Protein AF-0000000076072250 (afdb_homodimer)

Organism: Mytilus edulis (NCBI:txid6550)

Radius of gyration: 37.33 Å; Cα contacts (8 Å, |Δi|>4): 3286; chains: 2; bounding box: 117×91×104 Å

Foldseek 3Di:
DPPPVVPVVPPPPPPVVVLAKDKDKDFPPVFDDVFDFDDAPQFPDRHKTFDAAFDKGKAKWFDQFWWWKWFFKWKKFDAAAKWKKWKDKQPHTQAIDIDDHHHDPPPRRNDIDIDGTTHDIDTDGGTMMMMMMHTHHDPPRGMITTIIMMMISHNFDDPCRGNVVWGFFPPDFDQPFAFDPVDFKKKWFWDAADDLFLLFQRIKIFIFDQDFFKKKKWWFWAPDDDPDFDADPSLPLRCAAVLFVFKDAFDWQAQDWDWDATPNDRQKIWTWHQDPPQSWIKIKIKHAPSPYPQFKKKKKWFWDPFADKKKKWKWKDAPNDIDTWDIDIDHPVRRMDITTHHGPSPVRTMMMMMTIGDDSVPSHTIITRMIGIGGPPQPLVDKDWPDDDQFKTKIFGARPDDPPDDPVQKEKEAAPVVRDIDIRTFKMWMWGADPLDRDTETAWIAGQFQKIFGHAQDAPPDRYAYRFKIKRAAWWACVPPNDTGFGWHYWYAHDVQGKIWTATPLRWTWIWGWDHDNGIIMIMIRRTDHDDRSVRTGRMMMGHRDPGQQATSFQWKDASSPDIDGPPDDDRMDIHQKMKTHHSMQHSHSRGHIIMMMGRDDPVVVVVVD/DPPPVPPVVPDPPPPVVVLAKDKDKDFVPVFDDPFDFDDAPQFPDRHKTFDAAFDKGKAKWFFQFWWWKWFFKWKKFDAAAKWKKWKDKQPHTFAIDIDDHHHDPPVRRNPIDIDGTTHDIDTDGGTMMMMMMHTHHDPPRGMITTIIMMMISHNFDDPCRGNVVWGFFPPDFDQPFAFDPVDFKKKWFWDAAPDLFLLFQRIKIFIFDQDFFKKKKWWFWAPDDDPDFDADPSLPLNCEAPLFNFKDAFDWQAQDWDWDATPRHRQKIWTWHQDPPQSWIKIKIKHAPRPYPQFKKKKKWFWDPFADKKKKWKWKDAPNDIDTWDIDIDHPVRRMDIDIHHGPSPVRTMMMMMTIGDDSVPSHGIITRMITIGGPPQPLVDKDWPDDDQFKTKIFGARPDDPPDDPVQKEKEAAPVVRDIDIRTFKMWMWGADPLDRDTETAWIAGQFQKIFGHAQDAPPDRYAYRFKIKRAAFWACVPPNDTGFGWHYWYAHDVQGKIWTATPLRWTWIWGWDHDNGIIMIMIRRTDHDDRSVRTGRMMMGHRDPGQQATSFQWKDASSPDIDGPPDDDRMDIHQKMKTHHSMQHSHSRGHIIMMMGRDDPVVVVVVD

Secondary structure (DSSP, 8-state):
--GGGSGGGTS----------EEEEEEGGGT--SSPEE--TT-STT-EEEE-TT-EEEEEEEESSSEEEEEEEEEEE-SBS--EEEEEETTEEEEEEE---B--TTGGGG--EE---EEEEEEE-SEEEEEEEEEEE--SS-EEEEEEEEEES-TT--HHHHTTSS-B-TT------PPPSSSPPEEEE-EE---SSTTS--EEEEEE-TT---EEEEEE--SS-B-------TTSSSTTTSSEEEEEEEEEE-SS-EEEE-SS-TT-EEEEEE-TTT--EEEEEEEES----SSPEEEEEEEES--S-EEEEEEEEETTEEEEEEEEEE-SS--EEEEEE-TT---SEEEEEEEEE--TTTGGGEEEEEEEEEE-------EEEEEE-SSEEEEEEE----TTS--TT-EEEEETTTTEEEEEEEEEEEEEE-TTSSSEEEEEEEETTSEEEE-PPPPBT-S------EEEESS--TTSTT-----EEEEEEETTTTEEEEEETTS-EEEEEEEE-SSEEEEEEEEEE--S-TTTS-SEEEEE-EEETTEES--EEEETTTEEEESSSS-SEEEESEEEEE-SB--STTTTPPEEEEEE--HHHHHHH-/--GGGSGGGSS----------EEEEEEGGGT--SSPEE--TT-STT-EEEE-TT-EEEEEEEESSSEEEEEEEEEEE-SBS--EEEEEETTEEEEEEE---B--TTGGGG--EE---EEEEEEE-SEEEEEEEEEEE--SS-EEEEEEEEEES-TT--HHHHTTSS-B-TT---------SSSPPEEEE-EE---SSTTS--EEEEEE-TT---EEEEEE--SS-B-------TTSSSTTTSSEEEEEEEEEE-SS-EEEE-SS-TT-EEEEEE-TTT--EEEEEEEES----SSPEEEEEEEES--S-EEEEEEEEETTEEEEPPPEEE-SS--EEEEEE-TT---SEEEEEEEEE--TTTGGGEEEEEEEEEE-------EEEEEE-SSEEEEEEE----TTS--TT-EEEEETTTTEEEEEEEEEEEEEE-TTSSSEEEEEEEETTSEEEE-PPPPBT-S------EEEESS--TTSTT-----EEEEEEETTTTEEEEEETTS-EEEEEEEE-SSEEEEEEEEEE--S-TTTS-SEEEEE-EEETTEES--EEEETTTEEEESSSS-SEEEESEEEEE-SB--STTTTPPEEEEEE--HHHHHHH-

Structure (mmCIF, N/CA/C/O backbone):
data_AF-0000000076072250-model_v1
#
loop_
_entity.id
_entity.type
_entity.pdbx_description
1 polymer 'Uncharacterized protein'
#
loop_
_atom_site.group_PDB
_atom_site.id
_atom_site.type_symbol
_atom_site.label_atom_id
_atom_site.label_alt_id
_atom_site.label_comp_id
_atom_site.label_asym_id
_atom_site.label_entity_id
_atom_site.label_seq_id
_atom_site.pdbx_PDB_ins_code
_atom_site.Cartn_x
_atom_site.Cartn_y
_atom_site.Cartn_z
_atom_site.occupancy
_atom_site.B_iso_or_equiv
_atom_site.auth_seq_id
_atom_site.auth_comp_id
_atom_site.auth_asym_id
_atom_site.auth_atom_id
_atom_site.pdbx_PDB_model_num
ATOM 1 N N . MET A 1 1 ? 61.594 -27.906 27.047 1 24.45 1 MET A N 1
ATOM 2 C CA . MET A 1 1 ? 60.281 -27.609 27.594 1 24.45 1 MET A CA 1
ATOM 3 C C . MET A 1 1 ? 59.75 -26.25 27.109 1 24.45 1 MET A C 1
ATOM 5 O O . MET A 1 1 ? 58.656 -25.828 27.469 1 24.45 1 MET A O 1
ATOM 9 N N . TYR A 1 2 ? 60.562 -25.312 26.766 1 26.75 2 TYR A N 1
ATOM 10 C CA . TYR A 1 2 ? 60.625 -23.938 26.281 1 26.75 2 TYR A CA 1
ATOM 11 C C . TYR A 1 2 ? 59.812 -23.781 25 1 26.75 2 TYR A C 1
ATOM 13 O O . TYR A 1 2 ? 59.375 -22.672 24.656 1 26.75 2 TYR A O 1
ATOM 21 N N . ILE A 1 3 ? 59.875 -24.766 24.078 1 27.25 3 ILE A N 1
ATOM 22 C CA . ILE A 1 3 ? 59.562 -24.609 22.656 1 27.25 3 ILE A CA 1
ATOM 23 C C . ILE A 1 3 ? 58.062 -24.469 22.469 1 27.25 3 ILE A C 1
ATOM 25 O O . ILE A 1 3 ? 57.562 -24.188 21.375 1 27.25 3 ILE A O 1
ATOM 29 N N . THR A 1 4 ? 57.312 -25.047 23.406 1 26.02 4 THR A N 1
ATOM 30 C CA . THR A 1 4 ? 55.875 -25.266 23.25 1 26.02 4 THR A CA 1
ATOM 31 C C . THR A 1 4 ? 55.125 -23.953 23.203 1 26.02 4 THR A C 1
ATOM 33 O O . THR A 1 4 ? 53.906 -23.922 23 1 26.02 4 THR A O 1
ATOM 36 N N . ALA A 1 5 ? 55.594 -22.875 23.891 1 26.52 5 ALA A N 1
ATOM 37 C CA . ALA A 1 5 ? 54.906 -21.609 24.156 1 26.52 5 ALA A CA 1
ATOM 38 C C . ALA A 1 5 ? 54.625 -20.844 22.859 1 26.52 5 ALA A C 1
ATOM 40 O O . ALA A 1 5 ? 53.875 -19.875 22.844 1 26.52 5 ALA A O 1
ATOM 41 N N . VAL A 1 6 ? 55.5 -20.984 21.844 1 26.06 6 VAL A N 1
ATOM 42 C CA . VAL A 1 6 ? 55.5 -20.156 20.641 1 26.06 6 VAL A CA 1
ATOM 43 C C . VAL A 1 6 ? 54.25 -20.438 19.812 1 26.06 6 VAL A C 1
ATOM 45 O O . VAL A 1 6 ? 53.906 -19.656 18.922 1 26.06 6 VAL A O 1
ATOM 48 N N . ARG A 1 7 ? 53.719 -21.703 19.828 1 23.2 7 ARG A N 1
ATOM 49 C CA . ARG A 1 7 ? 52.719 -22.188 18.875 1 23.2 7 ARG A CA 1
ATOM 50 C C . ARG A 1 7 ? 51.406 -21.453 19.047 1 23.2 7 ARG A C 1
ATOM 52 O O . ARG A 1 7 ? 50.5 -21.594 18.219 1 23.2 7 ARG A O 1
ATOM 59 N N . ALA A 1 8 ? 51 -21.266 20.328 1 25.28 8 ALA A N 1
ATOM 60 C CA . ALA A 1 8 ? 49.656 -20.812 20.656 1 25.28 8 ALA A CA 1
ATOM 61 C C . ALA A 1 8 ? 49.375 -19.422 20.047 1 25.28 8 ALA A C 1
ATOM 63 O O . ALA A 1 8 ? 48.281 -18.906 20.141 1 25.28 8 ALA A O 1
ATOM 64 N N . LEU A 1 9 ? 50.375 -18.578 19.828 1 26.8 9 LEU A N 1
ATOM 65 C CA . LEU A 1 9 ? 50.344 -17.234 19.25 1 26.8 9 LEU A CA 1
ATOM 66 C C . LEU A 1 9 ? 49.719 -17.266 17.844 1 26.8 9 LEU A C 1
ATOM 68 O O . LEU A 1 9 ? 49.375 -16.203 17.297 1 26.8 9 LEU A O 1
ATOM 72 N N . VAL A 1 10 ? 49.969 -18.328 17.094 1 25.58 10 VAL A N 1
ATOM 73 C CA . VAL A 1 10 ? 49.594 -18.328 15.68 1 25.58 10 VAL A CA 1
ATOM 74 C C . VAL A 1 10 ? 48.094 -18.156 15.531 1 25.58 10 VAL A C 1
ATOM 76 O O . VAL A 1 10 ? 47.625 -17.438 14.656 1 25.58 10 VAL A O 1
ATOM 79 N N . PHE A 1 11 ? 47.25 -19.094 16.141 1 25.42 11 PHE A N 1
ATOM 80 C CA . PHE A 1 11 ? 45.938 -19.438 15.672 1 25.42 11 PHE A CA 1
ATOM 81 C C . PHE A 1 11 ? 44.938 -18.297 15.922 1 25.42 11 PHE A C 1
ATOM 83 O O . PHE A 1 11 ? 43.75 -18.453 15.711 1 25.42 11 PHE A O 1
ATOM 90 N N . LEU A 1 12 ? 45.156 -17.438 16.828 1 25.55 12 LEU A N 1
ATOM 91 C CA . LEU A 1 12 ? 44.312 -16.25 16.984 1 25.55 12 LEU A CA 1
ATOM 92 C C . LEU A 1 12 ? 44.281 -15.43 15.695 1 25.55 12 LEU A C 1
ATOM 94 O O . LEU A 1 12 ? 44.781 -14.305 15.664 1 25.55 12 LEU A O 1
ATOM 98 N N . GLN A 1 13 ? 44.906 -15.906 14.648 1 25.12 13 GLN A N 1
ATOM 99 C CA . GLN A 1 13 ? 44.719 -15.242 13.367 1 25.12 13 GLN A CA 1
ATOM 100 C C . GLN A 1 13 ? 43.219 -14.945 13.117 1 25.12 13 GLN A C 1
ATOM 102 O O . GLN A 1 13 ? 42.438 -15.859 12.906 1 25.12 13 GLN A O 1
ATOM 107 N N . HIS A 1 14 ? 42.625 -13.992 13.773 1 24.61 14 HIS A N 1
ATOM 108 C CA . HIS A 1 14 ? 41.375 -13.25 13.68 1 24.61 14 HIS A CA 1
ATOM 109 C C . HIS A 1 14 ? 40.938 -13.102 12.227 1 24.61 14 HIS A C 1
ATOM 111 O O . HIS A 1 14 ? 41.719 -12.633 11.383 1 24.61 14 HIS A O 1
ATOM 117 N N . SER A 1 15 ? 40.156 -14.023 11.664 1 26.81 15 SER A N 1
ATOM 118 C CA . SER A 1 15 ? 39.344 -13.938 10.453 1 26.81 15 SER A CA 1
ATOM 119 C C . SER A 1 15 ? 38.875 -12.508 10.203 1 26.81 15 SER A C 1
ATOM 121 O O . SER A 1 15 ? 37.938 -12.031 10.852 1 26.81 15 SER A O 1
ATOM 123 N N . LEU A 1 16 ? 39.656 -11.555 10.062 1 27.78 16 LEU A N 1
ATOM 124 C CA . LEU A 1 16 ? 39.469 -10.234 9.461 1 27.78 16 LEU A CA 1
ATOM 125 C C . LEU A 1 16 ? 38.5 -10.32 8.273 1 27.78 16 LEU A C 1
ATOM 127 O O . LEU A 1 16 ? 38.875 -10.781 7.195 1 27.78 16 LEU A O 1
ATOM 131 N N . LEU A 1 17 ? 37.375 -10.922 8.375 1 32.03 17 LEU A N 1
ATOM 132 C CA . LEU A 1 17 ? 36.281 -10.703 7.418 1 32.03 17 LEU A CA 1
ATOM 133 C C . LEU A 1 17 ? 36.469 -9.383 6.676 1 32.03 17 LEU A C 1
ATOM 135 O O . LEU A 1 17 ? 36.531 -8.32 7.297 1 32.03 17 LEU A O 1
ATOM 139 N N . LEU A 1 18 ? 37.344 -9.281 5.77 1 34.25 18 LEU A N 1
ATOM 140 C CA . LEU A 1 18 ? 37.406 -8.195 4.801 1 34.25 18 LEU A CA 1
ATOM 141 C C . LEU A 1 18 ? 36.031 -7.488 4.711 1 34.25 18 LEU A C 1
ATOM 143 O O . LEU A 1 18 ? 35.125 -7.984 4.055 1 34.25 18 LEU A O 1
ATOM 147 N N . TYR A 1 19 ? 35.438 -7.121 5.742 1 44.75 19 TYR A N 1
ATOM 148 C CA . TYR A 1 19 ? 34.281 -6.262 5.832 1 44.75 19 TYR A CA 1
ATOM 149 C C . TYR A 1 19 ? 34.312 -5.184 4.75 1 44.75 19 TYR A C 1
ATOM 151 O O . TYR A 1 19 ? 35.219 -4.375 4.699 1 44.75 19 TYR A O 1
ATOM 159 N N . GLY A 1 20 ? 33.969 -5.617 3.645 1 63.97 20 GLY A N 1
ATOM 160 C CA . GLY A 1 20 ? 33.812 -4.629 2.588 1 63.97 20 GLY A CA 1
ATOM 161 C C . GLY A 1 20 ? 33.281 -3.305 3.08 1 63.97 20 GLY A C 1
ATOM 162 O O . GLY A 1 20 ? 32.625 -3.244 4.133 1 63.97 20 GLY A O 1
ATOM 163 N N . LYS A 1 21 ? 34.031 -2.311 3.01 1 78.94 21 LYS A N 1
ATOM 164 C CA . LYS A 1 21 ? 33.656 -0.941 3.35 1 78.94 21 LYS A CA 1
ATOM 165 C C . LYS A 1 21 ? 32.969 -0.25 2.172 1 78.94 21 LYS A C 1
ATOM 167 O O . LYS A 1 21 ? 33.156 -0.637 1.018 1 78.94 21 LYS A O 1
ATOM 172 N N . SER A 1 22 ? 32.062 0.432 2.594 1 89.44 22 SER A N 1
ATOM 173 C CA . SER A 1 22 ? 31.406 1.294 1.607 1 89.44 22 SER A CA 1
ATOM 174 C C . SER A 1 22 ? 31.656 2.768 1.913 1 89.44 22 SER A C 1
ATOM 176 O O . SER A 1 22 ? 31.641 3.176 3.076 1 89.44 22 SER A O 1
ATOM 178 N N . LEU A 1 23 ? 32.062 3.533 0.885 1 93.12 23 LEU A N 1
ATOM 179 C CA . LEU A 1 23 ? 32.25 4.973 0.985 1 93.12 23 LEU A CA 1
ATOM 180 C C . LEU A 1 23 ? 31.141 5.734 0.27 1 93.12 23 LEU A C 1
ATOM 182 O O . LEU A 1 23 ? 30.75 5.371 -0.845 1 93.12 23 LEU A O 1
ATOM 186 N N . PHE A 1 24 ? 30.688 6.723 0.964 1 94.88 24 PHE A N 1
ATOM 187 C CA . PHE A 1 24 ? 29.609 7.516 0.382 1 94.88 24 PHE A CA 1
ATOM 188 C C . PHE A 1 24 ? 29.969 8.992 0.373 1 94.88 24 PHE A C 1
ATOM 190 O O . PHE A 1 24 ? 29.875 9.672 1.401 1 94.88 24 PHE A O 1
ATOM 197 N N . PRO A 1 25 ? 30.406 9.461 -0.775 1 93.94 25 PRO A N 1
ATOM 198 C CA . PRO A 1 25 ? 30.625 10.906 -0.9 1 93.94 25 PRO A CA 1
ATOM 199 C C . PRO A 1 25 ? 29.312 11.695 -0.938 1 93.94 25 PRO A C 1
ATOM 201 O O . PRO A 1 25 ? 28.375 11.32 -1.654 1 93.94 25 PRO A O 1
ATOM 204 N N . LEU A 1 26 ? 29.234 12.773 -0.127 1 94.19 26 LEU A N 1
ATOM 205 C CA . LEU A 1 26 ? 28.062 13.656 -0.063 1 94.19 26 LEU A CA 1
ATOM 206 C C . LEU A 1 26 ? 28.438 15.078 -0.467 1 94.19 26 LEU A C 1
ATOM 208 O O . LEU A 1 26 ? 29.156 15.766 0.26 1 94.19 26 LEU A O 1
ATOM 212 N N . GLU A 1 27 ? 27.969 15.492 -1.618 1 92.12 27 GLU A N 1
ATOM 213 C CA . GLU A 1 27 ? 28.188 16.875 -2.047 1 92.12 27 GLU A CA 1
ATOM 214 C C . GLU A 1 27 ? 27.375 17.844 -1.191 1 92.12 27 GLU A C 1
ATOM 216 O O . GLU A 1 27 ? 26.156 17.797 -1.168 1 92.12 27 GLU A O 1
ATOM 221 N N . VAL A 1 28 ? 27.984 18.75 -0.581 1 94.12 28 VAL A N 1
ATOM 222 C CA . VAL A 1 28 ? 27.375 19.609 0.425 1 94.12 28 VAL A CA 1
ATOM 223 C C . VAL A 1 28 ? 26.281 20.469 -0.224 1 94.12 28 VAL A C 1
ATOM 225 O O . VAL A 1 28 ? 25.219 20.688 0.369 1 94.12 28 VAL A O 1
ATOM 228 N N . GLU A 1 29 ? 26.5 20.891 -1.48 1 87.94 29 GLU A N 1
ATOM 229 C CA . GLU A 1 29 ? 25.562 21.781 -2.164 1 87.94 29 GLU A CA 1
ATOM 230 C C . GLU A 1 29 ? 24.219 21.109 -2.363 1 87.94 29 GLU A C 1
ATOM 232 O O . GLU A 1 29 ? 23.203 21.781 -2.58 1 87.94 29 GLU A O 1
ATOM 237 N N . ASN A 1 30 ? 24.203 19.781 -2.307 1 86.06 30 ASN A N 1
ATOM 238 C CA . ASN A 1 30 ? 22.953 19.047 -2.502 1 86.06 30 ASN A CA 1
ATOM 239 C C . ASN A 1 30 ? 22.062 19.109 -1.261 1 86.06 30 ASN A C 1
ATOM 241 O O . ASN A 1 30 ? 20.875 18.781 -1.323 1 86.06 30 ASN A O 1
ATOM 245 N N . TYR A 1 31 ? 22.656 19.562 -0.087 1 87.94 31 TYR A N 1
ATOM 246 C CA . TYR A 1 31 ? 21.922 19.438 1.172 1 87.94 31 TYR A CA 1
ATOM 247 C C . TYR A 1 31 ? 21.703 20.812 1.804 1 87.94 31 TYR A C 1
ATOM 249 O O . TYR A 1 31 ? 21.078 20.906 2.861 1 87.94 31 TYR A O 1
ATOM 257 N N . VAL A 1 32 ? 22.266 21.797 1.199 1 83.69 32 VAL A N 1
ATOM 258 C CA . VAL A 1 32 ? 22.125 23.172 1.701 1 83.69 32 VAL A CA 1
ATOM 259 C C . VAL A 1 32 ? 21.359 24.016 0.687 1 83.69 32 VAL A C 1
ATOM 261 O O . VAL A 1 32 ? 21.859 24.281 -0.409 1 83.69 32 VAL A O 1
ATOM 264 N N . MET A 1 33 ? 20.188 24.422 1.028 1 71 33 MET A N 1
ATOM 265 C CA . MET A 1 33 ? 19.328 25.078 0.045 1 71 33 MET A CA 1
ATOM 266 C C . MET A 1 33 ? 19.281 26.594 0.294 1 71 33 MET A C 1
ATOM 268 O O . MET A 1 33 ? 18.859 27.344 -0.577 1 71 33 MET A O 1
ATOM 272 N N . ASP A 1 34 ? 19.672 27.031 1.439 1 72.19 34 ASP A N 1
ATOM 273 C CA . ASP A 1 34 ? 19.484 28.422 1.794 1 72.19 34 ASP A CA 1
ATOM 274 C C . ASP A 1 34 ? 20.734 29.25 1.477 1 72.19 34 ASP A C 1
ATOM 276 O O . ASP A 1 34 ? 20.812 30.422 1.838 1 72.19 34 ASP A O 1
ATOM 280 N N . LYS A 1 35 ? 21.734 28.641 0.799 1 81.56 35 LYS A N 1
ATOM 281 C CA . LYS A 1 35 ? 22.969 29.328 0.45 1 81.56 35 LYS A CA 1
ATOM 282 C C . LYS A 1 35 ? 23.328 29.125 -1.021 1 81.56 35 LYS A C 1
ATOM 284 O O . LYS A 1 35 ? 22.891 28.141 -1.637 1 81.56 35 LYS A O 1
ATOM 289 N N . PHE A 1 36 ? 24.031 29.984 -1.497 1 80.06 36 PHE A N 1
ATOM 290 C CA . PHE A 1 36 ? 24.438 29.906 -2.896 1 80.06 36 PHE A CA 1
ATOM 291 C C . PHE A 1 36 ? 25.609 28.953 -3.064 1 80.06 36 PHE A C 1
ATOM 293 O O . PHE A 1 36 ? 26.516 28.938 -2.236 1 80.06 36 PHE A O 1
ATOM 300 N N . THR A 1 37 ? 25.516 28.234 -4.145 1 86.19 37 THR A N 1
ATOM 301 C CA . THR A 1 37 ? 26.625 27.375 -4.535 1 86.19 37 THR A CA 1
ATOM 302 C C . THR A 1 37 ? 27.703 28.188 -5.246 1 86.19 37 THR A C 1
ATOM 304 O O . THR A 1 37 ? 27.406 28.953 -6.168 1 86.19 37 THR A O 1
ATOM 307 N N . ILE A 1 38 ? 28.922 28.078 -4.781 1 89.06 38 ILE A N 1
ATOM 308 C CA . ILE A 1 38 ? 30.062 28.781 -5.379 1 89.06 38 ILE A CA 1
ATOM 309 C C . ILE A 1 38 ? 30.828 27.828 -6.301 1 89.06 38 ILE A C 1
ATOM 311 O O . ILE A 1 38 ? 31.297 26.781 -5.863 1 89.06 38 ILE A O 1
ATOM 315 N N . ASN A 1 39 ? 30.938 28.281 -7.508 1 85.88 39 ASN A N 1
ATOM 316 C CA . ASN A 1 39 ? 31.656 27.469 -8.469 1 85.88 39 ASN A CA 1
ATOM 317 C C . ASN A 1 39 ? 33.156 27.688 -8.375 1 85.88 39 ASN A C 1
ATOM 319 O O . ASN A 1 39 ? 33.625 28.812 -8.508 1 85.88 39 ASN A O 1
ATOM 323 N N . ARG A 1 40 ? 33.844 26.625 -7.988 1 88.31 40 ARG A N 1
ATOM 324 C CA . ARG A 1 40 ? 35.281 26.609 -7.957 1 88.31 40 ARG A CA 1
ATOM 325 C C . ARG A 1 40 ? 35.844 25.625 -8.984 1 88.31 40 ARG A C 1
ATOM 327 O O . ARG A 1 40 ? 35.25 24.562 -9.219 1 88.31 40 ARG A O 1
ATOM 334 N N . ASP A 1 41 ? 36.938 25.891 -9.594 1 85.69 41 ASP A N 1
ATOM 335 C CA . ASP A 1 41 ? 37.531 25.031 -10.625 1 85.69 41 ASP A CA 1
ATOM 336 C C . ASP A 1 41 ? 37.844 23.641 -10.078 1 85.69 41 ASP A C 1
ATOM 338 O O . ASP A 1 41 ? 37.656 22.641 -10.773 1 85.69 41 ASP A O 1
ATOM 342 N N . SER A 1 42 ? 38.219 23.547 -8.828 1 90.69 42 SER A N 1
ATOM 343 C CA . SER A 1 42 ? 38.656 22.281 -8.258 1 90.69 42 SER A CA 1
ATOM 344 C C . SER A 1 42 ? 37.594 21.656 -7.383 1 90.69 42 SER A C 1
ATOM 346 O O . SER A 1 42 ? 37.812 20.641 -6.723 1 90.69 42 SER A O 1
ATOM 348 N N . SER A 1 43 ? 36.469 22.25 -7.328 1 88.75 43 SER A N 1
ATOM 349 C CA . SER A 1 43 ? 35.406 21.688 -6.508 1 88.75 43 SER A CA 1
ATOM 350 C C . SER A 1 43 ? 34.812 20.453 -7.172 1 88.75 43 SER A C 1
ATOM 352 O O . SER A 1 43 ? 34.906 20.297 -8.391 1 88.75 43 SER A O 1
ATOM 354 N N . THR A 1 44 ? 34.375 19.531 -6.41 1 89.06 44 THR A N 1
ATOM 355 C CA . THR A 1 44 ? 33.625 18.406 -6.934 1 89.06 44 THR A CA 1
ATOM 356 C C . THR A 1 44 ? 32.156 18.734 -7.035 1 89.06 44 THR A C 1
ATOM 358 O O . THR A 1 44 ? 31.672 19.688 -6.398 1 89.06 44 THR A O 1
ATOM 361 N N . GLY A 1 45 ? 31.438 17.984 -7.938 1 85.44 45 GLY A N 1
ATOM 362 C CA . GLY A 1 45 ? 30.031 18.281 -8.133 1 85.44 45 GLY A CA 1
ATOM 363 C C . GLY A 1 45 ? 29.797 19.625 -8.805 1 85.44 45 GLY A C 1
ATOM 364 O O . GLY A 1 45 ? 30.469 19.969 -9.781 1 85.44 45 GLY A O 1
ATOM 365 N N . TYR A 1 46 ? 28.797 20.359 -8.188 1 77.06 46 TYR A N 1
ATOM 366 C CA . TYR A 1 46 ? 28.438 21.625 -8.812 1 77.06 46 TYR A CA 1
ATOM 367 C C . TYR A 1 46 ? 29.188 22.797 -8.164 1 77.06 46 TYR A C 1
ATOM 369 O O . TYR A 1 46 ? 29.203 23.906 -8.695 1 77.06 46 TYR A O 1
ATOM 377 N N . GLY A 1 47 ? 29.75 22.516 -6.977 1 87.19 47 GLY A N 1
ATOM 378 C CA . GLY A 1 47 ? 30.469 23.578 -6.297 1 87.19 47 GLY A CA 1
ATOM 379 C C . GLY A 1 47 ? 30.547 23.375 -4.793 1 87.19 47 GLY A C 1
ATOM 380 O O . GLY A 1 47 ? 30.344 22.266 -4.301 1 87.19 47 GLY A O 1
ATOM 381 N N . SER A 1 48 ? 30.984 24.5 -4.176 1 93 48 SER A N 1
ATOM 382 C CA . SER A 1 48 ? 31.125 24.5 -2.723 1 93 48 SER A CA 1
ATOM 383 C C . SER A 1 48 ? 30.203 25.516 -2.076 1 93 48 SER A C 1
ATOM 385 O O . SER A 1 48 ? 29.594 26.344 -2.768 1 93 48 SER A O 1
ATOM 387 N N . ILE A 1 49 ? 30.016 25.391 -0.756 1 94.56 49 ILE A N 1
ATOM 388 C CA . ILE A 1 49 ? 29.172 26.312 -0.002 1 94.56 49 ILE A CA 1
ATOM 389 C C . ILE A 1 49 ? 30.016 27.016 1.062 1 94.56 49 ILE A C 1
ATOM 391 O O . ILE A 1 49 ? 30.812 26.391 1.762 1 94.56 49 ILE A O 1
ATOM 395 N N . ASN A 1 50 ? 29.859 28.297 1.076 1 94.56 50 ASN A N 1
ATOM 396 C CA . ASN A 1 50 ? 30.547 29.094 2.086 1 94.56 50 ASN A CA 1
ATOM 397 C C . ASN A 1 50 ? 29.75 29.188 3.379 1 94.56 50 ASN A C 1
ATOM 399 O O . ASN A 1 50 ? 28.547 29.5 3.354 1 94.56 50 ASN A O 1
ATOM 403 N N . PHE A 1 51 ? 30.422 28.891 4.48 1 95.25 51 PHE A N 1
ATOM 404 C CA . PHE A 1 51 ? 29.766 28.938 5.777 1 95.25 51 PHE A CA 1
ATOM 405 C C . PHE A 1 51 ? 30.422 29.969 6.691 1 95.25 51 PHE A C 1
ATOM 407 O O . PHE A 1 51 ? 31.625 30.234 6.574 1 95.25 51 PHE A O 1
ATOM 414 N N . LYS A 1 52 ? 29.625 30.516 7.523 1 92.62 52 LYS A N 1
ATOM 415 C CA . LYS A 1 52 ? 30.062 31.5 8.508 1 92.62 52 LYS A CA 1
ATOM 416 C C . LYS A 1 52 ? 29.703 31.062 9.922 1 92.62 52 LYS A C 1
ATOM 418 O O . LYS A 1 52 ? 29 30.062 10.109 1 92.62 52 LYS A O 1
ATOM 423 N N . THR A 1 53 ? 30.266 31.844 10.828 1 94.44 53 THR A N 1
ATOM 424 C CA . THR A 1 53 ? 30 31.547 12.234 1 94.44 53 THR A CA 1
ATOM 425 C C . THR A 1 53 ? 28.5 31.484 12.508 1 94.44 53 THR A C 1
ATOM 427 O O . THR A 1 53 ? 27.75 32.375 12.109 1 94.44 53 THR A O 1
ATOM 430 N N . GLY A 1 54 ? 28.109 30.312 13.125 1 89.31 54 GLY A N 1
ATOM 431 C CA . GLY A 1 54 ? 26.719 30.172 13.5 1 89.31 54 GLY A CA 1
ATOM 432 C C . GLY A 1 54 ? 25.922 29.328 12.523 1 89.31 54 GLY A C 1
ATOM 433 O O . GLY A 1 54 ? 24.828 28.859 12.844 1 89.31 54 GLY A O 1
ATOM 434 N N . ASP A 1 55 ? 26.438 29.141 11.305 1 88.69 55 ASP A N 1
ATOM 435 C CA . ASP A 1 55 ? 25.766 28.297 10.328 1 88.69 55 ASP A CA 1
ATOM 436 C C . ASP A 1 55 ? 25.766 26.844 10.758 1 88.69 55 ASP A C 1
ATOM 438 O O . ASP A 1 55 ? 26.703 26.375 11.398 1 88.69 55 ASP A O 1
ATOM 442 N N . SER A 1 56 ? 24.656 26.156 10.484 1 88.81 56 SER A N 1
ATOM 443 C CA . SER A 1 56 ? 24.578 24.734 10.75 1 88.81 56 SER A CA 1
ATOM 444 C C . SER A 1 56 ? 23.609 24.047 9.789 1 88.81 56 SER A C 1
ATOM 446 O O . SER A 1 56 ? 22.719 24.688 9.242 1 88.81 56 SER A O 1
ATOM 448 N N . PHE A 1 57 ? 23.906 22.75 9.477 1 86.69 57 PHE A N 1
ATOM 449 C CA . PHE A 1 57 ? 23 21.938 8.68 1 86.69 57 PHE A CA 1
ATOM 450 C C . PHE A 1 57 ? 23.188 20.453 8.984 1 86.69 57 PHE A C 1
ATOM 452 O O . PHE A 1 57 ? 24.109 20.078 9.703 1 86.69 57 PHE A O 1
ATOM 459 N N . LYS A 1 58 ? 22.203 19.734 8.547 1 89.06 58 LYS A N 1
ATOM 460 C CA . LYS A 1 58 ? 22.203 18.281 8.766 1 89.06 58 LYS A CA 1
ATOM 461 C C . LYS A 1 58 ? 22.078 17.531 7.445 1 89.06 58 LYS A C 1
ATOM 463 O O . LYS A 1 58 ? 21.422 18 6.512 1 89.06 58 LYS A O 1
ATOM 468 N N . ILE A 1 59 ? 22.734 16.422 7.418 1 92.06 59 ILE A N 1
ATOM 469 C CA . ILE A 1 59 ? 22.578 15.469 6.32 1 92.06 59 ILE A CA 1
ATOM 470 C C . ILE A 1 59 ? 22.094 14.125 6.863 1 92.06 59 ILE A C 1
ATOM 472 O O . ILE A 1 59 ? 22.734 13.523 7.723 1 92.06 59 ILE A O 1
ATOM 476 N N . TYR A 1 60 ? 21 13.742 6.305 1 90.12 60 TYR A N 1
ATOM 477 C CA . TYR A 1 60 ? 20.438 12.469 6.758 1 90.12 60 TYR A CA 1
ATOM 478 C C . TYR A 1 60 ? 20.953 11.32 5.898 1 90.12 60 TYR A C 1
ATOM 480 O O . TYR A 1 60 ? 21.188 11.484 4.699 1 90.12 60 TYR A O 1
ATOM 488 N N . PHE A 1 61 ? 21.141 10.203 6.555 1 92.75 61 PHE A N 1
ATOM 489 C CA . PHE A 1 61 ? 21.484 8.961 5.871 1 92.75 61 PHE A CA 1
ATOM 490 C C . PHE A 1 61 ? 20.828 7.766 6.562 1 92.75 61 PHE A C 1
ATOM 492 O O . PHE A 1 61 ? 20.359 7.879 7.695 1 92.75 61 PHE A O 1
ATOM 499 N N . CYS A 1 62 ? 20.75 6.676 5.828 1 92.56 62 CYS A N 1
ATOM 500 C CA . CYS A 1 62 ? 20.078 5.496 6.363 1 92.56 62 CYS A CA 1
ATOM 501 C C . CYS A 1 62 ? 21 4.285 6.328 1 92.56 62 CYS A C 1
ATOM 503 O O . CYS A 1 62 ? 21.891 4.199 5.484 1 92.56 62 CYS A O 1
ATOM 505 N N . LEU A 1 63 ? 20.766 3.496 7.301 1 92.5 63 LEU A N 1
ATOM 506 C CA . LEU A 1 63 ? 21.5 2.238 7.383 1 92.5 63 LEU A CA 1
ATOM 507 C C . LEU A 1 63 ? 20.547 1.049 7.32 1 92.5 63 LEU A C 1
ATOM 509 O O . LEU A 1 63 ? 19.453 1.092 7.891 1 92.5 63 LEU A O 1
ATOM 513 N N . ARG A 1 64 ? 20.938 -0.029 6.676 1 89.44 64 ARG A N 1
ATOM 514 C CA . ARG A 1 64 ? 20.109 -1.214 6.523 1 89.44 64 ARG A CA 1
ATOM 515 C C . ARG A 1 64 ? 20.219 -2.129 7.738 1 89.44 64 ARG A C 1
ATOM 517 O O . ARG A 1 64 ? 19.297 -2.887 8.047 1 89.44 64 ARG A O 1
ATOM 524 N N . ALA A 1 65 ? 21.391 -2.154 8.312 1 88.31 65 ALA A N 1
ATOM 525 C CA . ALA A 1 65 ? 21.703 -2.984 9.477 1 88.31 65 ALA A CA 1
ATOM 526 C C . ALA A 1 65 ? 22.656 -2.258 10.43 1 88.31 65 ALA A C 1
ATOM 528 O O . ALA A 1 65 ? 23.203 -1.205 10.094 1 88.31 65 ALA A O 1
ATOM 529 N N . GLU A 1 66 ? 22.703 -2.836 11.602 1 90.88 66 GLU A N 1
ATOM 530 C CA . GLU A 1 66 ? 23.672 -2.285 12.539 1 90.88 66 GLU A CA 1
ATOM 531 C C . GLU A 1 66 ? 25.094 -2.361 11.984 1 90.88 66 GLU A C 1
ATOM 533 O O . GLU A 1 66 ? 25.5 -3.396 11.453 1 90.88 66 GLU A O 1
ATOM 538 N N . THR A 1 67 ? 25.781 -1.223 12.039 1 93.44 67 THR A N 1
ATOM 539 C CA . THR A 1 67 ? 27.141 -1.184 11.492 1 93.44 67 THR A CA 1
ATOM 540 C C . THR A 1 67 ? 27.938 -0.03 12.094 1 93.44 67 THR A C 1
ATOM 542 O O . THR A 1 67 ? 27.375 0.803 12.812 1 93.44 67 THR A O 1
ATOM 545 N N . SER A 1 68 ? 29.188 -0.09 11.781 1 95.69 68 SER A N 1
ATOM 546 C CA . SER A 1 68 ? 30.062 1.001 12.203 1 95.69 68 SER A CA 1
ATOM 547 C C . SER A 1 68 ? 30.172 2.068 11.117 1 95.69 68 SER A C 1
ATOM 549 O O . SER A 1 68 ? 30.328 1.751 9.938 1 95.69 68 SER A O 1
ATOM 551 N N . VAL A 1 69 ? 30.016 3.312 11.578 1 96.69 69 VAL A N 1
ATOM 552 C CA . VAL A 1 69 ? 30.047 4.441 10.656 1 96.69 69 VAL A CA 1
ATOM 553 C C . VAL A 1 69 ? 31.078 5.465 11.117 1 96.69 69 VAL A C 1
ATOM 555 O O . VAL A 1 69 ? 31.266 5.664 12.32 1 96.69 69 VAL A O 1
ATOM 558 N N . ASN A 1 70 ? 31.75 6.09 10.125 1 95.62 70 ASN A N 1
ATOM 559 C CA . ASN A 1 70 ? 32.75 7.125 10.414 1 95.62 70 ASN A CA 1
ATOM 560 C C . ASN A 1 70 ? 32.688 8.25 9.383 1 95.62 70 ASN A C 1
ATOM 562 O O . ASN A 1 70 ? 32.312 8.023 8.227 1 95.62 70 ASN A O 1
ATOM 566 N N . LEU A 1 71 ? 32.906 9.469 9.914 1 97.69 71 LEU A N 1
ATOM 567 C CA . LEU A 1 71 ? 33.219 10.547 8.984 1 97.69 71 LEU A CA 1
ATOM 568 C C . LEU A 1 71 ? 34.656 10.445 8.492 1 97.69 71 LEU A C 1
ATOM 570 O O . LEU A 1 71 ? 35.594 10.867 9.18 1 97.69 71 LEU A O 1
ATOM 574 N N . ASN A 1 72 ? 34.812 10 7.289 1 96.5 72 ASN A N 1
ATOM 575 C CA . ASN A 1 72 ? 36.125 9.594 6.762 1 96.5 72 ASN A CA 1
ATOM 576 C C . ASN A 1 72 ? 36.906 10.797 6.246 1 96.5 72 ASN A C 1
ATOM 578 O O . ASN A 1 72 ? 38.156 10.773 6.242 1 96.5 72 ASN A O 1
ATOM 582 N N . ASN A 1 73 ? 36.156 11.703 5.742 1 96.81 73 ASN A N 1
ATOM 583 C CA . ASN A 1 73 ? 36.844 12.836 5.133 1 96.81 73 ASN A CA 1
ATOM 584 C C . ASN A 1 73 ? 35.938 14.039 4.957 1 96.81 73 ASN A C 1
ATOM 586 O O . ASN A 1 73 ? 34.719 13.875 4.758 1 96.81 73 ASN A O 1
ATOM 590 N N . VAL A 1 74 ? 36.5 15.195 5.121 1 97.88 74 VAL A N 1
ATOM 591 C CA . VAL A 1 74 ? 35.844 16.453 4.766 1 97.88 74 VAL A CA 1
ATOM 592 C C . VAL A 1 74 ? 36.719 17.234 3.801 1 97.88 74 VAL A C 1
ATOM 594 O O . VAL A 1 74 ? 37.906 17.484 4.086 1 97.88 74 VAL A O 1
ATOM 597 N N . ARG A 1 75 ? 36.188 17.578 2.705 1 97.38 75 ARG A N 1
ATOM 598 C CA . ARG A 1 75 ? 36.875 18.422 1.729 1 97.38 75 ARG A CA 1
ATOM 599 C C . ARG A 1 75 ? 36.438 19.891 1.885 1 97.38 75 ARG A C 1
ATOM 601 O O . ARG A 1 75 ? 35.281 20.219 1.796 1 97.38 75 ARG A O 1
ATOM 608 N N . PHE A 1 76 ? 37.438 20.734 2.156 1 97.56 76 PHE A N 1
ATOM 609 C CA . PHE A 1 76 ? 37.125 22.125 2.475 1 97.56 76 PHE A CA 1
ATOM 610 C C . PHE A 1 76 ? 38.219 23.047 1.958 1 97.56 76 PHE A C 1
ATOM 612 O O . PHE A 1 76 ? 39.281 22.594 1.588 1 97.56 76 PHE A O 1
ATOM 619 N N . SER A 1 77 ? 37.875 24.344 1.834 1 95.56 77 SER A N 1
ATOM 620 C CA . SER A 1 77 ? 38.844 25.359 1.437 1 95.56 77 SER A CA 1
ATOM 621 C C . SER A 1 77 ? 38.719 26.609 2.281 1 95.56 77 SER A C 1
ATOM 623 O O . SER A 1 77 ? 37.656 26.859 2.869 1 95.56 77 SER A O 1
ATOM 625 N N . ASN A 1 78 ? 39.75 27.234 2.389 1 94.94 78 ASN A N 1
ATOM 626 C CA . ASN A 1 78 ? 39.844 28.469 3.158 1 94.94 78 ASN A CA 1
ATOM 627 C C . ASN A 1 78 ? 40.875 29.422 2.58 1 94.94 78 ASN A C 1
ATOM 629 O O . ASN A 1 78 ? 41.906 28.969 2.07 1 94.94 78 ASN A O 1
ATOM 633 N N . ASP A 1 79 ? 40.594 30.703 2.555 1 93.12 79 ASP A N 1
ATOM 634 C CA . ASP A 1 79 ? 41.562 31.75 2.223 1 93.12 79 ASP A CA 1
ATOM 635 C C . ASP A 1 79 ? 41.469 32.906 3.215 1 93.12 79 ASP A C 1
ATOM 637 O O . ASP A 1 79 ? 40.906 33.969 2.9 1 93.12 79 ASP A O 1
ATOM 641 N N . GLY A 1 80 ? 42.031 32.812 4.363 1 92.56 80 GLY A N 1
ATOM 642 C CA . GLY A 1 80 ? 41.969 33.781 5.449 1 92.56 80 GLY A CA 1
ATOM 643 C C . GLY A 1 80 ? 42.312 33.156 6.797 1 92.56 80 GLY A C 1
ATOM 644 O O . GLY A 1 80 ? 43.188 32.281 6.887 1 92.56 80 GLY A O 1
ATOM 645 N N . GLY A 1 81 ? 41.75 33.75 7.809 1 92.38 81 GLY A N 1
ATOM 646 C CA . GLY A 1 81 ? 42 33.25 9.148 1 92.38 81 GLY A CA 1
ATOM 647 C C . GLY A 1 81 ? 41.469 31.859 9.398 1 92.38 81 GLY A C 1
ATOM 648 O O . GLY A 1 81 ? 40.75 31.312 8.555 1 92.38 81 GLY A O 1
ATOM 649 N N . SER A 1 82 ? 41.875 31.281 10.492 1 94.62 82 SER A N 1
ATOM 650 C CA . SER A 1 82 ? 41.469 29.922 10.859 1 94.62 82 SER A CA 1
ATOM 651 C C . SER A 1 82 ? 40 29.875 11.227 1 94.62 82 SER A C 1
ATOM 653 O O . SER A 1 82 ? 39.469 30.781 11.859 1 94.62 82 SER A O 1
ATOM 655 N N . ASP A 1 83 ? 39.344 28.828 10.789 1 95.69 83 ASP A N 1
ATOM 656 C CA . ASP A 1 83 ? 37.938 28.547 11.07 1 95.69 83 ASP A CA 1
ATOM 657 C C . ASP A 1 83 ? 37.781 27.203 11.758 1 95.69 83 ASP A C 1
ATOM 659 O O . ASP A 1 83 ? 38.625 26.297 11.586 1 95.69 83 ASP A O 1
ATOM 663 N N . THR A 1 84 ? 36.75 27.094 12.562 1 97.38 84 THR A N 1
ATOM 664 C CA . THR A 1 84 ? 36.469 25.844 13.273 1 97.38 84 THR A CA 1
ATOM 665 C C . THR A 1 84 ? 35.094 25.328 12.961 1 97.38 84 THR A C 1
ATOM 667 O O . THR A 1 84 ? 34.094 26.078 13.086 1 97.38 84 THR A O 1
ATOM 670 N N . ILE A 1 85 ? 35.031 24.078 12.547 1 97.56 85 ILE A N 1
ATOM 671 C CA . ILE A 1 85 ? 33.75 23.391 12.234 1 97.56 85 ILE A CA 1
ATOM 672 C C . ILE A 1 85 ? 33.625 22.156 13.117 1 97.56 85 ILE A C 1
ATOM 674 O O . ILE A 1 85 ? 34.562 21.359 13.234 1 97.56 85 ILE A O 1
ATOM 678 N N . GLU A 1 86 ? 32.5 21.984 13.711 1 97.56 86 GLU A N 1
ATOM 679 C CA . GLU A 1 86 ? 32.219 20.828 14.547 1 97.56 86 GLU A CA 1
ATOM 680 C C . GLU A 1 86 ? 31.281 19.844 13.836 1 97.56 86 GLU A C 1
ATOM 682 O O . GLU A 1 86 ? 30.344 20.266 13.164 1 97.56 86 GLU A O 1
ATOM 687 N N . PHE A 1 87 ? 31.609 18.578 14 1 97.5 87 PHE A N 1
ATOM 688 C CA . PHE A 1 87 ? 30.812 17.531 13.383 1 97.5 87 PHE A CA 1
ATOM 689 C C . PHE A 1 87 ? 30.281 16.578 14.445 1 97.5 87 PHE A C 1
ATOM 691 O O . PHE A 1 87 ? 30.922 16.344 15.461 1 97.5 87 PHE A O 1
ATOM 698 N N . GLY A 1 88 ? 29.094 16.047 14.156 1 96.69 88 GLY A N 1
ATOM 699 C CA . GLY A 1 88 ? 28.484 15.047 15 1 96.69 88 GLY A CA 1
ATOM 700 C C . GLY A 1 88 ? 27.547 14.117 14.242 1 96.69 88 GLY A C 1
ATOM 701 O O . GLY A 1 88 ? 27.109 14.438 13.133 1 96.69 88 GLY A O 1
ATOM 702 N N . ILE A 1 89 ? 27.344 12.938 14.852 1 95.94 89 ILE A N 1
ATOM 703 C CA . ILE A 1 89 ? 26.344 12.008 14.336 1 95.94 89 ILE A CA 1
ATOM 704 C C . ILE A 1 89 ? 25.312 11.688 15.422 1 95.94 89 ILE A C 1
ATOM 706 O O . ILE A 1 89 ? 25.688 11.289 16.531 1 95.94 89 ILE A O 1
ATOM 710 N N . ASP A 1 90 ? 24.078 11.859 15.086 1 91.62 90 ASP A N 1
ATOM 711 C CA . ASP A 1 90 ? 22.969 11.578 15.984 1 91.62 90 ASP A CA 1
ATOM 712 C C . ASP A 1 90 ? 23.188 12.211 17.359 1 91.62 90 ASP A C 1
ATOM 714 O O . ASP A 1 90 ? 23 11.562 18.375 1 91.62 90 ASP A O 1
ATOM 718 N N . GLY A 1 91 ? 23.75 13.398 17.328 1 87.56 91 GLY A N 1
ATOM 719 C CA . GLY A 1 91 ? 23.953 14.148 18.562 1 87.56 91 GLY A CA 1
ATOM 720 C C . GLY A 1 91 ? 25.266 13.82 19.234 1 87.56 91 GLY A C 1
ATOM 721 O O . GLY A 1 91 ? 25.641 14.484 20.203 1 87.56 91 GLY A O 1
ATOM 722 N N . ILE A 1 92 ? 25.922 12.797 18.75 1 93.06 92 ILE A N 1
ATOM 723 C CA . ILE A 1 92 ? 27.219 12.445 19.312 1 93.06 92 ILE A CA 1
ATOM 724 C C . ILE A 1 92 ? 28.312 13.258 18.609 1 93.06 92 ILE A C 1
ATOM 726 O O . ILE A 1 92 ? 28.438 13.211 17.391 1 93.06 92 ILE A O 1
ATOM 730 N N . ARG A 1 93 ? 29.094 13.906 19.375 1 95.06 93 ARG A N 1
ATOM 731 C CA . ARG A 1 93 ? 30.156 14.75 18.859 1 95.06 93 ARG A CA 1
ATOM 732 C C . ARG A 1 93 ? 31.312 13.906 18.297 1 95.06 93 ARG A C 1
ATOM 734 O O . ARG A 1 93 ? 31.828 13.039 19 1 95.06 93 ARG A O 1
ATOM 741 N N . LEU A 1 94 ? 31.672 14.141 17.156 1 96 94 LEU A N 1
ATOM 742 C CA . LEU A 1 94 ? 32.781 13.438 16.547 1 96 94 LEU A CA 1
ATOM 743 C C . LEU A 1 94 ? 34.094 14.195 16.75 1 96 94 LEU A C 1
ATOM 745 O O . LEU A 1 94 ? 35.094 13.609 17.203 1 96 94 LEU A O 1
ATOM 749 N N . GLY A 1 95 ? 34.062 15.477 16.344 1 96 95 GLY A N 1
ATOM 750 C CA . GLY A 1 95 ? 35.25 16.281 16.469 1 96 95 GLY A CA 1
ATOM 751 C C . GLY A 1 95 ? 35.156 17.609 15.766 1 96 95 GLY A C 1
ATOM 752 O O . GLY A 1 95 ? 34.094 18 15.297 1 96 95 GLY A O 1
ATOM 753 N N . ILE A 1 96 ? 36.344 18.328 15.836 1 96.25 96 ILE A N 1
ATOM 754 C CA . ILE A 1 96 ? 36.406 19.672 15.273 1 96.25 96 ILE A CA 1
ATOM 755 C C . ILE A 1 96 ? 37.438 19.719 14.156 1 96.25 96 ILE A C 1
ATOM 757 O O . ILE A 1 96 ? 38.531 19.125 14.281 1 96.25 96 ILE A O 1
ATOM 761 N N . LEU A 1 97 ? 37.062 20.266 13.133 1 96.62 97 LEU A N 1
ATOM 762 C CA . LEU A 1 97 ? 38 20.578 12.047 1 96.62 97 LEU A CA 1
ATOM 763 C C . LEU A 1 97 ? 38.406 22.047 12.117 1 96.62 97 LEU A C 1
ATOM 765 O O . LEU A 1 97 ? 37.562 22.938 12.188 1 96.62 97 LEU A O 1
ATOM 769 N N . THR A 1 98 ? 39.75 22.297 12.109 1 96.38 98 THR A N 1
ATOM 770 C CA . THR A 1 98 ? 40.281 23.641 12.094 1 96.38 98 THR A CA 1
ATOM 771 C C . THR A 1 98 ? 41.031 23.906 10.773 1 96.38 98 THR A C 1
ATOM 773 O O . THR A 1 98 ? 41.938 23.172 10.406 1 96.38 98 THR A O 1
ATOM 776 N N . SER A 1 99 ? 40.594 24.875 10.109 1 94.81 99 SER A N 1
ATOM 777 C CA . SER A 1 99 ? 41.25 25.203 8.844 1 94.81 99 SER A CA 1
ATOM 778 C C . SER A 1 99 ? 42.562 25.922 9.078 1 94.81 99 SER A C 1
ATOM 780 O O . SER A 1 99 ? 42.75 26.547 10.125 1 94.81 99 SER A O 1
ATOM 782 N N . PRO A 1 100 ? 43.469 25.844 8.141 1 92.31 100 PRO A N 1
ATOM 783 C CA . PRO A 1 100 ? 44.719 26.578 8.258 1 92.31 100 PRO A CA 1
ATOM 784 C C . PRO A 1 100 ? 44.531 28.094 8.141 1 92.31 100 PRO A C 1
ATOM 786 O O . PRO A 1 100 ? 43.562 28.547 7.516 1 92.31 100 PRO A O 1
ATOM 789 N N . ASP A 1 101 ? 45.344 28.797 8.812 1 91.44 101 ASP A N 1
ATOM 790 C CA . ASP A 1 101 ? 45.375 30.25 8.75 1 91.44 101 ASP A CA 1
ATOM 791 C C . ASP A 1 101 ? 46.281 30.734 7.609 1 91.44 101 ASP A C 1
ATOM 793 O O . ASP A 1 101 ? 47.438 31.047 7.828 1 91.44 101 ASP A O 1
ATOM 797 N N . ASP A 1 102 ? 45.906 30.656 6.438 1 85.19 102 ASP A N 1
ATOM 798 C CA . ASP A 1 102 ? 46.688 31.031 5.266 1 85.19 102 ASP A CA 1
ATOM 799 C C . ASP A 1 102 ? 45.875 31.891 4.305 1 85.19 102 ASP A C 1
ATOM 801 O O . ASP A 1 102 ? 44.75 31.531 3.973 1 85.19 102 ASP A O 1
ATOM 805 N N . SER A 1 103 ? 46.344 33.094 3.982 1 88.5 103 SER A N 1
ATOM 806 C CA . SER A 1 103 ? 45.688 33.969 3.014 1 88.5 103 SER A CA 1
ATOM 807 C C . SER A 1 103 ? 46.531 34.062 1.733 1 88.5 103 SER A C 1
ATOM 809 O O . SER A 1 103 ? 47.719 34.281 1.784 1 88.5 103 SER A O 1
ATOM 811 N N . ASN A 1 104 ? 45.938 33.781 0.646 1 90.38 104 ASN A N 1
ATOM 812 C CA . ASN A 1 104 ? 46.625 33.844 -0.64 1 90.38 104 ASN A CA 1
ATOM 813 C C . ASN A 1 104 ? 45.875 34.688 -1.644 1 90.38 104 ASN A C 1
ATOM 815 O O . ASN A 1 104 ? 45.688 34.312 -2.801 1 90.38 104 ASN A O 1
ATOM 819 N N . TYR A 1 105 ? 45.281 35.781 -1.193 1 88.56 105 TYR A N 1
ATOM 820 C CA . TYR A 1 105 ? 44.625 36.812 -1.979 1 88.56 105 TYR A CA 1
ATOM 821 C C . TYR A 1 105 ? 43.562 36.188 -2.896 1 88.56 105 TYR A C 1
ATOM 823 O O . TYR A 1 105 ? 43.5 36.531 -4.086 1 88.56 105 TYR A O 1
ATOM 831 N N . GLY A 1 106 ? 42.812 35.25 -2.438 1 88.62 106 GLY A N 1
ATOM 832 C CA . GLY A 1 106 ? 41.688 34.688 -3.174 1 88.62 106 GLY A CA 1
ATOM 833 C C . GLY A 1 106 ? 42 33.375 -3.844 1 88.62 106 GLY A C 1
ATOM 834 O O . GLY A 1 106 ? 41.094 32.594 -4.184 1 88.62 106 GLY A O 1
ATOM 835 N N . LYS A 1 107 ? 43.25 33 -4.043 1 87.94 107 LYS A N 1
ATOM 836 C CA . LYS A 1 107 ? 43.625 31.75 -4.727 1 87.94 107 LYS A CA 1
ATOM 837 C C . LYS A 1 107 ? 43.406 30.531 -3.836 1 87.94 107 LYS A C 1
ATOM 839 O O . LYS A 1 107 ? 43.25 29.422 -4.332 1 87.94 107 LYS A O 1
ATOM 844 N N . GLY A 1 108 ? 43.406 30.75 -2.531 1 91.75 108 GLY A N 1
ATOM 845 C CA . GLY A 1 108 ? 43.219 29.672 -1.582 1 91.75 108 GLY A CA 1
ATOM 846 C C . GLY A 1 108 ? 41.875 29 -1.681 1 91.75 108 GLY A C 1
ATOM 847 O O . GLY A 1 108 ? 41.719 27.828 -1.324 1 91.75 108 GLY A O 1
ATOM 848 N N . TRP A 1 109 ? 40.938 29.719 -2.227 1 93.19 109 TRP A N 1
ATOM 849 C CA . TRP A 1 109 ? 39.562 29.203 -2.34 1 93.19 109 TRP A CA 1
ATOM 850 C C . TRP A 1 109 ? 39.5 28.047 -3.346 1 93.19 109 TRP A C 1
ATOM 852 O O . TRP A 1 109 ? 38.562 27.234 -3.305 1 93.19 109 TRP A O 1
ATOM 862 N N . ASN A 1 110 ? 40.469 27.969 -4.246 1 92.19 110 ASN A N 1
ATOM 863 C CA . ASN A 1 110 ? 40.469 26.922 -5.266 1 92.19 110 ASN A CA 1
ATOM 864 C C . ASN A 1 110 ? 41.344 25.734 -4.852 1 92.19 110 ASN A C 1
ATOM 866 O O . ASN A 1 110 ? 41.438 24.75 -5.582 1 92.19 110 ASN A O 1
ATOM 870 N N . ASN A 1 111 ? 41.969 25.828 -3.684 1 93.12 111 ASN A N 1
ATOM 871 C CA . ASN A 1 111 ? 42.75 24.719 -3.143 1 93.12 111 ASN A CA 1
ATOM 872 C C . ASN A 1 111 ? 42 23.969 -2.049 1 93.12 111 ASN A C 1
ATOM 874 O O . ASN A 1 111 ? 42.062 24.344 -0.876 1 93.12 111 ASN A O 1
ATOM 878 N N . PHE A 1 112 ? 41.438 22.875 -2.41 1 95.19 112 PHE A N 1
ATOM 879 C CA . PHE A 1 112 ? 40.625 22.125 -1.448 1 95.19 112 PHE A CA 1
ATOM 880 C C . PHE A 1 112 ? 41.5 21.156 -0.662 1 95.19 112 PHE A C 1
ATOM 882 O O . PHE A 1 112 ? 42.281 20.406 -1.247 1 95.19 112 PHE A O 1
ATOM 889 N N . LEU A 1 113 ? 41.375 21.188 0.611 1 95.69 113 LEU A N 1
ATOM 890 C CA . LEU A 1 113 ? 42.094 20.328 1.547 1 95.69 113 LEU A CA 1
ATOM 891 C C . LEU A 1 113 ? 41.219 19.172 1.998 1 95.69 113 LEU A C 1
ATOM 893 O O . LEU A 1 113 ? 40 19.203 1.849 1 95.69 113 LEU A O 1
ATOM 897 N N . GLN A 1 114 ? 41.938 18.188 2.48 1 96.12 114 GLN A N 1
ATOM 898 C CA . GLN A 1 114 ? 41.281 17 3.027 1 96.12 114 GLN A CA 1
ATOM 899 C C . GLN A 1 114 ? 41.531 16.875 4.523 1 96.12 114 GLN A C 1
ATOM 901 O O . GLN A 1 114 ? 42.688 17.016 4.973 1 96.12 114 GLN A O 1
ATOM 906 N N . SER A 1 115 ? 40.531 16.609 5.223 1 95.88 115 SER A N 1
ATOM 907 C CA . SER A 1 115 ? 40.688 16.547 6.672 1 95.88 115 SER A CA 1
ATOM 908 C C . SER A 1 115 ? 41.188 15.172 7.121 1 95.88 115 SER A C 1
ATOM 910 O O . SER A 1 115 ? 41.75 15.031 8.203 1 95.88 115 SER A O 1
ATOM 912 N N . GLY A 1 116 ? 40.938 14.117 6.348 1 94.75 116 GLY A N 1
ATOM 913 C CA . GLY A 1 116 ? 41.031 12.773 6.898 1 94.75 116 GLY A CA 1
ATOM 914 C C . GLY A 1 116 ? 39.875 12.453 7.844 1 94.75 116 GLY A C 1
ATOM 915 O O . GLY A 1 116 ? 38.938 13.227 7.973 1 94.75 116 GLY A O 1
ATOM 916 N N . PRO A 1 117 ? 40 11.305 8.539 1 96.19 117 PRO A N 1
ATOM 917 C CA . PRO A 1 117 ? 38.875 10.891 9.414 1 96.19 117 PRO A CA 1
ATOM 918 C C . PRO A 1 117 ? 38.719 11.805 10.625 1 96.19 117 PRO A C 1
ATOM 920 O O . PRO A 1 117 ? 39.719 12.266 11.203 1 96.19 117 PRO A O 1
ATOM 923 N N . ILE A 1 118 ? 37.531 12.117 10.883 1 96.69 118 ILE A N 1
ATOM 924 C CA . ILE A 1 118 ? 37.219 12.93 12.047 1 96.69 118 ILE A CA 1
ATOM 925 C C . ILE A 1 118 ? 36.469 12.086 13.07 1 96.69 118 ILE A C 1
ATOM 927 O O . ILE A 1 118 ? 35.344 11.656 12.805 1 96.69 118 ILE A O 1
ATOM 931 N N . GLY A 1 119 ? 37.125 11.867 14.227 1 93.88 119 GLY A N 1
ATOM 932 C CA . GLY A 1 119 ? 36.438 11.141 15.289 1 93.88 119 GLY A CA 1
ATOM 933 C C . GLY A 1 119 ? 36.5 9.633 15.109 1 93.88 119 GLY A C 1
ATOM 934 O O . GLY A 1 119 ? 37.125 9.141 14.172 1 93.88 119 GLY A O 1
ATOM 935 N N . PRO A 1 120 ? 35.844 8.906 16.016 1 93.75 120 PRO A N 1
ATOM 936 C CA . PRO A 1 120 ? 35.875 7.441 15.984 1 93.75 120 PRO A CA 1
ATOM 937 C C . PRO A 1 120 ? 34.75 6.852 15.125 1 93.75 120 PRO A C 1
ATOM 939 O O . PRO A 1 120 ? 33.875 7.582 14.648 1 93.75 120 PRO A O 1
ATOM 942 N N . TYR A 1 121 ? 34.969 5.59 14.914 1 94.69 121 TYR A N 1
ATOM 943 C CA . TYR A 1 121 ? 33.844 4.836 14.383 1 94.69 121 TYR A CA 1
ATOM 944 C C . TYR A 1 121 ? 32.719 4.727 15.414 1 94.69 121 TYR A C 1
ATOM 946 O O . TYR A 1 121 ? 32.969 4.484 16.594 1 94.69 121 TYR A O 1
ATOM 954 N N . LEU A 1 122 ? 31.562 4.992 14.945 1 96.62 122 LEU A N 1
ATOM 955 C CA . LEU A 1 122 ? 30.375 4.812 15.789 1 96.62 122 LEU A CA 1
ATOM 956 C C . LEU A 1 122 ? 29.562 3.605 15.344 1 96.62 122 LEU A C 1
ATOM 958 O O . LEU A 1 122 ? 29.344 3.414 14.141 1 96.62 122 LEU A O 1
ATOM 962 N N . ASN A 1 123 ? 29.203 2.801 16.297 1 95.69 123 ASN A N 1
ATOM 963 C CA . ASN A 1 123 ? 28.25 1.729 15.984 1 95.69 123 ASN A CA 1
ATOM 964 C C . ASN A 1 123 ? 26.812 2.23 16 1 95.69 123 ASN A C 1
ATOM 966 O O . ASN A 1 123 ? 26.297 2.645 17.047 1 95.69 123 ASN A O 1
ATOM 970 N N . LEU A 1 124 ? 26.219 2.25 14.844 1 95 124 LEU A N 1
ATOM 971 C CA . LEU A 1 124 ? 24.859 2.756 14.695 1 95 124 LEU A CA 1
ATOM 972 C C . LEU A 1 124 ? 23.906 1.63 14.336 1 95 124 LEU A C 1
ATOM 974 O O . LEU A 1 124 ? 24.266 0.706 13.609 1 95 124 LEU A O 1
ATOM 978 N N . SER A 1 125 ? 22.734 1.709 14.859 1 91.62 125 SER A N 1
ATOM 979 C CA . SER A 1 125 ? 21.703 0.745 14.531 1 91.62 125 SER A CA 1
ATOM 980 C C . SER A 1 125 ? 21.141 0.986 13.125 1 91.62 125 SER A C 1
ATOM 982 O O . SER A 1 125 ? 21.453 1.998 12.5 1 91.62 125 SER A O 1
ATOM 984 N N . SER A 1 126 ? 20.391 0.01 12.664 1 89.88 126 SER A N 1
ATOM 985 C CA . SER A 1 126 ? 19.672 0.226 11.414 1 89.88 126 SER A CA 1
ATOM 986 C C . SER A 1 126 ? 18.688 1.377 11.531 1 89.88 126 SER A C 1
ATOM 988 O O . SER A 1 126 ? 18.188 1.659 12.625 1 89.88 126 SER A O 1
ATOM 990 N N . GLY A 1 127 ? 18.484 2.033 10.383 1 88.5 127 GLY A N 1
ATOM 991 C CA . GLY A 1 127 ? 17.516 3.119 10.406 1 88.5 127 GLY A CA 1
ATOM 992 C C . GLY A 1 127 ? 18.078 4.434 9.906 1 88.5 127 GLY A C 1
ATOM 993 O O . GLY A 1 127 ? 19.094 4.453 9.203 1 88.5 127 GLY A O 1
ATOM 994 N N . ARG A 1 128 ? 17.359 5.477 10.203 1 88.81 128 ARG A N 1
ATOM 995 C CA . ARG A 1 128 ? 17.734 6.812 9.734 1 88.81 128 ARG A CA 1
ATOM 996 C C . ARG A 1 128 ? 18.625 7.523 10.75 1 88.81 128 ARG A C 1
ATOM 998 O O . ARG A 1 128 ? 18.344 7.496 11.945 1 88.81 128 ARG A O 1
ATOM 1005 N N . HIS A 1 129 ? 19.625 8.156 10.234 1 91.69 129 HIS A N 1
ATOM 1006 C CA . HIS A 1 129 ? 20.594 8.906 11.016 1 91.69 129 HIS A CA 1
ATOM 1007 C C . HIS A 1 129 ? 20.922 10.242 10.352 1 91.69 129 HIS A C 1
ATOM 1009 O O . HIS A 1 129 ? 20.469 10.516 9.234 1 91.69 129 HIS A O 1
ATOM 1015 N N . PHE A 1 130 ? 21.609 11.055 11.156 1 92.31 130 PHE A N 1
ATOM 1016 C CA . PHE A 1 130 ? 22 12.312 10.547 1 92.31 130 PHE A CA 1
ATOM 1017 C C . PHE A 1 130 ? 23.391 12.727 11.023 1 92.31 130 PHE A C 1
ATOM 1019 O O . PHE A 1 130 ? 23.781 12.43 12.156 1 92.31 130 PHE A O 1
ATOM 1026 N N . ILE A 1 131 ? 24.109 13.375 10.156 1 95.38 131 ILE A N 1
ATOM 1027 C CA . ILE A 1 131 ? 25.344 14.078 10.523 1 95.38 131 ILE A CA 1
ATOM 1028 C C . ILE A 1 131 ? 25.062 15.57 10.68 1 95.38 131 ILE A C 1
ATOM 1030 O O . ILE A 1 131 ? 24.391 16.172 9.836 1 95.38 131 ILE A O 1
ATOM 1034 N N . SER A 1 132 ? 25.5 16.062 11.773 1 94.38 132 SER A N 1
ATOM 1035 C CA . SER A 1 132 ? 25.328 17.484 12.039 1 94.38 132 SER A CA 1
ATOM 1036 C C . SER A 1 132 ? 26.641 18.25 11.812 1 94.38 132 SER A C 1
ATOM 1038 O O . SER A 1 132 ? 27.703 17.781 12.203 1 94.38 132 SER A O 1
ATOM 1040 N N . ILE A 1 133 ? 26.578 19.344 11.156 1 95 133 ILE A N 1
ATOM 1041 C CA . ILE A 1 133 ? 27.672 20.25 10.891 1 95 133 ILE A CA 1
ATOM 1042 C C . ILE A 1 133 ? 27.375 21.625 11.492 1 95 133 ILE A C 1
ATOM 1044 O O . ILE A 1 133 ? 26.344 22.234 11.195 1 95 133 ILE A O 1
ATOM 1048 N N . SER A 1 134 ? 28.219 22.031 12.359 1 95 134 SER A N 1
ATOM 1049 C CA . SER A 1 134 ? 28.062 23.344 12.992 1 95 134 SER A CA 1
ATOM 1050 C C . SER A 1 134 ? 29.344 24.156 12.891 1 95 134 SER A C 1
ATOM 1052 O O . SER A 1 134 ? 30.406 23.703 13.336 1 95 134 SER A O 1
ATOM 1054 N N . VAL A 1 135 ? 29.266 25.328 12.344 1 95.25 135 VAL A N 1
ATOM 1055 C CA . VAL A 1 135 ? 30.422 26.219 12.234 1 95.25 135 VAL A CA 1
ATOM 1056 C C . VAL A 1 135 ? 30.547 27.078 13.484 1 95.25 135 VAL A C 1
ATOM 1058 O O . VAL A 1 135 ? 29.719 27.969 13.703 1 95.25 135 VAL A O 1
ATOM 1061 N N . ASN A 1 136 ? 31.547 26.875 14.188 1 95 136 ASN A N 1
ATOM 1062 C CA . ASN A 1 136 ? 31.688 27.516 15.492 1 95 136 ASN A CA 1
ATOM 1063 C C . ASN A 1 136 ? 32.312 28.906 15.359 1 95 136 ASN A C 1
ATOM 1065 O O . ASN A 1 136 ? 31.844 29.844 16 1 95 136 ASN A O 1
ATOM 1069 N N . LYS A 1 137 ? 33.375 28.953 14.562 1 95.38 137 LYS A N 1
ATOM 1070 C CA . LYS A 1 137 ? 34.062 30.234 14.414 1 95.38 137 LYS A CA 1
ATOM 1071 C C . LYS A 1 137 ? 34.719 30.344 13.039 1 95.38 137 LYS A C 1
ATOM 1073 O O . LYS A 1 137 ? 35.344 29.391 12.555 1 95.38 137 LYS A O 1
ATOM 1078 N N . THR A 1 138 ? 34.438 31.469 12.492 1 94.5 138 THR A N 1
ATOM 1079 C CA . THR A 1 138 ? 35.125 31.75 11.227 1 94.5 138 THR A CA 1
ATOM 1080 C C . THR A 1 138 ? 35.688 33.156 11.219 1 94.5 138 THR A C 1
ATOM 1082 O O . THR A 1 138 ? 35.312 34 12.047 1 94.5 138 THR A O 1
ATOM 1085 N N . ASP A 1 139 ? 36.594 33.438 10.367 1 92.44 139 ASP A N 1
ATOM 1086 C CA . ASP A 1 139 ? 37 34.812 10.07 1 92.44 139 ASP A CA 1
ATOM 1087 C C . ASP A 1 139 ? 35.938 35.531 9.203 1 92.44 139 ASP A C 1
ATOM 1089 O O . ASP A 1 139 ? 34.844 35.031 9.047 1 92.44 139 ASP A O 1
ATOM 1093 N N . PHE A 1 140 ? 36.281 36.656 8.734 1 91.25 140 PHE A N 1
ATOM 1094 C CA . PHE A 1 140 ? 35.344 37.5 8 1 91.25 140 PHE A CA 1
ATOM 1095 C C . PHE A 1 140 ? 34.906 36.812 6.711 1 91.25 140 PHE A C 1
ATOM 1097 O O . PHE A 1 140 ? 33.75 36.969 6.285 1 91.25 140 PHE A O 1
ATOM 1104 N N . TYR A 1 141 ? 35.781 35.969 6.051 1 91.94 141 TYR A N 1
ATOM 1105 C CA . TYR A 1 141 ? 35.531 35.438 4.723 1 91.94 141 TYR A CA 1
ATOM 1106 C C . TYR A 1 141 ? 34.844 34.094 4.812 1 91.94 141 TYR A C 1
ATOM 1108 O O . TYR A 1 141 ? 34.281 33.594 3.828 1 91.94 141 TYR A O 1
ATOM 1116 N N . GLY A 1 142 ? 34.875 33.406 5.973 1 94.88 142 GLY A N 1
ATOM 1117 C CA . GLY A 1 142 ? 34.219 32.125 6.16 1 94.88 142 GLY A CA 1
ATOM 1118 C C . GLY A 1 142 ? 35.062 30.953 5.715 1 94.88 142 GLY A C 1
ATOM 1119 O O . GLY A 1 142 ? 36.281 31.047 5.66 1 94.88 142 GLY A O 1
ATOM 1120 N N . VAL A 1 143 ? 34.438 29.844 5.586 1 96.12 143 VAL A N 1
ATOM 1121 C CA . VAL A 1 143 ? 35.031 28.594 5.141 1 96.12 143 VAL A CA 1
ATOM 1122 C C . VAL A 1 143 ? 34.125 27.906 4.133 1 96.12 143 VAL A C 1
ATOM 1124 O O . VAL A 1 143 ? 32.906 27.984 4.246 1 96.12 143 VAL A O 1
ATOM 1127 N N . GLU A 1 144 ? 34.688 27.297 3.115 1 96 144 GLU A N 1
ATOM 1128 C CA . GLU A 1 144 ? 33.875 26.609 2.121 1 96 144 GLU A CA 1
ATOM 1129 C C . GLU A 1 144 ? 34 25.094 2.291 1 96 144 GLU A C 1
ATOM 1131 O O . GLU A 1 144 ? 35.094 24.547 2.42 1 96 144 GLU A O 1
ATOM 1136 N N . LEU A 1 145 ? 32.875 24.469 2.406 1 97.12 145 LEU A N 1
ATOM 1137 C CA . LEU A 1 145 ? 32.781 23 2.4 1 97.12 145 LEU A CA 1
ATOM 1138 C C . LEU A 1 145 ? 32.344 22.484 1.036 1 97.12 145 LEU A C 1
ATOM 1140 O O . LEU A 1 145 ? 31.406 23.031 0.439 1 97.12 145 LEU A O 1
ATOM 1144 N N . ASP A 1 146 ? 33 21.422 0.544 1 96.19 146 ASP A N 1
ATOM 1145 C CA . ASP A 1 146 ? 32.719 20.859 -0.774 1 96.19 146 ASP A CA 1
ATOM 1146 C C . ASP A 1 146 ? 32.031 19.5 -0.657 1 96.19 146 ASP A C 1
ATOM 1148 O O . ASP A 1 146 ? 30.969 19.297 -1.224 1 96.19 146 ASP A O 1
ATOM 1152 N N . GLN A 1 147 ? 32.594 18.641 0.144 1 96.38 147 GLN A N 1
ATOM 1153 C CA . GLN A 1 147 ? 32.125 17.266 0.2 1 96.38 147 GLN A CA 1
ATOM 1154 C C . GLN A 1 147 ? 32.438 16.641 1.556 1 96.38 147 GLN A C 1
ATOM 1156 O O . GLN A 1 147 ? 33.469 16.906 2.15 1 96.38 147 GLN A O 1
ATOM 1161 N N . LEU A 1 148 ? 31.531 15.828 1.964 1 97.44 148 LEU A N 1
ATOM 1162 C CA . LEU A 1 148 ? 31.75 14.93 3.092 1 97.44 148 LEU A CA 1
ATOM 1163 C C . LEU A 1 148 ? 31.766 13.477 2.633 1 97.44 148 LEU A C 1
ATOM 1165 O O . LEU A 1 148 ? 31.016 13.102 1.726 1 97.44 148 LEU A O 1
ATOM 1169 N N . GLU A 1 149 ? 32.562 12.719 3.248 1 96.19 149 GLU A N 1
ATOM 1170 C CA . GLU A 1 149 ? 32.594 11.289 2.938 1 96.19 149 GLU A CA 1
ATOM 1171 C C . GLU A 1 149 ? 32.312 10.445 4.18 1 96.19 149 GLU A C 1
ATOM 1173 O O . GLU A 1 149 ? 33.062 10.516 5.164 1 96.19 149 GLU A O 1
ATOM 1178 N N . ILE A 1 150 ? 31.297 9.703 4.105 1 97.06 150 ILE A N 1
ATOM 1179 C CA . ILE A 1 150 ? 30.938 8.797 5.191 1 97.06 150 ILE A CA 1
ATOM 1180 C C . ILE A 1 150 ? 31.359 7.375 4.84 1 97.06 150 ILE A C 1
ATOM 1182 O O . ILE A 1 150 ? 31.156 6.922 3.713 1 97.06 150 ILE A O 1
ATOM 1186 N N . LYS A 1 151 ? 31.984 6.762 5.805 1 95.19 151 LYS A N 1
ATOM 1187 C CA . LYS A 1 151 ? 32.438 5.379 5.645 1 95.19 151 LYS A CA 1
ATOM 1188 C C . LYS A 1 151 ? 31.625 4.438 6.535 1 95.19 151 LYS A C 1
ATOM 1190 O O . LYS A 1 151 ? 31.391 4.734 7.707 1 95.19 151 LYS A O 1
ATOM 1195 N N . THR A 1 152 ? 31.125 3.363 5.926 1 94.75 152 THR A N 1
ATOM 1196 C CA . THR A 1 152 ? 30.453 2.316 6.695 1 94.75 152 THR A CA 1
ATOM 1197 C C . THR A 1 152 ? 31.172 0.982 6.527 1 94.75 152 THR A C 1
ATOM 1199 O O . THR A 1 152 ? 31.797 0.734 5.492 1 94.75 152 THR A O 1
ATOM 1202 N N . LEU A 1 153 ? 31.094 0.121 7.484 1 92.81 153 LEU A N 1
ATOM 1203 C CA . LEU A 1 153 ? 31.719 -1.194 7.395 1 92.81 153 LEU A CA 1
ATOM 1204 C C . LEU A 1 153 ? 30.719 -2.234 6.883 1 92.81 153 LEU A C 1
ATOM 1206 O O . LEU A 1 153 ? 30.984 -3.438 6.965 1 92.81 153 LEU A O 1
ATOM 1210 N N . ASP A 1 154 ? 29.625 -1.789 6.434 1 89.25 154 ASP A N 1
ATOM 1211 C CA . ASP A 1 154 ? 28.656 -2.643 5.734 1 89.25 154 ASP A CA 1
ATOM 1212 C C . ASP A 1 154 ? 28.922 -2.641 4.23 1 89.25 154 ASP A C 1
ATOM 1214 O O . ASP A 1 154 ? 28.625 -1.661 3.545 1 89.25 154 ASP A O 1
ATOM 1218 N N . SER A 1 155 ? 29.375 -3.693 3.723 1 83.5 155 SER A N 1
ATOM 1219 C CA . SER A 1 155 ? 29.766 -3.773 2.318 1 83.5 155 SER A CA 1
ATOM 1220 C C . SER A 1 155 ? 28.547 -4 1.422 1 83.5 155 SER A C 1
ATOM 1222 O O . SER A 1 155 ? 28.656 -3.947 0.195 1 83.5 155 SER A O 1
ATOM 1224 N N . HIS A 1 156 ? 27.422 -4.152 2.008 1 79.62 156 HIS A N 1
ATOM 1225 C CA . HIS A 1 156 ? 26.266 -4.543 1.201 1 79.62 156 HIS A CA 1
ATOM 1226 C C . HIS A 1 156 ? 25.25 -3.41 1.111 1 79.62 156 HIS A C 1
ATOM 1228 O O . HIS A 1 156 ? 24.203 -3.555 0.462 1 79.62 156 HIS A O 1
ATOM 1234 N N . ILE A 1 157 ? 25.516 -2.346 1.712 1 89.62 157 ILE A N 1
ATOM 1235 C CA . ILE A 1 157 ? 24.578 -1.232 1.668 1 89.62 157 ILE A CA 1
ATOM 1236 C C . ILE A 1 157 ? 24.672 -0.533 0.314 1 89.62 157 ILE A C 1
ATOM 1238 O O . ILE A 1 157 ? 25.766 -0.265 -0.182 1 89.62 157 ILE A O 1
ATOM 1242 N N . SER A 1 158 ? 23.516 -0.321 -0.281 1 86.06 158 SER A N 1
ATOM 1243 C CA . SER A 1 158 ? 23.469 0.375 -1.562 1 86.06 158 SER A CA 1
ATOM 1244 C C . SER A 1 158 ? 23.375 1.885 -1.368 1 86.06 158 SER A C 1
ATOM 1246 O O . SER A 1 158 ? 23.047 2.359 -0.28 1 86.06 158 SER A O 1
ATOM 1248 N N . ASP A 1 159 ? 23.672 2.58 -2.451 1 87.5 159 ASP A N 1
ATOM 1249 C CA . ASP A 1 159 ? 23.578 4.035 -2.434 1 87.5 159 ASP A CA 1
ATOM 1250 C C . ASP A 1 159 ? 22.156 4.488 -2.168 1 87.5 159 ASP A C 1
ATOM 1252 O O . ASP A 1 159 ? 21.922 5.449 -1.429 1 87.5 159 ASP A O 1
ATOM 1256 N N . GLU A 1 160 ? 21.234 3.762 -2.672 1 86.62 160 GLU A N 1
ATOM 1257 C CA . GLU A 1 160 ? 19.844 4.129 -2.529 1 86.62 160 GLU A CA 1
ATOM 1258 C C . GLU A 1 160 ? 19.375 3.998 -1.081 1 86.62 160 GLU A C 1
ATOM 1260 O O . GLU A 1 160 ? 18.625 4.84 -0.584 1 86.62 160 GLU A O 1
ATOM 1265 N N . ILE A 1 161 ? 19.859 2.994 -0.444 1 91.5 161 ILE A N 1
ATOM 1266 C CA . ILE A 1 161 ? 19.5 2.801 0.957 1 91.5 161 ILE A CA 1
ATOM 1267 C C . ILE A 1 161 ? 20.203 3.848 1.818 1 91.5 161 ILE A C 1
ATOM 1269 O O . ILE A 1 161 ? 19.578 4.453 2.697 1 91.5 161 ILE A O 1
ATOM 1273 N N . PHE A 1 162 ? 21.484 4.117 1.478 1 93.38 162 PHE A N 1
ATOM 1274 C CA . PHE A 1 162 ? 22.234 5.078 2.27 1 93.38 162 PHE A CA 1
ATOM 1275 C C . PHE A 1 162 ? 21.625 6.469 2.176 1 93.38 162 PHE A C 1
ATOM 1277 O O . PHE A 1 162 ? 21.547 7.188 3.174 1 93.38 162 PHE A O 1
ATOM 1284 N N . LYS A 1 163 ? 21.141 6.797 1.032 1 89.19 163 LYS A N 1
ATOM 1285 C CA . LYS A 1 163 ? 20.547 8.117 0.813 1 89.19 163 LYS A CA 1
ATOM 1286 C C . LYS A 1 163 ? 19.078 8.125 1.202 1 89.19 163 LYS A C 1
ATOM 1288 O O . LYS A 1 163 ? 18.359 9.102 0.942 1 89.19 163 LYS A O 1
ATOM 1293 N N . CYS A 1 164 ? 18.531 7.074 1.716 1 89.31 164 CYS A N 1
ATOM 1294 C CA . CYS A 1 164 ? 17.219 6.934 2.309 1 89.31 164 CYS A CA 1
ATOM 1295 C C . CYS A 1 164 ? 16.125 6.938 1.234 1 89.31 164 CYS A C 1
ATOM 1297 O O . CYS A 1 164 ? 14.969 7.238 1.518 1 89.31 164 CYS A O 1
ATOM 1299 N N . SER A 1 165 ? 16.547 6.719 -0.009 1 84.94 165 SER A N 1
ATOM 1300 C CA . SER A 1 165 ? 15.531 6.578 -1.056 1 84.94 165 SER A CA 1
ATOM 1301 C C . SER A 1 165 ? 14.805 5.242 -0.95 1 84.94 165 SER A C 1
ATOM 1303 O O . SER A 1 165 ? 13.672 5.109 -1.418 1 84.94 165 SER A O 1
ATOM 1305 N N . LEU A 1 166 ? 15.477 4.273 -0.44 1 89.38 166 LEU A N 1
ATOM 1306 C CA . LEU A 1 166 ? 14.914 3.006 0.008 1 89.38 166 LEU A CA 1
ATOM 1307 C C . LEU A 1 166 ? 15.156 2.797 1.499 1 89.38 166 LEU A C 1
ATOM 1309 O O . LEU A 1 166 ? 16.078 3.381 2.066 1 89.38 166 LEU A O 1
ATOM 1313 N N . PHE A 1 167 ? 14.336 2.043 2.078 1 88.62 167 PHE A N 1
ATOM 1314 C CA . PHE A 1 167 ? 14.523 1.873 3.514 1 88.62 167 PHE A CA 1
ATOM 1315 C C . PHE A 1 167 ? 14.367 0.41 3.91 1 88.62 167 PHE A C 1
ATOM 1317 O O . PHE A 1 167 ? 13.703 -0.362 3.213 1 88.62 167 PHE A O 1
ATOM 1324 N N . CYS A 1 168 ? 15.008 0.13 4.957 1 91.88 168 CYS A N 1
ATOM 1325 C CA . CYS A 1 168 ? 14.852 -1.164 5.617 1 91.88 168 CYS A CA 1
ATOM 1326 C C . CYS A 1 168 ? 14.195 -1.008 6.98 1 91.88 168 CYS A C 1
ATOM 1328 O O . CYS A 1 168 ? 14.484 -0.054 7.707 1 91.88 168 CYS A O 1
ATOM 1330 N N . ASP A 1 169 ? 13.336 -1.871 7.242 1 89.62 169 ASP A N 1
ATOM 1331 C CA . ASP A 1 169 ? 12.625 -1.856 8.516 1 89.62 169 ASP A CA 1
ATOM 1332 C C . ASP A 1 169 ? 12.805 -3.176 9.266 1 89.62 169 ASP A C 1
ATOM 1334 O O . ASP A 1 169 ? 12.18 -4.18 8.922 1 89.62 169 ASP A O 1
ATOM 1338 N N . LYS A 1 170 ? 13.484 -3.088 10.305 1 86.62 170 LYS A N 1
ATOM 1339 C CA . LYS A 1 170 ? 13.789 -4.285 11.086 1 86.62 170 LYS A CA 1
ATOM 1340 C C . LYS A 1 170 ? 12.547 -4.809 11.797 1 86.62 170 LYS A C 1
ATOM 1342 O O . LYS A 1 170 ? 12.523 -5.949 12.266 1 86.62 170 LYS A O 1
ATOM 1347 N N . ASP A 1 171 ? 11.57 -4.012 11.875 1 84.44 171 ASP A N 1
ATOM 1348 C CA . ASP A 1 171 ? 10.367 -4.402 12.609 1 84.44 171 ASP A CA 1
ATOM 1349 C C . ASP A 1 171 ? 9.445 -5.258 11.734 1 84.44 171 ASP A C 1
ATOM 1351 O O . ASP A 1 171 ? 8.469 -5.82 12.227 1 84.44 171 ASP A O 1
ATOM 1355 N N . ILE A 1 172 ? 9.766 -5.332 10.523 1 89.38 172 ILE A N 1
ATOM 1356 C CA . ILE A 1 172 ? 9.016 -6.242 9.664 1 89.38 172 ILE A CA 1
ATOM 1357 C C . ILE A 1 172 ? 9.398 -7.688 9.984 1 89.38 172 ILE A C 1
ATOM 1359 O O . ILE A 1 172 ? 10.5 -8.133 9.641 1 89.38 172 ILE A O 1
ATOM 1363 N N . THR A 1 173 ? 8.469 -8.297 10.672 1 86.88 173 THR A N 1
ATOM 1364 C CA . THR A 1 173 ? 8.68 -9.688 11.055 1 86.88 173 THR A CA 1
ATOM 1365 C C . THR A 1 173 ? 7.395 -10.5 10.891 1 86.88 173 THR A C 1
ATOM 1367 O O . THR A 1 173 ? 6.309 -9.922 10.773 1 86.88 173 THR A O 1
ATOM 1370 N N . TYR A 1 174 ? 7.535 -11.781 10.711 1 85.81 174 TYR A N 1
ATOM 1371 C CA . TYR A 1 174 ? 6.406 -12.703 10.672 1 85.81 174 TYR A CA 1
ATOM 1372 C C . TYR A 1 174 ? 6.418 -13.633 11.883 1 85.81 174 TYR A C 1
ATOM 1374 O O . TYR A 1 174 ? 7.441 -14.242 12.195 1 85.81 174 TYR A O 1
ATOM 1382 N N . SER A 1 175 ? 5.309 -13.562 12.805 1 72.06 175 SER A N 1
ATOM 1383 C CA . SER A 1 175 ? 5.266 -14.359 14.023 1 72.06 175 SER A CA 1
ATOM 1384 C C . SER A 1 175 ? 4.727 -15.758 13.75 1 72.06 175 SER A C 1
ATOM 1386 O O . SER A 1 175 ? 4.816 -16.641 14.602 1 72.06 175 SER A O 1
ATOM 1388 N N . ASN A 1 176 ? 4.102 -16.156 12.82 1 60.19 176 ASN A N 1
ATOM 1389 C CA . ASN A 1 176 ? 3.18 -17.281 12.711 1 60.19 176 ASN A CA 1
ATOM 1390 C C . ASN A 1 176 ? 3.906 -18.562 12.352 1 60.19 176 ASN A C 1
ATOM 1392 O O . ASN A 1 176 ? 3.273 -19.594 12.117 1 60.19 176 ASN A O 1
ATOM 1396 N N . GLY A 1 177 ? 5.207 -18.719 12.797 1 61.47 177 GLY A N 1
ATOM 1397 C CA . GLY A 1 177 ? 5.672 -20.078 12.531 1 61.47 177 GLY A CA 1
ATOM 1398 C C . GLY A 1 177 ? 6.434 -20.688 13.688 1 61.47 177 GLY A C 1
ATOM 1399 O O . GLY A 1 177 ? 7.664 -20.672 13.703 1 61.47 177 GLY A O 1
ATOM 1400 N N . ARG A 1 178 ? 5.512 -21.062 14.844 1 64.94 178 ARG A N 1
ATOM 1401 C CA . ARG A 1 178 ? 6.242 -21.547 16.016 1 64.94 178 ARG A CA 1
ATOM 1402 C C . ARG A 1 178 ? 6.785 -22.953 15.766 1 64.94 178 ARG A C 1
ATOM 1404 O O . ARG A 1 178 ? 6.215 -23.719 14.984 1 64.94 178 ARG A O 1
ATOM 1411 N N . ALA A 1 179 ? 7.918 -23.078 16.391 1 76.62 179 ALA A N 1
ATOM 1412 C CA . ALA A 1 179 ? 8.523 -24.422 16.344 1 76.62 179 ALA A CA 1
ATOM 1413 C C . ALA A 1 179 ? 7.555 -25.469 16.875 1 76.62 179 ALA A C 1
ATOM 1415 O O . ALA A 1 179 ? 6.848 -25.25 17.859 1 76.62 179 ALA A O 1
ATOM 1416 N N . ARG A 1 180 ? 7.484 -26.453 16.094 1 83.12 180 ARG A N 1
ATOM 1417 C CA . ARG A 1 180 ? 6.605 -27.562 16.469 1 83.12 180 ARG A CA 1
ATOM 1418 C C . ARG A 1 180 ? 7.41 -28.75 17 1 83.12 180 ARG A C 1
ATOM 1420 O O . ARG A 1 180 ? 8.359 -29.203 16.344 1 83.12 180 ARG A O 1
ATOM 1427 N N . ASP A 1 181 ? 7.07 -29.234 18.156 1 80.81 181 ASP A N 1
ATOM 1428 C CA . ASP A 1 181 ? 7.77 -30.344 18.781 1 80.81 181 ASP A CA 1
ATOM 1429 C C . ASP A 1 181 ? 7.195 -31.688 18.328 1 80.81 181 ASP A C 1
ATOM 1431 O O . ASP A 1 181 ? 7.82 -32.719 18.5 1 80.81 181 ASP A O 1
ATOM 1435 N N . ASP A 1 182 ? 6.039 -31.641 17.75 1 83.75 182 ASP A N 1
ATOM 1436 C CA . ASP A 1 182 ? 5.348 -32.875 17.406 1 83.75 182 ASP A CA 1
ATOM 1437 C C . ASP A 1 182 ? 5.789 -33.406 16.047 1 83.75 182 ASP A C 1
ATOM 1439 O O . ASP A 1 182 ? 5.348 -34.469 15.602 1 83.75 182 ASP A O 1
ATOM 1443 N N . MET A 1 183 ? 6.664 -32.656 15.445 1 87.88 183 MET A N 1
ATOM 1444 C CA . MET A 1 183 ? 7.137 -33.094 14.133 1 87.88 183 MET A CA 1
ATOM 1445 C C . MET A 1 183 ? 8.617 -32.781 13.961 1 87.88 183 MET A C 1
ATOM 1447 O O . MET A 1 183 ? 9.164 -31.906 14.633 1 87.88 183 MET A O 1
ATOM 1451 N N . SER A 1 184 ? 9.25 -33.562 13.086 1 89.69 184 SER A N 1
ATOM 1452 C CA . SER A 1 184 ? 10.664 -33.344 12.812 1 89.69 184 SER A CA 1
ATOM 1453 C C . SER A 1 184 ? 10.891 -32.094 11.969 1 89.69 184 SER A C 1
ATOM 1455 O O . SER A 1 184 ? 10.039 -31.734 11.156 1 89.69 184 SER A O 1
ATOM 1457 N N . SER A 1 185 ? 12.031 -31.547 12.148 1 92.38 185 SER A N 1
ATOM 1458 C CA . SER A 1 185 ? 12.367 -30.312 11.445 1 92.38 185 SER A CA 1
ATOM 1459 C C . SER A 1 185 ? 12.891 -30.609 10.039 1 92.38 185 SER A C 1
ATOM 1461 O O . SER A 1 185 ? 13.547 -31.625 9.82 1 92.38 185 SER A O 1
ATOM 1463 N N . ALA A 1 186 ? 12.531 -29.703 9.148 1 95.56 186 ALA A N 1
ATOM 1464 C CA . ALA A 1 186 ? 13.172 -29.672 7.832 1 95.56 186 ALA A CA 1
ATOM 1465 C C . ALA A 1 186 ? 14.484 -28.922 7.875 1 95.56 186 ALA A C 1
ATOM 1467 O O . ALA A 1 186 ? 14.773 -28.203 8.844 1 95.56 186 ALA A O 1
ATOM 1468 N N . VAL A 1 187 ? 15.281 -29.219 6.867 1 96.69 187 VAL A N 1
ATOM 1469 C CA . VAL A 1 187 ? 16.562 -28.516 6.746 1 96.69 187 VAL A CA 1
ATOM 1470 C C . VAL A 1 187 ? 16.562 -27.641 5.504 1 96.69 187 VAL A C 1
ATOM 1472 O O . VAL A 1 187 ? 16.297 -28.109 4.398 1 96.69 187 VAL A O 1
ATOM 1475 N N . LEU A 1 188 ? 16.75 -26.375 5.715 1 96.69 188 LEU A N 1
ATOM 1476 C CA . LEU A 1 188 ? 16.906 -25.391 4.641 1 96.69 188 LEU A CA 1
ATOM 1477 C C . LEU A 1 188 ? 18.375 -25.125 4.355 1 96.69 188 LEU A C 1
ATOM 1479 O O . LEU A 1 188 ? 19.141 -24.828 5.273 1 96.69 188 LEU A O 1
ATOM 1483 N N . THR A 1 189 ? 18.766 -25.234 3.135 1 95.81 189 THR A N 1
ATOM 1484 C CA . THR A 1 189 ? 20.125 -24.906 2.711 1 95.81 189 THR A CA 1
ATOM 1485 C C . THR A 1 189 ? 20.094 -23.844 1.621 1 95.81 189 THR A C 1
ATOM 1487 O O . THR A 1 189 ? 19.031 -23.422 1.175 1 95.81 189 THR A O 1
ATOM 1490 N N . ARG A 1 190 ? 21.266 -23.359 1.347 1 92.94 190 ARG A N 1
ATOM 1491 C CA . ARG A 1 190 ? 21.359 -22.281 0.372 1 92.94 190 ARG A CA 1
ATOM 1492 C C . ARG A 1 190 ? 22.438 -22.578 -0.668 1 92.94 190 ARG A C 1
ATOM 1494 O O . ARG A 1 190 ? 23.5 -23.094 -0.334 1 92.94 190 ARG A O 1
ATOM 1501 N N . LYS A 1 191 ? 22.062 -22.344 -1.86 1 88.25 191 LYS A N 1
ATOM 1502 C CA . LYS A 1 191 ? 23 -22.406 -2.977 1 88.25 191 LYS A CA 1
ATOM 1503 C C . LYS A 1 191 ? 22.938 -21.141 -3.82 1 88.25 191 LYS A C 1
ATOM 1505 O O . LYS A 1 191 ? 21.844 -20.734 -4.254 1 88.25 191 LYS A O 1
ATOM 1510 N N . THR A 1 192 ? 24.031 -20.5 -3.898 1 81.19 192 THR A N 1
ATOM 1511 C CA . THR A 1 192 ? 24.078 -19.281 -4.695 1 81.19 192 THR A CA 1
ATOM 1512 C C . THR A 1 192 ? 24.609 -19.578 -6.098 1 81.19 192 THR A C 1
ATOM 1514 O O . THR A 1 192 ? 25.531 -20.391 -6.262 1 81.19 192 THR A O 1
ATOM 1517 N N . SER A 1 193 ? 23.828 -19.172 -6.965 1 67.56 193 SER A N 1
ATOM 1518 C CA . SER A 1 193 ? 24.312 -19.344 -8.336 1 67.56 193 SER A CA 1
ATOM 1519 C C . SER A 1 193 ? 24.656 -18 -8.969 1 67.56 193 SER A C 1
ATOM 1521 O O . SER A 1 193 ? 24.125 -16.953 -8.562 1 67.56 193 SER A O 1
ATOM 1523 N N . GLN A 1 194 ? 25.75 -17.844 -9.547 1 54.28 194 GLN A N 1
ATOM 1524 C CA . GLN A 1 194 ? 26.047 -16.625 -10.297 1 54.28 194 GLN A CA 1
ATOM 1525 C C . GLN A 1 194 ? 25.047 -16.406 -11.414 1 54.28 194 GLN A C 1
ATOM 1527 O O . GLN A 1 194 ? 24.875 -17.266 -12.289 1 54.28 194 GLN A O 1
ATOM 1532 N N . PRO A 1 195 ? 24.125 -15.484 -11.117 1 51.12 195 PRO A N 1
ATOM 1533 C CA . PRO A 1 195 ? 23.062 -15.359 -12.125 1 51.12 195 PRO A CA 1
ATOM 1534 C C . PRO A 1 195 ? 23.609 -15.078 -13.523 1 51.12 195 PRO A C 1
ATOM 1536 O O . PRO A 1 195 ? 24.531 -14.281 -13.68 1 51.12 195 PRO A O 1
ATOM 1539 N N . VAL A 1 196 ? 23.391 -15.875 -14.5 1 46.03 196 VAL A N 1
ATOM 1540 C CA . VAL A 1 196 ? 23.703 -15.531 -15.883 1 46.03 196 VAL A CA 1
ATOM 1541 C C . VAL A 1 196 ? 23.031 -14.227 -16.266 1 46.03 196 VAL A C 1
ATOM 1543 O O . VAL A 1 196 ? 23.609 -13.406 -16.984 1 46.03 196 VAL A O 1
ATOM 1546 N N . CYS A 1 197 ? 21.766 -13.93 -15.867 1 46.78 197 CYS A N 1
ATOM 1547 C CA . CYS A 1 197 ? 20.984 -12.711 -16.047 1 46.78 197 CYS A CA 1
ATOM 1548 C C . CYS A 1 197 ? 20.469 -12.188 -14.719 1 46.78 197 CYS A C 1
ATOM 1550 O O . CYS A 1 197 ? 20.016 -12.969 -13.875 1 46.78 197 CYS A O 1
ATOM 1552 N N . PRO A 1 198 ? 20.844 -10.984 -14.406 1 44.97 198 PRO A N 1
ATOM 1553 C CA . PRO A 1 198 ? 20.375 -10.422 -13.133 1 44.97 198 PRO A CA 1
ATOM 1554 C C . PRO A 1 198 ? 18.938 -10.789 -12.812 1 44.97 198 PRO A C 1
ATOM 1556 O O . PRO A 1 198 ? 18.531 -10.789 -11.641 1 44.97 198 PRO A O 1
ATOM 1559 N N . SER A 1 199 ? 18.172 -11.062 -13.891 1 51.31 199 SER A N 1
ATOM 1560 C CA . SER A 1 199 ? 16.75 -11.336 -13.648 1 51.31 199 SER A CA 1
ATOM 1561 C C . SER A 1 199 ? 16.547 -12.781 -13.203 1 51.31 199 SER A C 1
ATOM 1563 O O . SER A 1 199 ? 15.461 -13.141 -12.727 1 51.31 199 SER A O 1
ATOM 1565 N N . ASN A 1 200 ? 17.609 -13.594 -13.344 1 60.72 200 ASN A N 1
ATOM 1566 C CA . ASN A 1 200 ? 17.453 -15 -12.992 1 60.72 200 ASN A CA 1
ATOM 1567 C C . ASN A 1 200 ? 17.609 -15.227 -11.484 1 60.72 200 ASN A C 1
ATOM 1569 O O . ASN A 1 200 ? 18.328 -14.484 -10.82 1 60.72 200 ASN A O 1
ATOM 1573 N N . ASN A 1 201 ? 16.766 -16.109 -11.148 1 75.56 201 ASN A N 1
ATOM 1574 C CA . ASN A 1 201 ? 16.922 -16.531 -9.758 1 75.56 201 ASN A CA 1
ATOM 1575 C C . ASN A 1 201 ? 18.375 -16.938 -9.469 1 75.56 201 ASN A C 1
ATOM 1577 O O . ASN A 1 201 ? 18.953 -17.75 -10.18 1 75.56 201 ASN A O 1
ATOM 1581 N N . ASN A 1 202 ? 19.047 -16.219 -8.656 1 81.69 202 ASN A N 1
ATOM 1582 C CA . ASN A 1 202 ? 20.438 -16.5 -8.336 1 81.69 202 ASN A CA 1
ATOM 1583 C C . ASN A 1 202 ? 20.578 -17.188 -6.977 1 81.69 202 ASN A C 1
ATOM 1585 O O . ASN A 1 202 ? 21.688 -17.453 -6.523 1 81.69 202 ASN A O 1
ATOM 1589 N N . LEU A 1 203 ? 19.484 -17.406 -6.422 1 90.75 203 LEU A N 1
ATOM 1590 C CA . LEU A 1 203 ? 19.5 -18.047 -5.105 1 90.75 203 LEU A CA 1
ATOM 1591 C C . LEU A 1 203 ? 18.547 -19.234 -5.07 1 90.75 203 LEU A C 1
ATOM 1593 O O . LEU A 1 203 ? 17.359 -19.078 -5.344 1 90.75 203 LEU A O 1
ATOM 1597 N N . LEU A 1 204 ? 19.125 -20.422 -4.836 1 92.56 204 LEU A N 1
ATOM 1598 C CA . LEU A 1 204 ? 18.344 -21.641 -4.633 1 92.56 204 LEU A CA 1
ATOM 1599 C C . LEU A 1 204 ? 18.328 -22.031 -3.16 1 92.56 204 LEU A C 1
ATOM 1601 O O . LEU A 1 204 ? 19.375 -22.078 -2.512 1 92.56 204 LEU A O 1
ATOM 1605 N N . LEU A 1 205 ? 17.125 -22.297 -2.672 1 96.25 205 LEU A N 1
ATOM 1606 C CA . LEU A 1 205 ? 16.953 -22.672 -1.273 1 96.25 205 LEU A CA 1
ATOM 1607 C C . LEU A 1 205 ? 16.266 -24.031 -1.156 1 96.25 205 LEU A C 1
ATOM 1609 O O . LEU A 1 205 ? 15.07 -24.094 -0.854 1 96.25 205 LEU A O 1
ATOM 1613 N N . PRO A 1 206 ? 17.078 -25.094 -1.314 1 96.62 206 PRO A N 1
ATOM 1614 C CA . PRO A 1 206 ? 16.484 -26.422 -1.189 1 96.62 206 PRO A CA 1
ATOM 1615 C C . PRO A 1 206 ? 16.062 -26.75 0.24 1 96.62 206 PRO A C 1
ATOM 1617 O O . PRO A 1 206 ? 16.75 -26.375 1.194 1 96.62 206 PRO A O 1
ATOM 1620 N N . ILE A 1 207 ? 14.961 -27.438 0.378 1 97.81 207 ILE A N 1
ATOM 1621 C CA . ILE A 1 207 ? 14.43 -27.844 1.674 1 97.81 207 ILE A CA 1
ATOM 1622 C C . ILE A 1 207 ? 14.305 -29.375 1.731 1 97.81 207 ILE A C 1
ATOM 1624 O O . ILE A 1 207 ? 13.602 -29.969 0.917 1 97.81 207 ILE A O 1
ATOM 1628 N N . TYR A 1 208 ? 14.961 -29.953 2.715 1 97.06 208 TYR A N 1
ATOM 1629 C CA . TYR A 1 208 ? 15.008 -31.406 2.877 1 97.06 208 TYR A CA 1
ATOM 1630 C C . TYR A 1 208 ? 14.203 -31.844 4.09 1 97.06 208 TYR A C 1
ATOM 1632 O O . TYR A 1 208 ? 14.117 -31.125 5.086 1 97.06 208 TYR A O 1
ATOM 1640 N N . HIS A 1 209 ? 13.617 -32.906 3.982 1 96.31 209 HIS A N 1
ATOM 1641 C CA . HIS A 1 209 ? 12.922 -33.531 5.094 1 96.31 209 HIS A CA 1
ATOM 1642 C C . HIS A 1 209 ? 12.859 -35.062 4.902 1 96.31 209 HIS A C 1
ATOM 1644 O O . HIS A 1 209 ? 12.586 -35.531 3.801 1 96.31 209 HIS A O 1
ATOM 1650 N N . GLU A 1 210 ? 13.078 -35.781 5.898 1 92.12 210 GLU A N 1
ATOM 1651 C CA . GLU A 1 210 ? 13.18 -37.219 5.812 1 92.12 210 GLU A CA 1
ATOM 1652 C C . GLU A 1 210 ? 11.852 -37.844 5.402 1 92.12 210 GLU A C 1
ATOM 1654 O O . GLU A 1 210 ? 11.82 -38.812 4.629 1 92.12 210 GLU A O 1
ATOM 1659 N N . ASN A 1 211 ? 10.758 -37.375 5.953 1 90.31 211 ASN A N 1
ATOM 1660 C CA . ASN A 1 211 ? 9.461 -38 5.691 1 90.31 211 ASN A CA 1
ATOM 1661 C C . ASN A 1 211 ? 8.352 -36.938 5.609 1 90.31 211 ASN A C 1
ATOM 1663 O O . ASN A 1 211 ? 7.355 -37.031 6.328 1 90.31 211 ASN A O 1
ATOM 1667 N N . VAL A 1 212 ? 8.469 -36.094 4.625 1 94.12 212 VAL A N 1
ATOM 1668 C CA . VAL A 1 212 ? 7.445 -35.062 4.488 1 94.12 212 VAL A CA 1
ATOM 1669 C C . VAL A 1 212 ? 6.203 -35.688 3.832 1 94.12 212 VAL A C 1
ATOM 1671 O O . VAL A 1 212 ? 6.293 -36.312 2.779 1 94.12 212 VAL A O 1
ATOM 1674 N N . LYS A 1 213 ? 5.027 -35.469 4.441 1 93.94 213 LYS A N 1
ATOM 1675 C CA . LYS A 1 213 ? 3.773 -35.969 3.887 1 93.94 213 LYS A CA 1
ATOM 1676 C C . LYS A 1 213 ? 2.881 -34.812 3.424 1 93.94 213 LYS A C 1
ATOM 1678 O O . LYS A 1 213 ? 2.035 -35 2.545 1 93.94 213 LYS A O 1
ATOM 1683 N N . MET A 1 214 ? 3.039 -33.75 4.16 1 95.38 214 MET A N 1
ATOM 1684 C CA . MET A 1 214 ? 2.238 -32.562 3.826 1 95.38 214 MET A CA 1
ATOM 1685 C C . MET A 1 214 ? 3 -31.281 4.133 1 95.38 214 MET A C 1
ATOM 1687 O O . MET A 1 214 ? 3.742 -31.219 5.113 1 95.38 214 MET A O 1
ATOM 1691 N N . PHE A 1 215 ? 2.791 -30.312 3.336 1 96.06 215 PHE A N 1
ATOM 1692 C CA . PHE A 1 215 ? 3.275 -28.984 3.672 1 96.06 215 PHE A CA 1
ATOM 1693 C C . PHE A 1 215 ? 2.385 -27.906 3.055 1 96.06 215 PHE A C 1
ATOM 1695 O O . PHE A 1 215 ? 1.565 -28.203 2.182 1 96.06 215 PHE A O 1
ATOM 1702 N N . LEU A 1 216 ? 2.463 -26.75 3.629 1 96 216 LEU A N 1
ATOM 1703 C CA . LEU A 1 216 ? 1.646 -25.594 3.25 1 96 216 LEU A CA 1
ATOM 1704 C C . LEU A 1 216 ? 2.521 -24.438 2.779 1 96 216 LEU A C 1
ATOM 1706 O O . LEU A 1 216 ? 3.521 -24.109 3.42 1 96 216 LEU A O 1
ATOM 1710 N N . VAL A 1 217 ? 2.203 -23.938 1.607 1 97.06 217 VAL A N 1
ATOM 1711 C CA . VAL A 1 217 ? 2.818 -22.719 1.13 1 97.06 217 VAL A CA 1
ATOM 1712 C C . VAL A 1 217 ? 1.796 -21.578 1.166 1 97.06 217 VAL A C 1
ATOM 1714 O O . VAL A 1 217 ? 0.727 -21.672 0.559 1 97.06 217 VAL A O 1
ATOM 1717 N N . THR A 1 218 ? 2.09 -20.578 1.923 1 95.56 218 THR A N 1
ATOM 1718 C CA . THR A 1 218 ? 1.261 -19.375 1.988 1 95.56 218 THR A CA 1
ATOM 1719 C C . THR A 1 218 ? 1.99 -18.188 1.382 1 95.56 218 THR A C 1
ATOM 1721 O O . THR A 1 218 ? 3.117 -17.875 1.775 1 95.56 218 THR A O 1
ATOM 1724 N N . VAL A 1 219 ? 1.366 -17.609 0.422 1 97.19 219 VAL A N 1
ATOM 1725 C CA . VAL A 1 219 ? 1.948 -16.422 -0.191 1 97.19 219 VAL A CA 1
ATOM 1726 C C . VAL A 1 219 ? 1.131 -15.188 0.193 1 97.19 219 VAL A C 1
ATOM 1728 O O . VAL A 1 219 ? -0.101 -15.211 0.125 1 97.19 219 VAL A O 1
ATOM 1731 N N . MET A 1 220 ? 1.843 -14.141 0.623 1 95.25 220 MET A N 1
ATOM 1732 C CA . MET A 1 220 ? 1.215 -12.93 1.144 1 95.25 220 MET A CA 1
ATOM 1733 C C . MET A 1 220 ? 1.812 -11.688 0.497 1 95.25 220 MET A C 1
ATOM 1735 O O . MET A 1 220 ? 2.93 -11.727 -0.023 1 95.25 220 MET A O 1
ATOM 1739 N N . HIS A 1 221 ? 1.061 -10.625 0.576 1 94.56 221 HIS A N 1
ATOM 1740 C CA . HIS A 1 221 ? 1.637 -9.352 0.15 1 94.56 221 HIS A CA 1
ATOM 1741 C C . HIS A 1 221 ? 2.801 -8.945 1.048 1 94.56 221 HIS A C 1
ATOM 1743 O O . HIS A 1 221 ? 2.816 -9.273 2.236 1 94.56 221 HIS A O 1
ATOM 1749 N N . PRO A 1 222 ? 3.762 -8.227 0.419 1 95.06 222 PRO A N 1
ATOM 1750 C CA . PRO A 1 222 ? 4.84 -7.75 1.291 1 95.06 222 PRO A CA 1
ATOM 1751 C C . PRO A 1 222 ? 4.34 -6.828 2.398 1 95.06 222 PRO A C 1
ATOM 1753 O O . PRO A 1 222 ? 3.365 -6.094 2.203 1 95.06 222 PRO A O 1
ATOM 1756 N N . LYS A 1 223 ? 5.055 -6.777 3.479 1 92.25 223 LYS A N 1
ATOM 1757 C CA . LYS A 1 223 ? 4.598 -6.023 4.641 1 92.25 223 LYS A CA 1
ATOM 1758 C C . LYS A 1 223 ? 5.004 -4.559 4.543 1 92.25 223 LYS A C 1
ATOM 1760 O O . LYS A 1 223 ? 4.41 -3.697 5.195 1 92.25 223 LYS A O 1
ATOM 1765 N N . TYR A 1 224 ? 6.109 -4.332 3.809 1 90.75 224 TYR A N 1
ATOM 1766 C CA . TYR A 1 224 ? 6.469 -2.924 3.703 1 90.75 224 TYR A CA 1
ATOM 1767 C C . TYR A 1 224 ? 5.434 -2.154 2.893 1 90.75 224 TYR A C 1
ATOM 1769 O O . TYR A 1 224 ? 4.68 -2.746 2.117 1 90.75 224 TYR A O 1
ATOM 1777 N N . ARG A 1 225 ? 5.426 -0.899 3.061 1 89 225 ARG A N 1
ATOM 1778 C CA . ARG A 1 225 ? 4.445 -0.067 2.369 1 89 225 ARG A CA 1
ATOM 1779 C C . ARG A 1 225 ? 5.098 0.723 1.24 1 89 225 ARG A C 1
ATOM 1781 O O . ARG A 1 225 ? 5.945 1.587 1.487 1 89 225 ARG A O 1
ATOM 1788 N N . SER A 1 226 ? 4.789 0.408 0.044 1 91.5 226 SER A N 1
ATOM 1789 C CA . SER A 1 226 ? 5.176 1.123 -1.169 1 91.5 226 SER A CA 1
ATOM 1790 C C . SER A 1 226 ? 4.051 1.103 -2.203 1 91.5 226 SER A C 1
ATOM 1792 O O . SER A 1 226 ? 3.357 0.096 -2.352 1 91.5 226 SER A O 1
ATOM 1794 N N . PHE A 1 227 ? 3.898 2.188 -2.895 1 89.19 227 PHE A N 1
ATOM 1795 C CA . PHE A 1 227 ? 2.855 2.279 -3.91 1 89.19 227 PHE A CA 1
ATOM 1796 C C . PHE A 1 227 ? 3.438 2.078 -5.305 1 89.19 227 PHE A C 1
ATOM 1798 O O . PHE A 1 227 ? 2.717 2.16 -6.301 1 89.19 227 PHE A O 1
ATOM 1805 N N . GLU A 1 228 ? 4.738 1.81 -5.32 1 86.38 228 GLU A N 1
ATOM 1806 C CA . GLU A 1 228 ? 5.355 1.424 -6.586 1 86.38 228 GLU A CA 1
ATOM 1807 C C . GLU A 1 228 ? 5.102 -0.048 -6.898 1 86.38 228 GLU A C 1
ATOM 1809 O O . GLU A 1 228 ? 4.992 -0.872 -5.988 1 86.38 228 GLU A O 1
ATOM 1814 N N . ASN A 1 229 ? 4.887 -0.342 -8.18 1 88.06 229 ASN A N 1
ATOM 1815 C CA . ASN A 1 229 ? 4.711 -1.712 -8.648 1 88.06 229 ASN A CA 1
ATOM 1816 C C . ASN A 1 229 ? 5.617 -2.018 -9.836 1 88.06 229 ASN A C 1
ATOM 1818 O O . ASN A 1 229 ? 5.133 -2.309 -10.93 1 88.06 229 ASN A O 1
ATOM 1822 N N . ASN A 1 230 ? 6.875 -2.004 -9.461 1 83.44 230 ASN A N 1
ATOM 1823 C CA . ASN A 1 230 ? 7.867 -2.238 -10.508 1 83.44 230 ASN A CA 1
ATOM 1824 C C . ASN A 1 230 ? 7.934 -3.713 -10.898 1 83.44 230 ASN A C 1
ATOM 1826 O O . ASN A 1 230 ? 7.875 -4.59 -10.031 1 83.44 230 ASN A O 1
ATOM 1830 N N . PHE A 1 231 ? 7.852 -3.871 -12.18 1 78.5 231 PHE A N 1
ATOM 1831 C CA . PHE A 1 231 ? 8.062 -5.203 -12.734 1 78.5 231 PHE A CA 1
ATOM 1832 C C . PHE A 1 231 ? 9.453 -5.328 -13.336 1 78.5 231 PHE A C 1
ATOM 1834 O O . PHE A 1 231 ? 9.852 -4.508 -14.172 1 78.5 231 PHE A O 1
ATOM 1841 N N . HIS A 1 232 ? 10.188 -5.926 -12.516 1 62.88 232 HIS A N 1
ATOM 1842 C CA . HIS A 1 232 ? 11.469 -6.16 -13.18 1 62.88 232 HIS A CA 1
ATOM 1843 C C . HIS A 1 232 ? 11.297 -7.09 -14.383 1 62.88 232 HIS A C 1
ATOM 1845 O O . HIS A 1 232 ? 10.57 -8.086 -14.305 1 62.88 232 HIS A O 1
ATOM 1851 N N . ASP A 1 233 ? 11.516 -6.359 -15.359 1 45.25 233 ASP A N 1
ATOM 1852 C CA . ASP A 1 233 ? 11.422 -7.16 -16.578 1 45.25 233 ASP A CA 1
ATOM 1853 C C . ASP A 1 233 ? 12.133 -8.5 -16.406 1 45.25 233 ASP A C 1
ATOM 1855 O O . ASP A 1 233 ? 13.352 -8.547 -16.25 1 45.25 233 ASP A O 1
ATOM 1859 N N . GLU A 1 234 ? 11.453 -9.367 -15.594 1 44.69 234 GLU A N 1
ATOM 1860 C CA . GLU A 1 234 ? 12.047 -10.703 -15.5 1 44.69 234 GLU A CA 1
ATOM 1861 C C . GLU A 1 234 ? 12.93 -11 -16.703 1 44.69 234 GLU A C 1
ATOM 1863 O O . GLU A 1 234 ? 13.906 -11.75 -16.594 1 44.69 234 GLU A O 1
ATOM 1868 N N . HIS A 1 235 ? 12.375 -10.453 -17.812 1 36.91 235 HIS A N 1
ATOM 1869 C CA . HIS A 1 235 ? 13.008 -10.672 -19.109 1 36.91 235 HIS A CA 1
ATOM 1870 C C . HIS A 1 235 ? 13.914 -9.508 -19.484 1 36.91 235 HIS A C 1
ATOM 1872 O O . HIS A 1 235 ? 14.516 -9.508 -20.562 1 36.91 235 HIS A O 1
ATOM 1878 N N . GLY A 1 236 ? 13.953 -8.367 -18.781 1 34.25 236 GLY A N 1
ATOM 1879 C CA . GLY A 1 236 ? 14.727 -7.223 -19.219 1 34.25 236 GLY A CA 1
ATOM 1880 C C . GLY A 1 236 ? 16.172 -7.57 -19.547 1 34.25 236 GLY A C 1
ATOM 1881 O O . GLY A 1 236 ? 16.438 -8.32 -20.484 1 34.25 236 GLY A O 1
ATOM 1882 N N . LEU A 1 237 ? 17.156 -6.746 -18.656 1 34.44 237 LEU A N 1
ATOM 1883 C CA . LEU A 1 237 ? 18.562 -6.707 -19.031 1 34.44 237 LEU A CA 1
ATOM 1884 C C . LEU A 1 237 ? 19.188 -8.102 -18.969 1 34.44 237 LEU A C 1
ATOM 1886 O O . LEU A 1 237 ? 20.391 -8.25 -19.125 1 34.44 237 LEU A O 1
ATOM 1890 N N . CYS A 1 238 ? 18.766 -8.766 -17.984 1 36 238 CYS A N 1
ATOM 1891 C CA . CYS A 1 238 ? 19.531 -10 -18.125 1 36 238 CYS A CA 1
ATOM 1892 C C . CYS A 1 238 ? 19.484 -10.5 -19.562 1 36 238 CYS A C 1
ATOM 1894 O O . CYS A 1 238 ? 18.562 -10.172 -20.312 1 36 238 CYS A O 1
ATOM 1896 N N . GLU A 1 239 ? 20.5 -11.109 -20.016 1 35.66 239 GLU A N 1
ATOM 1897 C CA . GLU A 1 239 ? 20.719 -11.391 -21.438 1 35.66 239 GLU A CA 1
ATOM 1898 C C . GLU A 1 239 ? 19.469 -11.945 -22.094 1 35.66 239 GLU A C 1
ATOM 1900 O O . GLU A 1 239 ? 19.359 -11.969 -23.328 1 35.66 239 GLU A O 1
ATOM 1905 N N . ARG A 1 240 ? 18.578 -12.438 -21.25 1 35.53 240 ARG A N 1
ATOM 1906 C CA . ARG A 1 240 ? 17.578 -13.234 -21.938 1 35.53 240 ARG A CA 1
ATOM 1907 C C . ARG A 1 240 ? 16.531 -12.336 -22.609 1 35.53 240 ARG A C 1
ATOM 1909 O O . ARG A 1 240 ? 16.062 -12.625 -23.703 1 35.53 240 ARG A O 1
ATOM 1916 N N . ASN A 1 241 ? 15.828 -11.422 -21.75 1 37.16 241 ASN A N 1
ATOM 1917 C CA . ASN A 1 241 ? 14.703 -10.773 -22.422 1 37.16 241 ASN A CA 1
ATOM 1918 C C . ASN A 1 241 ? 15.172 -9.609 -23.281 1 37.16 241 ASN A C 1
ATOM 1920 O O . ASN A 1 241 ? 14.383 -8.711 -23.594 1 37.16 241 ASN A O 1
ATOM 1924 N N . ASN A 1 242 ? 16.266 -9.281 -23.188 1 39.81 242 ASN A N 1
ATOM 1925 C CA . ASN A 1 242 ? 16.516 -8.516 -24.406 1 39.81 242 ASN A CA 1
ATOM 1926 C C . ASN A 1 242 ? 15.969 -9.234 -25.641 1 39.81 242 ASN A C 1
ATOM 1928 O O . ASN A 1 242 ? 16.422 -10.328 -25.984 1 39.81 242 ASN A O 1
ATOM 1932 N N . LYS A 1 243 ? 14.633 -9.039 -25.578 1 50.09 243 LYS A N 1
ATOM 1933 C CA . LYS A 1 243 ? 14.141 -9.672 -26.797 1 50.09 243 LYS A CA 1
ATOM 1934 C C . LYS A 1 243 ? 15.258 -9.859 -27.812 1 50.09 243 LYS A C 1
ATOM 1936 O O . LYS A 1 243 ? 15.297 -10.867 -28.516 1 50.09 243 LYS A O 1
ATOM 1941 N N . THR A 1 244 ? 16.031 -8.992 -27.469 1 56.69 244 THR A N 1
ATOM 1942 C CA . THR A 1 244 ? 17.172 -9 -28.391 1 56.69 244 THR A CA 1
ATOM 1943 C C . THR A 1 244 ? 18.422 -9.477 -27.672 1 56.69 244 THR A C 1
ATOM 1945 O O . THR A 1 244 ? 18.859 -8.883 -26.688 1 56.69 244 THR A O 1
ATOM 1948 N N . LEU A 1 245 ? 18.703 -10.734 -27.609 1 61.44 245 LEU A N 1
ATOM 1949 C CA . LEU A 1 245 ? 19.938 -11.328 -27.109 1 61.44 245 LEU A CA 1
ATOM 1950 C C . LEU A 1 245 ? 21.141 -10.469 -27.484 1 61.44 245 LEU A C 1
ATOM 1952 O O . LEU A 1 245 ? 21.984 -10.18 -26.641 1 61.44 245 LEU A O 1
ATOM 1956 N N . TRP A 1 246 ? 21.188 -10.141 -28.641 1 68.25 246 TRP A N 1
ATOM 1957 C CA . TRP A 1 246 ? 22.141 -9.18 -29.156 1 68.25 246 TRP A CA 1
ATOM 1958 C C . TRP A 1 246 ? 21.547 -8.391 -30.328 1 68.25 246 TRP A C 1
ATOM 1960 O O . TRP A 1 246 ? 20.609 -8.859 -30.984 1 68.25 246 TRP A O 1
ATOM 1970 N N . GLU A 1 247 ? 22.016 -7.203 -30.344 1 72.25 247 GLU A N 1
ATOM 1971 C CA . GLU A 1 247 ? 21.594 -6.371 -31.469 1 72.25 247 GLU A CA 1
ATOM 1972 C C . GLU A 1 247 ? 22.766 -5.555 -32 1 72.25 247 GLU A C 1
ATOM 1974 O O . GLU A 1 247 ? 23.594 -5.059 -31.25 1 72.25 247 GLU A O 1
ATOM 1979 N N . PHE A 1 248 ? 22.922 -5.57 -33.281 1 78.94 248 PHE A N 1
ATOM 1980 C CA . PHE A 1 248 ? 23.734 -4.625 -34.031 1 78.94 248 PHE A CA 1
ATOM 1981 C C . PHE A 1 248 ? 22.859 -3.658 -34.812 1 78.94 248 PHE A C 1
ATOM 1983 O O . PHE A 1 248 ? 21.953 -4.082 -35.531 1 78.94 248 PHE A O 1
ATOM 1990 N N . SER A 1 249 ? 23.141 -2.381 -34.469 1 77.5 249 SER A N 1
ATOM 1991 C CA . SER A 1 249 ? 22.328 -1.392 -35.156 1 77.5 249 SER A CA 1
ATOM 1992 C C . SER A 1 249 ? 23.172 -0.486 -36.031 1 77.5 249 SER A C 1
ATOM 1994 O O . SER A 1 249 ? 24.312 -0.173 -35.688 1 77.5 249 SER A O 1
ATOM 1996 N N . LYS A 1 250 ? 22.578 -0.134 -37.219 1 79.5 250 LYS A N 1
ATOM 1997 C CA . LYS A 1 250 ? 23.125 0.828 -38.156 1 79.5 250 LYS A CA 1
ATOM 1998 C C . LYS A 1 250 ? 24.516 0.422 -38.625 1 79.5 250 LYS A C 1
ATOM 2000 O O . LYS A 1 250 ? 25.438 1.236 -38.625 1 79.5 250 LYS A O 1
ATOM 2005 N N . VAL A 1 251 ? 24.547 -0.803 -39 1 81.44 251 VAL A N 1
ATOM 2006 C CA . VAL A 1 251 ? 25.812 -1.311 -39.5 1 81.44 251 VAL A CA 1
ATOM 2007 C C . VAL A 1 251 ? 25.875 -1.169 -41.031 1 81.44 251 VAL A C 1
ATOM 2009 O O . VAL A 1 251 ? 25 -1.664 -41.719 1 81.44 251 VAL A O 1
ATOM 2012 N N . GLN A 1 252 ? 26.844 -0.433 -41.438 1 78.19 252 GLN A N 1
ATOM 2013 C CA . GLN A 1 252 ? 27.094 -0.358 -42.875 1 78.19 252 GLN A CA 1
ATOM 2014 C C . GLN A 1 252 ? 27.953 -1.523 -43.344 1 78.19 252 GLN A C 1
ATOM 2016 O O . GLN A 1 252 ? 29.094 -1.686 -42.875 1 78.19 252 GLN A O 1
ATOM 2021 N N . LEU A 1 253 ? 27.281 -2.398 -44.094 1 76.38 253 LEU A N 1
ATOM 2022 C CA . LEU A 1 253 ? 28.062 -3.52 -44.625 1 76.38 253 LEU A CA 1
ATOM 2023 C C . LEU A 1 253 ? 28.969 -3.066 -45.75 1 76.38 253 LEU A C 1
ATOM 2025 O O . LEU A 1 253 ? 28.516 -2.518 -46.75 1 76.38 253 LEU A O 1
ATOM 2029 N N . GLU A 1 254 ? 30.281 -2.998 -45.375 1 67.06 254 GLU A N 1
ATOM 2030 C CA . GLU A 1 254 ? 31.266 -2.576 -46.375 1 67.06 254 GLU A CA 1
ATOM 2031 C C . GLU A 1 254 ? 32.125 -3.752 -46.844 1 67.06 254 GLU A C 1
ATOM 2033 O O . GLU A 1 254 ? 32.094 -4.824 -46.219 1 67.06 254 GLU A O 1
ATOM 2038 N N . SER A 1 255 ? 32.688 -3.547 -47.906 1 61.81 255 SER A N 1
ATOM 2039 C CA . SER A 1 255 ? 33.531 -4.57 -48.5 1 61.81 255 SER A CA 1
ATOM 2040 C C . SER A 1 255 ? 34.75 -4.879 -47.656 1 61.81 255 SER A C 1
ATOM 2042 O O . SER A 1 255 ? 35.344 -5.949 -47.781 1 61.81 255 SER A O 1
ATOM 2044 N N . HIS A 1 256 ? 35.094 -3.963 -46.719 1 60.09 256 HIS A N 1
ATOM 2045 C CA . HIS A 1 256 ? 36.25 -4.234 -45.875 1 60.09 256 HIS A CA 1
ATOM 2046 C C . HIS A 1 256 ? 35.844 -4.918 -44.594 1 60.09 256 HIS A C 1
ATOM 2048 O O . HIS A 1 256 ? 34.719 -4.719 -44.094 1 60.09 256 HIS A O 1
ATOM 2054 N N . TYR A 1 257 ? 36.75 -5.863 -44.156 1 60 257 TYR A N 1
ATOM 2055 C CA . TYR A 1 257 ? 36.562 -6.594 -42.906 1 60 257 TYR A CA 1
ATOM 2056 C C . TYR A 1 257 ? 36.531 -5.641 -41.719 1 60 257 TYR A C 1
ATOM 2058 O O . TYR A 1 257 ? 37.406 -4.789 -41.562 1 60 257 TYR A O 1
ATOM 2066 N N . ASP A 1 258 ? 35.312 -5.566 -41.062 1 68.38 258 ASP A N 1
ATOM 2067 C CA . ASP A 1 258 ? 35.219 -4.824 -39.781 1 68.38 258 ASP A CA 1
ATOM 2068 C C . ASP A 1 258 ? 34.5 -5.641 -38.719 1 68.38 258 ASP A C 1
ATOM 2070 O O . ASP A 1 258 ? 33.688 -6.52 -39.031 1 68.38 258 ASP A O 1
ATOM 2074 N N . THR A 1 259 ? 35 -5.543 -37.5 1 69.81 259 THR A N 1
ATOM 2075 C CA . THR A 1 259 ? 34.375 -6.168 -36.344 1 69.81 259 THR A CA 1
ATOM 2076 C C . THR A 1 259 ? 33.656 -5.125 -35.469 1 69.81 259 THR A C 1
ATOM 2078 O O . THR A 1 259 ? 34.281 -4.117 -35.094 1 69.81 259 THR A O 1
ATOM 2081 N N . VAL A 1 260 ? 32.406 -5.355 -35.438 1 73.62 260 VAL A N 1
ATOM 2082 C CA . VAL A 1 260 ? 31.594 -4.477 -34.594 1 73.62 260 VAL A CA 1
ATOM 2083 C C . VAL A 1 260 ? 31.188 -5.215 -33.312 1 73.62 260 VAL A C 1
ATOM 2085 O O . VAL A 1 260 ? 30.906 -6.414 -33.344 1 73.62 260 VAL A O 1
ATOM 2088 N N . HIS A 1 261 ? 31.172 -4.527 -32.219 1 69.81 261 HIS A N 1
ATOM 2089 C CA . HIS A 1 261 ? 30.734 -5.094 -30.953 1 69.81 261 HIS A CA 1
ATOM 2090 C C . HIS A 1 261 ? 29.297 -4.703 -30.641 1 69.81 261 HIS A C 1
ATOM 2092 O O . HIS A 1 261 ? 28.844 -3.623 -31.016 1 69.81 261 HIS A O 1
ATOM 2098 N N . SER A 1 262 ? 28.594 -5.68 -30.094 1 61.34 262 SER A N 1
ATOM 2099 C CA . SER A 1 262 ? 27.234 -5.406 -29.656 1 61.34 262 SER A CA 1
ATOM 2100 C C . SER A 1 262 ? 27.203 -4.336 -28.578 1 61.34 262 SER A C 1
ATOM 2102 O O . SER A 1 262 ? 28.078 -4.305 -27.703 1 61.34 262 SER A O 1
ATOM 2104 N N . GLU A 1 263 ? 26.25 -3.488 -28.703 1 59.44 263 GLU A N 1
ATOM 2105 C CA . GLU A 1 263 ? 26.062 -2.453 -27.688 1 59.44 263 GLU A CA 1
ATOM 2106 C C . GLU A 1 263 ? 25.609 -3.057 -26.359 1 59.44 263 GLU A C 1
ATOM 2108 O O . GLU A 1 263 ? 25.969 -2.553 -25.297 1 59.44 263 GLU A O 1
ATOM 2113 N N . LEU A 1 264 ? 24.953 -4.141 -26.516 1 57.31 264 LEU A N 1
ATOM 2114 C CA . LEU A 1 264 ? 24.328 -4.715 -25.328 1 57.31 264 LEU A CA 1
ATOM 2115 C C . LEU A 1 264 ? 25.234 -5.766 -24.703 1 57.31 264 LEU A C 1
ATOM 2117 O O . LEU A 1 264 ? 25.25 -5.93 -23.469 1 57.31 264 LEU A O 1
ATOM 2121 N N . TYR A 1 265 ? 25.984 -6.504 -25.562 1 55 265 TYR A N 1
ATOM 2122 C CA . TYR A 1 265 ? 26.844 -7.586 -25.078 1 55 265 TYR A CA 1
ATOM 2123 C C . TYR A 1 265 ? 28.219 -7.535 -25.75 1 55 265 TYR A C 1
ATOM 2125 O O . TYR A 1 265 ? 28.375 -8.008 -26.875 1 55 265 TYR A O 1
ATOM 2133 N N . PRO A 1 266 ? 29.078 -7.051 -25.062 1 56.62 266 PRO A N 1
ATOM 2134 C CA . PRO A 1 266 ? 30.375 -6.895 -25.703 1 56.62 266 PRO A CA 1
ATOM 2135 C C . PRO A 1 266 ? 30.984 -8.227 -26.125 1 56.62 266 PRO A C 1
ATOM 2137 O O . PRO A 1 266 ? 31.859 -8.266 -27.016 1 56.62 266 PRO A O 1
ATOM 2140 N N . SER A 1 267 ? 30.484 -9.32 -25.531 1 64.88 267 SER A N 1
ATOM 2141 C CA . SER A 1 267 ? 31.031 -10.617 -25.906 1 64.88 267 SER A CA 1
ATOM 2142 C C . SER A 1 267 ? 30.469 -11.078 -27.25 1 64.88 267 SER A C 1
ATOM 2144 O O . SER A 1 267 ? 30.922 -12.086 -27.797 1 64.88 267 SER A O 1
ATOM 2146 N N . VAL A 1 268 ? 29.641 -10.352 -27.75 1 70.06 268 VAL A N 1
ATOM 2147 C CA . VAL A 1 268 ? 29.078 -10.672 -29.062 1 70.06 268 VAL A CA 1
ATOM 2148 C C . VAL A 1 268 ? 29.688 -9.75 -30.125 1 70.06 268 VAL A C 1
ATOM 2150 O O . VAL A 1 268 ? 29.641 -8.523 -29.969 1 70.06 268 VAL A O 1
ATOM 2153 N N . THR A 1 269 ? 30.328 -10.383 -31.031 1 80.06 269 THR A N 1
ATOM 2154 C CA . THR A 1 269 ? 30.969 -9.625 -32.125 1 80.06 269 THR A CA 1
ATOM 2155 C C . THR A 1 269 ? 30.344 -9.984 -33.469 1 80.06 269 THR A C 1
ATOM 2157 O O . THR A 1 269 ? 29.922 -11.125 -33.656 1 80.06 269 THR A O 1
ATOM 2160 N N . MET A 1 270 ? 30.266 -9.008 -34.312 1 81.69 270 MET A N 1
ATOM 2161 C CA . MET A 1 270 ? 29.875 -9.234 -35.688 1 81.69 270 MET A CA 1
ATOM 2162 C C . MET A 1 270 ? 31 -8.859 -36.656 1 81.69 270 MET A C 1
ATOM 2164 O O . MET A 1 270 ? 31.516 -7.738 -36.625 1 81.69 270 MET A O 1
ATOM 2168 N N . GLU A 1 271 ? 31.406 -9.859 -37.438 1 82.38 271 GLU A N 1
ATOM 2169 C CA . GLU A 1 271 ? 32.312 -9.641 -38.562 1 82.38 271 GLU A CA 1
ATOM 2170 C C . GLU A 1 271 ? 31.547 -9.547 -39.875 1 82.38 271 GLU A C 1
ATOM 2172 O O . GLU A 1 271 ? 30.625 -10.328 -40.125 1 82.38 271 GLU A O 1
ATOM 2177 N N . HIS A 1 272 ? 31.797 -8.469 -40.531 1 81.5 272 HIS A N 1
ATOM 2178 C CA . HIS A 1 272 ? 31.156 -8.391 -41.844 1 81.5 272 HIS A CA 1
ATOM 2179 C C . HIS A 1 272 ? 32.156 -8.039 -42.938 1 81.5 272 HIS A C 1
ATOM 2181 O O . HIS A 1 272 ? 33.188 -7.414 -42.656 1 81.5 272 HIS A O 1
ATOM 2187 N N . GLY A 1 273 ? 32 -8.586 -44.031 1 78.44 273 GLY A N 1
ATOM 2188 C CA . GLY A 1 273 ? 32.875 -8.352 -45.188 1 78.44 273 GLY A CA 1
ATOM 2189 C C . GLY A 1 273 ? 32.375 -9.008 -46.469 1 78.44 273 GLY A C 1
ATOM 2190 O O . GLY A 1 273 ? 31.25 -9.469 -46.531 1 78.44 273 GLY A O 1
ATOM 2191 N N . ARG A 1 274 ? 33.188 -8.898 -47.438 1 75.5 274 ARG A N 1
ATOM 2192 C CA . ARG A 1 274 ? 32.938 -9.539 -48.719 1 75.5 274 ARG A CA 1
ATOM 2193 C C . ARG A 1 274 ? 33.719 -10.844 -48.875 1 75.5 274 ARG A C 1
ATOM 2195 O O . ARG A 1 274 ? 34.906 -10.898 -48.562 1 75.5 274 ARG A O 1
ATOM 2202 N N . SER A 1 275 ? 32.875 -11.961 -48.969 1 67.75 275 SER A N 1
ATOM 2203 C CA . SER A 1 275 ? 33.531 -13.25 -49.188 1 67.75 275 SER A CA 1
ATOM 2204 C C . SER A 1 275 ? 34.281 -13.273 -50.5 1 67.75 275 SER A C 1
ATOM 2206 O O . SER A 1 275 ? 33.75 -12.859 -51.531 1 67.75 275 SER A O 1
ATOM 2208 N N . ASN A 1 276 ? 35.438 -13.633 -50.531 1 60.59 276 ASN A N 1
ATOM 2209 C CA . ASN A 1 276 ? 36.281 -13.734 -51.719 1 60.59 276 ASN A CA 1
ATOM 2210 C C . ASN A 1 276 ? 35.781 -14.836 -52.656 1 60.59 276 ASN A C 1
ATOM 2212 O O . ASN A 1 276 ? 35.969 -14.766 -53.875 1 60.59 276 ASN A O 1
ATOM 2216 N N . THR A 1 277 ? 35.125 -15.852 -52.031 1 56.19 277 THR A N 1
ATOM 2217 C CA . THR A 1 277 ? 34.719 -17.031 -52.781 1 56.19 277 THR A CA 1
ATOM 2218 C C . THR A 1 277 ? 33.344 -16.844 -53.438 1 56.19 277 THR A C 1
ATOM 2220 O O . THR A 1 277 ? 33.156 -17.156 -54.594 1 56.19 277 THR A O 1
ATOM 2223 N N . SER A 1 278 ? 32.344 -16.297 -52.688 1 58.47 278 SER A N 1
ATOM 2224 C CA . SER A 1 278 ? 30.984 -16.266 -53.156 1 58.47 278 SER A CA 1
ATOM 2225 C C . SER A 1 278 ? 30.578 -14.875 -53.625 1 58.47 278 SER A C 1
ATOM 2227 O O . SER A 1 278 ? 29.5 -14.695 -54.188 1 58.47 278 SER A O 1
ATOM 2229 N N . LYS A 1 279 ? 31.609 -13.953 -53.688 1 63.5 279 LYS A N 1
ATOM 2230 C CA . LYS A 1 279 ? 31.344 -12.562 -54.062 1 63.5 279 LYS A CA 1
ATOM 2231 C C . LYS A 1 279 ? 30.094 -12.039 -53.375 1 63.5 279 LYS A C 1
ATOM 2233 O O . LYS A 1 279 ? 29.422 -11.148 -53.875 1 63.5 279 LYS A O 1
ATOM 2238 N N . SER A 1 280 ? 29.766 -12.562 -52.281 1 74.31 280 SER A N 1
ATOM 2239 C CA . SER A 1 280 ? 28.625 -12.141 -51.469 1 74.31 280 SER A CA 1
ATOM 2240 C C . SER A 1 280 ? 29.078 -11.406 -50.219 1 74.31 280 SER A C 1
ATOM 2242 O O . SER A 1 280 ? 30.234 -11.57 -49.781 1 74.31 280 SER A O 1
ATOM 2244 N N . LEU A 1 281 ? 28.281 -10.508 -49.75 1 80.31 281 LEU A N 1
ATOM 2245 C CA . LEU A 1 281 ? 28.516 -9.922 -48.438 1 80.31 281 LEU A CA 1
ATOM 2246 C C . LEU A 1 281 ? 28.156 -10.906 -47.344 1 80.31 281 LEU A C 1
ATOM 2248 O O . LEU A 1 281 ? 27.219 -11.703 -47.5 1 80.31 281 LEU A O 1
ATOM 2252 N N . TYR A 1 282 ? 28.969 -10.953 -46.406 1 82.25 282 TYR A N 1
ATOM 2253 C CA . TYR A 1 282 ? 28.594 -11.812 -45.281 1 82.25 282 TYR A CA 1
ATOM 2254 C C . TYR A 1 282 ? 28.656 -11.039 -43.969 1 82.25 282 TYR A C 1
ATOM 2256 O O . TYR A 1 282 ? 29.359 -10.023 -43.875 1 82.25 282 TYR A O 1
ATOM 2264 N N . MET A 1 283 ? 27.875 -11.484 -43.031 1 83.69 283 MET A N 1
ATOM 2265 C CA . MET A 1 283 ? 27.891 -11.148 -41.625 1 83.69 283 MET A CA 1
ATOM 2266 C C . MET A 1 283 ? 28.078 -12.398 -40.75 1 83.69 283 MET A C 1
ATOM 2268 O O . MET A 1 283 ? 27.297 -13.344 -40.875 1 83.69 283 MET A O 1
ATOM 2272 N N . LYS A 1 284 ? 29.141 -12.352 -40 1 81.69 284 LYS A N 1
ATOM 2273 C CA . LYS A 1 284 ? 29.422 -13.43 -39.031 1 81.69 284 LYS A CA 1
ATOM 2274 C C . LYS A 1 284 ? 29.328 -12.93 -37.594 1 81.69 284 LYS A C 1
ATOM 2276 O O . LYS A 1 284 ? 30.109 -12.07 -37.188 1 81.69 284 LYS A O 1
ATOM 2281 N N . ILE A 1 285 ? 28.359 -13.484 -37 1 81 285 ILE A N 1
ATOM 2282 C CA . ILE A 1 285 ? 28.172 -13.102 -35.594 1 81 285 ILE A CA 1
ATOM 2283 C C . ILE A 1 285 ? 28.656 -14.227 -34.688 1 81 285 ILE A C 1
ATOM 2285 O O . ILE A 1 285 ? 28.25 -15.375 -34.844 1 81 285 ILE A O 1
ATOM 2289 N N . ASN A 1 286 ? 29.578 -13.797 -33.906 1 75.5 286 ASN A N 1
ATOM 2290 C CA . ASN A 1 286 ? 30.109 -14.719 -32.906 1 75.5 286 ASN A CA 1
ATOM 2291 C C . ASN A 1 286 ? 29.688 -14.328 -31.5 1 75.5 286 ASN A C 1
ATOM 2293 O O . ASN A 1 286 ? 29.75 -13.148 -31.125 1 75.5 286 ASN A O 1
ATOM 2297 N N . PHE A 1 287 ? 29.109 -15.266 -30.938 1 67.25 287 PHE A N 1
ATOM 2298 C CA . PHE A 1 287 ? 28.781 -14.992 -29.547 1 67.25 287 PHE A CA 1
ATOM 2299 C C . PHE A 1 287 ? 29.016 -16.219 -28.688 1 67.25 287 PHE A C 1
ATOM 2301 O O . PHE A 1 287 ? 28.938 -17.344 -29.156 1 67.25 287 PHE A O 1
ATOM 2308 N N . LYS A 1 288 ? 29.578 -15.859 -27.469 1 60.41 288 LYS A N 1
ATOM 2309 C CA . LYS A 1 288 ? 29.875 -16.891 -26.484 1 60.41 288 LYS A CA 1
ATOM 2310 C C . LYS A 1 288 ? 29.047 -16.703 -25.219 1 60.41 288 LYS A C 1
ATOM 2312 O O . LYS A 1 288 ? 28.75 -15.57 -24.828 1 60.41 288 LYS A O 1
ATOM 2317 N N . ASN A 1 289 ? 28.625 -17.859 -24.594 1 49 289 ASN A N 1
ATOM 2318 C CA . ASN A 1 289 ? 28.016 -17.953 -23.266 1 49 289 ASN A CA 1
ATOM 2319 C C . ASN A 1 289 ? 26.703 -17.172 -23.203 1 49 289 ASN A C 1
ATOM 2321 O O . ASN A 1 289 ? 26.5 -16.391 -22.266 1 49 289 ASN A O 1
ATOM 2325 N N . LEU A 1 290 ? 26.109 -17.047 -24.344 1 50.28 290 LEU A N 1
ATOM 2326 C CA . LEU A 1 290 ? 24.766 -16.469 -24.281 1 50.28 290 LEU A CA 1
ATOM 2327 C C . LEU A 1 290 ? 23.781 -17.469 -23.672 1 50.28 290 LEU A C 1
ATOM 2329 O O . LEU A 1 290 ? 23.625 -18.578 -24.172 1 50.28 290 LEU A O 1
ATOM 2333 N N . HIS A 1 291 ? 23.438 -17.281 -22.484 1 43.91 291 HIS A N 1
ATOM 2334 C CA . HIS A 1 291 ? 22.422 -18.141 -21.891 1 43.91 291 HIS A CA 1
ATOM 2335 C C . HIS A 1 291 ? 21.078 -17.938 -22.562 1 43.91 291 HIS A C 1
ATOM 2337 O O . HIS A 1 291 ? 20.516 -16.844 -22.531 1 43.91 291 HIS A O 1
ATOM 2343 N N . VAL A 1 292 ? 20.812 -18.578 -23.625 1 45.78 292 VAL A N 1
ATOM 2344 C CA . VAL A 1 292 ? 19.484 -18.609 -24.25 1 45.78 292 VAL A CA 1
ATOM 2345 C C . VAL A 1 292 ? 18.578 -19.562 -23.484 1 45.78 292 VAL A C 1
ATOM 2347 O O . VAL A 1 292 ? 18.953 -20.703 -23.203 1 45.78 292 VAL A O 1
ATOM 2350 N N . ASP A 1 293 ? 17.578 -19.031 -22.891 1 44.12 293 ASP A N 1
ATOM 2351 C CA . ASP A 1 293 ? 16.562 -19.906 -22.312 1 44.12 293 ASP A CA 1
ATOM 2352 C C . ASP A 1 293 ? 15.992 -20.844 -23.375 1 44.12 293 ASP A C 1
ATOM 2354 O O . ASP A 1 293 ? 16.219 -20.656 -24.562 1 44.12 293 ASP A O 1
ATOM 2358 N N . ASP A 1 294 ? 15.406 -21.938 -22.875 1 44 294 ASP A N 1
ATOM 2359 C CA . ASP A 1 294 ? 14.82 -23.016 -23.672 1 44 294 ASP A CA 1
ATOM 2360 C C . ASP A 1 294 ? 13.703 -22.484 -24.562 1 44 294 ASP A C 1
ATOM 2362 O O . ASP A 1 294 ? 12.688 -23.156 -24.781 1 44 294 ASP A O 1
ATOM 2366 N N . THR A 1 295 ? 13.75 -21.203 -25.031 1 47.94 295 THR A N 1
ATOM 2367 C CA . THR A 1 295 ? 12.758 -20.719 -25.984 1 47.94 295 THR A CA 1
ATOM 2368 C C . THR A 1 295 ? 13.398 -20.484 -27.344 1 47.94 295 THR A C 1
ATOM 2370 O O . THR A 1 295 ? 14.625 -20.375 -27.453 1 47.94 295 THR A O 1
ATOM 2373 N N . ASP A 1 296 ? 12.617 -20.562 -28.281 1 53.91 296 ASP A N 1
ATOM 2374 C CA . ASP A 1 296 ? 13.047 -20.203 -29.641 1 53.91 296 ASP A CA 1
ATOM 2375 C C . ASP A 1 296 ? 13.578 -18.766 -29.688 1 53.91 296 ASP A C 1
ATOM 2377 O O . ASP A 1 296 ? 13.156 -17.922 -28.891 1 53.91 296 ASP A O 1
ATOM 2381 N N . THR A 1 297 ? 14.664 -18.688 -30.312 1 64.06 297 THR A N 1
ATOM 2382 C CA . THR A 1 297 ? 15.234 -17.359 -30.531 1 64.06 297 THR A CA 1
ATOM 2383 C C . THR A 1 297 ? 14.906 -16.844 -31.922 1 64.06 297 THR A C 1
ATOM 2385 O O . THR A 1 297 ? 14.789 -17.641 -32.875 1 64.06 297 THR A O 1
ATOM 2388 N N . ARG A 1 298 ? 14.508 -15.617 -31.969 1 70.12 298 ARG A N 1
ATOM 2389 C CA . ARG A 1 298 ? 14.234 -14.945 -33.219 1 70.12 298 ARG A CA 1
ATOM 2390 C C . ARG A 1 298 ? 15.43 -14.102 -33.688 1 70.12 298 ARG A C 1
ATOM 2392 O O . ARG A 1 298 ? 15.93 -13.281 -32.906 1 70.12 298 ARG A O 1
ATOM 2399 N N . LEU A 1 299 ? 15.867 -14.492 -34.75 1 78.44 299 LEU A N 1
ATOM 2400 C CA . LEU A 1 299 ? 16.812 -13.617 -35.406 1 78.44 299 LEU A CA 1
ATOM 2401 C C . LEU A 1 299 ? 16.094 -12.625 -36.312 1 78.44 299 LEU A C 1
ATOM 2403 O O . LEU A 1 299 ? 15.453 -13.023 -37.281 1 78.44 299 LEU A O 1
ATOM 2407 N N . VAL A 1 300 ? 16.188 -11.445 -35.875 1 79.88 300 VAL A N 1
ATOM 2408 C CA . VAL A 1 300 ? 15.5 -10.398 -36.625 1 79.88 300 VAL A CA 1
ATOM 2409 C C . VAL A 1 300 ? 16.516 -9.562 -37.406 1 79.88 300 VAL A C 1
ATOM 2411 O O . VAL A 1 300 ? 17.469 -9.031 -36.812 1 79.88 300 VAL A O 1
ATOM 2414 N N . LEU A 1 301 ? 16.266 -9.477 -38.688 1 85.94 301 LEU A N 1
ATOM 2415 C CA . LEU A 1 301 ? 17.125 -8.68 -39.562 1 85.94 301 LEU A CA 1
ATOM 2416 C C . LEU A 1 301 ? 16.297 -7.648 -40.312 1 85.94 301 LEU A C 1
ATOM 2418 O O . LEU A 1 301 ? 15.289 -7.984 -40.938 1 85.94 301 LEU A O 1
ATOM 2422 N N . GLN A 1 302 ? 16.719 -6.395 -40.125 1 85.81 302 GLN A N 1
ATOM 2423 C CA . GLN A 1 302 ? 16.094 -5.32 -40.906 1 85.81 302 GLN A CA 1
ATOM 2424 C C . GLN A 1 302 ? 17.156 -4.5 -41.625 1 85.81 302 GLN A C 1
ATOM 2426 O O . GLN A 1 302 ? 18.172 -4.137 -41.062 1 85.81 302 GLN A O 1
ATOM 2431 N N . PHE A 1 303 ? 16.875 -4.18 -42.906 1 84.5 303 PHE A N 1
ATOM 2432 C CA . PHE A 1 303 ? 17.75 -3.346 -43.719 1 84.5 303 PHE A CA 1
ATOM 2433 C C . PHE A 1 303 ? 17.141 -1.964 -43.938 1 84.5 303 PHE A C 1
ATOM 2435 O O . PHE A 1 303 ? 15.922 -1.814 -43.938 1 84.5 303 PHE A O 1
ATOM 2442 N N . LEU A 1 304 ? 18.078 -1.04 -44 1 81.31 304 LEU A N 1
ATOM 2443 C CA . LEU A 1 304 ? 17.672 0.321 -44.375 1 81.31 304 LEU A CA 1
ATOM 2444 C C . LEU A 1 304 ? 17.828 0.562 -45.875 1 81.31 304 LEU A C 1
ATOM 2446 O O . LEU A 1 304 ? 18.797 0.112 -46.469 1 81.31 304 LEU A O 1
ATOM 2450 N N . HIS A 1 305 ? 16.891 1.281 -46.531 1 75.69 305 HIS A N 1
ATOM 2451 C CA . HIS A 1 305 ? 16.969 1.803 -47.875 1 75.69 305 HIS A CA 1
ATOM 2452 C C . HIS A 1 305 ? 17.188 0.682 -48.875 1 75.69 305 HIS A C 1
ATOM 2454 O O . HIS A 1 305 ? 18.125 0.746 -49.688 1 75.69 305 HIS A O 1
ATOM 2460 N N . VAL A 1 306 ? 16.359 -0.378 -48.75 1 73.69 306 VAL A N 1
ATOM 2461 C CA . VAL A 1 306 ? 16.438 -1.5 -49.688 1 73.69 306 VAL A CA 1
ATOM 2462 C C . VAL A 1 306 ? 15.812 -1.107 -51.031 1 73.69 306 VAL A C 1
ATOM 2464 O O . VAL A 1 306 ? 14.625 -0.793 -51.094 1 73.69 306 VAL A O 1
ATOM 2467 N N . VAL A 1 307 ? 16.609 -0.983 -52.031 1 72.06 307 VAL A N 1
ATOM 2468 C CA . VAL A 1 307 ? 16.141 -0.585 -53.344 1 72.06 307 VAL A CA 1
ATOM 2469 C C . VAL A 1 307 ? 15.969 -1.82 -54.25 1 72.06 307 VAL A C 1
ATOM 2471 O O . VAL A 1 307 ? 14.953 -1.968 -54.906 1 72.06 307 VAL A O 1
ATOM 2474 N N . ASP A 1 308 ? 16.953 -2.773 -54.219 1 73.12 308 ASP A N 1
ATOM 2475 C CA . ASP A 1 308 ? 16.891 -3.975 -55.062 1 73.12 308 ASP A CA 1
ATOM 2476 C C . ASP A 1 308 ? 16.672 -5.223 -54.219 1 73.12 308 ASP A C 1
ATOM 2478 O O . ASP A 1 308 ? 16.984 -5.23 -53 1 73.12 308 ASP A O 1
ATOM 2482 N N . ILE A 1 309 ? 16.203 -6.199 -54.875 1 77.56 309 ILE A N 1
ATOM 2483 C CA . ILE A 1 309 ? 15.922 -7.453 -54.188 1 77.56 309 ILE A CA 1
ATOM 2484 C C . ILE A 1 309 ? 17.219 -8.219 -53.969 1 77.56 309 ILE A C 1
ATOM 2486 O O . ILE A 1 309 ? 18.062 -8.305 -54.844 1 77.56 309 ILE A O 1
ATOM 2490 N N . PHE A 1 310 ? 17.453 -8.609 -52.781 1 81.44 310 PHE A N 1
ATOM 2491 C CA . PHE A 1 310 ? 18.578 -9.5 -52.531 1 81.44 310 PHE A CA 1
ATOM 2492 C C . PHE A 1 310 ? 18.172 -10.617 -51.562 1 81.44 310 PHE A C 1
ATOM 2494 O O . PHE A 1 310 ? 17.156 -10.516 -50.875 1 81.44 310 PHE A O 1
ATOM 2501 N N . LEU A 1 311 ? 18.969 -11.703 -51.656 1 83.75 311 LEU A N 1
ATOM 2502 C CA . LEU A 1 311 ? 18.75 -12.914 -50.875 1 83.75 311 LEU A CA 1
ATOM 2503 C C . LEU A 1 311 ? 19.719 -12.977 -49.688 1 83.75 311 LEU A C 1
ATOM 2505 O O . LEU A 1 311 ? 20.906 -12.688 -49.844 1 83.75 311 LEU A O 1
ATOM 2509 N N . VAL A 1 312 ? 19.156 -13.289 -48.562 1 86.31 312 VAL A N 1
ATOM 2510 C CA . VAL A 1 312 ? 19.984 -13.539 -47.375 1 86.31 312 VAL A CA 1
ATOM 2511 C C . VAL A 1 312 ? 19.828 -15 -46.938 1 86.31 312 VAL A C 1
ATOM 2513 O O . VAL A 1 312 ? 18.719 -15.484 -46.75 1 86.31 312 VAL A O 1
ATOM 2516 N N . THR A 1 313 ? 20.969 -15.602 -46.938 1 84.25 313 THR A N 1
ATOM 2517 C CA . THR A 1 313 ? 21.016 -16.938 -46.344 1 84.25 313 THR A CA 1
ATOM 2518 C C . THR A 1 313 ? 21.547 -16.875 -44.906 1 84.25 313 THR A C 1
ATOM 2520 O O . THR A 1 313 ? 22.406 -16.031 -44.594 1 84.25 313 THR A O 1
ATOM 2523 N N . CYS A 1 314 ? 20.922 -17.672 -44.094 1 83 314 CYS A N 1
ATOM 2524 C CA . CYS A 1 314 ? 21.328 -17.703 -42.688 1 83 314 CYS A CA 1
ATOM 2525 C C . CYS A 1 314 ? 21.641 -19.125 -42.25 1 83 314 CYS A C 1
ATOM 2527 O O . CYS A 1 314 ? 20.828 -20.031 -42.438 1 83 314 CYS A O 1
ATOM 2529 N N . THR A 1 315 ? 22.891 -19.234 -41.781 1 81.56 315 THR A N 1
ATOM 2530 C CA . THR A 1 315 ? 23.328 -20.5 -41.188 1 81.56 315 THR A CA 1
ATOM 2531 C C . THR A 1 315 ? 23.828 -20.297 -39.781 1 81.56 315 THR A C 1
ATOM 2533 O O . THR A 1 315 ? 24.406 -19.266 -39.438 1 81.56 315 THR A O 1
ATOM 2536 N N . TYR A 1 316 ? 23.422 -21.297 -38.969 1 76.5 316 TYR A N 1
ATOM 2537 C CA . TYR A 1 316 ? 24 -21.266 -37.625 1 76.5 316 TYR A CA 1
ATOM 2538 C C . TYR A 1 316 ? 24.562 -22.641 -37.25 1 76.5 316 TYR A C 1
ATOM 2540 O O . TYR A 1 316 ? 24.141 -23.656 -37.812 1 76.5 316 TYR A O 1
ATOM 2548 N N . LYS A 1 317 ? 25.625 -22.609 -36.469 1 68.75 317 LYS A N 1
ATOM 2549 C CA . LYS A 1 317 ? 26.297 -23.828 -36.031 1 68.75 317 LYS A CA 1
ATOM 2550 C C . LYS A 1 317 ? 25.641 -24.375 -34.75 1 68.75 317 LYS A C 1
ATOM 2552 O O . LYS A 1 317 ? 25.484 -23.656 -33.781 1 68.75 317 LYS A O 1
ATOM 2557 N N . ASP A 1 318 ? 25.047 -25.641 -34.75 1 60.12 318 ASP A N 1
ATOM 2558 C CA . ASP A 1 318 ? 24.5 -26.375 -33.625 1 60.12 318 ASP A CA 1
ATOM 2559 C C . ASP A 1 318 ? 25.234 -27.703 -33.406 1 60.12 318 ASP A C 1
ATOM 2561 O O . ASP A 1 318 ? 25.219 -28.562 -34.312 1 60.12 318 ASP A O 1
ATOM 2565 N N . GLU A 1 319 ? 25.812 -27.984 -32.219 1 59.06 319 GLU A N 1
ATOM 2566 C CA . GLU A 1 319 ? 26.562 -29.188 -31.859 1 59.06 319 GLU A CA 1
ATOM 2567 C C . GLU A 1 319 ? 27.469 -29.625 -33 1 59.06 319 GLU A C 1
ATOM 2569 O O . GLU A 1 319 ? 27.516 -30.812 -33.375 1 59.06 319 GLU A O 1
ATOM 2574 N N . GLY A 1 320 ? 28.281 -28.688 -33.719 1 62.41 320 GLY A N 1
ATOM 2575 C CA . GLY A 1 320 ? 29.266 -29.016 -34.75 1 62.41 320 GLY A CA 1
ATOM 2576 C C . GLY A 1 320 ? 28.688 -29.047 -36.156 1 62.41 320 GLY A C 1
ATOM 2577 O O . GLY A 1 320 ? 29.422 -29.078 -37.125 1 62.41 320 GLY A O 1
ATOM 2578 N N . SER A 1 321 ? 27.344 -29.141 -36.25 1 68.31 321 SER A N 1
ATOM 2579 C CA . SER A 1 321 ? 26.734 -29.172 -37.562 1 68.31 321 SER A CA 1
ATOM 2580 C C . SER A 1 321 ? 26.219 -27.797 -37.969 1 68.31 321 SER A C 1
ATOM 2582 O O . SER A 1 321 ? 25.766 -27.031 -37.125 1 68.31 321 SER A O 1
ATOM 2584 N N . LEU A 1 322 ? 26.375 -27.5 -39.188 1 72.06 322 LEU A N 1
ATOM 2585 C CA . LEU A 1 322 ? 25.875 -26.266 -39.781 1 72.06 322 LEU A CA 1
ATOM 2586 C C . LEU A 1 322 ? 24.422 -26.422 -40.219 1 72.06 322 LEU A C 1
ATOM 2588 O O . LEU A 1 322 ? 24.109 -27.297 -41.031 1 72.06 322 LEU A O 1
ATOM 2592 N N . ILE A 1 323 ? 23.516 -25.688 -39.594 1 75.81 323 ILE A N 1
ATOM 2593 C CA . ILE A 1 323 ? 22.094 -25.703 -39.938 1 75.81 323 ILE A CA 1
ATOM 2594 C C . ILE A 1 323 ? 21.75 -24.453 -40.719 1 75.81 323 ILE A C 1
ATOM 2596 O O . ILE A 1 323 ? 22.047 -23.328 -40.312 1 75.81 323 ILE A O 1
ATOM 2600 N N . THR A 1 324 ? 21.172 -24.672 -41.844 1 78.81 324 THR A N 1
ATOM 2601 C CA . THR A 1 324 ? 20.75 -23.594 -42.719 1 78.81 324 THR A CA 1
ATOM 2602 C C . THR A 1 324 ? 19.266 -23.266 -42.531 1 78.81 324 THR A C 1
ATOM 2604 O O . THR A 1 324 ? 18.422 -24.172 -42.594 1 78.81 324 THR A O 1
ATOM 2607 N N . LEU A 1 325 ? 19.047 -22.016 -42.312 1 76.94 325 LEU A N 1
ATOM 2608 C CA . LEU A 1 325 ? 17.672 -21.547 -42.188 1 76.94 325 LEU A CA 1
ATOM 2609 C C . LEU A 1 325 ? 17.078 -21.156 -43.531 1 76.94 325 LEU A C 1
ATOM 2611 O O . LEU A 1 325 ? 17.812 -21.031 -44.5 1 76.94 325 LEU A O 1
ATOM 2615 N N . LYS A 1 326 ? 15.68 -21 -43.5 1 77.12 326 LYS A N 1
ATOM 2616 C CA . LYS A 1 326 ? 15.016 -20.641 -44.75 1 77.12 326 LYS A CA 1
ATOM 2617 C C . LYS A 1 326 ? 15.57 -19.328 -45.281 1 77.12 326 LYS A C 1
ATOM 2619 O O . LYS A 1 326 ? 15.734 -18.359 -44.531 1 77.12 326 LYS A O 1
ATOM 2624 N N . ASN A 1 327 ? 15.836 -19.391 -46.5 1 79.5 327 ASN A N 1
ATOM 2625 C CA . ASN A 1 327 ? 16.312 -18.172 -47.156 1 79.5 327 ASN A CA 1
ATOM 2626 C C . ASN A 1 327 ? 15.273 -17.062 -47.125 1 79.5 327 ASN A C 1
ATOM 2628 O O . ASN A 1 327 ? 14.07 -17.328 -47.156 1 79.5 327 ASN A O 1
ATOM 2632 N N . ALA A 1 328 ? 15.773 -15.828 -46.969 1 82.75 328 ALA A N 1
ATOM 2633 C CA . ALA A 1 328 ? 14.891 -14.656 -46.906 1 82.75 328 ALA A CA 1
ATOM 2634 C C . ALA A 1 328 ? 15.227 -13.68 -48.031 1 82.75 328 ALA A C 1
ATOM 2636 O O . ALA A 1 328 ? 16.391 -13.359 -48.281 1 82.75 328 ALA A O 1
ATOM 2637 N N . TYR A 1 329 ? 14.133 -13.234 -48.75 1 80.81 329 TYR A N 1
ATOM 2638 C CA . TYR A 1 329 ? 14.289 -12.203 -49.75 1 80.81 329 TYR A CA 1
ATOM 2639 C C . TYR A 1 329 ? 13.938 -10.828 -49.188 1 80.81 329 TYR A C 1
ATOM 2641 O O . TYR A 1 329 ? 12.969 -10.688 -48.438 1 80.81 329 TYR A O 1
ATOM 2649 N N . PHE A 1 330 ? 14.727 -9.945 -49.375 1 82.06 330 PHE A N 1
ATOM 2650 C CA . PHE A 1 330 ? 14.492 -8.562 -48.969 1 82.06 330 PHE A CA 1
ATOM 2651 C C . PHE A 1 330 ? 14.281 -7.664 -50.188 1 82.06 330 PHE A C 1
ATOM 2653 O O . PHE A 1 330 ? 14.938 -7.84 -51.219 1 82.06 330 PHE A O 1
ATOM 2660 N N . SER A 1 331 ? 13.266 -6.75 -50.062 1 78.25 331 SER A N 1
ATOM 2661 C CA . SER A 1 331 ? 12.922 -5.766 -51.094 1 78.25 331 SER A CA 1
ATOM 2662 C C . SER A 1 331 ? 12.484 -4.445 -50.469 1 78.25 331 SER A C 1
ATOM 2664 O O . SER A 1 331 ? 12.43 -4.324 -49.25 1 78.25 331 SER A O 1
ATOM 2666 N N . SER A 1 332 ? 12.203 -3.496 -51.281 1 76.38 332 SER A N 1
ATOM 2667 C CA . SER A 1 332 ? 11.75 -2.195 -50.812 1 76.38 332 SER A CA 1
ATOM 2668 C C . SER A 1 332 ? 10.469 -2.324 -50 1 76.38 332 SER A C 1
ATOM 2670 O O . SER A 1 332 ? 10.172 -1.473 -49.156 1 76.38 332 SER A O 1
ATOM 2672 N N . ILE A 1 333 ? 9.719 -3.439 -50.125 1 71.56 333 ILE A N 1
ATOM 2673 C CA . ILE A 1 333 ? 8.453 -3.639 -49.438 1 71.56 333 ILE A CA 1
ATOM 2674 C C . ILE A 1 333 ? 8.664 -4.527 -48.219 1 71.56 333 ILE A C 1
ATOM 2676 O O . ILE A 1 333 ? 7.922 -4.441 -47.25 1 71.56 333 ILE A O 1
ATOM 2680 N N . LYS A 1 334 ? 9.664 -5.371 -48.281 1 78.56 334 LYS A N 1
ATOM 2681 C CA . LYS A 1 334 ? 9.977 -6.262 -47.188 1 78.56 334 LYS A CA 1
ATOM 2682 C C . LYS A 1 334 ? 11.414 -6.059 -46.719 1 78.56 334 LYS A C 1
ATOM 2684 O O . LYS A 1 334 ? 12.336 -6.719 -47.188 1 78.56 334 LYS A O 1
ATOM 2689 N N . THR A 1 335 ? 11.523 -5.258 -45.75 1 81.06 335 THR A N 1
ATOM 2690 C CA . THR A 1 335 ? 12.867 -4.895 -45.312 1 81.06 335 THR A CA 1
ATOM 2691 C C . THR A 1 335 ? 13.219 -5.613 -44.031 1 81.06 335 THR A C 1
ATOM 2693 O O . THR A 1 335 ? 14.336 -5.465 -43.5 1 81.06 335 THR A O 1
ATOM 2696 N N . LYS A 1 336 ? 12.336 -6.332 -43.594 1 82.5 336 LYS A N 1
ATOM 2697 C CA . LYS A 1 336 ? 12.531 -7.035 -42.344 1 82.5 336 LYS A CA 1
ATOM 2698 C C . LYS A 1 336 ? 12.195 -8.516 -42.469 1 82.5 336 LYS A C 1
ATOM 2700 O O . LYS A 1 336 ? 11.266 -8.883 -43.188 1 82.5 336 LYS A O 1
ATOM 2705 N N . HIS A 1 337 ? 13.07 -9.312 -41.844 1 82.62 337 HIS A N 1
ATOM 2706 C CA . HIS A 1 337 ? 12.805 -10.742 -41.75 1 82.62 337 HIS A CA 1
ATOM 2707 C C . HIS A 1 337 ? 13.164 -11.281 -40.344 1 82.62 337 HIS A C 1
ATOM 2709 O O . HIS A 1 337 ? 14.109 -10.805 -39.719 1 82.62 337 HIS A O 1
ATOM 2715 N N . VAL A 1 338 ? 12.391 -12.281 -40.062 1 78.38 338 VAL A N 1
ATOM 2716 C CA . VAL A 1 338 ? 12.617 -12.945 -38.781 1 78.38 338 VAL A CA 1
ATOM 2717 C C . VAL A 1 338 ? 12.82 -14.445 -39 1 78.38 338 VAL A C 1
ATOM 2719 O O . VAL A 1 338 ? 12 -15.102 -39.625 1 78.38 338 VAL A O 1
ATOM 2722 N N . TRP A 1 339 ? 14 -14.891 -38.562 1 77.62 339 TRP A N 1
ATOM 2723 C CA . TRP A 1 339 ? 14.227 -16.328 -38.5 1 77.62 339 TRP A CA 1
ATOM 2724 C C . TRP A 1 339 ? 13.977 -16.844 -37.094 1 77.62 339 TRP A C 1
ATOM 2726 O O . TRP A 1 339 ? 14.344 -16.188 -36.094 1 77.62 339 TRP A O 1
ATOM 2736 N N . LEU A 1 340 ? 13.312 -17.984 -37.125 1 65.94 340 LEU A N 1
ATOM 2737 C CA . LEU A 1 340 ? 13.188 -18.688 -35.844 1 65.94 340 LEU A CA 1
ATOM 2738 C C . LEU A 1 340 ? 14.312 -19.703 -35.688 1 65.94 340 LEU A C 1
ATOM 2740 O O . LEU A 1 340 ? 14.547 -20.531 -36.562 1 65.94 340 LEU A O 1
ATOM 2744 N N . ILE A 1 341 ? 14.992 -19.516 -34.688 1 64.94 341 ILE A N 1
ATOM 2745 C CA . ILE A 1 341 ? 16.016 -20.484 -34.344 1 64.94 341 ILE A CA 1
ATOM 2746 C C . ILE A 1 341 ? 15.5 -21.359 -33.188 1 64.94 341 ILE A C 1
ATOM 2748 O O . ILE A 1 341 ? 15.227 -20.875 -32.094 1 64.94 341 ILE A O 1
ATOM 2752 N N . PRO A 1 342 ? 15.141 -22.625 -33.5 1 55.44 342 PRO A N 1
ATOM 2753 C CA . PRO A 1 342 ? 14.523 -23.516 -32.5 1 55.44 342 PRO A CA 1
ATOM 2754 C C . PRO A 1 342 ? 15.297 -23.562 -31.203 1 55.44 342 PRO A C 1
ATOM 2756 O O . PRO A 1 342 ? 16.516 -23.391 -31.188 1 55.44 342 PRO A O 1
ATOM 2759 N N . LYS A 1 343 ? 14.523 -24.062 -30.172 1 52.25 343 LYS A N 1
ATOM 2760 C CA . LYS A 1 343 ? 14.977 -24.297 -28.797 1 52.25 343 LYS A CA 1
ATOM 2761 C C . LYS A 1 343 ? 16.047 -25.375 -28.75 1 52.25 343 LYS A C 1
ATOM 2763 O O . LYS A 1 343 ? 16.094 -26.25 -29.609 1 52.25 343 LYS A O 1
ATOM 2768 N N . ASN A 1 344 ? 16.906 -25.312 -27.656 1 44.81 344 ASN A N 1
ATOM 2769 C CA . ASN A 1 344 ? 18 -26.219 -27.344 1 44.81 344 ASN A CA 1
ATOM 2770 C C . ASN A 1 344 ? 19.125 -26.125 -28.375 1 44.81 344 ASN A C 1
ATOM 2772 O O . ASN A 1 344 ? 20.031 -26.938 -28.391 1 44.81 344 ASN A O 1
ATOM 2776 N N . SER A 1 345 ? 18.938 -25.578 -29.359 1 41.69 345 SER A N 1
ATOM 2777 C CA . SER A 1 345 ? 20.172 -25.359 -30.109 1 41.69 345 SER A CA 1
ATOM 2778 C C . SER A 1 345 ? 21.156 -24.516 -29.297 1 41.69 345 SER A C 1
ATOM 2780 O O . SER A 1 345 ? 20.812 -23.406 -28.859 1 41.69 345 SER A O 1
ATOM 2782 N N . LEU A 1 346 ? 21.719 -25.188 -28.266 1 40.44 346 LEU A N 1
ATOM 2783 C CA . LEU A 1 346 ? 22.688 -24.875 -27.219 1 40.44 346 LEU A CA 1
ATOM 2784 C C . LEU A 1 346 ? 23.656 -23.797 -27.703 1 40.44 346 LEU A C 1
ATOM 2786 O O . LEU A 1 346 ? 24.516 -24.047 -28.547 1 40.44 346 LEU A O 1
ATOM 2790 N N . LEU A 1 347 ? 23.406 -22.688 -27.625 1 40.91 347 LEU A N 1
ATOM 2791 C CA . LEU A 1 347 ? 24.344 -21.672 -28.109 1 40.91 347 LEU A CA 1
ATOM 2792 C C . LEU A 1 347 ? 25.516 -21.516 -27.156 1 40.91 347 LEU A C 1
ATOM 2794 O O . LEU A 1 347 ? 25.562 -20.578 -26.359 1 40.91 347 LEU A O 1
ATOM 2798 N N . LYS A 1 348 ? 25.984 -22.5 -26.594 1 40.44 348 LYS A N 1
ATOM 2799 C CA . LYS A 1 348 ? 27.219 -22.25 -25.859 1 40.44 348 LYS A CA 1
ATOM 2800 C C . LYS A 1 348 ? 28.094 -21.234 -26.594 1 40.44 348 LYS A C 1
ATOM 2802 O O . LYS A 1 348 ? 28.5 -20.234 -26.016 1 40.44 348 LYS A O 1
ATOM 2807 N N . GLU A 1 349 ? 28.953 -21.859 -27.609 1 46.31 349 GLU A N 1
ATOM 2808 C CA . GLU A 1 349 ? 29.797 -21.125 -28.547 1 46.31 349 GLU A CA 1
ATOM 2809 C C . GLU A 1 349 ? 29.156 -21.031 -29.922 1 46.31 349 GLU A C 1
ATOM 2811 O O . GLU A 1 349 ? 28.969 -22.047 -30.609 1 46.31 349 GLU A O 1
ATOM 2816 N N . ARG A 1 350 ? 28.344 -19.875 -30.328 1 60.09 350 ARG A N 1
ATOM 2817 C CA . ARG A 1 350 ? 27.641 -19.984 -31.594 1 60.09 350 ARG A CA 1
ATOM 2818 C C . ARG A 1 350 ? 28.078 -18.891 -32.562 1 60.09 350 ARG A C 1
ATOM 2820 O O . ARG A 1 350 ? 28.547 -17.844 -32.156 1 60.09 350 ARG A O 1
ATOM 2827 N N . GLU A 1 351 ? 28.141 -19.469 -33.75 1 73.69 351 GLU A N 1
ATOM 2828 C CA . GLU A 1 351 ? 28.375 -18.656 -34.969 1 73.69 351 GLU A CA 1
ATOM 2829 C C . GLU A 1 351 ? 27.141 -18.625 -35.844 1 73.69 351 GLU A C 1
ATOM 2831 O O . GLU A 1 351 ? 26.516 -19.656 -36.125 1 73.69 351 GLU A O 1
ATOM 2836 N N . ILE A 1 352 ? 26.625 -17.422 -36.062 1 79.94 352 ILE A N 1
ATOM 2837 C CA . ILE A 1 352 ? 25.609 -17.203 -37.094 1 79.94 352 ILE A CA 1
ATOM 2838 C C . ILE A 1 352 ? 26.234 -16.547 -38.312 1 79.94 352 ILE A C 1
ATOM 2840 O O . ILE A 1 352 ? 26.906 -15.516 -38.188 1 79.94 352 ILE A O 1
ATOM 2844 N N . LEU A 1 353 ? 26.141 -17.266 -39.375 1 83.5 353 LEU A N 1
ATOM 2845 C CA . LEU A 1 353 ? 26.688 -16.766 -40.625 1 83.5 353 LEU A CA 1
ATOM 2846 C C . LEU A 1 353 ? 25.578 -16.406 -41.594 1 83.5 353 LEU A C 1
ATOM 2848 O O . LEU A 1 353 ? 24.719 -17.25 -41.906 1 83.5 353 LEU A O 1
ATOM 2852 N N . LEU A 1 354 ? 25.547 -15.148 -41.938 1 86.19 354 LEU A N 1
ATOM 2853 C CA . LEU A 1 354 ? 24.609 -14.68 -42.938 1 86.19 354 LEU A CA 1
ATOM 2854 C C . LEU A 1 354 ? 25.344 -14.297 -44.219 1 86.19 354 LEU A C 1
ATOM 2856 O O . LEU A 1 354 ? 26.391 -13.641 -44.188 1 86.19 354 LEU A O 1
ATOM 2860 N N . HIS A 1 355 ? 24.781 -14.766 -45.344 1 83 355 HIS A N 1
ATOM 2861 C CA . HIS A 1 355 ? 25.297 -14.359 -46.656 1 83 355 HIS A CA 1
ATOM 2862 C C . HIS A 1 355 ? 24.25 -13.555 -47.406 1 83 355 HIS A C 1
ATOM 2864 O O . HIS A 1 355 ? 23.078 -13.914 -47.438 1 83 355 HIS A O 1
ATOM 2870 N N . ILE A 1 356 ? 24.703 -12.484 -47.875 1 83.31 356 ILE A N 1
ATOM 2871 C CA . ILE A 1 356 ? 23.844 -11.641 -48.688 1 83.31 356 ILE A CA 1
ATOM 2872 C C . ILE A 1 356 ? 24.25 -11.758 -50.156 1 83.31 356 ILE A C 1
ATOM 2874 O O . ILE A 1 356 ? 25.375 -11.398 -50.531 1 83.31 356 ILE A O 1
ATOM 2878 N N . LEU A 1 357 ? 23.281 -12.312 -50.844 1 79.62 357 LEU A N 1
ATOM 2879 C CA . LEU A 1 357 ? 23.5 -12.453 -52.281 1 79.62 357 LEU A CA 1
ATOM 2880 C C . LEU A 1 357 ? 22.703 -11.406 -53.062 1 79.62 357 LEU A C 1
ATOM 2882 O O . LEU A 1 357 ? 21.469 -11.445 -53.094 1 79.62 357 LEU A O 1
ATOM 2886 N N . ALA A 1 358 ? 23.391 -10.422 -53.469 1 74.5 358 ALA A N 1
ATOM 2887 C CA . ALA A 1 358 ? 22.797 -9.344 -54.25 1 74.5 358 ALA A CA 1
ATOM 2888 C C . ALA A 1 358 ? 23.562 -9.133 -55.562 1 74.5 358 ALA A C 1
ATOM 2890 O O . ALA A 1 358 ? 24.656 -9.656 -55.719 1 74.5 358 ALA A O 1
ATOM 2891 N N . ASP A 1 359 ? 22.844 -8.414 -56.469 1 68.88 359 ASP A N 1
ATOM 2892 C CA . ASP A 1 359 ? 23.547 -7.973 -57.656 1 68.88 359 ASP A CA 1
ATOM 2893 C C . ASP A 1 359 ? 24.797 -7.168 -57.312 1 68.88 359 ASP A C 1
ATOM 2895 O O . ASP A 1 359 ? 24.75 -6.273 -56.469 1 68.88 359 ASP A O 1
ATOM 2899 N N . PRO A 1 360 ? 25.953 -7.641 -57.688 1 63.19 360 PRO A N 1
ATOM 2900 C CA . PRO A 1 360 ? 27.219 -6.996 -57.344 1 63.19 360 PRO A CA 1
ATOM 2901 C C . PRO A 1 360 ? 27.172 -5.48 -57.531 1 63.19 360 PRO A C 1
ATOM 2903 O O . PRO A 1 360 ? 27.875 -4.754 -56.812 1 63.19 360 PRO A O 1
ATOM 2906 N N . ALA A 1 361 ? 26.438 -4.902 -58.469 1 61.25 361 ALA A N 1
ATOM 2907 C CA . ALA A 1 361 ? 26.344 -3.463 -58.688 1 61.25 361 ALA A CA 1
ATOM 2908 C C . ALA A 1 361 ? 25.625 -2.777 -57.531 1 61.25 361 ALA A C 1
ATOM 2910 O O . ALA A 1 361 ? 25.812 -1.584 -57.281 1 61.25 361 ALA A O 1
ATOM 2911 N N . GLN A 1 362 ? 24.953 -3.465 -56.688 1 58.16 362 GLN A N 1
ATOM 2912 C CA . GLN A 1 362 ? 24.109 -2.898 -55.625 1 58.16 362 GLN A CA 1
ATOM 2913 C C . GLN A 1 362 ? 24.703 -3.141 -54.25 1 58.16 362 GLN A C 1
ATOM 2915 O O . GLN A 1 362 ? 24.219 -2.584 -53.25 1 58.16 362 GLN A O 1
ATOM 2920 N N . MET A 1 363 ? 25.641 -3.99 -54.125 1 58.88 363 MET A N 1
ATOM 2921 C CA . MET A 1 363 ? 26.172 -4.41 -52.812 1 58.88 363 MET A CA 1
ATOM 2922 C C . MET A 1 363 ? 26.891 -3.26 -52.125 1 58.88 363 MET A C 1
ATOM 2924 O O . MET A 1 363 ? 27.328 -3.395 -50.969 1 58.88 363 MET A O 1
ATOM 2928 N N . ARG A 1 364 ? 27.016 -2.084 -52.719 1 59.5 364 ARG A N 1
ATOM 2929 C CA . ARG A 1 364 ? 27.844 -1.028 -52.125 1 59.5 364 ARG A CA 1
ATOM 2930 C C . ARG A 1 364 ? 27.094 -0.306 -51 1 59.5 364 ARG A C 1
ATOM 2932 O O . ARG A 1 364 ? 27.703 0.393 -50.188 1 59.5 364 ARG A O 1
ATOM 2939 N N . SER A 1 365 ? 25.953 -0.486 -50.906 1 63.09 365 SER A N 1
ATOM 2940 C CA . SER A 1 365 ? 25.297 0.373 -49.938 1 63.09 365 SER A CA 1
ATOM 2941 C C . SER A 1 365 ? 24.219 -0.388 -49.156 1 63.09 365 SER A C 1
ATOM 2943 O O . SER A 1 365 ? 23.062 0.023 -49.156 1 63.09 365 SER A O 1
ATOM 2945 N N . ILE A 1 366 ? 24.547 -1.49 -48.656 1 74 366 ILE A N 1
ATOM 2946 C CA . ILE A 1 366 ? 23.516 -2.109 -47.844 1 74 366 ILE A CA 1
ATOM 2947 C C . ILE A 1 366 ? 23.75 -1.78 -46.375 1 74 366 ILE A C 1
ATOM 2949 O O . ILE A 1 366 ? 24.844 -2 -45.844 1 74 366 ILE A O 1
ATOM 2953 N N . THR A 1 367 ? 22.781 -1.135 -45.906 1 81.75 367 THR A N 1
ATOM 2954 C CA . THR A 1 367 ? 22.844 -0.772 -44.469 1 81.75 367 THR A CA 1
ATOM 2955 C C . THR A 1 367 ? 21.859 -1.62 -43.656 1 81.75 367 THR A C 1
ATOM 2957 O O . THR A 1 367 ? 20.672 -1.672 -43.969 1 81.75 367 THR A O 1
ATOM 2960 N N . VAL A 1 368 ? 22.484 -2.295 -42.719 1 82.19 368 VAL A N 1
ATOM 2961 C CA . VAL A 1 368 ? 21.672 -3.002 -41.75 1 82.19 368 VAL A CA 1
ATOM 2962 C C . VAL A 1 368 ? 21.156 -2.016 -40.688 1 82.19 368 VAL A C 1
ATOM 2964 O O . VAL A 1 368 ? 21.953 -1.365 -40 1 82.19 368 VAL A O 1
ATOM 2967 N N . ASP A 1 369 ? 19.891 -1.903 -40.781 1 83.88 369 ASP A N 1
ATOM 2968 C CA . ASP A 1 369 ? 19.312 -1.105 -39.688 1 83.88 369 ASP A CA 1
ATOM 2969 C C . ASP A 1 369 ? 19.562 -1.755 -38.344 1 83.88 369 ASP A C 1
ATOM 2971 O O . ASP A 1 369 ? 20.094 -1.115 -37.406 1 83.88 369 ASP A O 1
ATOM 2975 N N . PHE A 1 370 ? 19.125 -3.016 -38.375 1 82.75 370 PHE A N 1
ATOM 2976 C CA . PHE A 1 370 ? 19.516 -3.781 -37.219 1 82.75 370 PHE A CA 1
ATOM 2977 C C . PHE A 1 370 ? 19.453 -5.277 -37.5 1 82.75 370 PHE A C 1
ATOM 2979 O O . PHE A 1 370 ? 18.688 -5.719 -38.344 1 82.75 370 PHE A O 1
ATOM 2986 N N . ILE A 1 371 ? 20.359 -5.992 -36.844 1 81.25 371 ILE A N 1
ATOM 2987 C CA . ILE A 1 371 ? 20.266 -7.434 -36.656 1 81.25 371 ILE A CA 1
ATOM 2988 C C . ILE A 1 371 ? 20.312 -7.75 -35.156 1 81.25 371 ILE A C 1
ATOM 2990 O O . ILE A 1 371 ? 21.172 -7.238 -34.438 1 81.25 371 ILE A O 1
ATOM 2994 N N . LYS A 1 372 ? 19.312 -8.477 -34.906 1 77 372 LYS A N 1
ATOM 2995 C CA . LYS A 1 372 ? 19.281 -8.797 -33.5 1 77 372 LYS A CA 1
ATOM 2996 C C . LYS A 1 372 ? 18.75 -10.211 -33.25 1 77 372 LYS A C 1
ATOM 2998 O O . LYS A 1 372 ? 17.984 -10.742 -34.062 1 77 372 LYS A O 1
ATOM 3003 N N . LEU A 1 373 ? 19.266 -10.789 -32.375 1 69.25 373 LEU A N 1
ATOM 3004 C CA . LEU A 1 373 ? 18.734 -12.039 -31.844 1 69.25 373 LEU A CA 1
ATOM 3005 C C . LEU A 1 373 ? 17.891 -11.789 -30.609 1 69.25 373 LEU A C 1
ATOM 3007 O O . LEU A 1 373 ? 18.344 -11.141 -29.656 1 69.25 373 LEU A O 1
ATOM 3011 N N . GLU A 1 374 ? 16.781 -12.047 -30.859 1 64 374 GLU A N 1
ATOM 3012 C CA . GLU A 1 374 ? 15.852 -11.82 -29.75 1 64 374 GLU A CA 1
ATOM 3013 C C . GLU A 1 374 ? 15.25 -13.133 -29.266 1 64 374 GLU A C 1
ATOM 3015 O O . GLU A 1 374 ? 15.164 -14.102 -30.016 1 64 374 GLU A O 1
ATOM 3020 N N . HIS A 1 375 ? 15.016 -13.203 -28.141 1 55.09 375 HIS A N 1
ATOM 3021 C CA . HIS A 1 375 ? 14.242 -14.336 -27.641 1 55.09 375 HIS A CA 1
ATOM 3022 C C . HIS A 1 375 ? 12.844 -14.359 -28.25 1 55.09 375 HIS A C 1
ATOM 3024 O O . HIS A 1 375 ? 12.25 -13.305 -28.5 1 55.09 375 HIS A O 1
ATOM 3030 N N . HIS A 1 376 ? 12.539 -15.414 -28.891 1 46.62 376 HIS A N 1
ATOM 3031 C CA . HIS A 1 376 ? 11.133 -15.539 -29.25 1 46.62 376 HIS A CA 1
ATOM 3032 C C . HIS A 1 376 ? 10.242 -15.57 -28.016 1 46.62 376 HIS A C 1
ATOM 3034 O O . HIS A 1 376 ? 10.422 -16.422 -27.141 1 46.62 376 HIS A O 1
ATOM 3040 N N . ALA A 1 377 ? 9.953 -14.461 -27.531 1 42.16 377 ALA A N 1
ATOM 3041 C CA . ALA A 1 377 ? 8.938 -14.633 -26.5 1 42.16 377 ALA A CA 1
ATOM 3042 C C . ALA A 1 377 ? 8 -15.789 -26.844 1 42.16 377 ALA A C 1
ATOM 3044 O O . ALA A 1 377 ? 7.473 -15.867 -27.953 1 42.16 377 ALA A O 1
ATOM 3045 N N . SER A 1 378 ? 8.273 -16.891 -26.547 1 39.22 378 SER A N 1
ATOM 3046 C CA . SER A 1 378 ? 7.191 -17.875 -26.594 1 39.22 378 SER A CA 1
ATOM 3047 C C . SER A 1 378 ? 5.863 -17.25 -26.188 1 39.22 378 SER A C 1
ATOM 3049 O O . SER A 1 378 ? 5.629 -17 -25 1 39.22 378 SER A O 1
ATOM 3051 N N . GLN A 1 379 ? 5.559 -16.125 -26.516 1 37 379 GLN A N 1
ATOM 3052 C CA . GLN A 1 379 ? 4.156 -15.93 -26.172 1 37 379 GLN A CA 1
ATOM 3053 C C . GLN A 1 379 ? 3.369 -17.234 -26.312 1 37 379 GLN A C 1
ATOM 3055 O O . GLN A 1 379 ? 3.379 -17.844 -27.391 1 37 379 GLN A O 1
ATOM 3060 N N . SER A 1 380 ? 3.438 -18.125 -25.453 1 41.53 380 SER A N 1
ATOM 3061 C CA . SER A 1 380 ? 2.363 -19.125 -25.438 1 41.53 380 SER A CA 1
ATOM 3062 C C . SER A 1 380 ? 1.111 -18.594 -26.125 1 41.53 380 SER A C 1
ATOM 3064 O O . SER A 1 380 ? 0.408 -17.734 -25.578 1 41.53 380 SER A O 1
ATOM 3066 N N . ILE A 1 381 ? 1.248 -18.328 -27.312 1 50.22 381 ILE A N 1
ATOM 3067 C CA . ILE A 1 381 ? 0.225 -17.625 -28.094 1 50.22 381 ILE A CA 1
ATOM 3068 C C . ILE A 1 381 ? -1.075 -18.438 -28.062 1 50.22 381 ILE A C 1
ATOM 3070 O O . ILE A 1 381 ? -2.166 -17.859 -28.031 1 50.22 381 ILE A O 1
ATOM 3074 N N . ASN A 1 382 ? -0.797 -19.891 -27.844 1 61.94 382 ASN A N 1
ATOM 3075 C CA . ASN A 1 382 ? -2.09 -20.562 -27.953 1 61.94 382 ASN A CA 1
ATOM 3076 C C . ASN A 1 382 ? -2.553 -21.109 -26.609 1 61.94 382 ASN A C 1
ATOM 3078 O O . ASN A 1 382 ? -1.793 -21.781 -25.922 1 61.94 382 ASN A O 1
ATOM 3082 N N . SER A 1 383 ? -3.289 -20.547 -25.938 1 78.62 383 SER A N 1
ATOM 3083 C CA . SER A 1 383 ? -3.904 -21.047 -24.719 1 78.62 383 SER A CA 1
ATOM 3084 C C . SER A 1 383 ? -5.316 -21.562 -24.984 1 78.62 383 SER A C 1
ATOM 3086 O O . SER A 1 383 ? -5.949 -21.172 -25.969 1 78.62 383 SER A O 1
ATOM 3088 N N . GLU A 1 384 ? -5.5 -22.656 -24.328 1 86.56 384 GLU A N 1
ATOM 3089 C CA . GLU A 1 384 ? -6.867 -23.172 -24.328 1 86.56 384 GLU A CA 1
ATOM 3090 C C . GLU A 1 384 ? -7.477 -23.078 -22.922 1 86.56 384 GLU A C 1
ATOM 3092 O O . GLU A 1 384 ? -6.77 -23.219 -21.922 1 86.56 384 GLU A O 1
ATOM 3097 N N . ASN A 1 385 ? -8.703 -22.891 -22.984 1 88.88 385 ASN A N 1
ATOM 3098 C CA . ASN A 1 385 ? -9.43 -22.812 -21.719 1 88.88 385 ASN A CA 1
ATOM 3099 C C . ASN A 1 385 ? -9.781 -24.203 -21.188 1 88.88 385 ASN A C 1
ATOM 3101 O O . ASN A 1 385 ? -10.438 -24.984 -21.859 1 88.88 385 ASN A O 1
ATOM 3105 N N . LEU A 1 386 ? -9.312 -24.453 -20.062 1 93 386 LEU A N 1
ATOM 3106 C CA . LEU A 1 386 ? -9.664 -25.703 -19.406 1 93 386 LEU A CA 1
ATOM 3107 C C . LEU A 1 386 ? -10.953 -25.562 -18.609 1 93 386 LEU A C 1
ATOM 3109 O O . LEU A 1 386 ? -11.773 -26.484 -18.562 1 93 386 LEU A O 1
ATOM 3113 N N . PHE A 1 387 ? -11.039 -24.484 -17.969 1 90.12 387 PHE A N 1
ATOM 3114 C CA . PHE A 1 387 ? -12.188 -24.188 -17.109 1 90.12 387 PHE A CA 1
ATOM 3115 C C . PHE A 1 387 ? -12.398 -22.688 -16.969 1 90.12 387 PHE A C 1
ATOM 3117 O O . PHE A 1 387 ? -11.43 -21.922 -16.906 1 90.12 387 PHE A O 1
ATOM 3124 N N . SER A 1 388 ? -13.656 -22.281 -17.016 1 83.25 388 SER A N 1
ATOM 3125 C CA . SER A 1 388 ? -13.984 -20.875 -16.781 1 83.25 388 SER A CA 1
ATOM 3126 C C . SER A 1 388 ? -15.258 -20.734 -15.953 1 83.25 388 SER A C 1
ATOM 3128 O O . SER A 1 388 ? -16.281 -21.359 -16.25 1 83.25 388 SER A O 1
ATOM 3130 N N . SER A 1 389 ? -15.094 -20.109 -14.922 1 82.94 389 SER A N 1
ATOM 3131 C CA . SER A 1 389 ? -16.219 -19.672 -14.102 1 82.94 389 SER A CA 1
ATOM 3132 C C . SER A 1 389 ? -16.125 -18.188 -13.797 1 82.94 389 SER A C 1
ATOM 3134 O O . SER A 1 389 ? -15.211 -17.5 -14.266 1 82.94 389 SER A O 1
ATOM 3136 N N . TYR A 1 390 ? -17.094 -17.719 -13.148 1 79.75 390 TYR A N 1
ATOM 3137 C CA . TYR A 1 390 ? -17.094 -16.297 -12.805 1 79.75 390 TYR A CA 1
ATOM 3138 C C . TYR A 1 390 ? -15.859 -15.945 -11.977 1 79.75 390 TYR A C 1
ATOM 3140 O O . TYR A 1 390 ? -15.227 -14.906 -12.195 1 79.75 390 TYR A O 1
ATOM 3148 N N . ASP A 1 391 ? -15.484 -16.766 -11.102 1 83.75 391 ASP A N 1
ATOM 3149 C CA . ASP A 1 391 ? -14.445 -16.438 -10.133 1 83.75 391 ASP A CA 1
ATOM 3150 C C . ASP A 1 391 ? -13.078 -16.953 -10.586 1 83.75 391 ASP A C 1
ATOM 3152 O O . ASP A 1 391 ? -12.047 -16.391 -10.234 1 83.75 391 ASP A O 1
ATOM 3156 N N . THR A 1 392 ? -13.156 -18.062 -11.336 1 89.75 392 THR A N 1
ATOM 3157 C CA . THR A 1 392 ? -11.906 -18.766 -11.594 1 89.75 392 THR A CA 1
ATOM 3158 C C . THR A 1 392 ? -11.773 -19.125 -13.078 1 89.75 392 THR A C 1
ATOM 3160 O O . THR A 1 392 ? -12.758 -19.516 -13.711 1 89.75 392 THR A O 1
ATOM 3163 N N . LYS A 1 393 ? -10.609 -18.891 -13.594 1 90.19 393 LYS A N 1
ATOM 3164 C CA . LYS A 1 393 ? -10.25 -19.312 -14.945 1 90.19 393 LYS A CA 1
ATOM 3165 C C . LYS A 1 393 ? -8.969 -20.141 -14.945 1 90.19 393 LYS A C 1
ATOM 3167 O O . LYS A 1 393 ? -7.992 -19.781 -14.297 1 90.19 393 LYS A O 1
ATOM 3172 N N . ILE A 1 394 ? -9.039 -21.297 -15.57 1 95.25 394 ILE A N 1
ATOM 3173 C CA . ILE A 1 394 ? -7.863 -22.141 -15.719 1 95.25 394 ILE A CA 1
ATOM 3174 C C . ILE A 1 394 ? -7.523 -22.297 -17.203 1 95.25 394 ILE A C 1
ATOM 3176 O O . ILE A 1 394 ? -8.359 -22.734 -18 1 95.25 394 ILE A O 1
ATOM 3180 N N . GLU A 1 395 ? -6.332 -21.984 -17.531 1 92.81 395 GLU A N 1
ATOM 3181 C CA . GLU A 1 395 ? -5.863 -22.062 -18.906 1 92.81 395 GLU A CA 1
ATOM 3182 C C . GLU A 1 395 ? -4.629 -22.969 -19.016 1 92.81 395 GLU A C 1
ATOM 3184 O O . GLU A 1 395 ? -3.838 -23.047 -18.078 1 92.81 395 GLU A O 1
ATOM 3189 N N . VAL A 1 396 ? -4.57 -23.625 -20.047 1 93.12 396 VAL A N 1
ATOM 3190 C CA . VAL A 1 396 ? -3.395 -24.438 -20.359 1 93.12 396 VAL A CA 1
ATOM 3191 C C . VAL A 1 396 ? -2.637 -23.828 -21.531 1 93.12 396 VAL A C 1
ATOM 3193 O O . VAL A 1 396 ? -3.246 -23.328 -22.484 1 93.12 396 VAL A O 1
ATOM 3196 N N . PHE A 1 397 ? -1.391 -23.859 -21.359 1 85 397 PHE A N 1
ATOM 3197 C CA . PHE A 1 397 ? -0.521 -23.297 -22.391 1 85 397 PHE A CA 1
ATOM 3198 C C . PHE A 1 397 ? 0.353 -24.375 -23.016 1 85 397 PHE A C 1
ATOM 3200 O O . PHE A 1 397 ? 0.739 -25.344 -22.344 1 85 397 PHE A O 1
ATOM 3207 N N . TYR A 1 398 ? 0.518 -24.188 -24.312 1 78.75 398 TYR A N 1
ATOM 3208 C CA . TYR A 1 398 ? 1.308 -25.156 -25.062 1 78.75 398 TYR A CA 1
ATOM 3209 C C . TYR A 1 398 ? 2.635 -24.562 -25.5 1 78.75 398 TYR A C 1
ATOM 3211 O O . TYR A 1 398 ? 2.738 -23.344 -25.703 1 78.75 398 TYR A O 1
ATOM 3219 N N . ASP A 1 399 ? 3.549 -25.312 -25.406 1 60.59 399 ASP A N 1
ATOM 3220 C CA . ASP A 1 399 ? 4.801 -24.844 -26 1 60.59 399 ASP A CA 1
ATOM 3221 C C . ASP A 1 399 ? 4.668 -24.688 -27.516 1 60.59 399 ASP A C 1
ATOM 3223 O O . ASP A 1 399 ? 3.92 -25.438 -28.156 1 60.59 399 ASP A O 1
ATOM 3227 N N . GLN A 1 400 ? 4.719 -23.688 -28.219 1 48.62 400 GLN A N 1
ATOM 3228 C CA . GLN A 1 400 ? 4.637 -23.531 -29.672 1 48.62 400 GLN A CA 1
ATOM 3229 C C . GLN A 1 400 ? 5.441 -24.609 -30.391 1 48.62 400 GLN A C 1
ATOM 3231 O O . GLN A 1 400 ? 5.754 -24.453 -31.578 1 48.62 400 GLN A O 1
ATOM 3236 N N . PHE A 1 401 ? 6 -25.516 -29.766 1 43.22 401 PHE A N 1
ATOM 3237 C CA . PHE A 1 401 ? 6.812 -26.312 -30.688 1 43.22 401 PHE A CA 1
ATOM 3238 C C . PHE A 1 401 ? 5.93 -27.141 -31.609 1 43.22 401 PHE A C 1
ATOM 3240 O O . PHE A 1 401 ? 4.797 -27.484 -31.266 1 43.22 401 PHE A O 1
ATOM 3247 N N . ASN A 1 402 ? 6.32 -27.203 -32.844 1 38.16 402 ASN A N 1
ATOM 3248 C CA . ASN A 1 402 ? 5.75 -28 -33.938 1 38.16 402 ASN A CA 1
ATOM 3249 C C . ASN A 1 402 ? 5.352 -29.391 -33.469 1 38.16 402 ASN A C 1
ATOM 3251 O O . ASN A 1 402 ? 6.066 -30.016 -32.688 1 38.16 402 ASN A O 1
ATOM 3255 N N . LYS A 1 403 ? 4.152 -29.891 -33.656 1 41.56 403 LYS A N 1
ATOM 3256 C CA . LYS A 1 403 ? 3.508 -31.203 -33.531 1 41.56 403 LYS A CA 1
ATOM 3257 C C . LYS A 1 403 ? 4.527 -32.312 -33.656 1 41.56 403 LYS A C 1
ATOM 3259 O O . LYS A 1 403 ? 4.348 -33.406 -33.062 1 41.56 403 LYS A O 1
ATOM 3264 N N . GLU A 1 404 ? 5.367 -32.188 -34.562 1 39.03 404 GLU A N 1
ATOM 3265 C CA . GLU A 1 404 ? 6.18 -33.344 -34.969 1 39.03 404 GLU A CA 1
ATOM 3266 C C . GLU A 1 404 ? 7.281 -33.625 -33.938 1 39.03 404 GLU A C 1
ATOM 3268 O O . GLU A 1 404 ? 7.949 -34.656 -34 1 39.03 404 GLU A O 1
ATOM 3273 N N . HIS A 1 405 ? 7.812 -32.656 -33.281 1 37.88 405 HIS A N 1
ATOM 3274 C CA . HIS A 1 405 ? 8.945 -33.031 -32.438 1 37.88 405 HIS A CA 1
ATOM 3275 C C . HIS A 1 405 ? 8.484 -33.375 -31.016 1 37.88 405 HIS A C 1
ATOM 3277 O O . HIS A 1 405 ? 7.715 -32.625 -30.406 1 37.88 405 HIS A O 1
ATOM 3283 N N . SER A 1 406 ? 8.484 -34.562 -30.594 1 42.38 406 SER A N 1
ATOM 3284 C CA . SER A 1 406 ? 8.242 -35.25 -29.344 1 42.38 406 SER A CA 1
ATOM 3285 C C . SER A 1 406 ? 8.797 -34.438 -28.156 1 42.38 406 SER A C 1
ATOM 3287 O O . SER A 1 406 ? 10 -34.219 -28.062 1 42.38 406 SER A O 1
ATOM 3289 N N . VAL A 1 407 ? 8.18 -33.469 -27.672 1 50.5 407 VAL A N 1
ATOM 3290 C CA . VAL A 1 407 ? 8.602 -32.781 -26.453 1 50.5 407 VAL A CA 1
ATOM 3291 C C . VAL A 1 407 ? 8.969 -33.781 -25.375 1 50.5 407 VAL A C 1
ATOM 3293 O O . VAL A 1 407 ? 8.125 -34.594 -24.953 1 50.5 407 VAL A O 1
ATOM 3296 N N . GLN A 1 408 ? 10.242 -34.125 -25.156 1 52.5 408 GLN A N 1
ATOM 3297 C CA . GLN A 1 408 ? 10.719 -35.125 -24.203 1 52.5 408 GLN A CA 1
ATOM 3298 C C . GLN A 1 408 ? 9.961 -35.031 -22.891 1 52.5 408 GLN A C 1
ATOM 3300 O O . GLN A 1 408 ? 9.664 -36.062 -22.266 1 52.5 408 GLN A O 1
ATOM 3305 N N . ASP A 1 409 ? 9.602 -33.844 -22.453 1 65.19 409 ASP A N 1
ATOM 3306 C CA . ASP A 1 409 ? 8.984 -33.781 -21.141 1 65.19 409 ASP A CA 1
ATOM 3307 C C . ASP A 1 409 ? 7.566 -33.219 -21.219 1 65.19 409 ASP A C 1
ATOM 3309 O O . ASP A 1 409 ? 7.238 -32.25 -20.547 1 65.19 409 ASP A O 1
ATOM 3313 N N . ALA A 1 410 ? 6.852 -34.031 -22.031 1 75.88 410 ALA A N 1
ATOM 3314 C CA . ALA A 1 410 ? 5.473 -33.594 -22.25 1 75.88 410 ALA A CA 1
ATOM 3315 C C . ALA A 1 410 ? 4.621 -33.844 -21 1 75.88 410 ALA A C 1
ATOM 3317 O O . ALA A 1 410 ? 4.797 -34.844 -20.312 1 75.88 410 ALA A O 1
ATOM 3318 N N . MET A 1 411 ? 3.771 -32.875 -20.656 1 91.5 411 MET A N 1
ATOM 3319 C CA . MET A 1 411 ? 2.814 -32.969 -19.547 1 91.5 411 MET A CA 1
ATOM 3320 C C . MET A 1 411 ? 1.384 -33.031 -20.078 1 91.5 411 MET A C 1
ATOM 3322 O O . MET A 1 411 ? 1.031 -32.281 -21 1 91.5 411 MET A O 1
ATOM 3326 N N . SER A 1 412 ? 0.683 -34.031 -19.609 1 94.69 412 SER A N 1
ATOM 3327 C CA . SER A 1 412 ? -0.741 -34.094 -19.922 1 94.69 412 SER A CA 1
ATOM 3328 C C . SER A 1 412 ? -1.583 -33.562 -18.766 1 94.69 412 SER A C 1
ATOM 3330 O O . SER A 1 412 ? -1.264 -33.812 -17.609 1 94.69 412 SER A O 1
ATOM 3332 N N . VAL A 1 413 ? -2.635 -32.844 -19.172 1 97.12 413 VAL A N 1
ATOM 3333 C CA . VAL A 1 413 ? -3.535 -32.281 -18.172 1 97.12 413 VAL A CA 1
ATOM 3334 C C . VAL A 1 413 ? -4.969 -32.719 -18.453 1 97.12 413 VAL A C 1
ATOM 3336 O O . VAL A 1 413 ? -5.43 -32.656 -19.594 1 97.12 413 VAL A O 1
ATOM 3339 N N . ARG A 1 414 ? -5.648 -33.188 -17.438 1 97.38 414 ARG A N 1
ATOM 3340 C CA . ARG A 1 414 ? -7.016 -33.688 -17.594 1 97.38 414 ARG A CA 1
ATOM 3341 C C . ARG A 1 414 ? -7.977 -32.906 -16.703 1 97.38 414 ARG A C 1
ATOM 3343 O O . ARG A 1 414 ? -7.711 -32.688 -15.523 1 97.38 414 ARG A O 1
ATOM 3350 N N . ASN A 1 415 ? -9.023 -32.438 -17.266 1 95.19 415 ASN A N 1
ATOM 3351 C CA . ASN A 1 415 ? -10.18 -31.984 -16.5 1 95.19 415 ASN A CA 1
ATOM 3352 C C . ASN A 1 415 ? -11.039 -33.156 -16.047 1 95.19 415 ASN A C 1
ATOM 3354 O O . ASN A 1 415 ? -11.703 -33.812 -16.859 1 95.19 415 ASN A O 1
ATOM 3358 N N . VAL A 1 416 ? -11.062 -33.375 -14.82 1 93.12 416 VAL A N 1
ATOM 3359 C CA . VAL A 1 416 ? -11.695 -34.562 -14.281 1 93.12 416 VAL A CA 1
ATOM 3360 C C . VAL A 1 416 ? -13.203 -34.5 -14.484 1 93.12 416 VAL A C 1
ATOM 3362 O O . VAL A 1 416 ? -13.844 -35.5 -14.789 1 93.12 416 VAL A O 1
ATOM 3365 N N . ASP A 1 417 ? -13.805 -33.375 -14.359 1 84.62 417 ASP A N 1
ATOM 3366 C CA . ASP A 1 417 ? -15.25 -33.219 -14.445 1 84.62 417 ASP A CA 1
ATOM 3367 C C . ASP A 1 417 ? -15.75 -33.5 -15.867 1 84.62 417 ASP A C 1
ATOM 3369 O O . ASP A 1 417 ? -16.781 -34.125 -16.047 1 84.62 417 ASP A O 1
ATOM 3373 N N . MET A 1 418 ? -15.023 -33.031 -16.859 1 85.5 418 MET A N 1
ATOM 3374 C CA . MET A 1 418 ? -15.461 -33.156 -18.25 1 85.5 418 MET A CA 1
ATOM 3375 C C . MET A 1 418 ? -14.75 -34.312 -18.953 1 85.5 418 MET A C 1
ATOM 3377 O O . MET A 1 418 ? -15.078 -34.656 -20.094 1 85.5 418 MET A O 1
ATOM 3381 N N . ASP A 1 419 ? -13.805 -34.844 -18.328 1 90.5 419 ASP A N 1
ATOM 3382 C CA . ASP A 1 419 ? -12.977 -35.906 -18.859 1 90.5 419 ASP A CA 1
ATOM 3383 C C . ASP A 1 419 ? -12.305 -35.5 -20.156 1 90.5 419 ASP A C 1
ATOM 3385 O O . ASP A 1 419 ? -12.234 -36.281 -21.109 1 90.5 419 ASP A O 1
ATOM 3389 N N . THR A 1 420 ? -11.953 -34.281 -20.234 1 92.88 420 THR A N 1
ATOM 3390 C CA . THR A 1 420 ? -11.195 -33.75 -21.375 1 92.88 420 THR A CA 1
ATOM 3391 C C . THR A 1 420 ? -9.695 -33.781 -21.078 1 92.88 420 THR A C 1
ATOM 3393 O O . THR A 1 420 ? -9.266 -33.344 -20 1 92.88 420 THR A O 1
ATOM 3396 N N . ILE A 1 421 ? -8.914 -34.25 -22.031 1 94.44 421 ILE A N 1
ATOM 3397 C CA . ILE A 1 421 ? -7.473 -34.375 -21.844 1 94.44 421 ILE A CA 1
ATOM 3398 C C . ILE A 1 421 ? -6.75 -33.406 -22.797 1 94.44 421 ILE A C 1
ATOM 3400 O O . ILE A 1 421 ? -7.078 -33.344 -23.984 1 94.44 421 ILE A O 1
ATOM 3404 N N . PHE A 1 422 ? -5.832 -32.656 -22.25 1 92.31 422 PHE A N 1
ATOM 3405 C CA . PHE A 1 422 ? -4.938 -31.781 -22.984 1 92.31 422 PHE A CA 1
ATOM 3406 C C . PHE A 1 422 ? -3.52 -32.344 -23 1 92.31 422 PHE A C 1
ATOM 3408 O O . PHE A 1 422 ? -2.908 -32.531 -21.953 1 92.31 422 PHE A O 1
ATOM 3415 N N . ASN A 1 423 ? -3.014 -32.531 -24.172 1 87.69 423 ASN A N 1
ATOM 3416 C CA . ASN A 1 423 ? -1.676 -33.125 -24.281 1 87.69 423 ASN A CA 1
ATOM 3417 C C . ASN A 1 423 ? -0.639 -32.062 -24.625 1 87.69 423 ASN A C 1
ATOM 3419 O O . ASN A 1 423 ? -0.984 -30.984 -25.125 1 87.69 423 ASN A O 1
ATOM 3423 N N . HIS A 1 424 ? 0.662 -32.281 -24.203 1 84.38 424 HIS A N 1
ATOM 3424 C CA . HIS A 1 424 ? 1.822 -31.453 -24.5 1 84.38 424 HIS A CA 1
ATOM 3425 C C . HIS A 1 424 ? 1.683 -30.062 -23.891 1 84.38 424 HIS A C 1
ATOM 3427 O O . HIS A 1 424 ? 1.959 -29.062 -24.547 1 84.38 424 HIS A O 1
ATOM 3433 N N . VAL A 1 425 ? 1.112 -30.125 -22.688 1 88.75 425 VAL A N 1
ATOM 3434 C CA . VAL A 1 425 ? 0.936 -28.875 -21.969 1 88.75 425 VAL A CA 1
ATOM 3435 C C . VAL A 1 425 ? 2.266 -28.438 -21.359 1 88.75 425 VAL A C 1
ATOM 3437 O O . VAL A 1 425 ? 3 -29.266 -20.812 1 88.75 425 VAL A O 1
ATOM 3440 N N . SER A 1 426 ? 2.559 -27.156 -21.5 1 84.5 426 SER A N 1
ATOM 3441 C CA . SER A 1 426 ? 3.793 -26.641 -20.922 1 84.5 426 SER A CA 1
ATOM 3442 C C . SER A 1 426 ? 3.527 -25.953 -19.578 1 84.5 426 SER A C 1
ATOM 3444 O O . SER A 1 426 ? 4.387 -25.969 -18.703 1 84.5 426 SER A O 1
ATOM 3446 N N . GLU A 1 427 ? 2.361 -25.375 -19.516 1 90.5 427 GLU A N 1
ATOM 3447 C CA . GLU A 1 427 ? 2.072 -24.562 -18.328 1 90.5 427 GLU A CA 1
ATOM 3448 C C . GLU A 1 427 ? 0.569 -24.484 -18.078 1 90.5 427 GLU A C 1
ATOM 3450 O O . GLU A 1 427 ? -0.228 -24.516 -19.016 1 90.5 427 GLU A O 1
ATOM 3455 N N . ILE A 1 428 ? 0.285 -24.469 -16.828 1 95.12 428 ILE A N 1
ATOM 3456 C CA . ILE A 1 428 ? -1.078 -24.203 -16.375 1 95.12 428 ILE A CA 1
ATOM 3457 C C . ILE A 1 428 ? -1.132 -22.859 -15.656 1 95.12 428 ILE A C 1
ATOM 3459 O O . ILE A 1 428 ? -0.253 -22.547 -14.852 1 95.12 428 ILE A O 1
ATOM 3463 N N . VAL A 1 429 ? -2.152 -22.062 -16 1 94.25 429 VAL A N 1
ATOM 3464 C CA . VAL A 1 429 ? -2.354 -20.797 -15.305 1 94.25 429 VAL A CA 1
ATOM 3465 C C . VAL A 1 429 ? -3.744 -20.766 -14.68 1 94.25 429 VAL A C 1
ATOM 3467 O O . VAL A 1 429 ? -4.746 -20.984 -15.359 1 94.25 429 VAL A O 1
ATOM 3470 N N . ILE A 1 430 ? -3.748 -20.594 -13.391 1 96.5 430 ILE A N 1
ATOM 3471 C CA . ILE A 1 430 ? -4.996 -20.391 -12.664 1 96.5 430 ILE A CA 1
ATOM 3472 C C . ILE A 1 430 ? -5.16 -18.906 -12.32 1 96.5 430 ILE A C 1
ATOM 3474 O O . ILE A 1 430 ? -4.277 -18.297 -11.711 1 96.5 430 ILE A O 1
ATOM 3478 N N . SER A 1 431 ? -6.277 -18.375 -12.695 1 92.88 431 SER A N 1
ATOM 3479 C CA . SER A 1 431 ? -6.543 -16.969 -12.453 1 92.88 431 SER A CA 1
ATOM 3480 C C . SER A 1 431 ? -7.805 -16.781 -11.625 1 92.88 431 SER A C 1
ATOM 3482 O O . SER A 1 431 ? -8.711 -17.609 -11.656 1 92.88 431 SER A O 1
ATOM 3484 N N . HIS A 1 432 ? -7.758 -15.758 -10.898 1 92 432 HIS A N 1
ATOM 3485 C CA . HIS A 1 432 ? -8.914 -15.359 -10.109 1 92 432 HIS A CA 1
ATOM 3486 C C . HIS A 1 432 ? -9.43 -13.992 -10.539 1 92 432 HIS A C 1
ATOM 3488 O O . HIS A 1 432 ? -8.641 -13.086 -10.844 1 92 432 HIS A O 1
ATOM 3494 N N . ARG A 1 433 ? -10.695 -13.914 -10.531 1 87.06 433 ARG A N 1
ATOM 3495 C CA . ARG A 1 433 ? -11.305 -12.625 -10.852 1 87.06 433 ARG A CA 1
ATOM 3496 C C . ARG A 1 433 ? -11.117 -11.641 -9.703 1 87.06 433 ARG A C 1
ATOM 3498 O O . ARG A 1 433 ? -11.32 -11.984 -8.539 1 87.06 433 ARG A O 1
ATOM 3505 N N . LEU A 1 434 ? -10.734 -10.469 -10.031 1 85.12 434 LEU A N 1
ATOM 3506 C CA . LEU A 1 434 ? -10.594 -9.43 -9.023 1 85.12 434 LEU A CA 1
ATOM 3507 C C . LEU A 1 434 ? -11.945 -8.789 -8.703 1 85.12 434 LEU A C 1
ATOM 3509 O O . LEU A 1 434 ? -12.602 -8.258 -9.594 1 85.12 434 LEU A O 1
ATOM 3513 N N . PRO A 1 435 ? -12.258 -8.828 -7.488 1 79.62 435 PRO A N 1
ATOM 3514 C CA . PRO A 1 435 ? -13.57 -8.273 -7.152 1 79.62 435 PRO A CA 1
ATOM 3515 C C . PRO A 1 435 ? -13.664 -6.77 -7.43 1 79.62 435 PRO A C 1
ATOM 3517 O O . PRO A 1 435 ? -14.758 -6.254 -7.688 1 79.62 435 PRO A O 1
ATOM 3520 N N . TRP A 1 436 ? -12.539 -6.156 -7.367 1 79.5 436 TRP A N 1
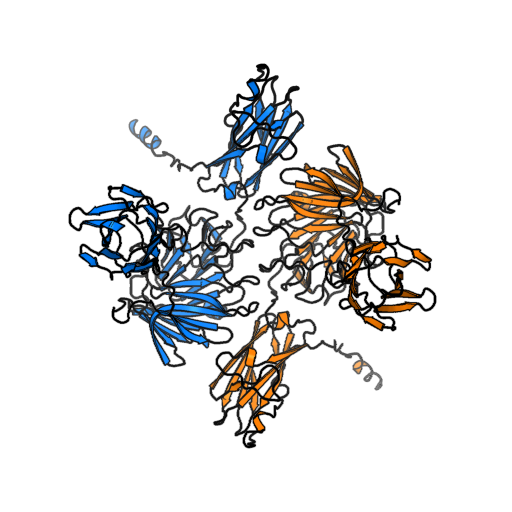ATOM 3521 C CA . TRP A 1 436 ? -12.562 -4.703 -7.496 1 79.5 436 TRP A CA 1
ATOM 3522 C C . TRP A 1 436 ? -12.242 -4.277 -8.922 1 79.5 436 TRP A C 1
ATOM 3524 O O . TRP A 1 436 ? -12.297 -3.09 -9.25 1 79.5 436 TRP A O 1
ATOM 3534 N N . ALA A 1 437 ? -11.852 -5.34 -9.617 1 74.5 437 ALA A N 1
ATOM 3535 C CA . ALA A 1 437 ? -11.594 -5.117 -11.031 1 74.5 437 ALA A CA 1
ATOM 3536 C C . ALA A 1 437 ? -12.203 -6.227 -11.883 1 74.5 437 ALA A C 1
ATOM 3538 O O . ALA A 1 437 ? -12.375 -7.352 -11.414 1 74.5 437 ALA A O 1
ATOM 3539 N N . ASP A 1 438 ? -13.023 -5.957 -12.883 1 72.19 438 ASP A N 1
ATOM 3540 C CA . ASP A 1 438 ? -13.656 -6.918 -13.773 1 72.19 438 ASP A CA 1
ATOM 3541 C C . ASP A 1 438 ? -12.633 -7.562 -14.703 1 72.19 438 ASP A C 1
ATOM 3543 O O . ASP A 1 438 ? -12.82 -7.578 -15.922 1 72.19 438 ASP A O 1
ATOM 3547 N N . VAL A 1 439 ? -11.5 -8.07 -14.008 1 79.31 439 VAL A N 1
ATOM 3548 C CA . VAL A 1 439 ? -10.438 -8.719 -14.766 1 79.31 439 VAL A CA 1
ATOM 3549 C C . VAL A 1 439 ? -9.945 -9.953 -14.016 1 79.31 439 VAL A C 1
ATOM 3551 O O . VAL A 1 439 ? -10.055 -10.023 -12.789 1 79.31 439 VAL A O 1
ATOM 3554 N N . TYR A 1 440 ? -9.523 -10.938 -14.766 1 86.5 440 TYR A N 1
ATOM 3555 C CA . TYR A 1 440 ? -8.883 -12.102 -14.172 1 86.5 440 TYR A CA 1
ATOM 3556 C C . TYR A 1 440 ? -7.387 -11.883 -13.992 1 86.5 440 TYR A C 1
ATOM 3558 O O . TYR A 1 440 ? -6.711 -11.398 -14.906 1 86.5 440 TYR A O 1
ATOM 3566 N N . SER A 1 441 ? -6.945 -12.117 -12.844 1 88.31 441 SER A N 1
ATOM 3567 C CA . SER A 1 441 ? -5.523 -12.023 -12.523 1 88.31 441 SER A CA 1
ATOM 3568 C C . SER A 1 441 ? -4.949 -13.383 -12.133 1 88.31 441 SER A C 1
ATOM 3570 O O . SER A 1 441 ? -5.555 -14.117 -11.352 1 88.31 441 SER A O 1
ATOM 3572 N N . PRO A 1 442 ? -3.791 -13.68 -12.672 1 92.12 442 PRO A N 1
ATOM 3573 C CA . PRO A 1 442 ? -3.184 -14.969 -12.336 1 92.12 442 PRO A CA 1
ATOM 3574 C C . PRO A 1 442 ? -2.818 -15.086 -10.859 1 92.12 442 PRO A C 1
ATOM 3576 O O . PRO A 1 442 ? -2.34 -14.117 -10.266 1 92.12 442 PRO A O 1
ATOM 3579 N N . ILE A 1 443 ? -3.072 -16.312 -10.289 1 96.06 443 ILE A N 1
ATOM 3580 C CA . ILE A 1 443 ? -2.672 -16.547 -8.898 1 96.06 443 ILE A CA 1
ATOM 3581 C C . ILE A 1 443 ? -1.701 -17.734 -8.836 1 96.06 443 ILE A C 1
ATOM 3583 O O . ILE A 1 443 ? -0.956 -17.875 -7.867 1 96.06 443 ILE A O 1
ATOM 3587 N N . VAL A 1 444 ? -1.768 -18.562 -9.852 1 97.25 444 VAL A N 1
ATOM 3588 C CA . VAL A 1 444 ? -0.849 -19.703 -9.898 1 97.25 444 VAL A CA 1
ATOM 3589 C C . VAL A 1 444 ? -0.373 -19.922 -11.328 1 97.25 444 VAL A C 1
ATOM 3591 O O . VAL A 1 444 ? -1.174 -19.891 -12.266 1 97.25 444 VAL A O 1
ATOM 3594 N N . LYS A 1 445 ? 0.833 -20.078 -11.469 1 94.38 445 LYS A N 1
ATOM 3595 C CA . LYS A 1 445 ? 1.461 -20.578 -12.68 1 94.38 445 LYS A CA 1
ATOM 3596 C C . LYS A 1 445 ? 2.291 -21.828 -12.391 1 94.38 445 LYS A C 1
ATOM 3598 O O . LYS A 1 445 ? 3.172 -21.797 -11.531 1 94.38 445 LYS A O 1
ATOM 3603 N N . LEU A 1 446 ? 1.892 -22.844 -13.047 1 96 446 LEU A N 1
ATOM 3604 C CA . LEU A 1 446 ? 2.578 -24.125 -12.836 1 96 446 LEU A CA 1
ATOM 3605 C C . LEU A 1 446 ? 3.174 -24.641 -14.141 1 96 446 LEU A C 1
ATOM 3607 O O . LEU A 1 446 ? 2.445 -24.891 -15.102 1 96 446 LEU A O 1
ATOM 3611 N N . SER A 1 447 ? 4.441 -24.875 -14.094 1 90.69 447 SER A N 1
ATOM 3612 C CA . SER A 1 447 ? 5.141 -25.344 -15.281 1 90.69 447 SER A CA 1
ATOM 3613 C C . SER A 1 447 ? 5.301 -26.859 -15.258 1 90.69 447 SER A C 1
ATOM 3615 O O . SER A 1 447 ? 5.23 -27.484 -14.203 1 90.69 447 SER A O 1
ATOM 3617 N N . ARG A 1 448 ? 5.594 -27.453 -16.391 1 90.94 448 ARG A N 1
ATOM 3618 C CA . ARG A 1 448 ? 5.809 -28.891 -16.531 1 90.94 448 ARG A CA 1
ATOM 3619 C C . ARG A 1 448 ? 7.051 -29.328 -15.766 1 90.94 448 ARG A C 1
ATOM 3621 O O . ARG A 1 448 ? 7.23 -30.516 -15.5 1 90.94 448 ARG A O 1
ATOM 3628 N N . THR A 1 449 ? 7.836 -28.344 -15.414 1 88.25 449 THR A N 1
ATOM 3629 C CA . THR A 1 449 ? 9.078 -28.656 -14.711 1 88.25 449 THR A CA 1
ATOM 3630 C C . THR A 1 449 ? 8.844 -28.75 -13.203 1 88.25 449 THR A C 1
ATOM 3632 O O . THR A 1 449 ? 9.766 -29.047 -12.445 1 88.25 449 THR A O 1
ATOM 3635 N N . GLY A 1 450 ? 7.723 -28.453 -12.812 1 93.81 450 GLY A N 1
ATOM 3636 C CA . GLY A 1 450 ? 7.414 -28.469 -11.391 1 93.81 450 GLY A CA 1
ATOM 3637 C C . GLY A 1 450 ? 7.559 -27.094 -10.742 1 93.81 450 GLY A C 1
ATOM 3638 O O . GLY A 1 450 ? 7.277 -26.938 -9.555 1 93.81 450 GLY A O 1
ATOM 3639 N N . GLU A 1 451 ? 8.016 -26.125 -11.5 1 93.25 451 GLU A N 1
ATOM 3640 C CA . GLU A 1 451 ? 8.102 -24.766 -10.984 1 93.25 451 GLU A CA 1
ATOM 3641 C C . GLU A 1 451 ? 6.715 -24.141 -10.844 1 93.25 451 GLU A C 1
ATOM 3643 O O . GLU A 1 451 ? 5.902 -24.203 -11.766 1 93.25 451 GLU A O 1
ATOM 3648 N N . MET A 1 452 ? 6.531 -23.625 -9.711 1 96.75 452 MET A N 1
ATOM 3649 C CA . MET A 1 452 ? 5.234 -23.031 -9.414 1 96.75 452 MET A CA 1
ATOM 3650 C C . MET A 1 452 ? 5.402 -21.609 -8.883 1 96.75 452 MET A C 1
ATOM 3652 O O . MET A 1 452 ? 6.184 -21.391 -7.957 1 96.75 452 MET A O 1
ATOM 3656 N N . ASN A 1 453 ? 4.727 -20.703 -9.531 1 95.69 453 ASN A N 1
ATOM 3657 C CA . ASN A 1 453 ? 4.566 -19.344 -9.016 1 95.69 453 ASN A CA 1
ATOM 3658 C C . ASN A 1 453 ? 3.189 -19.141 -8.391 1 95.69 453 ASN A C 1
ATOM 3660 O O . ASN A 1 453 ? 2.176 -19.531 -8.984 1 95.69 453 ASN A O 1
ATOM 3664 N N . ILE A 1 454 ? 3.193 -18.656 -7.23 1 97.56 454 ILE A N 1
ATOM 3665 C CA . ILE A 1 454 ? 1.935 -18.406 -6.539 1 97.56 454 ILE A CA 1
ATOM 3666 C C . ILE A 1 454 ? 1.848 -16.922 -6.164 1 97.56 454 ILE A C 1
ATOM 3668 O O . ILE A 1 454 ? 2.828 -16.328 -5.703 1 97.56 454 ILE A O 1
ATOM 3672 N N . LEU A 1 455 ? 0.736 -16.328 -6.402 1 96.56 455 LEU A N 1
ATOM 3673 C CA . LEU A 1 455 ? 0.482 -14.93 -6.055 1 96.56 455 LEU A CA 1
ATOM 3674 C C . LEU A 1 455 ? -0.771 -14.805 -5.191 1 96.56 455 LEU A C 1
ATOM 3676 O O . LEU A 1 455 ? -1.726 -15.57 -5.363 1 96.56 455 LEU A O 1
ATOM 3680 N N . PRO A 1 456 ? -0.719 -13.953 -4.234 1 95.5 456 PRO A N 1
ATOM 3681 C CA . PRO A 1 456 ? -2.025 -13.5 -3.75 1 95.5 456 PRO A CA 1
ATOM 3682 C C . PRO A 1 456 ? -2.809 -12.719 -4.805 1 95.5 456 PRO A C 1
ATOM 3684 O O . PRO A 1 456 ? -2.248 -12.328 -5.832 1 95.5 456 PRO A O 1
ATOM 3687 N N . ILE A 1 457 ? -4.066 -12.594 -4.535 1 92.25 457 ILE A N 1
ATOM 3688 C CA . ILE A 1 457 ? -4.84 -11.758 -5.453 1 92.25 457 ILE A CA 1
ATOM 3689 C C . ILE A 1 457 ? -4.285 -10.336 -5.445 1 92.25 457 ILE A C 1
ATOM 3691 O O . ILE A 1 457 ? -3.906 -9.812 -4.395 1 92.25 457 ILE A O 1
ATOM 3695 N N . ALA A 1 458 ? -4.254 -9.75 -6.648 1 90.81 458 ALA A N 1
ATOM 3696 C CA . ALA A 1 458 ? -3.771 -8.367 -6.719 1 90.81 458 ALA A CA 1
ATOM 3697 C C . ALA A 1 458 ? -4.57 -7.457 -5.793 1 90.81 458 ALA A C 1
ATOM 3699 O O . ALA A 1 458 ? -5.801 -7.543 -5.738 1 90.81 458 ALA A O 1
ATOM 3700 N N . PRO A 1 459 ? -3.852 -6.703 -5.02 1 90.88 459 PRO A N 1
ATOM 3701 C CA . PRO A 1 459 ? -4.582 -5.844 -4.086 1 90.88 459 PRO A CA 1
ATOM 3702 C C . PRO A 1 459 ? -5.406 -4.77 -4.793 1 90.88 459 PRO A C 1
ATOM 3704 O O . PRO A 1 459 ? -5.199 -4.508 -5.98 1 90.88 459 PRO A O 1
ATOM 3707 N N . HIS A 1 460 ? -6.32 -4.227 -4.023 1 89.75 460 HIS A N 1
ATOM 3708 C CA . HIS A 1 460 ? -7.191 -3.17 -4.527 1 89.75 460 HIS A CA 1
ATOM 3709 C C . HIS A 1 460 ? -6.379 -2.037 -5.148 1 89.75 460 HIS A C 1
ATOM 3711 O O . HIS A 1 460 ? -5.398 -1.574 -4.562 1 89.75 460 HIS A O 1
ATOM 3717 N N . GLY A 1 461 ? -6.719 -1.663 -6.336 1 83.06 461 GLY A N 1
ATOM 3718 C CA . GLY A 1 461 ? -6.004 -0.608 -7.031 1 83.06 461 GLY A CA 1
ATOM 3719 C C . GLY A 1 461 ? -5.012 -1.135 -8.055 1 83.06 461 GLY A C 1
ATOM 3720 O O . GLY A 1 461 ? -4.512 -0.378 -8.891 1 83.06 461 GLY A O 1
ATOM 3721 N N . LEU A 1 462 ? -4.668 -2.398 -7.957 1 85.44 462 LEU A N 1
ATOM 3722 C CA . LEU A 1 462 ? -3.787 -3.041 -8.922 1 85.44 462 LEU A CA 1
ATOM 3723 C C . LEU A 1 462 ? -4.5 -4.188 -9.633 1 85.44 462 LEU A C 1
ATOM 3725 O O . LEU A 1 462 ? -5.438 -4.777 -9.086 1 85.44 462 LEU A O 1
ATOM 3729 N N . THR A 1 463 ? -4.055 -4.457 -10.875 1 84.12 463 THR A N 1
ATOM 3730 C CA . THR A 1 463 ? -4.641 -5.57 -11.617 1 84.12 463 THR A CA 1
ATOM 3731 C C . THR A 1 463 ? -3.643 -6.719 -11.742 1 84.12 463 THR A C 1
ATOM 3733 O O . THR A 1 463 ? -4.02 -7.844 -12.078 1 84.12 463 THR A O 1
ATOM 3736 N N . GLU A 1 464 ? -2.387 -6.391 -11.516 1 85.62 464 GLU A N 1
ATOM 3737 C CA . GLU A 1 464 ? -1.334 -7.402 -11.594 1 85.62 464 GLU A CA 1
ATOM 3738 C C . GLU A 1 464 ? -0.17 -7.055 -10.672 1 85.62 464 GLU A C 1
ATOM 3740 O O . GLU A 1 464 ? 0.059 -5.883 -10.359 1 85.62 464 GLU A O 1
ATOM 3745 N N . ILE A 1 465 ? 0.459 -8.055 -10.164 1 90.56 465 ILE A N 1
ATOM 3746 C CA . ILE A 1 465 ? 1.691 -7.918 -9.391 1 90.56 465 ILE A CA 1
ATOM 3747 C C . ILE A 1 465 ? 2.725 -8.922 -9.891 1 90.56 465 ILE A C 1
ATOM 3749 O O . ILE A 1 465 ? 2.373 -9.922 -10.516 1 90.56 465 ILE A O 1
ATOM 3753 N N . PRO A 1 466 ? 3.984 -8.648 -9.695 1 89.44 466 PRO A N 1
ATOM 3754 C CA . PRO A 1 466 ? 5.016 -9.562 -10.195 1 89.44 466 PRO A CA 1
ATOM 3755 C C . PRO A 1 466 ? 5.055 -10.875 -9.422 1 89.44 466 PRO A C 1
ATOM 3757 O O . PRO A 1 466 ? 4.758 -10.906 -8.227 1 89.44 466 PRO A O 1
ATOM 3760 N N . PHE A 1 467 ? 5.406 -11.969 -10 1 89.06 467 PHE A N 1
ATOM 3761 C CA . PHE A 1 467 ? 5.488 -13.281 -9.367 1 89.06 467 PHE A CA 1
ATOM 3762 C C . PHE A 1 467 ? 6.66 -13.336 -8.391 1 89.06 467 PHE A C 1
ATOM 3764 O O . PHE A 1 467 ? 6.512 -13.82 -7.266 1 89.06 467 PHE A O 1
ATOM 3771 N N . GLY A 1 468 ? 7.863 -12.812 -8.867 1 90.25 468 GLY A N 1
ATOM 3772 C CA . GLY A 1 468 ? 9.023 -12.836 -7.992 1 90.25 468 GLY A CA 1
ATOM 3773 C C . GLY A 1 468 ? 9.516 -14.234 -7.699 1 90.25 468 GLY A C 1
ATOM 3774 O O . GLY A 1 468 ? 9.789 -15.016 -8.617 1 90.25 468 GLY A O 1
ATOM 3775 N N . THR A 1 469 ? 9.414 -14.734 -6.383 1 93.94 469 THR A N 1
ATOM 3776 C CA . THR A 1 469 ? 9.914 -16.016 -5.891 1 93.94 469 THR A CA 1
ATOM 3777 C C . THR A 1 469 ? 9.023 -17.156 -6.355 1 93.94 469 THR A C 1
ATOM 3779 O O . THR A 1 469 ? 7.797 -17.062 -6.328 1 93.94 469 THR A O 1
ATOM 3782 N N . SER A 1 470 ? 9.688 -18.234 -6.855 1 93.62 470 SER A N 1
ATOM 3783 C CA . SER A 1 470 ? 8.977 -19.453 -7.254 1 93.62 470 SER A CA 1
ATOM 3784 C C . SER A 1 470 ? 9.414 -20.641 -6.41 1 93.62 470 SER A C 1
ATOM 3786 O O . SER A 1 470 ? 10.367 -20.547 -5.645 1 93.62 470 SER A O 1
ATOM 3788 N N . ILE A 1 471 ? 8.641 -21.719 -6.508 1 96.75 471 ILE A N 1
ATOM 3789 C CA . ILE A 1 471 ? 8.945 -22.953 -5.793 1 96.75 471 ILE A CA 1
ATOM 3790 C C . ILE A 1 471 ? 8.93 -24.125 -6.766 1 96.75 471 ILE A C 1
ATOM 3792 O O . ILE A 1 471 ? 8.039 -24.219 -7.617 1 96.75 471 ILE A O 1
ATOM 3796 N N . VAL A 1 472 ? 9.922 -24.891 -6.738 1 95.5 472 VAL A N 1
ATOM 3797 C CA . VAL A 1 472 ? 9.883 -26.188 -7.406 1 95.5 472 VAL A CA 1
ATOM 3798 C C . VAL A 1 472 ? 9.484 -27.281 -6.41 1 95.5 472 VAL A C 1
ATOM 3800 O O . VAL A 1 472 ? 10.219 -27.562 -5.461 1 95.5 472 VAL A O 1
ATOM 3803 N N . PHE A 1 473 ? 8.32 -27.781 -6.594 1 96.88 473 PHE A N 1
ATOM 3804 C CA . PHE A 1 473 ? 7.887 -28.859 -5.711 1 96.88 473 PHE A CA 1
ATOM 3805 C C . PHE A 1 473 ? 8.094 -30.203 -6.375 1 96.88 473 PHE A C 1
ATOM 3807 O O . PHE A 1 473 ? 8.156 -30.312 -7.602 1 96.88 473 PHE A O 1
ATOM 3814 N N . GLY A 1 474 ? 8.141 -31.25 -5.602 1 96.38 474 GLY A N 1
ATOM 3815 C CA . GLY A 1 474 ? 8.602 -32.531 -6.062 1 96.38 474 GLY A CA 1
ATOM 3816 C C . GLY A 1 474 ? 10.102 -32.719 -5.914 1 96.38 474 GLY A C 1
ATOM 3817 O O . GLY A 1 474 ? 10.852 -31.75 -5.852 1 96.38 474 GLY A O 1
ATOM 3818 N N . GLN A 1 475 ? 10.445 -33.969 -5.773 1 95.44 475 GLN A N 1
ATOM 3819 C CA . GLN A 1 475 ? 11.875 -34.188 -5.559 1 95.44 475 GLN A CA 1
ATOM 3820 C C . GLN A 1 475 ? 12.688 -33.719 -6.75 1 95.44 475 GLN A C 1
ATOM 3822 O O . GLN A 1 475 ? 12.383 -34.031 -7.898 1 95.44 475 GLN A O 1
ATOM 3827 N N . ASN A 1 476 ? 13.703 -32.844 -6.516 1 92.75 476 ASN A N 1
ATOM 3828 C CA . ASN A 1 476 ? 14.523 -32.219 -7.547 1 92.75 476 ASN A CA 1
ATOM 3829 C C . ASN A 1 476 ? 16 -32.219 -7.16 1 92.75 476 ASN A C 1
ATOM 3831 O O . ASN A 1 476 ? 16.344 -32.562 -6.031 1 92.75 476 ASN A O 1
ATOM 3835 N N . ASP A 1 477 ? 16.781 -31.984 -8.117 1 89.62 477 ASP A N 1
ATOM 3836 C CA . ASP A 1 477 ? 18.219 -31.953 -7.891 1 89.62 477 ASP A CA 1
ATOM 3837 C C . ASP A 1 477 ? 18.781 -30.547 -8.086 1 89.62 477 ASP A C 1
ATOM 3839 O O . ASP A 1 477 ? 18.984 -30.094 -9.219 1 89.62 477 ASP A O 1
ATOM 3843 N N . PRO A 1 478 ? 19 -29.859 -6.961 1 85.12 478 PRO A N 1
ATOM 3844 C CA . PRO A 1 478 ? 19.5 -28.484 -7.086 1 85.12 478 PRO A CA 1
ATOM 3845 C C . PRO A 1 478 ? 20.922 -28.422 -7.633 1 85.12 478 PRO A C 1
ATOM 3847 O O . PRO A 1 478 ? 21.406 -27.344 -8.008 1 85.12 478 PRO A O 1
ATOM 3850 N N . SER A 1 479 ? 21.656 -29.453 -7.578 1 76.81 479 SER A N 1
ATOM 3851 C CA . SER A 1 479 ? 23.047 -29.469 -8.039 1 76.81 479 SER A CA 1
ATOM 3852 C C . SER A 1 479 ? 23.125 -29.469 -9.562 1 76.81 479 SER A C 1
ATOM 3854 O O . SER A 1 479 ? 24.141 -29.078 -10.141 1 76.81 479 SER A O 1
ATOM 3856 N N . LYS A 1 480 ? 22.078 -29.891 -10.148 1 67.19 480 LYS A N 1
ATOM 3857 C CA . LYS A 1 480 ? 22.094 -30.016 -11.602 1 67.19 480 LYS A CA 1
ATOM 3858 C C . LYS A 1 480 ? 21.781 -28.672 -12.266 1 67.19 480 LYS A C 1
ATOM 3860 O O . LYS A 1 480 ? 20.656 -28.172 -12.164 1 67.19 480 LYS A O 1
ATOM 3865 N N . ASN A 1 481 ? 22.594 -28.062 -13.047 1 57.97 481 ASN A N 1
ATOM 3866 C CA . ASN A 1 481 ? 22.547 -26.922 -13.945 1 57.97 481 ASN A CA 1
ATOM 3867 C C . ASN A 1 481 ? 21.922 -25.703 -13.273 1 57.97 481 ASN A C 1
ATOM 3869 O O . ASN A 1 481 ? 21.484 -24.766 -13.945 1 57.97 481 ASN A O 1
ATOM 3873 N N . ASN A 1 482 ? 21.812 -25.703 -11.93 1 62.91 482 ASN A N 1
ATOM 3874 C CA . ASN A 1 482 ? 21.234 -24.625 -11.148 1 62.91 482 ASN A CA 1
ATOM 3875 C C . ASN A 1 482 ? 19.781 -24.344 -11.562 1 62.91 482 ASN A C 1
ATOM 3877 O O . ASN A 1 482 ? 19.344 -23.188 -11.523 1 62.91 482 ASN A O 1
ATOM 3881 N N . LEU A 1 483 ? 19.25 -25.312 -12.234 1 74.88 483 LEU A N 1
ATOM 3882 C CA . LEU A 1 483 ? 17.828 -25.25 -12.57 1 74.88 483 LEU A CA 1
ATOM 3883 C C . LEU A 1 483 ? 17.094 -26.469 -12.055 1 74.88 483 LEU A C 1
ATOM 3885 O O . LEU A 1 483 ? 16.719 -27.344 -12.836 1 74.88 483 LEU A O 1
ATOM 3889 N N . PRO A 1 484 ? 16.906 -26.453 -10.805 1 86.94 484 PRO A N 1
ATOM 3890 C CA . PRO A 1 484 ? 16.172 -27.594 -10.266 1 86.94 484 PRO A CA 1
ATOM 3891 C C . PRO A 1 484 ? 14.805 -27.781 -10.922 1 86.94 484 PRO A C 1
ATOM 3893 O O . PRO A 1 484 ? 14.141 -26.812 -11.273 1 86.94 484 PRO A O 1
ATOM 3896 N N . SER A 1 485 ? 14.539 -29.094 -11.234 1 88.56 485 SER A N 1
ATOM 3897 C CA . SER A 1 485 ? 13.258 -29.406 -11.852 1 88.56 485 SER A CA 1
ATOM 3898 C C . SER A 1 485 ? 12.711 -30.734 -11.352 1 88.56 485 SER A C 1
ATOM 3900 O O . SER A 1 485 ? 13.477 -31.609 -10.945 1 88.56 485 SER A O 1
ATOM 3902 N N . ALA A 1 486 ? 11.469 -30.812 -11.281 1 94.19 486 ALA A N 1
ATOM 3903 C CA . ALA A 1 486 ? 10.695 -32.031 -11.047 1 94.19 486 ALA A CA 1
ATOM 3904 C C . ALA A 1 486 ? 9.641 -32.219 -12.141 1 94.19 486 ALA A C 1
ATOM 3906 O O . ALA A 1 486 ? 8.469 -31.891 -11.945 1 94.19 486 ALA A O 1
ATOM 3907 N N . PRO A 1 487 ? 10.125 -32.844 -13.211 1 92.75 487 PRO A N 1
ATOM 3908 C CA . PRO A 1 487 ? 9.234 -32.906 -14.367 1 92.75 487 PRO A CA 1
ATOM 3909 C C . PRO A 1 487 ? 7.926 -33.656 -14.055 1 92.75 487 PRO A C 1
ATOM 3911 O O . PRO A 1 487 ? 7.938 -34.688 -13.406 1 92.75 487 PRO A O 1
ATOM 3914 N N . ILE A 1 488 ? 6.855 -33.125 -14.555 1 96.25 488 ILE A N 1
ATOM 3915 C CA . ILE A 1 488 ? 5.516 -33.656 -14.312 1 96.25 488 ILE A CA 1
ATOM 3916 C C . ILE A 1 488 ? 5.031 -34.438 -15.539 1 96.25 488 ILE A C 1
ATOM 3918 O O . ILE A 1 488 ? 5.156 -33.969 -16.672 1 96.25 488 ILE A O 1
ATOM 3922 N N . SER A 1 489 ? 4.48 -35.594 -15.297 1 96.12 489 SER A N 1
ATOM 3923 C CA . SER A 1 489 ? 3.932 -36.438 -16.375 1 96.12 489 SER A CA 1
ATOM 3924 C C . SER A 1 489 ? 2.465 -36.094 -16.625 1 96.12 489 SER A C 1
ATOM 3926 O O . SER A 1 489 ? 2.047 -35.938 -17.766 1 96.12 489 SER A O 1
ATOM 3928 N N . ARG A 1 490 ? 1.794 -35.969 -15.531 1 96.88 490 ARG A N 1
ATOM 3929 C CA . ARG A 1 490 ? 0.353 -35.781 -15.664 1 96.88 490 ARG A CA 1
ATOM 3930 C C . ARG A 1 490 ? -0.213 -35 -14.477 1 96.88 490 ARG A C 1
ATOM 3932 O O . ARG A 1 490 ? 0.242 -35.156 -13.344 1 96.88 490 ARG A O 1
ATOM 3939 N N . ILE A 1 491 ? -1.283 -34.188 -14.836 1 98.19 491 ILE A N 1
ATOM 3940 C CA . ILE A 1 491 ? -2.051 -33.5 -13.797 1 98.19 491 ILE A CA 1
ATOM 3941 C C . ILE A 1 491 ? -3.543 -33.719 -14.023 1 98.19 491 ILE A C 1
ATOM 3943 O O . ILE A 1 491 ? -4.059 -33.438 -15.109 1 98.19 491 ILE A O 1
ATOM 3947 N N . ASP A 1 492 ? -4.219 -34.25 -13.047 1 97.75 492 ASP A N 1
ATOM 3948 C CA . ASP A 1 492 ? -5.676 -34.281 -13.031 1 97.75 492 ASP A CA 1
ATOM 3949 C C . ASP A 1 492 ? -6.242 -33.156 -12.172 1 97.75 492 ASP A C 1
ATOM 3951 O O . ASP A 1 492 ? -5.895 -33.031 -11 1 97.75 492 ASP A O 1
ATOM 3955 N N . ILE A 1 493 ? -7.117 -32.344 -12.781 1 97.31 493 ILE A N 1
ATOM 3956 C CA . ILE A 1 493 ? -7.602 -31.172 -12.086 1 97.31 493 ILE A CA 1
ATOM 3957 C C . ILE A 1 493 ? -9.109 -31.281 -11.844 1 97.31 493 ILE A C 1
ATOM 3959 O O . ILE A 1 493 ? -9.859 -31.625 -12.766 1 97.31 493 ILE A O 1
ATOM 3963 N N . THR A 1 494 ? -9.508 -31.078 -10.633 1 94.06 494 THR A N 1
ATOM 3964 C CA . THR A 1 494 ? -10.891 -30.781 -10.297 1 94.06 494 THR A CA 1
ATOM 3965 C C . THR A 1 494 ? -11.094 -29.281 -10.156 1 94.06 494 THR A C 1
ATOM 3967 O O . THR A 1 494 ? -10.836 -28.703 -9.094 1 94.06 494 THR A O 1
ATOM 3970 N N . PRO A 1 495 ? -11.617 -28.672 -11.188 1 88.94 495 PRO A N 1
ATOM 3971 C CA . PRO A 1 495 ? -11.539 -27.203 -11.273 1 88.94 495 PRO A CA 1
ATOM 3972 C C . PRO A 1 495 ? -12.336 -26.5 -10.18 1 88.94 495 PRO A C 1
ATOM 3974 O O . PRO A 1 495 ? -11.875 -25.5 -9.617 1 88.94 495 PRO A O 1
ATOM 3977 N N . ALA A 1 496 ? -13.555 -26.984 -9.836 1 77.5 496 ALA A N 1
ATOM 3978 C CA . ALA A 1 496 ? -14.414 -26.297 -8.867 1 77.5 496 ALA A CA 1
ATOM 3979 C C . ALA A 1 496 ? -13.75 -26.25 -7.496 1 77.5 496 ALA A C 1
ATOM 3981 O O . ALA A 1 496 ? -13.852 -25.25 -6.785 1 77.5 496 ALA A O 1
ATOM 3982 N N . ALA A 1 497 ? -13.039 -27.297 -7.23 1 82.94 497 ALA A N 1
ATOM 3983 C CA . ALA A 1 497 ? -12.367 -27.375 -5.934 1 82.94 497 ALA A CA 1
ATOM 3984 C C . ALA A 1 497 ? -10.93 -26.875 -6.031 1 82.94 497 ALA A C 1
ATOM 3986 O O . ALA A 1 497 ? -10.25 -26.719 -5.012 1 82.94 497 ALA A O 1
ATOM 3987 N N . LEU A 1 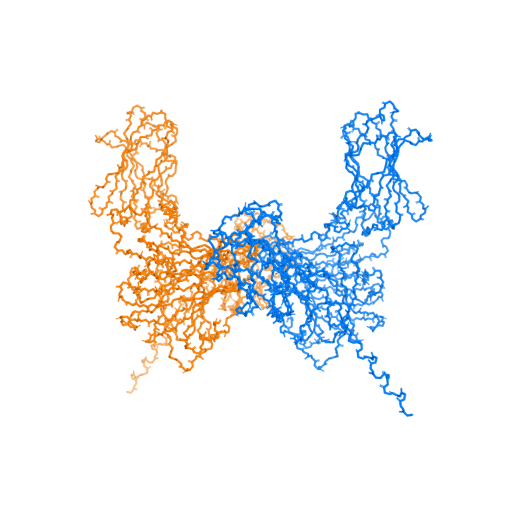498 ? -10.43 -26.688 -7.117 1 92.06 498 LEU A N 1
ATOM 3988 C CA . LEU A 1 498 ? -9.055 -26.297 -7.398 1 92.06 498 LEU A CA 1
ATOM 3989 C C . LEU A 1 498 ? -8.078 -27.297 -6.781 1 92.06 498 LEU A C 1
ATOM 3991 O O . LEU A 1 498 ? -7.16 -26.906 -6.055 1 92.06 498 LEU A O 1
ATOM 3995 N N . GLN A 1 499 ? -8.367 -28.469 -7.062 1 94.88 499 GLN A N 1
ATOM 3996 C CA . GLN A 1 499 ? -7.512 -29.578 -6.633 1 94.88 499 GLN A CA 1
ATOM 3997 C C . GLN A 1 499 ? -6.75 -30.172 -7.812 1 94.88 499 GLN A C 1
ATOM 3999 O O . GLN A 1 499 ? -7.34 -30.469 -8.852 1 94.88 499 GLN A O 1
ATOM 4004 N N . LEU A 1 500 ? -5.465 -30.312 -7.605 1 97.88 500 LEU A N 1
ATOM 4005 C CA . LEU A 1 500 ? -4.59 -30.875 -8.633 1 97.88 500 LEU A CA 1
ATOM 4006 C C . LEU A 1 500 ? -3.934 -32.156 -8.148 1 97.88 500 LEU A C 1
ATOM 4008 O O . LEU A 1 500 ? -3.293 -32.188 -7.098 1 97.88 500 LEU A O 1
ATOM 4012 N N . PHE A 1 501 ? -4.137 -33.188 -8.859 1 97.94 501 PHE A N 1
ATOM 4013 C CA . PHE A 1 501 ? -3.451 -34.469 -8.633 1 97.94 501 PHE A CA 1
ATOM 4014 C C . PHE A 1 501 ? -2.264 -34.625 -9.578 1 97.94 501 PHE A C 1
ATOM 4016 O O . PHE A 1 501 ? -2.443 -34.875 -10.766 1 97.94 501 PHE A O 1
ATOM 4023 N N . VAL A 1 502 ? -1.074 -34.562 -9.016 1 98.38 502 VAL A N 1
ATOM 4024 C CA . VAL A 1 502 ? 0.128 -34.438 -9.836 1 98.38 502 VAL A CA 1
ATOM 4025 C C . VAL A 1 502 ? 0.906 -35.75 -9.789 1 98.38 502 VAL A C 1
ATOM 4027 O O . VAL A 1 502 ? 1.133 -36.312 -8.719 1 98.38 502 VAL A O 1
ATOM 4030 N N . THR A 1 503 ? 1.264 -36.219 -10.914 1 97.81 503 THR A N 1
ATOM 4031 C CA . THR A 1 503 ? 2.174 -37.375 -11.062 1 97.81 503 THR A CA 1
ATOM 4032 C C . THR A 1 503 ? 3.455 -36.938 -11.773 1 97.81 503 THR A C 1
ATOM 4034 O O . THR A 1 503 ? 3.406 -36.406 -12.883 1 97.81 503 THR A O 1
ATOM 4037 N N . PHE A 1 504 ? 4.492 -37.219 -11.109 1 96.56 504 PHE A N 1
ATOM 4038 C CA . PHE A 1 504 ? 5.781 -36.844 -11.664 1 96.56 504 PHE A CA 1
ATOM 4039 C C . PHE A 1 504 ? 6.324 -37.938 -12.578 1 96.56 504 PHE A C 1
ATOM 4041 O O . PHE A 1 504 ? 5.844 -39.062 -12.547 1 96.56 504 PHE A O 1
ATOM 4048 N N . LYS A 1 505 ? 7.363 -37.625 -13.352 1 93.88 505 LYS A N 1
ATOM 4049 C CA . LYS A 1 505 ? 7.973 -38.594 -14.258 1 93.88 505 LYS A CA 1
ATOM 4050 C C . LYS A 1 505 ? 8.719 -39.656 -13.492 1 93.88 505 LYS A C 1
ATOM 4052 O O . LYS A 1 505 ? 8.898 -40.781 -13.984 1 93.88 505 LYS A O 1
ATOM 4057 N N . ASP A 1 506 ? 9.172 -39.344 -12.312 1 92.56 506 ASP A N 1
ATOM 4058 C CA . ASP A 1 506 ? 9.852 -40.344 -11.484 1 92.56 506 ASP A CA 1
ATOM 4059 C C . ASP A 1 506 ? 8.844 -41.188 -10.734 1 92.56 506 ASP A C 1
ATOM 4061 O O . ASP A 1 506 ? 9.219 -41.969 -9.859 1 92.56 506 ASP A O 1
ATOM 4065 N N . HIS A 1 507 ? 7.562 -41 -10.945 1 94.25 507 HIS A N 1
ATOM 4066 C CA . HIS A 1 507 ? 6.438 -41.781 -10.438 1 94.25 507 HIS A CA 1
ATOM 4067 C C . HIS A 1 507 ? 6.043 -41.344 -9.039 1 94.25 507 HIS A C 1
ATOM 4069 O O . HIS A 1 507 ? 5.137 -41.906 -8.43 1 94.25 507 HIS A O 1
ATOM 4075 N N . GLY A 1 508 ? 6.715 -40.312 -8.555 1 96.25 508 GLY A N 1
ATOM 4076 C CA . GLY A 1 508 ? 6.191 -39.688 -7.363 1 96.25 508 GLY A CA 1
ATOM 4077 C C . GLY A 1 508 ? 4.855 -39 -7.594 1 96.25 508 GLY A C 1
ATOM 4078 O O . GLY A 1 508 ? 4.469 -38.75 -8.734 1 96.25 508 GLY A O 1
ATOM 4079 N N . THR A 1 509 ? 4.137 -38.781 -6.434 1 97.44 509 THR A N 1
ATOM 4080 C CA . THR A 1 509 ? 2.83 -38.156 -6.566 1 97.44 509 THR A CA 1
ATOM 4081 C C . THR A 1 509 ? 2.617 -37.094 -5.465 1 97.44 509 THR A C 1
ATOM 4083 O O . THR A 1 509 ? 3.266 -37.156 -4.418 1 97.44 509 THR A O 1
ATOM 4086 N N . THR A 1 510 ? 1.772 -36.125 -5.77 1 97.69 510 THR A N 1
ATOM 4087 C CA . THR A 1 510 ? 1.35 -35.125 -4.785 1 97.69 510 THR A CA 1
ATOM 4088 C C . THR A 1 510 ? -0.016 -34.562 -5.152 1 97.69 510 THR A C 1
ATOM 4090 O O . THR A 1 510 ? -0.348 -34.438 -6.332 1 97.69 510 THR A O 1
ATOM 4093 N N . ASN A 1 511 ? -0.796 -34.312 -4.129 1 97.12 511 ASN A N 1
ATOM 4094 C CA . ASN A 1 511 ? -2.059 -33.594 -4.285 1 97.12 511 ASN A CA 1
ATOM 4095 C C . ASN A 1 511 ? -1.945 -32.156 -3.811 1 97.12 511 ASN A C 1
ATOM 4097 O O . ASN A 1 511 ? -1.447 -31.891 -2.715 1 97.12 511 ASN A O 1
ATOM 4101 N N . ILE A 1 512 ? -2.422 -31.25 -4.652 1 97.81 512 ILE A N 1
ATOM 4102 C CA . ILE A 1 512 ? -2.33 -29.828 -4.309 1 97.81 512 ILE A CA 1
ATOM 4103 C C . ILE A 1 512 ? -3.732 -29.234 -4.195 1 97.81 512 ILE A C 1
ATOM 4105 O O . ILE A 1 512 ? -4.566 -29.422 -5.09 1 97.81 512 ILE A O 1
ATOM 4109 N N . LEU A 1 513 ? -4.004 -28.609 -3.141 1 95.69 513 LEU A N 1
ATOM 4110 C CA . LEU A 1 513 ? -5.219 -27.828 -2.961 1 95.69 513 LEU A CA 1
ATOM 4111 C C . LEU A 1 513 ? -4.902 -26.328 -2.912 1 95.69 513 LEU A C 1
ATOM 4113 O O . LEU A 1 513 ? -4.062 -25.906 -2.123 1 95.69 513 LEU A O 1
ATOM 4117 N N . ILE A 1 514 ? -5.566 -25.578 -3.783 1 95.06 514 ILE A N 1
ATOM 4118 C CA . ILE A 1 514 ? -5.32 -24.141 -3.846 1 95.06 514 ILE A CA 1
ATOM 4119 C C . ILE A 1 514 ? -6.508 -23.391 -3.252 1 95.06 514 ILE A C 1
ATOM 4121 O O . ILE A 1 514 ? -7.66 -23.656 -3.607 1 95.06 514 ILE A O 1
ATOM 4125 N N . LYS A 1 515 ? -6.184 -22.469 -2.326 1 89.69 515 LYS A N 1
ATOM 4126 C CA . LYS A 1 515 ? -7.176 -21.578 -1.735 1 89.69 515 LYS A CA 1
ATOM 4127 C C . LYS A 1 515 ? -6.695 -20.125 -1.764 1 89.69 515 LYS A C 1
ATOM 4129 O O . LYS A 1 515 ? -5.613 -19.828 -1.261 1 89.69 515 LYS A O 1
ATOM 4134 N N . SER A 1 516 ? -7.5 -19.297 -2.357 1 89.19 516 SER A N 1
ATOM 4135 C CA . SER A 1 516 ? -7.098 -17.906 -2.455 1 89.19 516 SER A CA 1
ATOM 4136 C C . SER A 1 516 ? -8.094 -16.984 -1.755 1 89.19 516 SER A C 1
ATOM 4138 O O . SER A 1 516 ? -9.312 -17.172 -1.883 1 89.19 516 SER A O 1
ATOM 4140 N N . THR A 1 517 ? -7.578 -16.094 -0.945 1 80.31 517 THR A N 1
ATOM 4141 C CA . THR A 1 517 ? -8.359 -15.023 -0.335 1 80.31 517 THR A CA 1
ATOM 4142 C C . THR A 1 517 ? -7.809 -13.656 -0.739 1 80.31 517 THR A C 1
ATOM 4144 O O . THR A 1 517 ? -6.875 -13.57 -1.54 1 80.31 517 THR A O 1
ATOM 4147 N N . TRP A 1 518 ? -8.43 -12.633 -0.212 1 77.25 518 TRP A N 1
ATOM 4148 C CA . TRP A 1 518 ? -7.953 -11.289 -0.534 1 77.25 518 TRP A CA 1
ATOM 4149 C C . TRP A 1 518 ? -6.637 -11 0.178 1 77.25 518 TRP A C 1
ATOM 4151 O O . TRP A 1 518 ? -5.922 -10.062 -0.189 1 77.25 518 TRP A O 1
ATOM 4161 N N . LYS A 1 519 ? -6.336 -11.805 1.134 1 81.31 519 LYS A N 1
ATOM 4162 C CA . LYS A 1 519 ? -5.141 -11.547 1.932 1 81.31 519 LYS A CA 1
ATOM 4163 C C . LYS A 1 519 ? -3.971 -12.406 1.459 1 81.31 519 LYS A C 1
ATOM 4165 O O . LYS A 1 519 ? -2.82 -11.961 1.471 1 81.31 519 LYS A O 1
ATOM 4170 N N . ASP A 1 520 ? -4.328 -13.609 1.128 1 91.69 520 ASP A N 1
ATOM 4171 C CA . ASP A 1 520 ? -3.262 -14.547 0.803 1 91.69 520 ASP A CA 1
ATOM 4172 C C . ASP A 1 520 ? -3.77 -15.664 -0.105 1 91.69 520 ASP A C 1
ATOM 4174 O O . ASP A 1 520 ? -4.969 -15.75 -0.385 1 91.69 520 ASP A O 1
ATOM 4178 N N . THR A 1 521 ? -2.883 -16.359 -0.716 1 95.44 521 THR A N 1
ATOM 4179 C CA . THR A 1 521 ? -3.141 -17.609 -1.423 1 95.44 521 THR A CA 1
ATOM 4180 C C . THR A 1 521 ? -2.375 -18.766 -0.779 1 95.44 521 THR A C 1
ATOM 4182 O O . THR A 1 521 ? -1.187 -18.641 -0.479 1 95.44 521 THR A O 1
ATOM 4185 N N . LYS A 1 522 ? -3.107 -19.844 -0.59 1 95.5 522 LYS A N 1
ATOM 4186 C CA . LYS A 1 522 ? -2.527 -21.031 0.03 1 95.5 522 LYS A CA 1
ATOM 4187 C C . LYS A 1 522 ? -2.508 -22.203 -0.945 1 95.5 522 LYS A C 1
ATOM 4189 O O . LYS A 1 522 ? -3.477 -22.422 -1.674 1 95.5 522 LYS A O 1
ATOM 4194 N N . ALA A 1 523 ? -1.411 -22.812 -1.018 1 97.31 523 ALA A N 1
ATOM 4195 C CA . ALA A 1 523 ? -1.264 -24.109 -1.692 1 97.31 523 ALA A CA 1
ATOM 4196 C C . ALA A 1 523 ? -0.919 -25.203 -0.698 1 97.31 523 ALA A C 1
ATOM 4198 O O . ALA A 1 523 ? 0.155 -25.188 -0.092 1 97.31 523 ALA A O 1
ATOM 4199 N N . ILE A 1 524 ? -1.806 -26.109 -0.573 1 96.5 524 ILE A N 1
ATOM 4200 C CA . ILE A 1 524 ? -1.617 -27.234 0.35 1 96.5 524 ILE A CA 1
ATOM 4201 C C . ILE A 1 524 ? -1.182 -28.469 -0.424 1 96.5 524 ILE A C 1
ATOM 4203 O O . ILE A 1 524 ? -1.909 -28.953 -1.295 1 96.5 524 ILE A O 1
ATOM 4207 N N . PHE A 1 525 ? -0.048 -28.938 -0.108 1 97.44 525 PHE A N 1
ATOM 4208 C CA . PHE A 1 525 ? 0.482 -30.156 -0.695 1 97.44 525 PHE A CA 1
ATOM 4209 C C . PHE A 1 525 ? 0.262 -31.344 0.237 1 97.44 525 PHE A C 1
ATOM 4211 O O . PHE A 1 525 ? 0.717 -31.328 1.383 1 97.44 525 PHE A O 1
ATOM 4218 N N . LYS A 1 526 ? -0.427 -32.281 -0.299 1 95.88 526 LYS A N 1
ATOM 4219 C CA . LYS A 1 526 ? -0.764 -33.438 0.548 1 95.88 526 LYS A CA 1
ATOM 4220 C C . LYS A 1 526 ? -0.496 -34.75 -0.172 1 95.88 526 LYS A C 1
ATOM 4222 O O . LYS A 1 526 ? -0.286 -34.781 -1.387 1 95.88 526 LYS A O 1
ATOM 4227 N N . ASP A 1 527 ? -0.426 -35.875 0.635 1 95.25 527 ASP A N 1
ATOM 4228 C CA . ASP A 1 527 ? -0.249 -37.25 0.14 1 95.25 527 ASP A CA 1
ATOM 4229 C C . ASP A 1 527 ? 1.006 -37.344 -0.723 1 95.25 527 ASP A C 1
ATOM 4231 O O . ASP A 1 527 ? 0.956 -37.875 -1.837 1 95.25 527 ASP A O 1
ATOM 4235 N N . ILE A 1 528 ? 2.027 -36.812 -0.222 1 97.06 528 ILE A N 1
ATOM 4236 C CA . ILE A 1 528 ? 3.283 -36.781 -0.965 1 97.06 528 ILE A CA 1
ATOM 4237 C C . ILE A 1 528 ? 3.926 -38.156 -0.949 1 97.06 528 ILE A C 1
ATOM 4239 O O . ILE A 1 528 ? 4.098 -38.781 0.114 1 97.06 528 ILE A O 1
ATOM 4243 N N . VAL A 1 529 ? 4.223 -38.656 -2.066 1 96.19 529 VAL A N 1
ATOM 4244 C CA . VAL A 1 529 ? 4.965 -39.906 -2.225 1 96.19 529 VAL A CA 1
ATOM 4245 C C . VAL A 1 529 ? 6.281 -39.625 -2.947 1 96.19 529 VAL A C 1
ATOM 4247 O O . VAL A 1 529 ? 6.289 -39.281 -4.133 1 96.19 529 VAL A O 1
ATOM 4250 N N . ASN A 1 530 ? 7.344 -39.812 -2.203 1 93.88 530 ASN A N 1
ATOM 4251 C CA . ASN A 1 530 ? 8.672 -39.625 -2.775 1 93.88 530 ASN A CA 1
ATOM 4252 C C . ASN A 1 530 ? 9.281 -40.969 -3.178 1 93.88 530 ASN A C 1
ATOM 4254 O O . ASN A 1 530 ? 9.133 -41.969 -2.465 1 93.88 530 ASN A O 1
ATOM 4258 N N . THR A 1 531 ? 9.953 -40.969 -4.305 1 94.25 531 THR A N 1
ATOM 4259 C CA . THR A 1 531 ? 10.523 -42.219 -4.797 1 94.25 531 THR A CA 1
ATOM 4260 C C . THR A 1 531 ? 12.039 -42.219 -4.633 1 94.25 531 THR A C 1
ATOM 4262 O O . THR A 1 531 ? 12.672 -43.281 -4.707 1 94.25 531 THR A O 1
ATOM 4265 N N . ARG A 1 532 ? 12.586 -41.094 -4.445 1 93.81 532 ARG A N 1
ATOM 4266 C CA . ARG A 1 532 ? 14.031 -41 -4.293 1 93.81 532 ARG A CA 1
ATOM 4267 C C . ARG A 1 532 ? 14.406 -40.688 -2.844 1 93.81 532 ARG A C 1
ATOM 4269 O O . ARG A 1 532 ? 13.531 -40.438 -2.01 1 93.81 532 ARG A O 1
ATOM 4276 N N . ASN A 1 533 ? 15.703 -40.719 -2.637 1 93.62 533 ASN A N 1
ATOM 4277 C CA . ASN A 1 533 ? 16.203 -40.438 -1.292 1 93.62 533 ASN A CA 1
ATOM 4278 C C . ASN A 1 533 ? 15.906 -39 -0.867 1 93.62 533 ASN A C 1
ATOM 4280 O O . ASN A 1 533 ? 16.453 -38.062 -1.438 1 93.62 533 ASN A O 1
ATOM 4284 N N . PRO A 1 534 ? 15.148 -38.844 0.188 1 93.62 534 PRO A N 1
ATOM 4285 C CA . PRO A 1 534 ? 14.727 -37.5 0.579 1 93.62 534 PRO A CA 1
ATOM 4286 C C . PRO A 1 534 ? 15.867 -36.656 1.175 1 93.62 534 PRO A C 1
ATOM 4288 O O . PRO A 1 534 ? 15.75 -35.438 1.298 1 93.62 534 PRO A O 1
ATOM 4291 N N . LEU A 1 535 ? 16.875 -37.281 1.611 1 91.19 535 LEU A N 1
ATOM 4292 C CA . LEU A 1 535 ? 18 -36.531 2.201 1 91.19 535 LEU A CA 1
ATOM 4293 C C . LEU A 1 535 ? 18.953 -36.031 1.123 1 91.19 535 LEU A C 1
ATOM 4295 O O . LEU A 1 535 ? 19.797 -35.188 1.384 1 91.19 535 LEU A O 1
ATOM 4299 N N . LYS A 1 536 ? 18.797 -36.562 -0.05 1 92.19 536 LYS A N 1
ATOM 4300 C CA . LYS A 1 536 ? 19.625 -36.156 -1.168 1 92.19 536 LYS A CA 1
ATOM 4301 C C . LYS A 1 536 ? 18.859 -35.219 -2.111 1 92.19 536 LYS A C 1
ATOM 4303 O O . LYS A 1 536 ? 19.438 -34.312 -2.711 1 92.19 536 LYS A O 1
ATOM 4308 N N . TYR A 1 537 ? 17.641 -35.594 -2.254 1 95.25 537 TYR A N 1
ATOM 4309 C CA . TYR A 1 537 ? 16.781 -34.844 -3.152 1 95.25 537 TYR A CA 1
ATOM 4310 C C . TYR A 1 537 ? 15.711 -34.062 -2.371 1 95.25 537 TYR A C 1
ATOM 4312 O O . TYR A 1 537 ? 14.781 -34.688 -1.832 1 95.25 537 TYR A O 1
ATOM 4320 N N . PRO A 1 538 ? 15.836 -32.781 -2.307 1 96.88 538 PRO A N 1
ATOM 4321 C CA . PRO A 1 538 ? 14.852 -32 -1.554 1 96.88 538 PRO A CA 1
ATOM 4322 C C . PRO A 1 538 ? 13.43 -32.156 -2.105 1 96.88 538 PRO A C 1
ATOM 4324 O O . PRO A 1 538 ? 13.258 -32.375 -3.307 1 96.88 538 PRO A O 1
ATOM 4327 N N . PHE A 1 539 ? 12.445 -32 -1.227 1 97.25 539 PHE A N 1
ATOM 4328 C CA . PHE A 1 539 ? 11.062 -32.125 -1.664 1 97.25 539 PHE A CA 1
ATOM 4329 C C . PHE A 1 539 ? 10.586 -30.812 -2.273 1 97.25 539 PHE A C 1
ATOM 4331 O O . PHE A 1 539 ? 9.547 -30.766 -2.939 1 97.25 539 PHE A O 1
ATOM 4338 N N . ALA A 1 540 ? 11.273 -29.734 -1.965 1 97.38 540 ALA A N 1
ATOM 4339 C CA . ALA A 1 540 ? 10.977 -28.406 -2.516 1 97.38 540 ALA A CA 1
ATOM 4340 C C . ALA A 1 540 ? 12.234 -27.547 -2.582 1 97.38 540 ALA A C 1
ATOM 4342 O O . ALA A 1 540 ? 13.133 -27.672 -1.74 1 97.38 540 ALA A O 1
ATOM 4343 N N . THR A 1 541 ? 12.289 -26.719 -3.561 1 96.12 541 THR A N 1
ATOM 4344 C CA . THR A 1 541 ? 13.359 -25.734 -3.686 1 96.12 541 THR A CA 1
ATOM 4345 C C . THR A 1 541 ? 12.789 -24.359 -4.02 1 96.12 541 THR A C 1
ATOM 4347 O O . THR A 1 541 ? 12.102 -24.188 -5.031 1 96.12 541 THR A O 1
ATOM 4350 N N . ILE A 1 542 ? 13.055 -23.469 -3.131 1 96.5 542 ILE A N 1
ATOM 4351 C CA . ILE A 1 542 ? 12.68 -22.078 -3.4 1 96.5 542 ILE A CA 1
ATOM 4352 C C . ILE A 1 542 ? 13.688 -21.438 -4.348 1 96.5 542 ILE A C 1
ATOM 4354 O O . ILE A 1 542 ? 14.898 -21.578 -4.156 1 96.5 542 ILE A O 1
ATOM 4358 N N . MET A 1 543 ? 13.203 -20.844 -5.375 1 92.69 543 MET A N 1
ATOM 4359 C CA . MET A 1 543 ? 14.039 -20.109 -6.32 1 92.69 543 MET A CA 1
ATOM 4360 C C . MET A 1 543 ? 13.75 -18.609 -6.246 1 92.69 543 MET A C 1
ATOM 4362 O O . MET A 1 543 ? 12.609 -18.188 -6.449 1 92.69 543 MET A O 1
ATOM 4366 N N . THR A 1 544 ? 14.75 -17.859 -5.953 1 92.75 544 THR A N 1
ATOM 4367 C CA . THR A 1 544 ? 14.531 -16.438 -5.75 1 92.75 544 THR A CA 1
ATOM 4368 C C . THR A 1 544 ? 15.75 -15.633 -6.199 1 92.75 544 THR A C 1
ATOM 4370 O O . THR A 1 544 ? 16.75 -16.203 -6.641 1 92.75 544 THR A O 1
ATOM 4373 N N . THR A 1 545 ? 15.602 -14.305 -6.195 1 88.25 545 THR A N 1
ATOM 4374 C CA . THR A 1 545 ? 16.672 -13.398 -6.605 1 88.25 545 THR A CA 1
ATOM 4375 C C . THR A 1 545 ? 17.078 -12.484 -5.453 1 88.25 545 THR A C 1
ATOM 4377 O O . THR A 1 545 ? 16.219 -11.914 -4.777 1 88.25 545 THR A O 1
ATOM 4380 N N . TRP A 1 546 ? 18.375 -12.453 -5.223 1 90.06 546 TRP A N 1
ATOM 4381 C CA . TRP A 1 546 ? 18.953 -11.461 -4.324 1 90.06 546 TRP A CA 1
ATOM 4382 C C . TRP A 1 546 ? 20.219 -10.852 -4.922 1 90.06 546 TRP A C 1
ATOM 4384 O O . TRP A 1 546 ? 21.266 -11.5 -4.961 1 90.06 546 TRP A O 1
ATOM 4394 N N . ASN A 1 547 ? 20.141 -9.664 -5.375 1 81.06 547 ASN A N 1
ATOM 4395 C CA . ASN A 1 547 ? 21.312 -8.93 -5.809 1 81.06 547 ASN A CA 1
ATOM 4396 C C . ASN A 1 547 ? 21.953 -8.156 -4.656 1 81.06 547 ASN A C 1
ATOM 4398 O O . ASN A 1 547 ? 23.141 -8.336 -4.355 1 81.06 547 ASN A O 1
ATOM 4402 N N . TYR A 1 548 ? 21.266 -7.367 -4.004 1 83.38 548 TYR A N 1
ATOM 4403 C CA . TYR A 1 548 ? 21.562 -6.664 -2.764 1 83.38 548 TYR A CA 1
ATOM 4404 C C . TYR A 1 548 ? 20.281 -6.223 -2.062 1 83.38 548 TYR A C 1
ATOM 4406 O O . TYR A 1 548 ? 19.203 -6.312 -2.633 1 83.38 548 TYR A O 1
ATOM 4414 N N . ASP A 1 549 ? 20.453 -5.836 -0.881 1 89 549 ASP A N 1
ATOM 4415 C CA . ASP A 1 549 ? 19.281 -5.316 -0.185 1 89 549 ASP A CA 1
ATOM 4416 C C . ASP A 1 549 ? 18.719 -4.086 -0.893 1 89 549 ASP A C 1
ATOM 4418 O O . ASP A 1 549 ? 19.453 -3.133 -1.162 1 89 549 ASP A O 1
ATOM 4422 N N . GLY A 1 550 ? 17.469 -4.156 -1.272 1 88.88 550 GLY A N 1
ATOM 4423 C CA . GLY A 1 550 ? 16.844 -3.098 -2.047 1 88.88 550 GLY A CA 1
ATOM 4424 C C . GLY A 1 550 ? 16.641 -3.465 -3.506 1 88.88 550 GLY A C 1
ATOM 4425 O O . GLY A 1 550 ? 16.031 -2.709 -4.262 1 88.88 550 GLY A O 1
ATOM 4426 N N . ASN A 1 551 ? 17.219 -4.547 -3.9 1 87.56 551 ASN A N 1
ATOM 4427 C CA . ASN A 1 551 ? 17.078 -5.102 -5.242 1 87.56 551 ASN A CA 1
ATOM 4428 C C . ASN A 1 551 ? 17.016 -6.625 -5.215 1 87.56 551 ASN A C 1
ATOM 4430 O O . ASN A 1 551 ? 17.906 -7.301 -5.73 1 87.56 551 ASN A O 1
ATOM 4434 N N . SER A 1 552 ? 15.883 -7.094 -4.676 1 91.31 552 SER A N 1
ATOM 4435 C CA . SER A 1 552 ? 15.727 -8.531 -4.465 1 91.31 552 SER A CA 1
ATOM 4436 C C . SER A 1 552 ? 14.258 -8.914 -4.348 1 91.31 552 SER A C 1
ATOM 4438 O O . SER A 1 552 ? 13.414 -8.07 -4.031 1 91.31 552 SER A O 1
ATOM 4440 N N . ASP A 1 553 ? 13.969 -10.188 -4.578 1 94.69 553 ASP A N 1
ATOM 4441 C CA . ASP A 1 553 ? 12.648 -10.742 -4.289 1 94.69 553 ASP A CA 1
ATOM 4442 C C . ASP A 1 553 ? 12.531 -11.156 -2.822 1 94.69 553 ASP A C 1
ATOM 4444 O O . ASP A 1 553 ? 11.438 -11.172 -2.26 1 94.69 553 ASP A O 1
ATOM 4448 N N . VAL A 1 554 ? 13.688 -11.547 -2.277 1 96.12 554 VAL A N 1
ATOM 4449 C CA . VAL A 1 554 ? 13.781 -11.922 -0.87 1 96.12 554 VAL A CA 1
ATOM 4450 C C . VAL A 1 554 ? 15.109 -11.445 -0.293 1 96.12 554 VAL A C 1
ATOM 4452 O O . VAL A 1 554 ? 16.156 -11.562 -0.942 1 96.12 554 VAL A O 1
ATOM 4455 N N . ASP A 1 555 ? 15.047 -10.875 0.923 1 94.81 555 ASP A N 1
ATOM 4456 C CA . ASP A 1 555 ? 16.328 -10.477 1.517 1 94.81 555 ASP A CA 1
ATOM 4457 C C . ASP A 1 555 ? 16.484 -11.07 2.916 1 94.81 555 ASP A C 1
ATOM 4459 O O . ASP A 1 555 ? 17.578 -11.078 3.469 1 94.81 555 ASP A O 1
ATOM 4463 N N . HIS A 1 556 ? 15.391 -11.625 3.457 1 95.25 556 HIS A N 1
ATOM 4464 C CA . HIS A 1 556 ? 15.469 -12.234 4.777 1 95.25 556 HIS A CA 1
ATOM 4465 C C . HIS A 1 556 ? 14.672 -13.539 4.828 1 95.25 556 HIS A C 1
ATOM 4467 O O . HIS A 1 556 ? 13.781 -13.758 4 1 95.25 556 HIS A O 1
ATOM 4473 N N . VAL A 1 557 ? 15 -14.375 5.836 1 95.81 557 VAL A N 1
ATOM 4474 C CA . VAL A 1 557 ? 14.281 -15.617 6.117 1 95.81 557 VAL A CA 1
ATOM 4475 C C . VAL A 1 557 ? 14.133 -15.797 7.625 1 95.81 557 VAL A C 1
ATOM 4477 O O . VAL A 1 557 ? 15.047 -15.477 8.391 1 95.81 557 VAL A O 1
ATOM 4480 N N . SER A 1 558 ? 12.945 -16.172 7.992 1 94.19 558 SER A N 1
ATOM 4481 C CA . SER A 1 558 ? 12.695 -16.531 9.383 1 94.19 558 SER A CA 1
ATOM 4482 C C . SER A 1 558 ? 12.406 -18.016 9.531 1 94.19 558 SER A C 1
ATOM 4484 O O . SER A 1 558 ? 11.664 -18.594 8.727 1 94.19 558 SER A O 1
ATOM 4486 N N . SER A 1 559 ? 13.086 -18.594 10.508 1 91.88 559 SER A N 1
ATOM 4487 C CA . SER A 1 559 ? 12.82 -19.984 10.852 1 91.88 559 SER A CA 1
ATOM 4488 C C . SER A 1 559 ? 12.023 -20.094 12.141 1 91.88 559 SER A C 1
ATOM 4490 O O . SER A 1 559 ? 12.453 -19.594 13.188 1 91.88 559 SER A O 1
ATOM 4492 N N . ASN A 1 560 ? 10.914 -20.703 12.102 1 89.31 560 ASN A N 1
ATOM 4493 C CA . ASN A 1 560 ? 10.031 -20.922 13.242 1 89.31 560 ASN A CA 1
ATOM 4494 C C . ASN A 1 560 ? 9.617 -19.609 13.891 1 89.31 560 ASN A C 1
ATOM 4496 O O . ASN A 1 560 ? 9.492 -19.531 15.109 1 89.31 560 ASN A O 1
ATOM 4500 N N . GLY A 1 561 ? 9.539 -18.516 13.172 1 79.06 561 GLY A N 1
ATOM 4501 C CA . GLY A 1 561 ? 9.047 -17.234 13.656 1 79.06 561 GLY A CA 1
ATOM 4502 C C . GLY A 1 561 ? 9.984 -16.578 14.656 1 79.06 561 GLY A C 1
ATOM 4503 O O . GLY A 1 561 ? 9.703 -15.477 15.148 1 79.06 561 GLY A O 1
ATOM 4504 N N . ASP A 1 562 ? 11.023 -17.094 15.07 1 71.88 562 ASP A N 1
ATOM 4505 C CA . ASP A 1 562 ? 11.812 -16.641 16.203 1 71.88 562 ASP A CA 1
ATOM 4506 C C . ASP A 1 562 ? 13.055 -15.875 15.727 1 71.88 562 ASP A C 1
ATOM 4508 O O . ASP A 1 562 ? 13.391 -14.828 16.297 1 71.88 562 ASP A O 1
ATOM 4512 N N . THR A 1 563 ? 13.648 -16.375 14.805 1 81.69 563 THR A N 1
ATOM 4513 C CA . THR A 1 563 ? 14.938 -15.812 14.43 1 81.69 563 THR A CA 1
ATOM 4514 C C . THR A 1 563 ? 14.938 -15.359 12.977 1 81.69 563 THR A C 1
ATOM 4516 O O . THR A 1 563 ? 14.586 -16.125 12.078 1 81.69 563 THR A O 1
ATOM 4519 N N . VAL A 1 564 ? 15.219 -14.117 12.773 1 90.19 564 VAL A N 1
ATOM 4520 C CA . VAL A 1 564 ? 15.305 -13.562 11.43 1 90.19 564 VAL A CA 1
ATOM 4521 C C . VAL A 1 564 ? 16.766 -13.547 10.977 1 90.19 564 VAL A C 1
ATOM 4523 O O . VAL A 1 564 ? 17.641 -13.102 11.719 1 90.19 564 VAL A O 1
ATOM 4526 N N . HIS A 1 565 ? 17.016 -14.117 9.812 1 91.81 565 HIS A N 1
ATOM 4527 C CA . HIS A 1 565 ? 18.344 -14.141 9.203 1 91.81 565 HIS A CA 1
ATOM 4528 C C . HIS A 1 565 ? 18.344 -13.406 7.867 1 91.81 565 HIS A C 1
ATOM 4530 O O . HIS A 1 565 ? 17.344 -13.406 7.152 1 91.81 565 HIS A O 1
ATOM 4536 N N . HIS A 1 566 ? 19.469 -12.773 7.621 1 91.5 566 HIS A N 1
ATOM 4537 C CA . HIS A 1 566 ? 19.641 -12.328 6.242 1 91.5 566 HIS A CA 1
ATOM 4538 C C . HIS A 1 566 ? 19.703 -13.523 5.289 1 91.5 566 HIS A C 1
ATOM 4540 O O . HIS A 1 566 ? 20.25 -14.578 5.641 1 91.5 566 HIS A O 1
ATOM 4546 N N . ILE A 1 567 ? 19.266 -13.359 4.133 1 94 567 ILE A N 1
ATOM 4547 C CA . ILE A 1 567 ? 19.016 -14.5 3.256 1 94 567 ILE A CA 1
ATOM 4548 C C . ILE A 1 567 ? 20.359 -15.094 2.807 1 94 567 ILE A C 1
ATOM 4550 O O . ILE A 1 567 ? 20.453 -16.297 2.568 1 94 567 ILE A O 1
ATOM 4554 N N . VAL A 1 568 ? 21.406 -14.266 2.68 1 89.19 568 VAL A N 1
ATOM 4555 C CA . VAL A 1 568 ? 22.641 -14.797 2.129 1 89.19 568 VAL A CA 1
ATOM 4556 C C . VAL A 1 568 ? 23.734 -14.758 3.191 1 89.19 568 VAL A C 1
ATOM 4558 O O . VAL A 1 568 ? 24.859 -15.227 2.959 1 89.19 568 VAL A O 1
ATOM 4561 N N . LYS A 1 569 ? 23.484 -14.266 4.363 1 83.12 569 LYS A N 1
ATOM 4562 C CA . LYS A 1 569 ? 24.547 -14.086 5.352 1 83.12 569 LYS A CA 1
ATOM 4563 C C . LYS A 1 569 ? 24.219 -14.812 6.652 1 83.12 569 LYS A C 1
ATOM 4565 O O . LYS A 1 569 ? 23.062 -14.828 7.078 1 83.12 569 LYS A O 1
ATOM 4570 N N . GLY A 1 570 ? 25.281 -15.375 7.211 1 83.62 570 GLY A N 1
ATOM 4571 C CA . GLY A 1 570 ? 25.219 -15.711 8.625 1 83.62 570 GLY A CA 1
ATOM 4572 C C . GLY A 1 570 ? 24.688 -17.109 8.875 1 83.62 570 GLY A C 1
ATOM 4573 O O . GLY A 1 570 ? 24.406 -17.469 10.023 1 83.62 570 GLY A O 1
ATOM 4574 N N . TRP A 1 571 ? 24.453 -17.922 7.816 1 90.19 571 TRP A N 1
ATOM 4575 C CA . TRP A 1 571 ? 23.969 -19.266 8.055 1 90.19 571 TRP A CA 1
ATOM 4576 C C . TRP A 1 571 ? 24.25 -20.172 6.852 1 90.19 571 TRP A C 1
ATOM 4578 O O . TRP A 1 571 ? 24.359 -19.688 5.723 1 90.19 571 TRP A O 1
ATOM 4588 N N . ASP A 1 572 ? 24.422 -21.438 7.066 1 90.81 572 ASP A N 1
ATOM 4589 C CA . ASP A 1 572 ? 24.562 -22.453 6.027 1 90.81 572 ASP A CA 1
ATOM 4590 C C . ASP A 1 572 ? 23.328 -23.359 5.961 1 90.81 572 ASP A C 1
ATOM 4592 O O . ASP A 1 572 ? 22.812 -23.625 4.879 1 90.81 572 ASP A O 1
ATOM 4596 N N . LYS A 1 573 ? 22.969 -23.688 7.18 1 94.62 573 LYS A N 1
ATOM 4597 C CA . LYS A 1 573 ? 21.766 -24.516 7.32 1 94.62 573 LYS A CA 1
ATOM 4598 C C . LYS A 1 573 ? 20.828 -23.953 8.375 1 94.62 573 LYS A C 1
ATOM 4600 O O . LYS A 1 573 ? 21.281 -23.453 9.414 1 94.62 573 LYS A O 1
ATOM 4605 N N . LEU A 1 574 ? 19.625 -23.984 8.047 1 94.31 574 LEU A N 1
ATOM 4606 C CA . LEU A 1 574 ? 18.594 -23.641 9.023 1 94.31 574 LEU A CA 1
ATOM 4607 C C . LEU A 1 574 ? 17.641 -24.797 9.242 1 94.31 574 LEU A C 1
ATOM 4609 O O . LEU A 1 574 ? 17.297 -25.516 8.297 1 94.31 574 LEU A O 1
ATOM 4613 N N . TYR A 1 575 ? 17.297 -24.953 10.477 1 93 575 TYR A N 1
ATOM 4614 C CA . TYR A 1 575 ? 16.359 -26.016 10.836 1 93 575 TYR A CA 1
ATOM 4615 C C . TYR A 1 575 ? 15.031 -25.438 11.312 1 93 575 TYR A C 1
ATOM 4617 O O . TYR A 1 575 ? 15 -24.422 12 1 93 575 TYR A O 1
ATOM 4625 N N . GLY A 1 576 ? 13.953 -26.078 10.875 1 92.56 576 GLY A N 1
ATOM 4626 C CA . GLY A 1 576 ? 12.656 -25.625 11.344 1 92.56 576 GLY A CA 1
ATOM 4627 C C . GLY A 1 576 ? 11.492 -26.344 10.688 1 92.56 576 GLY A C 1
ATOM 4628 O O . GLY A 1 576 ? 11.695 -27.172 9.797 1 92.56 576 GLY A O 1
ATOM 4629 N N . THR A 1 577 ? 10.281 -26.062 11.164 1 93.31 577 THR A N 1
ATOM 4630 C CA . THR A 1 577 ? 9.062 -26.594 10.57 1 93.31 577 THR A CA 1
ATOM 4631 C C . THR A 1 577 ? 8.352 -25.516 9.75 1 93.31 577 THR A C 1
ATOM 4633 O O . THR A 1 577 ? 7.367 -25.797 9.062 1 93.31 577 THR A O 1
ATOM 4636 N N . SER A 1 578 ? 8.852 -24.359 9.914 1 93.75 578 SER A N 1
ATOM 4637 C CA . SER A 1 578 ? 8.305 -23.219 9.172 1 93.75 578 SER A CA 1
ATOM 4638 C C . SER A 1 578 ? 9.398 -22.266 8.742 1 93.75 578 SER A C 1
ATOM 4640 O O . SER A 1 578 ? 10.297 -21.938 9.531 1 93.75 578 SER A O 1
ATOM 4642 N N . PHE A 1 579 ? 9.398 -21.906 7.469 1 95.56 579 PHE A N 1
ATOM 4643 C CA . PHE A 1 579 ? 10.305 -20.906 6.918 1 95.56 579 PHE A CA 1
ATOM 4644 C C . PHE A 1 579 ? 9.531 -19.797 6.215 1 95.56 579 PHE A C 1
ATOM 4646 O O . PHE A 1 579 ? 8.688 -20.078 5.355 1 95.56 579 PHE A O 1
ATOM 4653 N N . THR A 1 580 ? 9.758 -18.594 6.621 1 96.38 580 THR A N 1
ATOM 4654 C CA . THR A 1 580 ? 9.141 -17.453 5.941 1 96.38 580 THR A CA 1
ATOM 4655 C C . THR A 1 580 ? 10.195 -16.625 5.211 1 96.38 580 THR A C 1
ATOM 4657 O O . THR A 1 580 ? 11.156 -16.156 5.82 1 96.38 580 THR A O 1
ATOM 4660 N N . PHE A 1 581 ? 10.047 -16.562 3.926 1 96.88 581 PHE A N 1
ATOM 4661 C CA . PHE A 1 581 ? 10.914 -15.758 3.062 1 96.88 581 PHE A CA 1
ATOM 4662 C C . PHE A 1 581 ? 10.281 -14.406 2.76 1 96.88 581 PHE A C 1
ATOM 4664 O O . PHE A 1 581 ? 9.18 -14.344 2.205 1 96.88 581 PHE A O 1
ATOM 4671 N N . PHE A 1 582 ? 10.938 -13.344 3.145 1 96.62 582 PHE A N 1
ATOM 4672 C CA . PHE A 1 582 ? 10.312 -12.031 3.045 1 96.62 582 PHE A CA 1
ATOM 4673 C C . PHE A 1 582 ? 11.359 -10.938 2.887 1 96.62 582 PHE A C 1
ATOM 4675 O O . PHE A 1 582 ? 12.555 -11.227 2.777 1 96.62 582 PHE A O 1
ATOM 4682 N N . ARG A 1 583 ? 10.906 -9.734 2.744 1 96.06 583 ARG A N 1
ATOM 4683 C CA . ARG A 1 583 ? 11.789 -8.578 2.607 1 96.06 583 ARG A CA 1
ATOM 4684 C C . ARG A 1 583 ? 11.633 -7.625 3.785 1 96.06 583 ARG A C 1
ATOM 4686 O O . ARG A 1 583 ? 10.516 -7.223 4.117 1 96.06 583 ARG A O 1
ATOM 4693 N N . GLN A 1 584 ? 12.758 -7.293 4.352 1 94.25 584 GLN A N 1
ATOM 4694 C CA . GLN A 1 584 ? 12.789 -6.219 5.336 1 94.25 584 GLN A CA 1
ATOM 4695 C C . GLN A 1 584 ? 13.125 -4.883 4.68 1 94.25 584 GLN A C 1
ATOM 4697 O O . GLN A 1 584 ? 12.898 -3.822 5.27 1 94.25 584 GLN A O 1
ATOM 4702 N N . CYS A 1 585 ? 13.781 -5 3.547 1 93.81 585 CYS A N 1
ATOM 4703 C CA . CYS A 1 585 ? 14.148 -3.791 2.818 1 93.81 585 CYS A CA 1
ATOM 4704 C C . CYS A 1 585 ? 13.25 -3.592 1.602 1 93.81 585 CYS A C 1
ATOM 4706 O O . CYS A 1 585 ? 13.016 -4.531 0.837 1 93.81 585 CYS A O 1
ATOM 4708 N N . LEU A 1 586 ? 12.742 -2.436 1.483 1 93.5 586 LEU A N 1
ATOM 4709 C CA . LEU A 1 586 ? 12.016 -2.102 0.267 1 93.5 586 LEU A CA 1
ATOM 4710 C C . LEU A 1 586 ? 12.859 -2.369 -0.971 1 93.5 586 LEU A C 1
ATOM 4712 O O . LEU A 1 586 ? 14.039 -2.002 -1.012 1 93.5 586 LEU A O 1
ATOM 4716 N N . SER A 1 587 ? 12.242 -3.043 -1.974 1 92.38 587 SER A N 1
ATOM 4717 C CA . SER A 1 587 ? 13 -3.432 -3.158 1 92.38 587 SER A CA 1
ATOM 4718 C C . SER A 1 587 ? 12.445 -2.77 -4.414 1 92.38 587 SER A C 1
ATOM 4720 O O . SER A 1 587 ? 11.234 -2.758 -4.629 1 92.38 587 SER A O 1
ATOM 4722 N N . ARG A 1 588 ? 13.352 -2.312 -5.227 1 84.56 588 ARG A N 1
ATOM 4723 C CA . ARG A 1 588 ? 12.945 -1.803 -6.535 1 84.56 588 ARG A CA 1
ATOM 4724 C C . ARG A 1 588 ? 12.695 -2.945 -7.512 1 84.56 588 ARG A C 1
ATOM 4726 O O . ARG A 1 588 ? 12.016 -2.76 -8.531 1 84.56 588 ARG A O 1
ATOM 4733 N N . TYR A 1 589 ? 13.266 -4.078 -7.184 1 87.75 589 TYR A N 1
ATOM 4734 C CA . TYR A 1 589 ? 13.094 -5.281 -7.988 1 87.75 589 TYR A CA 1
ATOM 4735 C C . TYR A 1 589 ? 11.766 -5.969 -7.668 1 87.75 589 TYR A C 1
ATOM 4737 O O . TYR A 1 589 ? 11.578 -6.473 -6.562 1 87.75 589 TYR A O 1
ATOM 4745 N N . ASN A 1 590 ? 10.875 -6.016 -8.695 1 91.5 590 ASN A N 1
ATOM 4746 C CA . ASN A 1 590 ? 9.578 -6.641 -8.445 1 91.5 590 ASN A CA 1
ATOM 4747 C C . ASN A 1 590 ? 8.984 -6.191 -7.109 1 91.5 590 ASN A C 1
ATOM 4749 O O . ASN A 1 590 ? 8.711 -7.02 -6.238 1 91.5 590 ASN A O 1
ATOM 4753 N N . THR A 1 591 ? 8.734 -4.926 -7.02 1 92.19 591 THR A N 1
ATOM 4754 C CA . THR A 1 591 ? 8.469 -4.223 -5.77 1 92.19 591 THR A CA 1
ATOM 4755 C C . THR A 1 591 ? 7.359 -4.91 -4.98 1 92.19 591 THR A C 1
ATOM 4757 O O . THR A 1 591 ? 7.441 -5.035 -3.758 1 92.19 591 THR A O 1
ATOM 4760 N N . GLN A 1 592 ? 6.332 -5.445 -5.707 1 94.31 592 GLN A N 1
ATOM 4761 C CA . GLN A 1 592 ? 5.164 -5.957 -4.996 1 94.31 592 GLN A CA 1
ATOM 4762 C C . GLN A 1 592 ? 5.141 -7.48 -5.012 1 94.31 592 GLN A C 1
ATOM 4764 O O . GLN A 1 592 ? 4.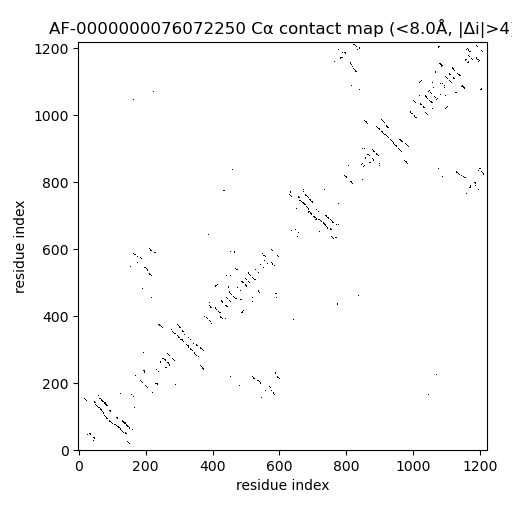113 -8.094 -4.699 1 94.31 592 GLN A O 1
ATOM 4769 N N . SER A 1 593 ? 6.289 -8.086 -5.43 1 94.69 593 SER A N 1
ATOM 4770 C CA . SER A 1 593 ? 6.293 -9.547 -5.375 1 94.69 593 SER A CA 1
ATOM 4771 C C . SER A 1 593 ? 6.047 -10.055 -3.957 1 94.69 593 SER A C 1
ATOM 4773 O O . SER A 1 593 ? 6.449 -9.406 -2.986 1 94.69 593 SER A O 1
ATOM 4775 N N . PRO A 1 594 ? 5.457 -11.18 -3.834 1 96.38 594 PRO A N 1
ATOM 4776 C CA . PRO A 1 594 ? 4.941 -11.594 -2.527 1 96.38 594 PRO A CA 1
ATOM 4777 C C . PRO A 1 594 ? 6.023 -12.195 -1.63 1 96.38 594 PRO A C 1
ATOM 4779 O O . PRO A 1 594 ? 7.094 -12.57 -2.113 1 96.38 594 PRO A O 1
ATOM 4782 N N . ASP A 1 595 ? 5.707 -12.148 -0.366 1 96.56 595 ASP A N 1
ATOM 4783 C CA . ASP A 1 595 ? 6.414 -12.961 0.62 1 96.56 595 ASP A CA 1
ATOM 4784 C C . ASP A 1 595 ? 5.863 -14.391 0.652 1 96.56 595 ASP A C 1
ATOM 4786 O O . ASP A 1 595 ? 4.715 -14.625 0.269 1 96.56 595 ASP A O 1
ATOM 4790 N N . LEU A 1 596 ? 6.699 -15.305 1.027 1 97.19 596 LEU A N 1
ATOM 4791 C CA . LEU A 1 596 ? 6.324 -16.719 0.946 1 97.19 596 LEU A CA 1
ATOM 4792 C C . LEU A 1 596 ? 6.645 -17.438 2.248 1 97.19 596 LEU A C 1
ATOM 4794 O O . LEU A 1 596 ? 7.746 -17.297 2.787 1 97.19 596 LEU A O 1
ATOM 4798 N N . ARG A 1 597 ? 5.688 -18.234 2.752 1 96.12 597 ARG A N 1
ATOM 4799 C CA . ARG A 1 597 ? 5.891 -19.078 3.922 1 96.12 597 ARG A CA 1
ATOM 4800 C C . ARG A 1 597 ? 5.684 -20.547 3.576 1 96.12 597 ARG A C 1
ATOM 4802 O O . ARG A 1 597 ? 4.66 -20.922 2.994 1 96.12 597 ARG A O 1
ATOM 4809 N N . LEU A 1 598 ? 6.625 -21.312 3.898 1 96.56 598 LEU A N 1
ATOM 4810 C CA . LEU A 1 598 ? 6.5 -22.766 3.791 1 96.56 598 LEU A CA 1
ATOM 4811 C C . LEU A 1 598 ? 6.43 -23.406 5.172 1 96.56 598 LEU A C 1
ATOM 4813 O O . LEU A 1 598 ? 7.328 -23.219 5.996 1 96.56 598 LEU A O 1
ATOM 4817 N N . GLN A 1 599 ? 5.387 -24.203 5.422 1 94.5 599 GLN A N 1
ATOM 4818 C CA . GLN A 1 599 ? 5.18 -24.859 6.707 1 94.5 599 GLN A CA 1
ATOM 4819 C C . GLN A 1 599 ? 4.957 -26.359 6.531 1 94.5 599 GLN A C 1
ATOM 4821 O O . GLN A 1 599 ? 4.129 -26.766 5.715 1 94.5 599 GLN A O 1
ATOM 4826 N N . ILE A 1 600 ? 5.707 -27.094 7.301 1 94.12 600 ILE A N 1
ATOM 4827 C CA . ILE A 1 600 ? 5.371 -28.516 7.41 1 94.12 600 ILE A CA 1
ATOM 4828 C C . ILE A 1 600 ? 4.121 -28.688 8.273 1 94.12 600 ILE A C 1
ATOM 4830 O O . ILE A 1 600 ? 4.023 -28.109 9.359 1 94.12 600 ILE A O 1
ATOM 4834 N N . ILE A 1 601 ? 3.141 -29.391 7.762 1 92.88 601 ILE A N 1
ATOM 4835 C CA . ILE A 1 601 ? 1.888 -29.516 8.5 1 92.88 601 ILE A CA 1
ATOM 4836 C C . ILE A 1 601 ? 1.508 -30.984 8.633 1 92.88 601 ILE A C 1
ATOM 4838 O O . ILE A 1 601 ? 2.092 -31.844 7.973 1 92.88 601 ILE A O 1
ATOM 4842 N N . ASN A 1 602 ? 0.593 -31.188 9.578 1 89.31 602 ASN A N 1
ATOM 4843 C CA . ASN A 1 602 ? 0.027 -32.531 9.75 1 89.31 602 ASN A CA 1
ATOM 4844 C C . ASN A 1 602 ? -1.487 -32.5 9.562 1 89.31 602 ASN A C 1
ATOM 4846 O O . ASN A 1 602 ? -2.061 -31.516 9.125 1 89.31 602 ASN A O 1
ATOM 4850 N N . GLU A 1 603 ? -2.102 -33.625 9.773 1 86.56 603 GLU A N 1
ATOM 4851 C CA . GLU A 1 603 ? -3.527 -33.781 9.516 1 86.56 603 GLU A CA 1
ATOM 4852 C C . GLU A 1 603 ? -4.363 -32.875 10.406 1 86.56 603 GLU A C 1
ATOM 4854 O O . GLU A 1 603 ? -5.402 -32.375 9.977 1 86.56 603 GLU A O 1
ATOM 4859 N N . LYS A 1 604 ? -3.934 -32.594 11.547 1 82.19 604 LYS A N 1
ATOM 4860 C CA . LYS A 1 604 ? -4.656 -31.719 12.469 1 82.19 604 LYS A CA 1
ATOM 4861 C C . LYS A 1 604 ? -4.684 -30.281 11.953 1 82.19 604 LYS A C 1
ATOM 4863 O O . LYS A 1 604 ? -5.699 -29.594 12.07 1 82.19 604 LYS A O 1
ATOM 4868 N N . ASP A 1 605 ? -3.537 -29.922 11.352 1 83.56 605 ASP A N 1
ATOM 4869 C CA . ASP A 1 605 ? -3.422 -28.562 10.812 1 83.56 605 ASP A CA 1
ATOM 4870 C C . ASP A 1 605 ? -4.336 -28.375 9.602 1 83.56 605 ASP A C 1
ATOM 4872 O O . ASP A 1 605 ? -4.891 -27.297 9.406 1 83.56 605 ASP A O 1
ATOM 4876 N N . LEU A 1 606 ? -4.496 -29.391 8.93 1 82.44 606 LEU A N 1
ATOM 4877 C CA . LEU A 1 606 ? -5.281 -29.344 7.699 1 82.44 606 LEU A CA 1
ATOM 4878 C C . LEU A 1 606 ? -6.715 -28.906 7.988 1 82.44 606 LEU A C 1
ATOM 4880 O O . LEU A 1 606 ? -7.301 -28.125 7.234 1 82.44 606 LEU A O 1
ATOM 4884 N N . TYR A 1 607 ? -7.25 -29.328 9.031 1 71.19 607 TYR A N 1
ATOM 4885 C CA . TYR A 1 607 ? -8.625 -29 9.398 1 71.19 607 TYR A CA 1
ATOM 4886 C C . TYR A 1 607 ? -8.766 -27.516 9.711 1 71.19 607 TYR A C 1
ATOM 4888 O O . TYR A 1 607 ? -9.828 -26.922 9.492 1 71.19 607 TYR A O 1
ATOM 4896 N N . LEU A 1 608 ? -7.672 -26.906 10.078 1 67.5 608 LEU A N 1
ATOM 4897 C CA . LEU A 1 608 ? -7.715 -25.5 10.438 1 67.5 608 LEU A CA 1
ATOM 4898 C C . LEU A 1 608 ? -7.672 -24.609 9.195 1 67.5 608 LEU A C 1
ATOM 4900 O O . LEU A 1 608 ? -8.211 -23.516 9.195 1 67.5 608 LEU A O 1
ATOM 4904 N N . PHE A 1 609 ? -7.09 -25.172 8.25 1 64.5 609 PHE A N 1
ATOM 4905 C CA . PHE A 1 609 ? -6.863 -24.312 7.09 1 64.5 609 PHE A CA 1
ATOM 4906 C C . PHE A 1 609 ? -7.977 -24.484 6.062 1 64.5 609 PHE A C 1
ATOM 4908 O O . PHE A 1 609 ? -8.109 -23.688 5.141 1 64.5 609 PHE A O 1
ATOM 4915 N N . ILE A 1 610 ? -8.773 -25.578 6.16 1 60.41 610 ILE A N 1
ATOM 4916 C CA . ILE A 1 610 ? -9.859 -25.828 5.215 1 60.41 610 ILE A CA 1
ATOM 4917 C C . ILE A 1 610 ? -11.18 -25.328 5.805 1 60.41 610 ILE A C 1
ATOM 4919 O O . ILE A 1 610 ? -11.531 -25.672 6.934 1 60.41 610 ILE A O 1
ATOM 4923 N N . MET B 1 1 ? -56.906 -8.125 45.062 1 24.22 1 MET B N 1
ATOM 4924 C CA . MET B 1 1 ? -55.625 -8.812 44.906 1 24.22 1 MET B CA 1
ATOM 4925 C C . MET B 1 1 ? -55.344 -9.078 43.406 1 24.22 1 MET B C 1
ATOM 4927 O O . MET B 1 1 ? -54.25 -9.578 43.062 1 24.22 1 MET B O 1
ATOM 4931 N N . TYR B 1 2 ? -56.281 -9.32 42.594 1 26.05 2 TYR B N 1
ATOM 4932 C CA . TYR B 1 2 ? -56.531 -9.711 41.188 1 26.05 2 TYR B CA 1
ATOM 4933 C C . TYR B 1 2 ? -55.906 -8.727 40.219 1 26.05 2 TYR B C 1
ATOM 4935 O O . TYR B 1 2 ? -55.719 -9.039 39.062 1 26.05 2 TYR B O 1
ATOM 4943 N N . ILE B 1 3 ? -55.844 -7.402 40.531 1 25.89 3 ILE B N 1
ATOM 4944 C CA . ILE B 1 3 ? -55.688 -6.258 39.656 1 25.89 3 ILE B CA 1
ATOM 4945 C C . ILE B 1 3 ? -54.25 -6.184 39.156 1 25.89 3 ILE B C 1
ATOM 4947 O O . ILE B 1 3 ? -53.938 -5.418 38.219 1 25.89 3 ILE B O 1
ATOM 4951 N N . THR B 1 4 ? -53.312 -6.652 40 1 24.88 4 THR B N 1
ATOM 4952 C CA . THR B 1 4 ? -51.906 -6.348 39.906 1 24.88 4 THR B CA 1
ATOM 4953 C C . THR B 1 4 ? -51.312 -6.996 38.656 1 24.88 4 THR B C 1
ATOM 4955 O O . THR B 1 4 ? -50.094 -6.867 38.406 1 24.88 4 THR B O 1
ATOM 4958 N N . ALA B 1 5 ? -51.906 -8.102 38.094 1 26.73 5 ALA B N 1
ATOM 4959 C CA . ALA B 1 5 ? -51.375 -8.984 37.031 1 26.73 5 ALA B CA 1
ATOM 4960 C C . ALA B 1 5 ? -51.188 -8.242 35.719 1 26.73 5 ALA B C 1
ATOM 4962 O O . ALA B 1 5 ? -50.562 -8.75 34.812 1 26.73 5 ALA B O 1
ATOM 4963 N N . VAL B 1 6 ? -52.031 -7.23 35.406 1 24.92 6 VAL B N 1
ATOM 4964 C CA . VAL B 1 6 ? -52.188 -6.613 34.094 1 24.92 6 VAL B CA 1
ATOM 4965 C C . VAL B 1 6 ? -50.938 -5.812 33.75 1 24.92 6 VAL B C 1
ATOM 4967 O O . VAL B 1 6 ? -50.688 -5.512 32.594 1 24.92 6 VAL B O 1
ATOM 4970 N N . ARG B 1 7 ? -50.219 -5.184 34.719 1 23.77 7 ARG B N 1
ATOM 4971 C CA . ARG B 1 7 ? -49.25 -4.133 34.469 1 23.77 7 ARG B CA 1
ATOM 4972 C C . ARG B 1 7 ? -48.031 -4.676 33.719 1 23.77 7 ARG B C 1
ATOM 4974 O O . ARG B 1 7 ? -47.25 -3.906 33.188 1 23.77 7 ARG B O 1
ATOM 4981 N N . ALA B 1 8 ? -47.562 -5.875 34.188 1 25.86 8 ALA B N 1
ATOM 4982 C CA . ALA B 1 8 ? -46.25 -6.398 33.812 1 25.86 8 ALA B CA 1
ATOM 4983 C C . ALA B 1 8 ? -46.156 -6.652 32.312 1 25.86 8 ALA B C 1
ATOM 4985 O O . ALA B 1 8 ? -45.125 -7.07 31.812 1 25.86 8 ALA B O 1
ATOM 4986 N N . LEU B 1 9 ? -47.188 -6.879 31.594 1 26.92 9 LEU B N 1
ATOM 4987 C CA . LEU B 1 9 ? -47.344 -7.148 30.172 1 26.92 9 LEU B CA 1
ATOM 4988 C C . LEU B 1 9 ? -46.812 -5.98 29.328 1 26.92 9 LEU B C 1
ATOM 4990 O O . LEU B 1 9 ? -46.844 -6.035 28.109 1 26.92 9 LEU B O 1
ATOM 4994 N N . VAL B 1 10 ? -46.812 -4.746 29.891 1 24.36 10 VAL B N 1
ATOM 4995 C CA . VAL B 1 10 ? -46.562 -3.549 29.094 1 24.36 10 VAL B CA 1
ATOM 4996 C C . VAL B 1 10 ? -45.188 -3.652 28.438 1 24.36 10 VAL B C 1
ATOM 4998 O O . VAL B 1 10 ? -45.031 -3.369 27.25 1 24.36 10 VAL B O 1
ATOM 5001 N N . PHE B 1 11 ? -44 -3.416 29.266 1 24.67 11 PHE B N 1
ATOM 5002 C CA . PHE B 1 11 ? -42.812 -2.703 28.891 1 24.67 11 PHE B CA 1
ATOM 5003 C C . PHE B 1 11 ? -41.938 -3.562 27.969 1 24.67 11 PHE B C 1
ATOM 5005 O O . PHE B 1 11 ? -40.75 -3.281 27.781 1 24.67 11 PHE B O 1
ATOM 5012 N N . LEU B 1 12 ? -42.156 -4.758 27.75 1 24.73 12 LEU B N 1
ATOM 5013 C CA . LEU B 1 12 ? -41.469 -5.555 26.734 1 24.73 12 LEU B CA 1
ATOM 5014 C C . LEU B 1 12 ? -41.594 -4.906 25.359 1 24.73 12 LEU B C 1
ATOM 5016 O O . LEU B 1 12 ? -42.25 -5.457 24.469 1 24.73 12 LEU B O 1
ATOM 5020 N N . GLN B 1 13 ? -42.156 -3.727 25.266 1 25.19 13 GLN B N 1
ATOM 5021 C CA . GLN B 1 13 ? -42.062 -2.99 24.016 1 25.19 13 GLN B CA 1
ATOM 5022 C C . GLN B 1 13 ? -40.656 -3.023 23.438 1 25.19 13 GLN B C 1
ATOM 5024 O O . GLN B 1 13 ? -39.75 -2.361 23.969 1 25.19 13 GLN B O 1
ATOM 5029 N N . HIS B 1 14 ? -40.125 -4.117 23.078 1 25.08 14 HIS B N 1
ATOM 5030 C CA . HIS B 1 14 ? -38.969 -4.496 22.266 1 25.08 14 HIS B CA 1
ATOM 5031 C C . HIS B 1 14 ? -38.688 -3.477 21.172 1 25.08 14 HIS B C 1
ATOM 5033 O O . HIS B 1 14 ? -39.594 -3.178 20.375 1 25.08 14 HIS B O 1
ATOM 5039 N N . SER B 1 15 ? -37.906 -2.42 21.406 1 26.94 15 SER B N 1
ATOM 5040 C CA . SER B 1 15 ? -37.281 -1.475 20.469 1 26.94 15 SER B CA 1
ATOM 5041 C C . SER B 1 15 ? -37.031 -2.123 19.109 1 26.94 15 SER B C 1
ATOM 5043 O O . SER B 1 15 ? -36.125 -2.953 18.984 1 26.94 15 SER B O 1
ATOM 5045 N N . LEU B 1 16 ? -37.938 -2.561 18.391 1 27.53 16 LEU B N 1
ATOM 5046 C CA . LEU B 1 16 ? -37.938 -2.836 16.953 1 27.53 16 LEU B CA 1
ATOM 5047 C C . LEU B 1 16 ? -37.062 -1.844 16.219 1 27.53 16 LEU B C 1
ATOM 5049 O O . LEU B 1 16 ? -37.438 -0.699 15.984 1 27.53 16 LEU B O 1
ATOM 5053 N N . LEU B 1 17 ? -35.875 -1.554 16.641 1 31.55 17 LEU B N 1
ATOM 5054 C CA . LEU B 1 17 ? -34.875 -0.924 15.773 1 31.55 17 LEU B CA 1
ATOM 5055 C C . LEU B 1 17 ? -35.219 -1.169 14.305 1 31.55 17 LEU B C 1
ATOM 5057 O O . LEU B 1 17 ? -35.281 -2.318 13.867 1 31.55 17 LEU B O 1
ATOM 5061 N N . LEU B 1 18 ? -36.156 -0.552 13.773 1 33.88 18 LEU B N 1
ATOM 5062 C CA . LEU B 1 18 ? -36.344 -0.477 12.328 1 33.88 18 LEU B CA 1
ATOM 5063 C C . LEU B 1 18 ? -35.062 -0.799 11.594 1 33.88 18 LEU B C 1
ATOM 5065 O O . LEU B 1 18 ? -34.125 0.033 11.539 1 33.88 18 LEU B O 1
ATOM 5069 N N . TYR B 1 19 ? -34.406 -1.844 11.852 1 44.56 19 TYR B N 1
ATOM 5070 C CA . TYR B 1 19 ? -33.281 -2.42 11.133 1 44.56 19 TYR B CA 1
ATOM 5071 C C . TYR B 1 19 ? -33.406 -2.188 9.633 1 44.56 19 TYR B C 1
ATOM 5073 O O . TYR B 1 19 ? -34.375 -2.637 9.008 1 44.56 19 TYR B O 1
ATOM 5081 N N . GLY B 1 20 ? -33.125 -1.049 9.297 1 63.69 20 GLY B N 1
ATOM 5082 C CA . GLY B 1 20 ? -33.062 -0.809 7.859 1 63.69 20 GLY B CA 1
ATOM 5083 C C . GLY B 1 20 ? -32.531 -1.996 7.078 1 63.69 20 GLY B C 1
ATOM 5084 O O . GLY B 1 20 ? -31.828 -2.846 7.629 1 63.69 20 GLY B O 1
ATOM 5085 N N . LYS B 1 21 ? -33.344 -2.562 6.305 1 78.81 21 LYS B N 1
ATOM 5086 C CA . LYS B 1 21 ? -33 -3.664 5.41 1 78.81 21 LYS B CA 1
ATOM 5087 C C . LYS B 1 21 ? -32.438 -3.145 4.086 1 78.81 21 LYS B C 1
ATOM 5089 O O . LYS B 1 21 ? -32.719 -2.012 3.691 1 78.81 21 LYS B O 1
ATOM 5094 N N . SER B 1 22 ? -31.5 -3.863 3.738 1 89.44 22 SER B N 1
ATOM 5095 C CA . SER B 1 22 ? -30.969 -3.605 2.402 1 89.44 22 SER B CA 1
ATOM 5096 C C . SER B 1 22 ? -31.25 -4.77 1.461 1 89.44 22 SER B C 1
ATOM 5098 O O . SER B 1 22 ? -31.156 -5.934 1.858 1 89.44 22 SER B O 1
ATOM 5100 N N . LEU B 1 23 ? -31.766 -4.465 0.264 1 92.88 23 LEU B N 1
ATOM 5101 C CA . LEU B 1 23 ? -32.031 -5.445 -0.784 1 92.88 23 LEU B CA 1
ATOM 5102 C C . LEU B 1 23 ? -31.016 -5.312 -1.914 1 92.88 23 LEU B C 1
ATOM 5104 O O . LEU B 1 23 ? -30.719 -4.203 -2.361 1 92.88 23 LEU B O 1
ATOM 5108 N N . PHE B 1 24 ? -30.531 -6.469 -2.285 1 94.62 24 PHE B N 1
ATOM 5109 C CA . PHE B 1 24 ? -29.531 -6.461 -3.357 1 94.62 24 PHE B CA 1
ATOM 5110 C C . PHE B 1 24 ? -29.953 -7.395 -4.488 1 94.62 24 PHE B C 1
ATOM 5112 O O . PHE B 1 24 ? -29.797 -8.609 -4.387 1 94.62 24 PHE B O 1
ATOM 5119 N N . PRO B 1 25 ? -30.5 -6.797 -5.508 1 93.81 25 PRO B N 1
ATOM 5120 C CA . PRO B 1 25 ? -30.781 -7.605 -6.699 1 93.81 25 PRO B CA 1
ATOM 5121 C C . PRO B 1 25 ? -29.516 -8.016 -7.445 1 93.81 25 PRO B C 1
ATOM 5123 O O . PRO B 1 25 ? -28.625 -7.184 -7.672 1 93.81 25 PRO B O 1
ATOM 5126 N N . LEU B 1 26 ? -29.406 -9.305 -7.797 1 94.06 26 LEU B N 1
ATOM 5127 C CA . LEU B 1 26 ? -28.281 -9.852 -8.539 1 94.06 26 LEU B CA 1
ATOM 5128 C C . LEU B 1 26 ? -28.734 -10.43 -9.875 1 94.06 26 LEU B C 1
ATOM 5130 O O . LEU B 1 26 ? -29.422 -11.461 -9.914 1 94.06 26 LEU B O 1
ATOM 5134 N N . GLU B 1 27 ? -28.375 -9.758 -10.938 1 91.94 27 GLU B N 1
ATOM 5135 C CA . GLU B 1 27 ? -28.688 -10.281 -12.266 1 91.94 27 GLU B CA 1
ATOM 5136 C C . GLU B 1 27 ? -27.859 -11.523 -12.57 1 91.94 27 GLU B C 1
ATOM 5138 O O . GLU B 1 27 ? -26.625 -11.469 -12.609 1 91.94 27 GLU B O 1
ATOM 5143 N N . VAL B 1 28 ? -28.453 -12.609 -12.875 1 94.19 28 VAL B N 1
ATOM 5144 C CA . VAL B 1 28 ? -27.797 -13.906 -12.977 1 94.19 28 VAL B CA 1
ATOM 5145 C C . VAL B 1 28 ? -26.797 -13.883 -14.125 1 94.19 28 VAL B C 1
ATOM 5147 O O . VAL B 1 28 ? -25.703 -14.438 -14.016 1 94.19 28 VAL B O 1
ATOM 5150 N N . GLU B 1 29 ? -27.125 -13.172 -15.219 1 88 29 GLU B N 1
ATOM 5151 C CA . GLU B 1 29 ? -26.281 -13.156 -16.406 1 88 29 GLU B CA 1
ATOM 5152 C C . GLU B 1 29 ? -24.922 -12.523 -16.109 1 88 29 GLU B C 1
ATOM 5154 O O . GLU B 1 29 ? -23.953 -12.742 -16.844 1 88 29 GLU B O 1
ATOM 5159 N N . ASN B 1 30 ? -24.875 -11.742 -15.047 1 86.25 30 ASN B N 1
ATOM 5160 C CA . ASN B 1 30 ? -23.625 -11.086 -14.703 1 86.25 30 ASN B CA 1
ATOM 5161 C C . ASN B 1 30 ? -22.641 -12.055 -14.055 1 86.25 30 ASN B C 1
ATOM 5163 O O . ASN B 1 30 ? -21.453 -11.75 -13.938 1 86.25 30 ASN B O 1
ATOM 5167 N N . TYR B 1 31 ? -23.125 -13.266 -13.641 1 87.94 31 TYR B N 1
ATOM 5168 C CA . TYR B 1 31 ? -22.281 -14.148 -12.82 1 87.94 31 TYR B CA 1
ATOM 5169 C C . TYR B 1 31 ? -22.062 -15.484 -13.516 1 87.94 31 TYR B C 1
ATOM 5171 O O . TYR B 1 31 ? -21.359 -16.359 -12.992 1 87.94 31 TYR B O 1
ATOM 5179 N N . VAL B 1 32 ? -22.719 -15.641 -14.625 1 84.06 32 VAL B N 1
ATOM 5180 C CA . VAL B 1 32 ? -22.594 -16.875 -15.398 1 84.06 32 VAL B CA 1
ATOM 5181 C C . VAL B 1 32 ? -21.953 -16.578 -16.75 1 84.06 32 VAL B C 1
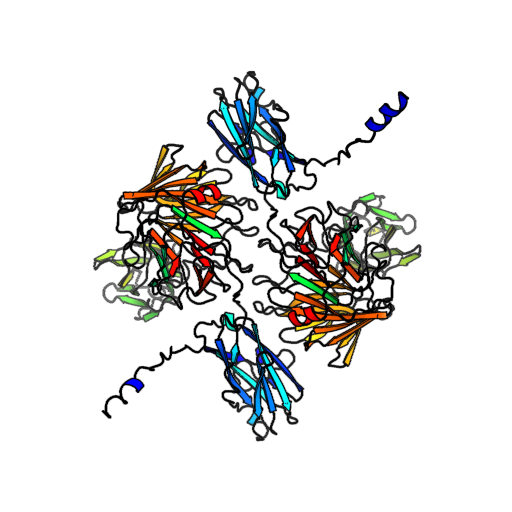ATOM 5183 O O . VAL B 1 32 ? -22.547 -15.898 -17.594 1 84.06 32 VAL B O 1
ATOM 5186 N N . MET B 1 33 ? -20.766 -17.062 -16.938 1 70.88 33 MET B N 1
ATOM 5187 C CA . MET B 1 33 ? -20.016 -16.672 -18.125 1 70.88 33 MET B CA 1
ATOM 5188 C C . MET B 1 33 ? -20.016 -17.797 -19.156 1 70.88 33 MET B C 1
ATOM 5190 O O . MET B 1 33 ? -19.719 -17.562 -20.344 1 70.88 33 MET B O 1
ATOM 5194 N N . ASP B 1 34 ? -20.328 -19 -18.766 1 72.62 34 ASP B N 1
ATOM 5195 C CA . ASP B 1 34 ? -20.172 -20.141 -19.656 1 72.62 34 ASP B CA 1
ATOM 5196 C C . ASP B 1 34 ? -21.469 -20.453 -20.391 1 72.62 34 ASP B C 1
ATOM 5198 O O . ASP B 1 34 ? -21.578 -21.484 -21.062 1 72.62 34 ASP B O 1
ATOM 5202 N N . LYS B 1 35 ? -22.484 -19.578 -20.266 1 81.88 35 LYS B N 1
ATOM 5203 C CA . LYS B 1 35 ? -23.781 -19.781 -20.906 1 81.88 35 LYS B CA 1
ATOM 5204 C C . LYS B 1 35 ? -24.25 -18.516 -21.625 1 81.88 35 LYS B C 1
ATOM 5206 O O . LYS B 1 35 ? -23.828 -17.406 -21.281 1 81.88 35 LYS B O 1
ATOM 5211 N N . PHE B 1 36 ? -25.047 -18.734 -22.531 1 80.31 36 PHE B N 1
ATOM 5212 C CA . PHE B 1 36 ? -25.562 -17.609 -23.297 1 80.31 36 PHE B CA 1
ATOM 5213 C C . PHE B 1 36 ? -26.703 -16.922 -22.562 1 80.31 36 PHE B C 1
ATOM 5215 O O . PHE B 1 36 ? -27.547 -17.594 -21.969 1 80.31 36 PHE B O 1
ATOM 5222 N N . THR B 1 37 ? -26.641 -15.633 -22.672 1 86 37 THR B N 1
ATOM 5223 C CA . THR B 1 37 ? -27.75 -14.836 -22.156 1 86 37 THR B CA 1
ATOM 5224 C C . THR B 1 37 ? -28.922 -14.828 -23.141 1 86 37 THR B C 1
ATOM 5226 O O . THR B 1 37 ? -28.719 -14.57 -24.328 1 86 37 THR B O 1
ATOM 5229 N N . ILE B 1 38 ? -30.078 -15.148 -22.672 1 89.25 38 ILE B N 1
ATOM 5230 C CA . ILE B 1 38 ? -31.281 -15.156 -23.5 1 89.25 38 ILE B CA 1
ATOM 5231 C C . ILE B 1 38 ? -32.094 -13.875 -23.281 1 89.25 38 ILE B C 1
ATOM 5233 O O . ILE B 1 38 ? -32.469 -13.578 -22.141 1 89.25 38 ILE B O 1
ATOM 5237 N N . ASN B 1 39 ? -32.312 -13.219 -24.359 1 86.06 39 ASN B N 1
ATOM 5238 C CA . ASN B 1 39 ? -33.094 -11.984 -24.266 1 86.06 39 ASN B CA 1
ATOM 5239 C C . ASN B 1 39 ? -34.594 -12.25 -24.25 1 86.06 39 ASN B C 1
ATOM 5241 O O . ASN B 1 39 ? -35.125 -12.852 -25.188 1 86.06 39 ASN B O 1
ATOM 5245 N N . ARG B 1 40 ? -35.156 -11.93 -23.125 1 88.44 40 ARG B N 1
ATOM 5246 C CA . ARG B 1 40 ? -36.625 -12 -22.953 1 88.44 40 ARG B CA 1
ATOM 5247 C C . ARG B 1 40 ? -37.219 -10.609 -22.781 1 88.44 40 ARG B C 1
ATOM 5249 O O . ARG B 1 40 ? -36.625 -9.742 -22.156 1 88.44 40 ARG B O 1
ATOM 5256 N N . ASP B 1 41 ? -38.375 -10.344 -23.25 1 85.69 41 ASP B N 1
ATOM 5257 C CA . ASP B 1 41 ? -39.031 -9.031 -23.172 1 85.69 41 ASP B CA 1
ATOM 5258 C C . ASP B 1 41 ? -39.219 -8.609 -21.719 1 85.69 41 ASP B C 1
ATOM 5260 O O . ASP B 1 41 ? -39.094 -7.434 -21.391 1 85.69 41 ASP B O 1
ATOM 5264 N N . SER B 1 42 ? -39.5 -9.555 -20.859 1 90.62 42 SER B N 1
ATOM 5265 C CA . SER B 1 42 ? -39.844 -9.227 -19.469 1 90.62 42 SER B CA 1
ATOM 5266 C C . SER B 1 42 ? -38.688 -9.477 -18.531 1 90.62 42 SER B C 1
ATOM 5268 O O . SER B 1 42 ? -38.812 -9.375 -17.312 1 90.62 42 SER B O 1
ATOM 5270 N N . SER B 1 43 ? -37.594 -9.852 -19.062 1 88.88 43 SER B N 1
ATOM 5271 C CA . SER B 1 43 ? -36.438 -10.094 -18.203 1 88.88 43 SER B CA 1
ATOM 5272 C C . SER B 1 43 ? -35.844 -8.789 -17.688 1 88.88 43 SER B C 1
ATOM 5274 O O . SER B 1 43 ? -36.031 -7.738 -18.312 1 88.88 43 SER B O 1
ATOM 5276 N N . THR B 1 44 ? -35.344 -8.797 -16.531 1 88.81 44 THR B N 1
ATOM 5277 C CA . THR B 1 44 ? -34.594 -7.648 -16.031 1 88.81 44 THR B CA 1
ATOM 5278 C C . THR B 1 44 ? -33.125 -7.707 -16.484 1 88.81 44 THR B C 1
ATOM 5280 O O . THR B 1 44 ? -32.656 -8.773 -16.859 1 88.81 44 THR B O 1
ATOM 5283 N N . GLY B 1 45 ? -32.469 -6.512 -16.5 1 85.31 45 GLY B N 1
ATOM 5284 C CA . GLY B 1 45 ? -31.109 -6.48 -16.969 1 85.31 45 GLY B CA 1
ATOM 5285 C C . GLY B 1 45 ? -30.969 -6.77 -18.453 1 85.31 45 GLY B C 1
ATOM 5286 O O . GLY B 1 45 ? -31.734 -6.227 -19.266 1 85.31 45 GLY B O 1
ATOM 5287 N N . TYR B 1 46 ? -29.969 -7.676 -18.75 1 76.62 46 TYR B N 1
ATOM 5288 C CA . TYR B 1 46 ? -29.703 -7.957 -20.156 1 76.62 46 TYR B CA 1
ATOM 5289 C C . TYR B 1 46 ? -30.438 -9.219 -20.594 1 76.62 46 TYR B C 1
ATOM 5291 O O . TYR B 1 46 ? -30.547 -9.484 -21.797 1 76.62 46 TYR B O 1
ATOM 5299 N N . GLY B 1 47 ? -30.875 -10 -19.609 1 87.38 47 GLY B N 1
ATOM 5300 C CA . GLY B 1 47 ? -31.562 -11.227 -19.969 1 87.38 47 GLY B CA 1
ATOM 5301 C C . GLY B 1 47 ? -31.531 -12.273 -18.875 1 87.38 47 GLY B C 1
ATOM 5302 O O . GLY B 1 47 ? -31.266 -11.961 -17.719 1 87.38 47 GLY B O 1
ATOM 5303 N N . SER B 1 48 ? -31.953 -13.484 -19.328 1 93 48 SER B N 1
ATOM 5304 C CA . SER B 1 48 ? -31.969 -14.625 -18.422 1 93 48 SER B CA 1
ATOM 5305 C C . SER B 1 48 ? -31.047 -15.727 -18.891 1 93 48 SER B C 1
ATOM 5307 O O . SER B 1 48 ? -30.531 -15.672 -20.016 1 93 48 SER B O 1
ATOM 5309 N N . ILE B 1 49 ? -30.734 -16.672 -18 1 94.56 49 ILE B N 1
ATOM 5310 C CA . ILE B 1 49 ? -29.875 -17.797 -18.312 1 94.56 49 ILE B CA 1
ATOM 5311 C C . ILE B 1 49 ? -30.641 -19.109 -18.156 1 94.56 49 ILE B C 1
ATOM 5313 O O . ILE B 1 49 ? -31.344 -19.297 -17.172 1 94.56 49 ILE B O 1
ATOM 5317 N N . ASN B 1 50 ? -30.531 -19.906 -19.172 1 94.69 50 ASN B N 1
ATOM 5318 C CA . ASN B 1 50 ? -31.172 -21.219 -19.109 1 94.69 50 ASN B CA 1
ATOM 5319 C C . ASN B 1 50 ? -30.266 -22.25 -18.453 1 94.69 50 ASN B C 1
ATOM 5321 O O . ASN B 1 50 ? -29.094 -22.375 -18.812 1 94.69 50 ASN B O 1
ATOM 5325 N N . PHE B 1 51 ? -30.859 -22.953 -17.516 1 95.25 51 PHE B N 1
ATOM 5326 C CA . PHE B 1 51 ? -30.094 -23.969 -16.797 1 95.25 51 PHE B CA 1
ATOM 5327 C C . PHE B 1 51 ? -30.719 -25.359 -16.984 1 95.25 51 PHE B C 1
ATOM 5329 O O . PHE B 1 51 ? -31.922 -25.469 -17.156 1 95.25 51 PHE B O 1
ATOM 5336 N N . LYS B 1 52 ? -29.875 -26.312 -16.969 1 92.75 52 LYS B N 1
ATOM 5337 C CA . LYS B 1 52 ? -30.281 -27.719 -17.094 1 92.75 52 LYS B CA 1
ATOM 5338 C C . LYS B 1 52 ? -29.781 -28.531 -15.906 1 92.75 52 LYS B C 1
ATOM 5340 O O . LYS B 1 52 ? -29.031 -28.031 -15.07 1 92.75 52 LYS B O 1
ATOM 5345 N N . THR B 1 53 ? -30.297 -29.766 -15.914 1 94.5 53 THR B N 1
ATOM 5346 C CA . THR B 1 53 ? -29.922 -30.672 -14.844 1 94.5 53 THR B CA 1
ATOM 5347 C C . THR B 1 53 ? -28.391 -30.781 -14.734 1 94.5 53 THR B C 1
ATOM 5349 O O . THR B 1 53 ? -27.719 -30.969 -15.742 1 94.5 53 THR B O 1
ATOM 5352 N N . GLY B 1 54 ? -27.891 -30.516 -13.477 1 89.44 54 GLY B N 1
ATOM 5353 C CA . GLY B 1 54 ? -26.469 -30.672 -13.242 1 89.44 54 GLY B CA 1
ATOM 5354 C C . GLY B 1 54 ? -25.734 -29.344 -13.242 1 89.44 54 GLY B C 1
ATOM 5355 O O . GLY B 1 54 ? -24.594 -29.266 -12.758 1 89.44 54 GLY B O 1
ATOM 5356 N N . ASP B 1 55 ? -26.344 -28.297 -13.812 1 88.94 55 ASP B N 1
ATOM 5357 C CA . ASP B 1 55 ? -25.719 -26.984 -13.82 1 88.94 55 ASP B CA 1
ATOM 5358 C C . ASP B 1 55 ? -25.641 -26.406 -12.406 1 88.94 55 ASP B C 1
ATOM 5360 O O . ASP B 1 55 ? -26.516 -26.656 -11.578 1 88.94 55 ASP B O 1
ATOM 5364 N N . SER B 1 56 ? -24.516 -25.75 -12.125 1 89.06 56 SER B N 1
ATOM 5365 C CA . SER B 1 56 ? -24.359 -25.062 -10.844 1 89.06 56 SER B CA 1
ATOM 5366 C C . SER B 1 56 ? -23.453 -23.844 -10.977 1 89.06 56 SER B C 1
ATOM 5368 O O . SER B 1 56 ? -22.625 -23.781 -11.891 1 89.06 56 SER B O 1
ATOM 5370 N N . PHE B 1 57 ? -23.719 -22.812 -10.125 1 86.75 57 PHE B N 1
ATOM 5371 C CA . PHE B 1 57 ? -22.844 -21.641 -10.062 1 86.75 57 PHE B CA 1
ATOM 5372 C C . PHE B 1 57 ? -22.953 -20.969 -8.695 1 86.75 57 PHE B C 1
ATOM 5374 O O . PHE B 1 57 ? -23.797 -21.328 -7.879 1 86.75 57 PHE B O 1
ATOM 5381 N N . LYS B 1 58 ? -21.984 -20.125 -8.484 1 89.06 58 LYS B N 1
ATOM 5382 C CA . LYS B 1 58 ? -21.906 -19.406 -7.223 1 89.06 58 LYS B CA 1
ATOM 5383 C C . LYS B 1 58 ? -21.859 -17.891 -7.453 1 89.06 58 LYS B C 1
ATOM 5385 O O . LYS B 1 58 ? -21.312 -17.438 -8.453 1 89.06 58 LYS B O 1
ATOM 5390 N N . ILE B 1 59 ? -22.484 -17.203 -6.559 1 92.25 59 ILE B N 1
ATOM 5391 C CA . ILE B 1 59 ? -22.391 -15.75 -6.508 1 92.25 59 ILE B CA 1
ATOM 5392 C C . ILE B 1 59 ? -21.812 -15.32 -5.164 1 92.25 59 ILE B C 1
ATOM 5394 O O . ILE B 1 59 ? -22.359 -15.648 -4.109 1 92.25 59 ILE B O 1
ATOM 5398 N N . TYR B 1 60 ? -20.75 -14.602 -5.297 1 90.31 60 TYR B N 1
ATOM 5399 C CA . TYR B 1 60 ? -20.109 -14.148 -4.07 1 90.31 60 TYR B CA 1
ATOM 5400 C C . TYR B 1 60 ? -20.625 -12.773 -3.658 1 90.31 60 TYR B C 1
ATOM 5402 O O . TYR B 1 60 ? -20.953 -11.945 -4.512 1 90.31 60 TYR B O 1
ATOM 5410 N N . PHE B 1 61 ? -20.719 -12.602 -2.363 1 93 61 PHE B N 1
ATOM 5411 C CA . PHE B 1 61 ? -21.062 -11.312 -1.782 1 93 61 PHE B CA 1
ATOM 5412 C C . PHE B 1 61 ? -20.312 -11.086 -0.476 1 93 61 PHE B C 1
ATOM 5414 O O . PHE B 1 61 ? -19.75 -12.023 0.093 1 93 61 PHE B O 1
ATOM 5421 N N . CYS B 1 62 ? -20.234 -9.844 -0.086 1 92.75 62 CYS B N 1
ATOM 5422 C CA . CYS B 1 62 ? -19.469 -9.5 1.108 1 92.75 62 CYS B CA 1
ATOM 5423 C C . CYS B 1 62 ? -20.344 -8.758 2.117 1 92.75 62 CYS B C 1
ATOM 5425 O O . CYS B 1 62 ? -21.297 -8.086 1.739 1 92.75 62 CYS B O 1
ATOM 5427 N N . LEU B 1 63 ? -19.969 -8.984 3.314 1 92.81 63 LEU B N 1
ATOM 5428 C CA . LEU B 1 63 ? -20.641 -8.305 4.414 1 92.81 63 LEU B CA 1
ATOM 5429 C C . LEU B 1 63 ? -19.656 -7.473 5.223 1 92.81 63 LEU B C 1
ATOM 5431 O O . LEU B 1 63 ? -18.516 -7.895 5.445 1 92.81 63 LEU B O 1
ATOM 5435 N N . ARG B 1 64 ? -20.062 -6.34 5.707 1 89.62 64 ARG B N 1
ATOM 5436 C CA . ARG B 1 64 ? -19.188 -5.449 6.469 1 89.62 64 ARG B CA 1
ATOM 5437 C C . ARG B 1 64 ? -19.172 -5.836 7.945 1 89.62 64 ARG B C 1
ATOM 5439 O O . ARG B 1 64 ? -18.203 -5.562 8.648 1 89.62 64 ARG B O 1
ATOM 5446 N N . ALA B 1 65 ? -20.281 -6.324 8.414 1 88.44 65 ALA B N 1
ATOM 5447 C CA . ALA B 1 65 ? -20.469 -6.73 9.805 1 88.44 65 ALA B CA 1
ATOM 5448 C C . ALA B 1 65 ? -21.359 -7.965 9.906 1 88.44 65 ALA B C 1
ATOM 5450 O O . ALA B 1 65 ? -21.969 -8.375 8.922 1 88.44 65 ALA B O 1
ATOM 5451 N N . GLU B 1 66 ? -21.297 -8.523 11.086 1 90.81 66 GLU B N 1
ATOM 5452 C CA . GLU B 1 66 ? -22.203 -9.641 11.32 1 90.81 66 GLU B CA 1
ATOM 5453 C C . GLU B 1 66 ? -23.672 -9.211 11.148 1 90.81 66 GLU B C 1
ATOM 5455 O O . GLU B 1 66 ? -24.062 -8.164 11.664 1 90.81 66 GLU B O 1
ATOM 5460 N N . THR B 1 67 ? -24.391 -9.992 10.352 1 93.44 67 THR B N 1
ATOM 5461 C CA . THR B 1 67 ? -25.781 -9.641 10.102 1 93.44 67 THR B CA 1
ATOM 5462 C C . THR B 1 67 ? -26.562 -10.859 9.633 1 93.44 67 THR B C 1
ATOM 5464 O O . THR B 1 67 ? -26 -11.922 9.383 1 93.44 67 THR B O 1
ATOM 5467 N N . SER B 1 68 ? -27.844 -10.625 9.586 1 95.81 68 SER B N 1
ATOM 5468 C CA . SER B 1 68 ? -28.719 -11.664 9.07 1 95.81 68 SER B CA 1
ATOM 5469 C C . SER B 1 68 ? -28.969 -11.484 7.574 1 95.81 68 SER B C 1
ATOM 5471 O O . SER B 1 68 ? -29.203 -10.375 7.105 1 95.81 68 SER B O 1
ATOM 5473 N N . VAL B 1 69 ? -28.828 -12.609 6.879 1 96.81 69 VAL B N 1
ATOM 5474 C CA . VAL B 1 69 ? -28.969 -12.594 5.426 1 96.81 69 VAL B CA 1
ATOM 5475 C C . VAL B 1 69 ? -30 -13.633 4.996 1 96.81 69 VAL B C 1
ATOM 5477 O O . VAL B 1 69 ? -30.094 -14.703 5.602 1 96.81 69 VAL B O 1
ATOM 5480 N N . ASN B 1 70 ? -30.797 -13.273 3.949 1 95.69 70 ASN B N 1
ATOM 5481 C CA . ASN B 1 70 ? -31.797 -14.18 3.4 1 95.69 70 ASN B CA 1
ATOM 5482 C C . ASN B 1 70 ? -31.875 -14.078 1.88 1 95.69 70 ASN B C 1
ATOM 5484 O O . ASN B 1 70 ? -31.609 -13.016 1.312 1 95.69 70 ASN B O 1
ATOM 5488 N N . LEU B 1 71 ? -32.094 -15.273 1.276 1 97.69 71 LEU B N 1
ATOM 5489 C CA . LEU B 1 71 ? -32.531 -15.234 -0.117 1 97.69 71 LEU B CA 1
ATOM 5490 C C . LEU B 1 71 ? -34 -14.844 -0.222 1 97.69 71 LEU B C 1
ATOM 5492 O O . LEU B 1 71 ? -34.875 -15.688 -0.051 1 97.69 71 LEU B O 1
ATOM 5496 N N . ASN B 1 72 ? -34.25 -13.609 -0.588 1 96.56 72 ASN B N 1
ATOM 5497 C CA . ASN B 1 72 ? -35.562 -13 -0.486 1 96.56 72 ASN B CA 1
ATOM 5498 C C . ASN B 1 72 ? -36.438 -13.375 -1.673 1 96.56 72 ASN B C 1
ATOM 5500 O O . ASN B 1 72 ? -37.656 -13.398 -1.555 1 96.56 72 ASN B O 1
ATOM 5504 N N . ASN B 1 73 ? -35.781 -13.516 -2.77 1 96.81 73 ASN B N 1
ATOM 5505 C CA . ASN B 1 73 ? -36.562 -13.766 -3.971 1 96.81 73 ASN B CA 1
ATOM 5506 C C . ASN B 1 73 ? -35.719 -14.344 -5.094 1 96.81 73 ASN B C 1
ATOM 5508 O O . ASN B 1 73 ? -34.531 -14.039 -5.188 1 96.81 73 ASN B O 1
ATOM 5512 N N . VAL B 1 74 ? -36.344 -15.203 -5.859 1 97.88 74 VAL B N 1
ATOM 5513 C CA . VAL B 1 74 ? -35.75 -15.68 -7.117 1 97.88 74 VAL B CA 1
ATOM 5514 C C . VAL B 1 74 ? -36.75 -15.453 -8.258 1 97.88 74 VAL B C 1
ATOM 5516 O O . VAL B 1 74 ? -37.906 -15.883 -8.18 1 97.88 74 VAL B O 1
ATOM 5519 N N . ARG B 1 75 ? -36.312 -14.781 -9.234 1 97.38 75 ARG B N 1
ATOM 5520 C CA . ARG B 1 75 ? -37.094 -14.57 -10.445 1 97.38 75 ARG B CA 1
ATOM 5521 C C . ARG B 1 75 ? -36.719 -15.586 -11.523 1 97.38 75 ARG B C 1
ATOM 5523 O O . ARG B 1 75 ? -35.562 -15.68 -11.922 1 97.38 75 ARG B O 1
ATOM 5530 N N . PHE B 1 76 ? -37.719 -16.375 -11.953 1 97.56 76 PHE B N 1
ATOM 5531 C CA . PHE B 1 76 ? -37.438 -17.469 -12.867 1 97.56 76 PHE B CA 1
ATOM 5532 C C . PHE B 1 76 ? -38.594 -17.688 -13.828 1 97.56 76 PHE B C 1
ATOM 5534 O O . PHE B 1 76 ? -39.688 -17.156 -13.617 1 97.56 76 PHE B O 1
ATOM 5541 N N . SER B 1 77 ? -38.344 -18.375 -14.945 1 95.5 77 SER B N 1
ATOM 5542 C CA . SER B 1 77 ? -39.375 -18.719 -15.914 1 95.5 77 SER B CA 1
ATOM 5543 C C . SER B 1 77 ? -39.219 -20.156 -16.391 1 95.5 77 SER B C 1
ATOM 5545 O O . SER B 1 77 ? -38.125 -20.734 -16.297 1 95.5 77 SER B O 1
ATOM 5547 N N . ASN B 1 78 ? -40.25 -20.672 -16.734 1 95 78 ASN B N 1
ATOM 5548 C CA . ASN B 1 78 ? -40.344 -22.047 -17.219 1 95 78 ASN B CA 1
ATOM 5549 C C . ASN B 1 78 ? -41.469 -22.234 -18.234 1 95 78 ASN B C 1
ATOM 5551 O O . ASN B 1 78 ? -42.5 -21.594 -18.125 1 95 78 ASN B O 1
ATOM 5555 N N . ASP B 1 79 ? -41.219 -23 -19.281 1 93.06 79 ASP B N 1
ATOM 5556 C CA . ASP B 1 79 ? -42.25 -23.422 -20.234 1 93.06 79 ASP B CA 1
ATOM 5557 C C . ASP B 1 79 ? -42.125 -24.922 -20.531 1 93.06 79 ASP B C 1
ATOM 5559 O O . ASP B 1 79 ? -41.594 -25.312 -21.578 1 93.06 79 ASP B O 1
ATOM 5563 N N . GLY B 1 80 ? -42.562 -25.766 -19.688 1 92.62 80 GLY B N 1
ATOM 5564 C CA . GLY B 1 80 ? -42.469 -27.219 -19.781 1 92.62 80 GLY B CA 1
ATOM 5565 C C . GLY B 1 80 ? -42.656 -27.906 -18.453 1 92.62 80 GLY B C 1
ATOM 5566 O O . GLY B 1 80 ? -43.469 -27.453 -17.609 1 92.62 80 GLY B O 1
ATOM 5567 N N . GLY B 1 81 ? -42.031 -29.031 -18.344 1 92.38 81 GLY B N 1
ATOM 5568 C CA . GLY B 1 81 ? -42.188 -29.797 -17.109 1 92.38 81 GLY B CA 1
ATOM 5569 C C . GLY B 1 81 ? -41.562 -29.094 -15.906 1 92.38 81 GLY B C 1
ATOM 5570 O O . GLY B 1 81 ? -40.844 -28.094 -16.062 1 92.38 81 GLY B O 1
ATOM 5571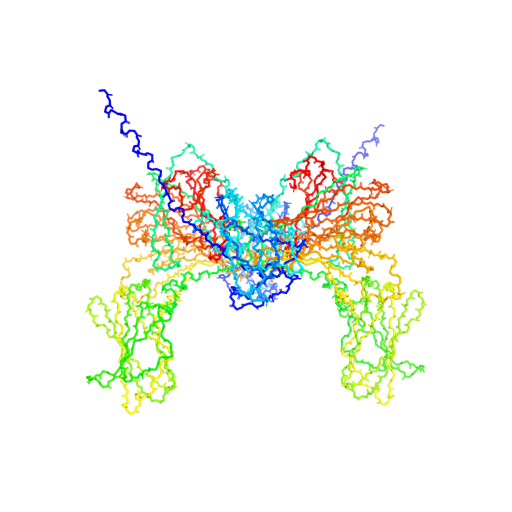 N N . SER B 1 82 ? -41.844 -29.594 -14.742 1 94.5 82 SER B N 1
ATOM 5572 C CA . SER B 1 82 ? -41.375 -29.016 -13.492 1 94.5 82 SER B CA 1
ATOM 5573 C C . SER B 1 82 ? -39.875 -29.219 -13.336 1 94.5 82 SER B C 1
ATOM 5575 O O . SER B 1 82 ? -39.344 -30.266 -13.711 1 94.5 82 SER B O 1
ATOM 5577 N N . ASP B 1 83 ? -39.219 -28.219 -12.828 1 95.81 83 ASP B N 1
ATOM 5578 C CA . ASP B 1 83 ? -37.781 -28.234 -12.555 1 95.81 83 ASP B CA 1
ATOM 5579 C C . ASP B 1 83 ? -37.5 -27.922 -11.086 1 95.81 83 ASP B C 1
ATOM 5581 O O . ASP B 1 83 ? -38.312 -27.266 -10.422 1 95.81 83 ASP B O 1
ATOM 5585 N N . THR B 1 84 ? -36.406 -28.438 -10.578 1 97.5 84 THR B N 1
ATOM 5586 C CA . THR B 1 84 ? -36.031 -28.219 -9.188 1 97.5 84 THR B CA 1
ATOM 5587 C C . THR B 1 84 ? -34.656 -27.594 -9.094 1 97.5 84 THR B C 1
ATOM 5589 O O . THR B 1 84 ? -33.688 -28.109 -9.688 1 97.5 84 THR B O 1
ATOM 5592 N N . ILE B 1 85 ? -34.562 -26.5 -8.359 1 97.62 85 ILE B N 1
ATOM 5593 C CA . ILE B 1 85 ? -33.312 -25.781 -8.117 1 97.62 85 ILE B CA 1
ATOM 5594 C C . ILE B 1 85 ? -33.062 -25.688 -6.617 1 97.62 85 ILE B C 1
ATOM 5596 O O . ILE B 1 85 ? -33.938 -25.344 -5.848 1 97.62 85 ILE B O 1
ATOM 5600 N N . GLU B 1 86 ? -31.875 -26 -6.219 1 97.62 86 GLU B N 1
ATOM 5601 C CA . GLU B 1 86 ? -31.484 -25.922 -4.816 1 97.62 86 GLU B CA 1
ATOM 5602 C C . GLU B 1 86 ? -30.578 -24.719 -4.562 1 97.62 86 GLU B C 1
ATOM 5604 O O . GLU B 1 86 ? -29.703 -24.406 -5.375 1 97.62 86 GLU B O 1
ATOM 5609 N N . PHE B 1 87 ? -30.828 -24.078 -3.441 1 97.5 87 PHE B N 1
ATOM 5610 C CA . PHE B 1 87 ? -30.047 -22.906 -3.057 1 97.5 87 PHE B CA 1
ATOM 5611 C C . PHE B 1 87 ? -29.391 -23.125 -1.704 1 97.5 87 PHE B C 1
ATOM 5613 O O . PHE B 1 87 ? -29.938 -23.812 -0.836 1 97.5 87 PHE B O 1
ATOM 5620 N N . GLY B 1 88 ? -28.203 -22.531 -1.569 1 96.81 88 GLY B N 1
ATOM 5621 C CA . GLY B 1 88 ? -27.484 -22.531 -0.312 1 96.81 88 GLY B CA 1
ATOM 5622 C C . GLY B 1 88 ? -26.578 -21.328 -0.137 1 96.81 88 GLY B C 1
ATOM 5623 O O . GLY B 1 88 ? -26.25 -20.641 -1.111 1 96.81 88 GLY B O 1
ATOM 5624 N N . ILE B 1 89 ? -26.281 -21.062 1.144 1 96.06 89 ILE B N 1
ATOM 5625 C CA . ILE B 1 89 ? -25.297 -20.047 1.468 1 96.06 89 ILE B CA 1
ATOM 5626 C C . ILE B 1 89 ? -24.172 -20.656 2.305 1 96.06 89 ILE B C 1
ATOM 5628 O O . ILE B 1 89 ? -24.422 -21.281 3.334 1 96.06 89 ILE B O 1
ATOM 5632 N N . ASP B 1 90 ? -22.969 -20.453 1.854 1 91.69 90 ASP B N 1
ATOM 5633 C CA . ASP B 1 90 ? -21.781 -20.922 2.529 1 91.69 90 ASP B CA 1
ATOM 5634 C C . ASP B 1 90 ? -21.906 -22.406 2.912 1 91.69 90 ASP B C 1
ATOM 5636 O O . ASP B 1 90 ? -21.609 -22.781 4.043 1 91.69 90 ASP B O 1
ATOM 5640 N N . GLY B 1 91 ? -22.5 -23.141 2.018 1 87.69 91 GLY B N 1
ATOM 5641 C CA . GLY B 1 91 ? -22.641 -24.578 2.221 1 87.69 91 GLY B CA 1
ATOM 5642 C C . GLY B 1 91 ? -23.875 -24.953 3.002 1 87.69 91 GLY B C 1
ATOM 5643 O O . GLY B 1 91 ? -24.203 -26.141 3.121 1 87.69 91 GLY B O 1
ATOM 5644 N N . ILE B 1 92 ? -24.516 -23.969 3.541 1 93.12 92 ILE B N 1
ATOM 5645 C CA . ILE B 1 92 ? -25.75 -24.234 4.262 1 93.12 92 ILE B CA 1
ATOM 5646 C C . ILE B 1 92 ? -26.922 -24.25 3.285 1 93.12 92 ILE B C 1
ATOM 5648 O O . ILE B 1 92 ? -27.172 -23.266 2.578 1 93.12 92 ILE B O 1
ATOM 5652 N N . ARG B 1 93 ? -27.688 -25.281 3.332 1 95.12 93 ARG B N 1
ATOM 5653 C CA . ARG B 1 93 ? -28.812 -25.438 2.434 1 95.12 93 ARG B CA 1
ATOM 5654 C C . ARG B 1 93 ? -29.969 -24.531 2.846 1 95.12 93 ARG B C 1
ATOM 5656 O O . ARG B 1 93 ? -30.391 -24.547 4.004 1 95.12 93 ARG B O 1
ATOM 5663 N N . LEU B 1 94 ? -30.453 -23.797 1.969 1 96.06 94 LEU B N 1
ATOM 5664 C CA . LEU B 1 94 ? -31.594 -22.922 2.236 1 96.06 94 LEU B CA 1
ATOM 5665 C C . LEU B 1 94 ? -32.906 -23.625 1.879 1 96.06 94 LEU B C 1
ATOM 5667 O O . LEU B 1 94 ? -33.812 -23.656 2.689 1 96.06 94 LEU B O 1
ATOM 5671 N N . GLY B 1 95 ? -32.969 -24.094 0.628 1 95.94 95 GLY B N 1
ATOM 5672 C CA . GLY B 1 95 ? -34.188 -24.734 0.175 1 95.94 95 GLY B CA 1
ATOM 5673 C C . GLY B 1 95 ? -34.188 -25 -1.317 1 95.94 95 GLY B C 1
ATOM 5674 O O . GLY B 1 95 ? -33.188 -24.828 -1.994 1 95.94 95 GLY B O 1
ATOM 5675 N N . ILE B 1 96 ? -35.375 -25.547 -1.722 1 96.19 96 ILE B N 1
ATOM 5676 C CA . ILE B 1 96 ? -35.531 -25.953 -3.115 1 96.19 96 ILE B CA 1
ATOM 5677 C C . ILE B 1 96 ? -36.688 -25.141 -3.748 1 96.19 96 ILE B C 1
ATOM 5679 O O . ILE B 1 96 ? -37.719 -24.906 -3.115 1 96.19 96 ILE B O 1
ATOM 5683 N N . LEU B 1 97 ? -36.406 -24.656 -4.852 1 96.62 97 LEU B N 1
ATOM 5684 C CA . LEU B 1 97 ? -37.406 -24.031 -5.695 1 96.62 97 LEU B CA 1
ATOM 5685 C C . LEU B 1 97 ? -37.906 -25.016 -6.766 1 96.62 97 LEU B C 1
ATOM 5687 O O . LEU B 1 97 ? -37.094 -25.609 -7.484 1 96.62 97 LEU B O 1
ATOM 5691 N N . THR B 1 98 ? -39.25 -25.203 -6.863 1 96.44 98 THR B N 1
ATOM 5692 C CA . THR B 1 98 ? -39.844 -26.047 -7.887 1 96.44 98 THR B CA 1
ATOM 5693 C C . THR B 1 98 ? -40.688 -25.219 -8.852 1 96.44 98 THR B C 1
ATOM 5695 O O . THR B 1 98 ? -41.594 -24.5 -8.43 1 96.44 98 THR B O 1
ATOM 5698 N N . SER B 1 99 ? -40.344 -25.281 -10.055 1 95 99 SER B N 1
ATOM 5699 C CA . SER B 1 99 ? -41.094 -24.516 -11.039 1 95 99 SER B CA 1
ATOM 5700 C C . SER B 1 99 ? -42.438 -25.203 -11.359 1 95 99 SER B C 1
ATOM 5702 O O . SER B 1 99 ? -42.562 -26.422 -11.188 1 95 99 SER B O 1
ATOM 5704 N N . PRO B 1 100 ? -43.406 -24.438 -11.789 1 92.44 100 PRO B N 1
ATOM 5705 C CA . PRO B 1 100 ? -44.688 -25.047 -12.195 1 92.44 100 PRO B CA 1
ATOM 5706 C C . PRO B 1 100 ? -44.562 -25.875 -13.469 1 92.44 100 PRO B C 1
ATOM 5708 O O . PRO B 1 100 ? -43.656 -25.641 -14.281 1 92.44 100 PRO B O 1
ATOM 5711 N N . ASP B 1 101 ? -45.344 -26.859 -13.547 1 91.5 101 ASP B N 1
ATOM 5712 C CA . ASP B 1 101 ? -45.438 -27.719 -14.727 1 91.5 101 ASP B CA 1
ATOM 5713 C C . ASP B 1 101 ? -46.438 -27.156 -15.734 1 91.5 101 ASP B C 1
ATOM 5715 O O . ASP B 1 101 ? -47.594 -27.594 -15.773 1 91.5 101 ASP B O 1
ATOM 5719 N N . ASP B 1 102 ? -46.188 -26.156 -16.406 1 85.25 102 ASP B N 1
ATOM 5720 C CA . ASP B 1 102 ? -47.094 -25.516 -17.359 1 85.25 102 ASP B CA 1
ATOM 5721 C C . ASP B 1 102 ? -46.375 -25.281 -18.688 1 85.25 102 ASP B C 1
ATOM 5723 O O . ASP B 1 102 ? -45.281 -24.75 -18.719 1 85.25 102 ASP B O 1
ATOM 5727 N N . SER B 1 103 ? -46.938 -25.797 -19.781 1 88.5 103 SER B N 1
ATOM 5728 C CA . SER B 1 103 ? -46.406 -25.578 -21.125 1 88.5 103 SER B CA 1
ATOM 5729 C C . SER B 1 103 ? -47.312 -24.656 -21.938 1 88.5 103 SER B C 1
ATOM 5731 O O . SER B 1 103 ? -48.531 -24.891 -22 1 88.5 103 SER B O 1
ATOM 5733 N N . ASN B 1 104 ? -46.812 -23.609 -22.438 1 90.56 104 ASN B N 1
ATOM 5734 C CA . ASN B 1 104 ? -47.594 -22.656 -23.219 1 90.56 104 ASN B CA 1
ATOM 5735 C C . ASN B 1 104 ? -46.938 -22.375 -24.562 1 90.56 104 ASN B C 1
ATOM 5737 O O . ASN B 1 104 ? -46.875 -21.219 -24.984 1 90.56 104 ASN B O 1
ATOM 5741 N N . TYR B 1 105 ? -46.375 -23.375 -25.188 1 89 105 TYR B N 1
ATOM 5742 C CA . TYR B 1 105 ? -45.812 -23.375 -26.531 1 89 105 TYR B CA 1
ATOM 5743 C C . TYR B 1 105 ? -44.812 -22.234 -26.703 1 89 105 TYR B C 1
ATOM 5745 O O . TYR B 1 105 ? -44.844 -21.5 -27.688 1 89 105 TYR B O 1
ATOM 5753 N N . GLY B 1 106 ? -44 -21.969 -25.734 1 88.88 106 GLY B N 1
ATOM 5754 C CA . GLY B 1 106 ? -42.906 -21 -25.844 1 88.88 106 GLY B CA 1
ATOM 5755 C C . GLY B 1 106 ? -43.219 -19.672 -25.188 1 88.88 106 GLY B C 1
ATOM 5756 O O . GLY B 1 106 ? -42.312 -18.891 -24.875 1 88.88 106 GLY B O 1
ATOM 5757 N N . LYS B 1 107 ? -44.469 -19.344 -24.906 1 88.12 107 LYS B N 1
ATOM 5758 C CA . LYS B 1 107 ? -44.875 -18.062 -24.328 1 88.12 107 LYS B CA 1
ATOM 5759 C C . LYS B 1 107 ? -44.531 -18 -22.844 1 88.12 107 LYS B C 1
ATOM 5761 O O . LYS B 1 107 ? -44.375 -16.922 -22.281 1 88.12 107 LYS B O 1
ATOM 5766 N N . GLY B 1 108 ? -44.406 -19.156 -22.234 1 91.88 108 GLY B N 1
ATOM 5767 C CA . GLY B 1 108 ? -44.125 -19.219 -20.812 1 91.88 108 GLY B CA 1
ATOM 5768 C C . GLY B 1 108 ? -42.75 -18.688 -20.453 1 91.88 108 GLY B C 1
ATOM 5769 O O . GLY B 1 108 ? -42.5 -18.234 -19.328 1 91.88 108 GLY B O 1
ATOM 5770 N N . TRP B 1 109 ? -41.875 -18.641 -21.422 1 93.31 109 TRP B N 1
ATOM 5771 C CA . TRP B 1 109 ? -40.5 -18.188 -21.188 1 93.31 109 TRP B CA 1
ATOM 5772 C C . TRP B 1 109 ? -40.469 -16.688 -20.906 1 93.31 109 TRP B C 1
ATOM 5774 O O . TRP B 1 109 ? -39.531 -16.172 -20.312 1 93.31 109 TRP B O 1
ATOM 5784 N N . ASN B 1 110 ? -41.531 -15.961 -21.312 1 92.19 110 ASN B N 1
ATOM 5785 C CA . ASN B 1 110 ? -41.594 -14.516 -21.125 1 92.19 110 ASN B CA 1
ATOM 5786 C C . ASN B 1 110 ? -42.375 -14.148 -19.875 1 92.19 110 ASN B C 1
ATOM 5788 O O . ASN B 1 110 ? -42.5 -12.969 -19.531 1 92.19 110 ASN B O 1
ATOM 5792 N N . ASN B 1 111 ? -42.875 -15.156 -19.172 1 93.06 111 ASN B N 1
ATOM 5793 C CA . ASN B 1 111 ? -43.594 -14.93 -17.906 1 93.06 111 ASN B CA 1
ATOM 5794 C C . ASN B 1 111 ? -42.719 -15.281 -16.703 1 93.06 111 ASN B C 1
ATOM 5796 O O . ASN B 1 111 ? -42.688 -16.438 -16.266 1 93.06 111 ASN B O 1
ATOM 5800 N N . PHE B 1 112 ? -42.125 -14.289 -16.125 1 95.25 112 PHE B N 1
ATOM 5801 C CA . PHE B 1 112 ? -41.219 -14.539 -15.008 1 95.25 112 PHE B CA 1
ATOM 5802 C C . PHE B 1 112 ? -42 -14.586 -13.688 1 95.25 112 PHE B C 1
ATOM 5804 O O . PHE B 1 112 ? -42.781 -13.68 -13.383 1 95.25 112 PHE B O 1
ATOM 5811 N N . LEU B 1 113 ? -41.75 -15.609 -12.953 1 95.56 113 LEU B N 1
ATOM 5812 C CA . LEU B 1 113 ? -42.375 -15.836 -11.648 1 95.56 113 LEU B CA 1
ATOM 5813 C C . LEU B 1 113 ? -41.438 -15.43 -10.523 1 95.56 113 LEU B C 1
ATOM 5815 O O . LEU B 1 113 ? -40.219 -15.289 -10.742 1 95.56 113 LEU B O 1
ATOM 5819 N N . GLN B 1 114 ? -42.062 -15.242 -9.398 1 96.06 114 GLN B N 1
ATOM 5820 C CA . GLN B 1 114 ? -41.312 -14.914 -8.188 1 96.06 114 GLN B CA 1
ATOM 5821 C C . GLN B 1 114 ? -41.469 -16.016 -7.137 1 96.06 114 GLN B C 1
ATOM 5823 O O . GLN B 1 114 ? -42.562 -16.5 -6.875 1 96.06 114 GLN B O 1
ATOM 5828 N N . SER B 1 115 ? -40.375 -16.344 -6.582 1 95.88 115 SER B N 1
ATOM 5829 C CA . SER B 1 115 ? -40.438 -17.453 -5.629 1 95.88 115 SER B CA 1
ATOM 5830 C C . SER B 1 115 ? -40.812 -16.969 -4.234 1 95.88 115 SER B C 1
ATOM 5832 O O . SER B 1 115 ? -41.281 -17.75 -3.408 1 95.88 115 SER B O 1
ATOM 5834 N N . GLY B 1 116 ? -40.625 -15.703 -3.893 1 94.81 116 GLY B N 1
ATOM 5835 C CA . GLY B 1 116 ? -40.594 -15.305 -2.494 1 94.81 116 GLY B CA 1
ATOM 5836 C C . GLY B 1 116 ? -39.344 -15.805 -1.756 1 94.81 116 GLY B C 1
ATOM 5837 O O . GLY B 1 116 ? -38.438 -16.359 -2.369 1 94.81 116 GLY B O 1
ATOM 5838 N N . PRO B 1 117 ? -39.344 -15.641 -0.423 1 96.25 117 PRO B N 1
ATOM 5839 C CA . PRO B 1 117 ? -38.156 -16.016 0.352 1 96.25 117 PRO B CA 1
ATOM 5840 C C . PRO B 1 117 ? -37.938 -17.531 0.367 1 96.25 117 PRO B C 1
ATOM 5842 O O . PRO B 1 117 ? -38.875 -18.312 0.447 1 96.25 117 PRO B O 1
ATOM 5845 N N . ILE B 1 118 ? -36.75 -17.859 0.182 1 96.75 118 ILE B N 1
ATOM 5846 C CA . ILE B 1 118 ? -36.344 -19.266 0.243 1 96.75 118 ILE B CA 1
ATOM 5847 C C . ILE B 1 118 ? -35.469 -19.516 1.465 1 96.75 118 ILE B C 1
ATOM 5849 O O . ILE B 1 118 ? -34.375 -18.969 1.555 1 96.75 118 ILE B O 1
ATOM 5853 N N . GLY B 1 119 ? -36 -20.312 2.398 1 94 119 GLY B N 1
ATOM 5854 C CA . GLY B 1 119 ? -35.219 -20.672 3.57 1 94 119 GLY B CA 1
ATOM 5855 C C . GLY B 1 119 ? -35.25 -19.594 4.645 1 94 119 GLY B C 1
ATOM 5856 O O . GLY B 1 119 ? -35.938 -18.578 4.504 1 94 119 GLY B O 1
ATOM 5857 N N . PRO B 1 120 ? -34.5 -19.828 5.711 1 93.81 120 PRO B N 1
ATOM 5858 C CA . PRO B 1 120 ? -34.469 -18.891 6.844 1 93.81 120 PRO B CA 1
ATOM 5859 C C . PRO B 1 120 ? -33.406 -17.812 6.684 1 93.81 120 PRO B C 1
ATOM 5861 O O . PRO B 1 120 ? -32.594 -17.859 5.746 1 93.81 120 PRO B O 1
ATOM 5864 N N . TYR B 1 121 ? -33.562 -16.875 7.559 1 94.75 121 TYR B N 1
ATOM 5865 C CA . TYR B 1 121 ? -32.469 -15.945 7.727 1 94.75 121 TYR B CA 1
ATOM 5866 C C . TYR B 1 121 ? -31.25 -16.641 8.352 1 94.75 121 TYR B C 1
ATOM 5868 O O . TYR B 1 121 ? -31.406 -17.438 9.281 1 94.75 121 TYR B O 1
ATOM 5876 N N . LEU B 1 122 ? -30.156 -16.375 7.766 1 96.69 122 LEU B N 1
ATOM 5877 C CA . LEU B 1 122 ? -28.906 -16.875 8.32 1 96.69 122 LEU B CA 1
ATOM 5878 C C . LEU B 1 122 ? -28.078 -15.742 8.922 1 96.69 122 LEU B C 1
ATOM 5880 O O . LEU B 1 122 ? -27.953 -14.68 8.312 1 96.69 122 LEU B O 1
ATOM 5884 N N . ASN B 1 123 ? -27.594 -15.961 10.102 1 95.75 123 ASN B N 1
ATOM 5885 C CA . ASN B 1 123 ? -26.641 -15.016 10.672 1 95.75 123 ASN B CA 1
ATOM 5886 C C . ASN B 1 123 ? -25.219 -15.281 10.172 1 95.75 123 ASN B C 1
ATOM 5888 O O . ASN B 1 123 ? -24.641 -16.344 10.445 1 95.75 123 ASN B O 1
ATOM 5892 N N . LEU B 1 124 ? -24.734 -14.367 9.391 1 95 124 LEU B N 1
ATOM 5893 C CA . LEU B 1 124 ? -23.406 -14.516 8.789 1 95 124 LEU B CA 1
ATOM 5894 C C . LEU B 1 124 ? -22.438 -13.492 9.367 1 95 124 LEU B C 1
ATOM 5896 O O . LEU B 1 124 ? -22.828 -12.367 9.672 1 95 124 LEU B O 1
ATOM 5900 N N . SER B 1 125 ? -21.234 -13.898 9.523 1 91.75 125 SER B N 1
ATOM 5901 C CA . SER B 1 125 ? -20.188 -13 9.992 1 91.75 125 SER B CA 1
ATOM 5902 C C . SER B 1 125 ? -19.75 -12.031 8.891 1 91.75 125 SER B C 1
ATOM 5904 O O . SER B 1 125 ? -20.172 -12.172 7.738 1 91.75 125 SER B O 1
ATOM 5906 N N . SER B 1 126 ? -19.016 -11.031 9.32 1 89.94 126 SER B N 1
ATOM 5907 C CA . SER B 1 126 ? -18.422 -10.148 8.312 1 89.94 126 SER B CA 1
ATOM 5908 C C . SER B 1 126 ? -17.469 -10.922 7.398 1 89.94 126 SER B C 1
ATOM 5910 O O . SER B 1 126 ? -16.906 -11.938 7.797 1 89.94 126 SER B O 1
ATOM 5912 N N . GLY B 1 127 ? -17.391 -10.391 6.156 1 88.56 127 GLY B N 1
ATOM 5913 C CA . GLY B 1 127 ? -16.469 -11.047 5.234 1 88.56 127 GLY B CA 1
ATOM 5914 C C . GLY B 1 127 ? -17.141 -11.5 3.951 1 88.56 127 GLY B C 1
ATOM 5915 O O . GLY B 1 127 ? -18.219 -11.023 3.602 1 88.56 127 GLY B O 1
ATOM 5916 N N . ARG B 1 128 ? -16.438 -12.367 3.26 1 88.75 128 ARG B N 1
ATOM 5917 C CA . ARG B 1 128 ? -16.891 -12.844 1.961 1 88.75 128 ARG B CA 1
ATOM 5918 C C . ARG B 1 128 ? -17.734 -14.117 2.111 1 88.75 128 ARG B C 1
ATOM 5920 O O . ARG B 1 128 ? -17.359 -15.023 2.855 1 88.75 128 ARG B O 1
ATOM 5927 N N . HIS B 1 129 ? -18.797 -14.141 1.371 1 91.88 129 HIS B N 1
ATOM 5928 C CA . HIS B 1 129 ? -19.734 -15.266 1.351 1 91.88 129 HIS B CA 1
ATOM 5929 C C . HIS B 1 129 ? -20.172 -15.594 -0.073 1 91.88 129 HIS B C 1
ATOM 5931 O O . HIS B 1 129 ? -19.828 -14.867 -1.014 1 91.88 129 HIS B O 1
ATOM 5937 N N . PHE B 1 130 ? -20.812 -16.75 -0.144 1 92.44 130 PHE B N 1
ATOM 5938 C CA . PHE B 1 130 ? -21.328 -17.078 -1.474 1 92.44 130 PHE B CA 1
ATOM 5939 C C . PHE B 1 130 ? -22.672 -17.766 -1.384 1 92.44 130 PHE B C 1
ATOM 5941 O O . PHE B 1 130 ? -22.953 -18.469 -0.412 1 92.44 130 PHE B O 1
ATOM 5948 N N . ILE B 1 131 ? -23.484 -17.516 -2.367 1 95.56 131 ILE B N 1
ATOM 5949 C CA . ILE B 1 131 ? -24.703 -18.281 -2.584 1 95.56 131 ILE B CA 1
ATOM 5950 C C . ILE B 1 131 ? -24.469 -19.328 -3.682 1 95.56 131 ILE B C 1
ATOM 5952 O O . ILE B 1 131 ? -23.906 -19 -4.734 1 95.56 131 ILE B O 1
ATOM 5956 N N . SER B 1 132 ? -24.828 -20.516 -3.357 1 94.44 132 SER B N 1
ATOM 5957 C CA . SER B 1 132 ? -24.703 -21.594 -4.328 1 94.44 132 SER B CA 1
ATOM 5958 C C . SER B 1 132 ? -26.047 -21.953 -4.949 1 94.44 132 SER B C 1
ATOM 5960 O O . SER B 1 132 ? -27.062 -22.016 -4.254 1 94.44 132 SER B O 1
ATOM 5962 N N . ILE B 1 133 ? -26.094 -22.109 -6.219 1 95.06 133 ILE B N 1
ATOM 5963 C CA . ILE B 1 133 ? -27.25 -22.516 -7 1 95.06 133 ILE B CA 1
ATOM 5964 C C . ILE B 1 133 ? -26.953 -23.828 -7.727 1 95.06 133 ILE B C 1
ATOM 5966 O O . ILE B 1 133 ? -25.969 -23.922 -8.469 1 95.06 133 ILE B O 1
ATOM 5970 N N . SER B 1 134 ? -27.734 -24.797 -7.441 1 95.06 134 SER B N 1
ATOM 5971 C CA . SER B 1 134 ? -27.562 -26.094 -8.086 1 95.06 134 SER B CA 1
ATOM 5972 C C . SER B 1 134 ? -28.891 -26.578 -8.68 1 95.06 134 SER B C 1
ATOM 5974 O O . SER B 1 134 ? -29.891 -26.703 -7.969 1 95.06 134 SER B O 1
ATOM 5976 N N . VAL B 1 135 ? -28.906 -26.859 -9.961 1 95.44 135 VAL B N 1
ATOM 5977 C CA . VAL B 1 135 ? -30.109 -27.375 -10.617 1 95.44 135 VAL B CA 1
ATOM 5978 C C . VAL B 1 135 ? -30.156 -28.906 -10.523 1 95.44 135 VAL B C 1
ATOM 5980 O O . VAL B 1 135 ? -29.344 -29.594 -11.148 1 95.44 135 VAL B O 1
ATOM 5983 N N . ASN B 1 136 ? -31.078 -29.359 -9.836 1 95 136 ASN B N 1
ATOM 5984 C CA . ASN B 1 136 ? -31.141 -30.781 -9.531 1 95 136 ASN B CA 1
ATOM 5985 C C . ASN B 1 136 ? -31.812 -31.562 -10.656 1 95 136 ASN B C 1
ATOM 5987 O O . ASN B 1 136 ? -31.328 -32.625 -11.039 1 95 136 ASN B O 1
ATOM 5991 N N . LYS B 1 137 ? -32.938 -31.016 -11.102 1 95.44 137 LYS B N 1
ATOM 5992 C CA . LYS B 1 137 ? -33.688 -31.719 -12.125 1 95.44 137 LYS B CA 1
ATOM 5993 C C . LYS B 1 137 ? -34.469 -30.734 -13.008 1 95.44 137 LYS B C 1
ATOM 5995 O O . LYS B 1 137 ? -35.094 -29.797 -12.508 1 95.44 137 LYS B O 1
ATOM 6000 N N . THR B 1 138 ? -34.281 -31.016 -14.25 1 94.56 138 THR B N 1
ATOM 6001 C CA . THR B 1 138 ? -35.062 -30.234 -15.195 1 94.56 138 THR B CA 1
ATOM 6002 C C . THR B 1 138 ? -35.719 -31.125 -16.25 1 94.56 138 THR B C 1
ATOM 6004 O O . THR B 1 138 ? -35.312 -32.281 -16.422 1 94.56 138 THR B O 1
ATOM 6007 N N . ASP B 1 139 ? -36.688 -30.656 -16.922 1 92.56 139 ASP B N 1
ATOM 6008 C CA . ASP B 1 139 ? -37.156 -31.297 -18.156 1 92.56 139 ASP B CA 1
ATOM 6009 C C . ASP B 1 139 ? -36.219 -31.016 -19.312 1 92.56 139 ASP B C 1
ATOM 6011 O O . ASP B 1 139 ? -35.094 -30.531 -19.109 1 92.56 139 ASP B O 1
ATOM 6015 N N . PHE B 1 140 ? -36.656 -31.375 -20.5 1 91.44 140 PHE B N 1
ATOM 6016 C CA . PHE B 1 140 ? -35.781 -31.281 -21.672 1 91.44 140 PHE B CA 1
ATOM 6017 C C . PHE B 1 140 ? -35.438 -29.828 -21.953 1 91.44 140 PHE B C 1
ATOM 6019 O O . PHE B 1 140 ? -34.312 -29.531 -22.422 1 91.44 140 PHE B O 1
ATOM 6026 N N . TYR B 1 141 ? -36.344 -28.828 -21.641 1 91.75 141 TYR B N 1
ATOM 6027 C CA . TYR B 1 141 ? -36.156 -27.438 -22.062 1 91.75 141 TYR B CA 1
ATOM 6028 C C . TYR B 1 141 ? -35.406 -26.641 -21 1 91.75 141 TYR B C 1
ATOM 6030 O O . TYR B 1 141 ? -34.938 -25.531 -21.266 1 91.75 141 TYR B O 1
ATOM 6038 N N . GLY B 1 142 ? -35.344 -27.141 -19.75 1 94.94 142 GLY B N 1
ATOM 6039 C CA . GLY B 1 142 ? -34.625 -26.453 -18.688 1 94.94 142 GLY B CA 1
ATOM 6040 C C . GLY B 1 142 ? -35.438 -25.406 -17.969 1 94.94 142 GLY B C 1
ATOM 6041 O O . GLY B 1 142 ? -36.688 -25.484 -17.969 1 94.94 142 GLY B O 1
ATOM 6042 N N . VAL B 1 143 ? -34.812 -24.578 -17.234 1 96 143 VAL B N 1
ATOM 6043 C CA . VAL B 1 143 ? -35.375 -23.484 -16.469 1 96 143 VAL B CA 1
ATOM 6044 C C . VAL B 1 143 ? -34.531 -22.219 -16.641 1 96 143 VAL B C 1
ATOM 6046 O O . VAL B 1 143 ? -33.312 -22.312 -16.734 1 96 143 VAL B O 1
ATOM 6049 N N . GLU B 1 144 ? -35.156 -21.078 -16.734 1 96 144 GLU B N 1
ATOM 6050 C CA . GLU B 1 144 ? -34.406 -19.828 -16.859 1 96 144 GLU B CA 1
ATOM 6051 C C . GLU B 1 144 ? -34.438 -19.031 -15.562 1 96 144 GLU B C 1
ATOM 6053 O O . GLU B 1 144 ? -35.5 -18.844 -14.961 1 96 144 GLU B O 1
ATOM 6058 N N . LEU B 1 145 ? -33.281 -18.688 -15.102 1 97.06 145 LEU B N 1
ATOM 6059 C CA . LEU B 1 145 ? -33.156 -17.781 -13.969 1 97.06 145 LEU B CA 1
ATOM 6060 C C . LEU B 1 145 ? -32.781 -16.375 -14.445 1 97.06 145 LEU B C 1
ATOM 6062 O O . LEU B 1 145 ? -31.922 -16.203 -15.305 1 97.06 145 LEU B O 1
ATOM 6066 N N . ASP B 1 146 ? -33.438 -15.352 -13.852 1 96.19 146 ASP B N 1
ATOM 6067 C CA . ASP B 1 146 ? -33.281 -13.953 -14.234 1 96.19 146 ASP B CA 1
ATOM 6068 C C . ASP B 1 146 ? -32.531 -13.18 -13.156 1 96.19 146 ASP B C 1
ATOM 6070 O O . ASP B 1 146 ? -31.5 -12.562 -13.43 1 96.19 146 ASP B O 1
ATOM 6074 N N . GLN B 1 147 ? -32.969 -13.305 -11.961 1 96.31 147 GLN B N 1
ATOM 6075 C CA . GLN B 1 147 ? -32.438 -12.477 -10.883 1 96.31 147 GLN B CA 1
ATOM 6076 C C . GLN B 1 147 ? -32.594 -13.156 -9.531 1 96.31 147 GLN B C 1
ATOM 6078 O O . GLN B 1 147 ? -33.625 -13.828 -9.289 1 96.31 147 GLN B O 1
ATOM 6083 N N . LEU B 1 148 ? -31.656 -12.945 -8.727 1 97.38 148 LEU B N 1
ATOM 6084 C CA . LEU B 1 148 ? -31.75 -13.273 -7.309 1 97.38 148 LEU B CA 1
ATOM 6085 C C . LEU B 1 148 ? -31.734 -12.016 -6.453 1 97.38 148 LEU B C 1
ATOM 6087 O O . LEU B 1 148 ? -31.062 -11.031 -6.789 1 97.38 148 LEU B O 1
ATOM 6091 N N . GLU B 1 149 ? -32.438 -12.055 -5.398 1 96.12 149 GLU B N 1
ATOM 6092 C CA . GLU B 1 149 ? -32.438 -10.93 -4.469 1 96.12 149 GLU B CA 1
ATOM 6093 C C . GLU B 1 149 ? -32.031 -11.367 -3.07 1 96.12 149 GLU B C 1
ATOM 6095 O O . GLU B 1 149 ? -32.656 -12.219 -2.461 1 96.12 149 GLU B O 1
ATOM 6100 N N . ILE B 1 150 ? -30.984 -10.828 -2.627 1 97.12 150 ILE B N 1
ATOM 6101 C CA . ILE B 1 150 ? -30.5 -11.102 -1.277 1 97.12 150 ILE B CA 1
ATOM 6102 C C . ILE B 1 150 ? -30.906 -9.953 -0.347 1 97.12 150 ILE B C 1
ATOM 6104 O O . ILE B 1 150 ? -30.781 -8.781 -0.701 1 97.12 150 ILE B O 1
ATOM 6108 N N . LYS B 1 151 ? -31.422 -10.336 0.773 1 95.12 151 LYS B N 1
ATOM 6109 C CA . LYS B 1 151 ? -31.828 -9.375 1.794 1 95.12 151 LYS B CA 1
ATOM 6110 C C . LYS B 1 151 ? -30.906 -9.453 3.01 1 95.12 151 LYS B C 1
ATOM 6112 O O . LYS B 1 151 ? -30.578 -10.539 3.484 1 95.12 151 LYS B O 1
ATOM 6117 N N . THR B 1 152 ? -30.422 -8.289 3.428 1 94.69 152 THR B N 1
ATOM 6118 C CA . THR B 1 152 ? -29.656 -8.203 4.664 1 94.69 152 THR B CA 1
ATOM 6119 C C . THR B 1 152 ? -30.328 -7.27 5.66 1 94.69 152 THR B C 1
ATOM 6121 O O . THR B 1 152 ? -31.031 -6.336 5.27 1 94.69 152 THR B O 1
ATOM 6124 N N . LEU B 1 153 ? -30.109 -7.465 6.914 1 92.81 153 LEU B N 1
ATOM 6125 C CA . LEU B 1 153 ? -30.688 -6.605 7.941 1 92.81 153 LEU B CA 1
ATOM 6126 C C . LEU B 1 153 ? -29.703 -5.508 8.352 1 92.81 153 LEU B C 1
ATOM 6128 O O . LEU B 1 153 ? -29.938 -4.809 9.336 1 92.81 153 LEU B O 1
ATOM 6132 N N . ASP B 1 154 ? -28.656 -5.418 7.645 1 89.38 154 ASP B N 1
ATOM 6133 C CA . ASP B 1 154 ? -27.734 -4.301 7.801 1 89.38 154 ASP B CA 1
ATOM 6134 C C . ASP B 1 154 ? -28.109 -3.135 6.891 1 89.38 154 ASP B C 1
ATOM 6136 O O . ASP B 1 154 ? -27.906 -3.189 5.68 1 89.38 154 ASP B O 1
ATOM 6140 N N . SER B 1 155 ? -28.578 -2.092 7.441 1 83.31 155 SER B N 1
ATOM 6141 C CA . SER B 1 155 ? -29.078 -0.96 6.668 1 83.31 155 SER B CA 1
ATOM 6142 C C . SER B 1 155 ? -27.938 -0.062 6.199 1 83.31 155 SER B C 1
ATOM 6144 O O . SER B 1 155 ? -28.156 0.861 5.41 1 83.31 155 SER B O 1
ATOM 6146 N N . HIS B 1 156 ? -26.75 -0.388 6.59 1 79.19 156 HIS B N 1
ATOM 6147 C CA . HIS B 1 156 ? -25.672 0.54 6.309 1 79.19 156 HIS B CA 1
ATOM 6148 C C . HIS B 1 156 ? -24.703 -0.04 5.285 1 79.19 156 HIS B C 1
ATOM 6150 O O . HIS B 1 156 ? -23.719 0.612 4.906 1 79.19 156 HIS B O 1
ATOM 6156 N N . ILE B 1 157 ? -24.969 -1.189 4.844 1 89.62 157 ILE B N 1
ATOM 6157 C CA . ILE B 1 157 ? -24.062 -1.803 3.869 1 89.62 157 ILE B CA 1
ATOM 6158 C C . ILE B 1 157 ? -24.297 -1.182 2.494 1 89.62 157 ILE B C 1
ATOM 6160 O O . ILE B 1 157 ? -25.438 -1.003 2.068 1 89.62 157 ILE B O 1
ATOM 6164 N N . SER B 1 158 ? -23.203 -0.793 1.87 1 86.06 158 SER B N 1
ATOM 6165 C CA . SER B 1 158 ? -23.281 -0.224 0.528 1 86.06 158 SER B CA 1
ATOM 6166 C C . SER B 1 158 ? -23.234 -1.314 -0.538 1 86.06 158 SER B C 1
ATOM 6168 O O . SER B 1 158 ? -22.828 -2.443 -0.263 1 86.06 158 SER B O 1
ATOM 6170 N N . ASP B 1 159 ? -23.672 -0.91 -1.715 1 87.31 159 ASP B N 1
ATOM 6171 C CA . ASP B 1 159 ? -23.641 -1.825 -2.852 1 87.31 159 ASP B CA 1
ATOM 6172 C C . ASP B 1 159 ? -22.203 -2.256 -3.16 1 87.31 159 ASP B C 1
ATOM 6174 O O . ASP B 1 159 ? -21.953 -3.422 -3.473 1 87.31 159 ASP B O 1
ATOM 6178 N N . GLU B 1 160 ? -21.312 -1.373 -2.988 1 86.62 160 GLU B N 1
ATOM 6179 C CA . GLU B 1 160 ? -19.922 -1.655 -3.305 1 86.62 160 GLU B CA 1
ATOM 6180 C C . GLU B 1 160 ? -19.328 -2.691 -2.35 1 86.62 160 GLU B C 1
ATOM 6182 O O . GLU B 1 160 ? -18.578 -3.574 -2.768 1 86.62 160 GLU B O 1
ATOM 6187 N N . ILE B 1 161 ? -19.703 -2.584 -1.136 1 91.5 161 ILE B N 1
ATOM 6188 C CA . ILE B 1 161 ? -19.219 -3.549 -0.153 1 91.5 161 ILE B CA 1
ATOM 6189 C C . ILE B 1 161 ? -19.891 -4.898 -0.382 1 91.5 161 ILE B C 1
ATOM 6191 O O . ILE B 1 161 ? -19.234 -5.941 -0.37 1 91.5 161 ILE B O 1
ATOM 6195 N N . PHE B 1 162 ? -21.203 -4.852 -0.688 1 93.31 162 PHE B N 1
ATOM 6196 C CA . PHE B 1 162 ? -21.938 -6.098 -0.885 1 93.31 162 PHE B CA 1
ATOM 6197 C C . PHE B 1 162 ? -21.391 -6.863 -2.082 1 93.31 162 PHE B C 1
ATOM 6199 O O . PHE B 1 162 ? -21.25 -8.094 -2.035 1 93.31 162 PHE B O 1
ATOM 6206 N N . LYS B 1 163 ? -21.016 -6.16 -3.07 1 89.19 163 LYS B N 1
ATOM 6207 C CA . LYS B 1 163 ? -20.516 -6.785 -4.285 1 89.19 163 LYS B CA 1
ATOM 6208 C C . LYS B 1 163 ? -19.016 -7.039 -4.18 1 89.19 163 LYS B C 1
ATOM 6210 O O . LYS B 1 163 ? -18.375 -7.422 -5.164 1 89.19 163 LYS B O 1
ATOM 6215 N N . CYS B 1 164 ? -18.391 -6.754 -3.109 1 89.44 164 CYS B N 1
ATOM 6216 C CA . CYS B 1 164 ? -17.016 -7.086 -2.748 1 89.44 164 CYS B CA 1
ATOM 6217 C C . CYS B 1 164 ? -16.031 -6.207 -3.504 1 89.44 164 CYS B C 1
ATOM 6219 O O . CYS B 1 164 ? -14.859 -6.57 -3.66 1 89.44 164 CYS B O 1
ATOM 6221 N N . SER B 1 165 ? -16.516 -5.109 -4.055 1 85.12 165 SER B N 1
ATOM 6222 C CA . SER B 1 165 ? -15.602 -4.168 -4.676 1 85.12 165 SER B CA 1
ATOM 6223 C C . SER B 1 165 ? -14.812 -3.387 -3.629 1 85.12 165 SER B C 1
ATOM 6225 O O . SER B 1 165 ? -13.727 -2.879 -3.91 1 85.12 165 SER B O 1
ATOM 6227 N N . LEU B 1 166 ? -15.391 -3.229 -2.51 1 89.38 166 LEU B N 1
ATOM 6228 C CA . LEU B 1 166 ? -14.742 -2.768 -1.287 1 89.38 166 LEU B CA 1
ATOM 6229 C C . LEU B 1 166 ? -14.852 -3.816 -0.184 1 89.38 166 LEU B C 1
ATOM 6231 O O . LEU B 1 166 ? -15.742 -4.672 -0.224 1 89.38 166 LEU B O 1
ATOM 6235 N N . PHE B 1 167 ? -13.945 -3.75 0.698 1 88.75 167 PHE B N 1
ATOM 6236 C CA . PHE B 1 167 ? -14.008 -4.777 1.732 1 88.75 167 PHE B CA 1
ATOM 6237 C C . PHE B 1 167 ? -13.758 -4.172 3.109 1 88.75 167 PHE B C 1
ATOM 6239 O O . PHE B 1 167 ? -13.125 -3.117 3.225 1 88.75 167 PHE B O 1
ATOM 6246 N N . CYS B 1 168 ? -14.289 -4.844 4.023 1 91.88 168 CYS B N 1
ATOM 6247 C CA . CYS B 1 168 ? -14.023 -4.551 5.43 1 91.88 168 CYS B CA 1
ATOM 6248 C C . CYS B 1 168 ? -13.266 -5.691 6.094 1 91.88 168 CYS B C 1
ATOM 6250 O O . CYS B 1 168 ? -13.531 -6.863 5.816 1 91.88 168 CYS B O 1
ATOM 6252 N N . ASP B 1 169 ? -12.359 -5.316 6.867 1 89.69 169 ASP B N 1
ATOM 6253 C CA . ASP B 1 169 ? -11.547 -6.297 7.586 1 89.69 169 ASP B CA 1
ATOM 6254 C C . ASP B 1 169 ? -11.625 -6.07 9.094 1 89.69 169 ASP B C 1
ATOM 6256 O O . ASP B 1 169 ? -10.992 -5.148 9.625 1 89.69 169 ASP B O 1
ATOM 6260 N N . LYS B 1 170 ? -12.219 -6.973 9.711 1 86.12 170 LYS B N 1
ATOM 6261 C CA . LYS B 1 170 ? -12.414 -6.855 11.156 1 86.12 170 LYS B CA 1
ATOM 6262 C C . LYS B 1 170 ? -11.102 -7.043 11.906 1 86.12 170 LYS B C 1
ATOM 6264 O O . LYS B 1 170 ? -10.992 -6.703 13.086 1 86.12 170 LYS B O 1
ATOM 6269 N N . ASP B 1 171 ? -10.141 -7.555 11.242 1 84.25 171 ASP B N 1
ATOM 6270 C CA . ASP B 1 171 ? -8.867 -7.844 11.898 1 84.25 171 ASP B CA 1
ATOM 6271 C C . ASP B 1 171 ? -7.984 -6.598 11.953 1 84.25 171 ASP B C 1
ATOM 6273 O O . ASP B 1 171 ? -6.941 -6.598 12.617 1 84.25 171 ASP B O 1
ATOM 6277 N N . ILE B 1 172 ? -8.398 -5.605 11.305 1 89.25 172 ILE B N 1
ATOM 6278 C CA . ILE B 1 172 ? -7.684 -4.34 11.43 1 89.25 172 ILE B CA 1
ATOM 6279 C C . ILE B 1 172 ? -7.984 -3.715 12.789 1 89.25 172 ILE B C 1
ATOM 6281 O O . ILE B 1 172 ? -9.086 -3.209 13.023 1 89.25 172 ILE B O 1
ATOM 6285 N N . THR B 1 173 ? -6.965 -3.863 13.625 1 86.5 173 THR B N 1
ATOM 6286 C CA . THR B 1 173 ? -7.078 -3.318 14.977 1 86.5 173 THR B CA 1
ATOM 6287 C C . THR B 1 173 ? -5.781 -2.631 15.391 1 86.5 173 THR B C 1
ATOM 6289 O O . THR B 1 173 ? -4.734 -2.836 14.773 1 86.5 173 THR B O 1
ATOM 6292 N N . TYR B 1 174 ? -5.883 -1.716 16.328 1 85.5 174 TYR B N 1
ATOM 6293 C CA . TYR B 1 174 ? -4.723 -1.061 16.922 1 85.5 174 TYR B CA 1
ATOM 6294 C C . TYR B 1 174 ? -4.578 -1.435 18.391 1 85.5 174 TYR B C 1
ATOM 6296 O O . TYR B 1 174 ? -5.543 -1.363 19.156 1 85.5 174 TYR B O 1
ATOM 6304 N N . SER B 1 175 ? -3.414 -2.17 18.812 1 71.56 175 SER B N 1
ATOM 6305 C CA . SER B 1 175 ? -3.223 -2.627 20.188 1 71.56 175 SER B CA 1
ATOM 6306 C C . SER B 1 175 ? -2.652 -1.52 21.062 1 71.56 175 SER B C 1
ATOM 6308 O O . SER B 1 175 ? -2.65 -1.631 22.297 1 71.56 175 SER B O 1
ATOM 6310 N N . ASN B 1 176 ? -2.096 -0.528 20.734 1 60.09 176 ASN B N 1
ATOM 6311 C CA . ASN B 1 176 ? -1.143 0.298 21.469 1 60.09 176 ASN B CA 1
ATOM 6312 C C . ASN B 1 176 ? -1.849 1.372 22.281 1 60.09 176 ASN B C 1
ATOM 6314 O O . ASN B 1 176 ? -1.2 2.256 22.844 1 60.09 176 ASN B O 1
ATOM 6318 N N . GLY B 1 177 ? -3.092 1.022 22.828 1 60.97 177 GLY B N 1
ATOM 6319 C CA . GLY B 1 177 ? -3.518 2.055 23.75 1 60.97 177 GLY B CA 1
ATOM 6320 C C . GLY B 1 177 ? -4.172 1.495 25 1 60.97 177 GLY B C 1
ATOM 6321 O O . GLY B 1 177 ? -5.402 1.416 25.078 1 60.97 177 GLY B O 1
ATOM 6322 N N . ARG B 1 178 ? -3.168 0.878 25.969 1 64.19 178 ARG B N 1
ATOM 6323 C CA . ARG B 1 178 ? -3.791 0.252 27.125 1 64.19 178 ARG B CA 1
ATOM 6324 C C . ARG B 1 178 ? -4.285 1.303 28.109 1 64.19 178 ARG B C 1
ATOM 6326 O O . ARG B 1 178 ? -3.75 2.41 28.172 1 64.19 178 ARG B O 1
ATOM 6333 N N . ALA B 1 179 ? -5.359 0.842 28.688 1 76.25 179 ALA B N 1
ATOM 6334 C CA . ALA B 1 179 ? -5.906 1.686 29.75 1 76.25 179 ALA B CA 1
ATOM 6335 C C . ALA B 1 179 ? -4.855 1.969 30.828 1 76.25 179 ALA B C 1
ATOM 6337 O O . ALA B 1 179 ? -4.082 1.082 31.188 1 76.25 179 ALA B O 1
ATOM 6338 N N . ARG B 1 180 ? -4.809 3.209 31.109 1 82.75 180 ARG B N 1
ATOM 6339 C CA . ARG B 1 180 ? -3.852 3.629 32.125 1 82.75 180 ARG B CA 1
ATOM 6340 C C . ARG B 1 180 ? -4.555 3.926 33.438 1 82.75 180 ARG B C 1
ATOM 6342 O O . ARG B 1 180 ? -5.531 4.68 33.5 1 82.75 180 ARG B O 1
ATOM 6349 N N . ASP B 1 181 ? -4.098 3.33 34.531 1 80.38 181 ASP B N 1
ATOM 6350 C CA . ASP B 1 181 ? -4.691 3.516 35.844 1 80.38 181 ASP B CA 1
ATOM 6351 C C . ASP B 1 181 ? -4.094 4.73 36.531 1 80.38 181 ASP B C 1
ATOM 6353 O O . ASP B 1 181 ? -4.656 5.227 37.531 1 80.38 181 ASP B O 1
ATOM 6357 N N . ASP B 1 182 ? -2.965 5.176 36.062 1 83.12 182 ASP B N 1
ATOM 6358 C CA . ASP B 1 182 ? -2.248 6.242 36.781 1 83.12 182 ASP B CA 1
ATOM 6359 C C . ASP B 1 182 ? -2.777 7.617 36.344 1 83.12 182 ASP B C 1
ATOM 6361 O O . ASP B 1 182 ? -2.326 8.641 36.875 1 83.12 182 ASP B O 1
ATOM 6365 N N . MET B 1 183 ? -3.762 7.582 35.5 1 87.69 183 MET B N 1
ATOM 6366 C CA . MET B 1 183 ? -4.32 8.867 35.062 1 87.69 183 MET B CA 1
ATOM 6367 C C . MET B 1 183 ? -5.824 8.758 34.844 1 87.69 183 MET B C 1
ATOM 6369 O O . MET B 1 183 ? -6.348 7.664 34.625 1 87.69 183 MET B O 1
ATOM 6373 N N . SER B 1 184 ? -6.488 9.898 34.969 1 89.31 184 SER B N 1
ATOM 6374 C CA . SER B 1 184 ? -7.934 9.93 34.75 1 89.31 184 SER B CA 1
ATOM 6375 C C . SER B 1 184 ? -8.281 9.805 33.281 1 89.31 184 SER B C 1
ATOM 6377 O O . SER B 1 184 ? -7.52 10.25 32.406 1 89.31 184 SER B O 1
ATOM 6379 N N . SER B 1 185 ? -9.43 9.266 33.031 1 92.25 185 SER B N 1
ATOM 6380 C CA . SER B 1 185 ? -9.875 9.039 31.672 1 92.25 185 SER B CA 1
ATOM 6381 C C . SER B 1 185 ? -10.5 10.297 31.078 1 92.25 185 SER B C 1
ATOM 6383 O O . SER B 1 185 ? -11.125 11.086 31.797 1 92.25 185 SER B O 1
ATOM 6385 N N . ALA B 1 186 ? -10.242 10.461 29.781 1 95.44 186 ALA B N 1
ATOM 6386 C CA . ALA B 1 186 ? -10.984 11.453 29.016 1 95.44 186 ALA B CA 1
ATOM 6387 C C . ALA B 1 186 ? -12.328 10.891 28.547 1 95.44 186 ALA B C 1
ATOM 6389 O O . ALA B 1 186 ? -12.555 9.68 28.609 1 95.44 186 ALA B O 1
ATOM 6390 N N . VAL B 1 187 ? -13.203 11.828 28.234 1 96.62 187 VAL B N 1
ATOM 6391 C CA . VAL B 1 187 ? -14.508 11.445 27.719 1 96.62 187 VAL B CA 1
ATOM 6392 C C . VAL B 1 187 ? -14.641 11.875 26.25 1 96.62 187 VAL B C 1
ATOM 6394 O O . VAL B 1 187 ? -14.445 13.047 25.922 1 96.62 187 VAL B O 1
ATOM 6397 N N . LEU B 1 188 ? -14.875 10.914 25.422 1 96.62 188 LEU B N 1
ATOM 6398 C CA . LEU B 1 188 ? -15.148 11.148 24 1 96.62 188 LEU B CA 1
ATOM 6399 C C . LEU B 1 188 ? -16.656 11.148 23.734 1 96.62 188 LEU B C 1
ATOM 6401 O O . LEU B 1 188 ? -17.359 10.219 24.125 1 96.62 188 LEU B O 1
ATOM 6405 N N . THR B 1 189 ? -17.125 12.164 23.109 1 95.69 189 THR B N 1
ATOM 6406 C CA . THR B 1 189 ? -18.516 12.242 22.703 1 95.69 189 THR B CA 1
ATOM 6407 C C . THR B 1 189 ? -18.625 12.438 21.188 1 95.69 189 THR B C 1
ATOM 6409 O O . THR B 1 189 ? -17.609 12.57 20.5 1 95.69 189 THR B O 1
ATOM 6412 N N . ARG B 1 190 ? -19.844 12.312 20.734 1 92.81 190 ARG B N 1
ATOM 6413 C CA . ARG B 1 190 ? -20.062 12.406 19.297 1 92.81 190 ARG B CA 1
ATOM 6414 C C . ARG B 1 190 ? -21.203 13.367 18.984 1 92.81 190 ARG B C 1
ATOM 6416 O O . ARG B 1 190 ? -22.219 13.391 19.672 1 92.81 190 ARG B O 1
ATOM 6423 N N . LYS B 1 191 ? -20.938 14.18 18.031 1 88.06 191 LYS B N 1
ATOM 6424 C CA . LYS B 1 191 ? -21.969 15.062 17.469 1 88.06 191 LYS B CA 1
ATOM 6425 C C . LYS B 1 191 ? -22.016 14.945 15.945 1 88.06 191 LYS B C 1
ATOM 6427 O O . LYS B 1 191 ? -20.984 15.078 15.273 1 88.06 191 LYS B O 1
ATOM 6432 N N . THR B 1 192 ? -23.141 14.555 15.492 1 81.06 192 THR B N 1
ATOM 6433 C CA . THR B 1 192 ? -23.312 14.422 14.047 1 81.06 192 THR B CA 1
ATOM 6434 C C . THR B 1 192 ? -23.953 15.68 13.461 1 81.06 192 THR B C 1
ATOM 6436 O O . THR B 1 192 ? -24.844 16.266 14.078 1 81.06 192 THR B O 1
ATOM 6439 N N . SER B 1 193 ? -23.266 16.156 12.555 1 67.25 193 SER B N 1
ATOM 6440 C CA . SER B 1 193 ? -23.859 17.297 11.883 1 67.25 193 SER B CA 1
ATOM 6441 C C . SER B 1 193 ? -24.297 16.938 10.469 1 67.25 193 SER B C 1
ATOM 6443 O O . SER B 1 193 ? -23.75 16.016 9.859 1 67.25 193 SER B O 1
ATOM 6445 N N . GLN B 1 194 ? -25.453 17.234 10.086 1 54.06 194 GLN B N 1
ATOM 6446 C CA . GLN B 1 194 ? -25.844 17.047 8.703 1 54.06 194 GLN B CA 1
ATOM 6447 C C . GLN B 1 194 ? -24.953 17.844 7.754 1 54.06 194 GLN B C 1
ATOM 6449 O O . GLN B 1 194 ? -24.828 19.062 7.871 1 54.06 194 GLN B O 1
ATOM 6454 N N . PRO B 1 195 ? -24.031 17.078 7.152 1 50.91 195 PRO B N 1
ATOM 6455 C CA . PRO B 1 195 ? -23.062 17.828 6.352 1 50.91 195 PRO B CA 1
ATOM 6456 C C . PRO B 1 195 ? -23.734 18.734 5.316 1 50.91 195 PRO B C 1
ATOM 6458 O O . PRO B 1 195 ? -24.703 18.344 4.676 1 50.91 195 PRO B O 1
ATOM 6461 N N . VAL B 1 196 ? -23.547 20 5.324 1 45.5 196 VAL B N 1
ATOM 6462 C CA . VAL B 1 196 ? -24.016 20.859 4.238 1 45.5 196 VAL B CA 1
ATOM 6463 C C . VAL B 1 196 ? -23.422 20.375 2.914 1 45.5 196 VAL B C 1
ATOM 6465 O O . VAL B 1 196 ? -24.094 20.406 1.881 1 45.5 196 VAL B O 1
ATOM 6468 N N . CYS B 1 197 ? -22.141 19.922 2.828 1 46.75 197 CYS B N 1
ATOM 6469 C CA . CYS B 1 197 ? -21.453 19.344 1.686 1 46.75 197 CYS B CA 1
ATOM 6470 C C . CYS B 1 197 ? -20.828 18 2.047 1 46.75 197 CYS B C 1
ATOM 6472 O O . CYS B 1 197 ? -20.266 17.844 3.127 1 46.75 197 CYS B O 1
ATOM 6474 N N . PRO B 1 198 ? -21.266 17 1.312 1 44.78 198 PRO B N 1
ATOM 6475 C CA . PRO B 1 198 ? -20.734 15.672 1.606 1 44.78 198 PRO B CA 1
ATOM 6476 C C . PRO B 1 198 ? -19.234 15.695 1.95 1 44.78 198 PRO B C 1
ATOM 6478 O O . PRO B 1 198 ? -18.75 14.789 2.621 1 44.78 198 PRO B O 1
ATOM 6481 N N . SER B 1 199 ? -18.531 16.734 1.455 1 51.06 199 SER B N 1
ATOM 6482 C CA . SER B 1 199 ? -17.094 16.766 1.701 1 51.06 199 SER B CA 1
ATOM 6483 C C . SER B 1 199 ? -16.781 17.312 3.09 1 51.06 199 SER B C 1
ATOM 6485 O O . SER B 1 199 ? -15.648 17.203 3.564 1 51.06 199 SER B O 1
ATOM 6487 N N . ASN B 1 200 ? -17.812 17.891 3.732 1 60.72 200 ASN B N 1
ATOM 6488 C CA . ASN B 1 200 ? -17.578 18.5 5.039 1 60.72 200 ASN B CA 1
ATOM 6489 C C . ASN B 1 200 ? -17.578 17.438 6.148 1 60.72 200 ASN B C 1
ATOM 6491 O O . ASN B 1 200 ? -18.266 16.422 6.035 1 60.72 200 ASN B O 1
ATOM 6495 N N . ASN B 1 201 ? -16.672 17.766 6.969 1 74.75 201 ASN B N 1
ATOM 6496 C CA . ASN B 1 201 ? -16.719 16.938 8.172 1 74.75 201 ASN B CA 1
ATOM 6497 C C . ASN B 1 201 ? -18.109 16.906 8.781 1 74.75 201 ASN B C 1
ATOM 6499 O O . ASN B 1 201 ? -18.719 17.953 9.016 1 74.75 201 ASN B O 1
ATOM 6503 N N . ASN B 1 202 ? -18.719 15.82 8.789 1 81.12 202 ASN B N 1
ATOM 6504 C CA . ASN B 1 202 ? -20.078 15.695 9.328 1 81.12 202 ASN B CA 1
ATOM 6505 C C . ASN B 1 202 ? -20.078 15.055 10.711 1 81.12 202 ASN B C 1
ATOM 6507 O O . ASN B 1 202 ? -21.141 14.812 11.289 1 81.12 202 ASN B O 1
ATOM 6511 N N . LEU B 1 203 ? -18.953 14.797 11.141 1 90.56 203 LEU B N 1
ATOM 6512 C CA . LEU B 1 203 ? -18.844 14.156 12.445 1 90.56 203 LEU B CA 1
ATOM 6513 C C . LEU B 1 203 ? -17.828 14.891 13.32 1 90.56 203 LEU B C 1
ATOM 6515 O O . LEU B 1 203 ? -16.672 15.062 12.945 1 90.56 203 LEU B O 1
ATOM 6519 N N . LEU B 1 204 ? -18.328 15.422 14.445 1 92.5 204 LEU B N 1
ATOM 6520 C CA . LEU B 1 204 ? -17.484 16.047 15.461 1 92.5 204 LEU B CA 1
ATOM 6521 C C . LEU B 1 204 ? -17.328 15.125 16.672 1 92.5 204 LEU B C 1
ATOM 6523 O O . LEU B 1 204 ? -18.312 14.586 17.172 1 92.5 204 LEU B O 1
ATOM 6527 N N . LEU B 1 205 ? -16.094 14.953 17.094 1 96.19 205 LEU B N 1
ATOM 6528 C CA . LEU B 1 205 ? -15.789 14.102 18.234 1 96.19 205 LEU B CA 1
ATOM 6529 C C . LEU B 1 205 ? -15.039 14.875 19.297 1 96.19 205 LEU B C 1
ATOM 6531 O O . LEU B 1 205 ? -13.82 14.719 19.453 1 96.19 205 LEU B O 1
ATOM 6535 N N . PRO B 1 206 ? -15.82 15.641 20.109 1 96.56 206 PRO B N 1
ATOM 6536 C CA . PRO B 1 206 ? -15.172 16.391 21.188 1 96.56 206 PRO B CA 1
ATOM 6537 C C . PRO B 1 206 ? -14.609 15.484 22.281 1 96.56 206 PRO B C 1
ATOM 6539 O O . PRO B 1 206 ? -15.234 14.484 22.641 1 96.56 206 PRO B O 1
ATOM 6542 N N . ILE B 1 207 ? -13.469 15.836 22.828 1 97.81 207 ILE B N 1
ATOM 6543 C CA . ILE B 1 207 ? -12.812 15.086 23.891 1 97.81 207 ILE B CA 1
ATOM 6544 C C . ILE B 1 207 ? -12.617 15.992 25.109 1 97.81 207 ILE B C 1
ATOM 6546 O O . ILE B 1 207 ? -11.961 17.031 25.016 1 97.81 207 ILE B O 1
ATOM 6550 N N . TYR B 1 208 ? -13.164 15.57 26.234 1 97.06 208 TYR B N 1
ATOM 6551 C CA . TYR B 1 208 ? -13.141 16.344 27.469 1 97.06 208 TYR B CA 1
ATOM 6552 C C . TYR B 1 208 ? -12.219 15.695 28.484 1 97.06 208 TYR B C 1
ATOM 6554 O O . TYR B 1 208 ? -12.094 14.469 28.531 1 97.06 208 TYR B O 1
ATOM 6562 N N . HIS B 1 209 ? -11.586 16.438 29.188 1 96.31 209 HIS B N 1
ATOM 6563 C CA . HIS B 1 209 ? -10.773 16 30.312 1 96.31 209 HIS B CA 1
ATOM 6564 C C . HIS B 1 209 ? -10.664 17.094 31.375 1 96.31 209 HIS B C 1
ATOM 6566 O O . HIS B 1 209 ? -10.477 18.266 31.047 1 96.31 209 HIS B O 1
ATOM 6572 N N . GLU B 1 210 ? -10.766 16.75 32.594 1 92.12 210 GLU B N 1
ATOM 6573 C CA . GLU B 1 210 ? -10.812 17.719 33.688 1 92.12 210 GLU B CA 1
ATOM 6574 C C . GLU B 1 210 ? -9.492 18.469 33.812 1 92.12 210 GLU B C 1
ATOM 6576 O O . GLU B 1 210 ? -9.484 19.672 34.062 1 92.12 210 GLU B O 1
ATOM 6581 N N . ASN B 1 211 ? -8.383 17.797 33.688 1 90.19 211 ASN B N 1
ATOM 6582 C CA . ASN B 1 211 ? -7.09 18.422 33.875 1 90.19 211 ASN B CA 1
ATOM 6583 C C . ASN B 1 211 ? -6.035 17.891 32.938 1 90.19 211 ASN B C 1
ATOM 6585 O O . ASN B 1 211 ? -4.973 17.422 33.344 1 90.19 211 ASN B O 1
ATOM 6589 N N . VAL B 1 212 ? -6.281 18.109 31.672 1 94.25 212 VAL B N 1
ATOM 6590 C CA . VAL B 1 212 ? -5.312 17.609 30.703 1 94.25 212 VAL B CA 1
ATOM 6591 C C . VAL B 1 212 ? -4.105 18.547 30.656 1 94.25 212 VAL B C 1
ATOM 6593 O O . VAL B 1 212 ? -4.258 19.766 30.516 1 94.25 212 VAL B O 1
ATOM 6596 N N . LYS B 1 213 ? -2.887 18 30.766 1 94 213 LYS B N 1
ATOM 6597 C CA . LYS B 1 213 ? -1.667 18.797 30.719 1 94 213 LYS B CA 1
ATOM 6598 C C . LYS B 1 213 ? -0.863 18.484 29.453 1 94 213 LYS B C 1
ATOM 6600 O O . LYS B 1 213 ? -0.086 19.328 28.984 1 94 213 LYS B O 1
ATOM 6605 N N . MET B 1 214 ? -1.014 17.234 29.078 1 95.44 214 MET B N 1
ATOM 6606 C CA . MET B 1 214 ? -0.293 16.797 27.875 1 95.44 214 MET B CA 1
ATOM 6607 C C . MET B 1 214 ? -1.075 15.727 27.125 1 95.44 214 MET B C 1
ATOM 6609 O O . MET B 1 214 ? -1.732 14.891 27.75 1 95.44 214 MET B O 1
ATOM 6613 N N . PHE B 1 215 ? -0.975 15.758 25.875 1 95.94 215 PHE B N 1
ATOM 6614 C CA . PHE B 1 215 ? -1.484 14.648 25.078 1 95.94 215 PHE B CA 1
ATOM 6615 C C . PHE B 1 215 ? -0.696 14.5 23.781 1 95.94 215 PHE B C 1
ATOM 6617 O O . PHE B 1 215 ? 0.06 15.398 23.406 1 95.94 215 PHE B O 1
ATOM 6624 N N . LEU B 1 216 ? -0.783 13.32 23.219 1 95.88 216 LEU B N 1
ATOM 6625 C CA . LEU B 1 216 ? -0.049 12.938 22.016 1 95.88 216 LEU B CA 1
ATOM 6626 C C . LEU B 1 216 ? -1.008 12.562 20.891 1 95.88 216 LEU B C 1
ATOM 6628 O O . LEU B 1 216 ? -1.97 11.82 21.125 1 95.88 216 LEU B O 1
ATOM 6632 N N . VAL B 1 217 ? -0.808 13.188 19.766 1 97 217 VAL B N 1
ATOM 6633 C CA . VAL B 1 217 ? -1.513 12.773 18.562 1 97 217 VAL B CA 1
ATOM 6634 C C . VAL B 1 217 ? -0.542 12.086 17.609 1 97 217 VAL B C 1
ATOM 6636 O O . VAL B 1 217 ? 0.474 12.664 17.219 1 97 217 VAL B O 1
ATOM 6639 N N . THR B 1 218 ? -0.821 10.852 17.312 1 95.5 218 THR B N 1
ATOM 6640 C CA . THR B 1 218 ? -0.042 10.086 16.344 1 95.5 218 THR B CA 1
ATOM 6641 C C . THR B 1 218 ? -0.867 9.797 15.102 1 95.5 218 THR B C 1
ATOM 6643 O O . THR B 1 218 ? -1.969 9.25 15.188 1 95.5 218 THR B O 1
ATOM 6646 N N . VAL B 1 219 ? -0.346 10.219 14.016 1 97.19 219 VAL B N 1
ATOM 6647 C CA . VAL B 1 219 ? -1.024 9.945 12.75 1 97.19 219 VAL B CA 1
ATOM 6648 C C . VAL B 1 219 ? -0.232 8.914 11.953 1 97.19 219 VAL B C 1
ATOM 6650 O O . VAL B 1 219 ? 0.989 9.023 11.82 1 97.19 219 VAL B O 1
ATOM 6653 N N . MET B 1 220 ? -0.957 7.891 11.453 1 95.31 220 MET B N 1
ATOM 6654 C CA . MET B 1 220 ? -0.34 6.758 10.773 1 95.31 220 MET B CA 1
ATOM 6655 C C . MET B 1 220 ? -1.043 6.465 9.453 1 95.31 220 MET B C 1
ATOM 6657 O O . MET B 1 220 ? -2.195 6.855 9.258 1 95.31 220 MET B O 1
ATOM 6661 N N . HIS B 1 221 ? -0.327 5.777 8.602 1 94.56 221 HIS B N 1
ATOM 6662 C CA . HIS B 1 221 ? -0.986 5.297 7.395 1 94.56 221 HIS B CA 1
ATOM 6663 C C . HIS B 1 221 ? -2.084 4.293 7.723 1 94.56 221 HIS B C 1
ATOM 6665 O O . HIS B 1 221 ? -1.984 3.561 8.711 1 94.56 221 HIS B O 1
ATOM 6671 N N . PRO B 1 222 ? -3.123 4.301 6.859 1 95.06 222 PRO B N 1
ATOM 6672 C CA . PRO B 1 222 ? -4.145 3.283 7.113 1 95.06 222 PRO B CA 1
ATOM 6673 C C . PRO B 1 222 ? -3.596 1.861 7.016 1 95.06 222 PRO B C 1
ATOM 6675 O O . PRO B 1 222 ? -2.668 1.604 6.246 1 95.06 222 PRO B O 1
ATOM 6678 N N . LYS B 1 223 ? -4.23 0.953 7.695 1 92.06 223 LYS B N 1
ATOM 6679 C CA . LYS B 1 223 ? -3.705 -0.407 7.777 1 92.06 223 LYS B CA 1
ATOM 6680 C C . LYS B 1 223 ? -4.188 -1.255 6.602 1 92.06 223 LYS B C 1
ATOM 6682 O O . LYS B 1 223 ? -3.586 -2.281 6.281 1 92.06 223 LYS B O 1
ATOM 6687 N N . TYR B 1 224 ? -5.348 -0.859 6.059 1 90.69 224 TYR B N 1
ATOM 6688 C CA . TYR B 1 224 ? -5.773 -1.664 4.922 1 90.69 224 TYR B CA 1
ATOM 6689 C C . TYR B 1 224 ? -4.836 -1.468 3.734 1 90.69 224 TYR B C 1
ATOM 6691 O O . TYR B 1 224 ? -4.125 -0.463 3.656 1 90.69 224 TYR B O 1
ATOM 6699 N N . ARG B 1 225 ? -4.859 -2.373 2.855 1 88.81 225 ARG B N 1
ATOM 6700 C CA . ARG B 1 225 ? -3.977 -2.311 1.695 1 88.81 225 ARG B CA 1
ATOM 6701 C C . ARG B 1 225 ? -4.75 -1.94 0.435 1 88.81 225 ARG B C 1
ATOM 6703 O O . ARG B 1 225 ? -5.609 -2.703 -0.019 1 88.81 225 ARG B O 1
ATOM 6710 N N . SER B 1 226 ? -4.535 -0.797 -0.071 1 91.44 226 SER B N 1
ATOM 6711 C CA . SER B 1 226 ? -5.047 -0.307 -1.345 1 91.44 226 SER B CA 1
ATOM 6712 C C . SER B 1 226 ? -4.02 0.564 -2.059 1 91.44 226 SER B C 1
ATOM 6714 O O . SER B 1 226 ? -3.305 1.341 -1.42 1 91.44 226 SER B O 1
ATOM 6716 N N . PHE B 1 227 ? -3.975 0.435 -3.354 1 89.31 227 PHE B N 1
ATOM 6717 C CA . PHE B 1 227 ? -3.023 1.218 -4.137 1 89.31 227 PHE B CA 1
ATOM 6718 C C . PHE B 1 227 ? -3.713 2.412 -4.785 1 89.31 227 PHE B C 1
ATOM 6720 O O . PHE B 1 227 ? -3.08 3.178 -5.516 1 89.31 227 PHE B O 1
ATOM 6727 N N . GLU B 1 228 ? -5 2.545 -4.469 1 86.38 228 GLU B N 1
ATOM 6728 C CA . GLU B 1 228 ? -5.703 3.752 -4.895 1 86.38 228 GLU B CA 1
ATOM 6729 C C . GLU B 1 228 ? -5.41 4.918 -3.955 1 86.38 228 GLU B C 1
ATOM 6731 O O . GLU B 1 228 ? -5.188 4.719 -2.758 1 86.38 228 GLU B O 1
ATOM 6736 N N . ASN B 1 229 ? -5.289 6.105 -4.527 1 87.94 229 ASN B N 1
ATOM 6737 C CA . ASN B 1 229 ? -5.094 7.328 -3.758 1 87.94 229 ASN B CA 1
ATOM 6738 C C . ASN B 1 229 ? -6.078 8.422 -4.176 1 87.94 229 ASN B C 1
ATOM 6740 O O . ASN B 1 229 ? -5.672 9.477 -4.664 1 87.94 229 ASN B O 1
ATOM 6744 N N . ASN B 1 230 ? -7.309 8.086 -3.838 1 83.62 230 ASN B N 1
ATOM 6745 C CA . ASN B 1 230 ? -8.367 9.016 -4.215 1 83.62 230 ASN B CA 1
ATOM 6746 C C . ASN B 1 230 ? -8.398 10.227 -3.293 1 83.62 230 ASN B C 1
ATOM 6748 O O . ASN B 1 230 ? -8.227 10.102 -2.08 1 83.62 230 ASN B O 1
ATOM 6752 N N . PHE B 1 231 ? -8.43 11.344 -3.969 1 78.25 231 PHE B N 1
ATOM 6753 C CA . PHE B 1 231 ? -8.625 12.602 -3.25 1 78.25 231 PHE B CA 1
ATOM 6754 C C . PHE B 1 231 ? -10.047 13.102 -3.41 1 78.25 231 PHE B C 1
ATOM 6756 O O . PHE B 1 231 ? -10.539 13.25 -4.531 1 78.25 231 PHE B O 1
ATOM 6763 N N . HIS B 1 232 ? -10.688 12.805 -2.373 1 63.16 232 HIS B N 1
ATOM 6764 C CA . HIS B 1 232 ? -12.008 13.422 -2.488 1 63.16 232 HIS B CA 1
ATOM 6765 C C . HIS B 1 232 ? -11.906 14.938 -2.451 1 63.16 232 HIS B C 1
ATOM 6767 O O . HIS B 1 232 ? -11.141 15.5 -1.662 1 63.16 232 HIS B O 1
ATOM 6773 N N . ASP B 1 233 ? -12.227 15.289 -3.566 1 46.06 233 ASP B N 1
ATOM 6774 C CA . ASP B 1 233 ? -12.203 16.75 -3.643 1 46.06 233 ASP B CA 1
ATOM 6775 C C . ASP B 1 233 ? -12.867 17.375 -2.418 1 46.06 233 ASP B C 1
ATOM 6777 O O . ASP B 1 233 ? -14.07 17.234 -2.217 1 46.06 233 ASP B O 1
ATOM 6781 N N . GLU B 1 234 ? -12.125 17.297 -1.251 1 44.72 234 GLU B N 1
ATOM 6782 C CA . GLU B 1 234 ? -12.68 17.984 -0.089 1 44.72 234 GLU B CA 1
ATOM 6783 C C . GLU B 1 234 ? -13.617 19.109 -0.512 1 44.72 234 GLU B C 1
ATOM 6785 O O . GLU B 1 234 ? -14.562 19.438 0.209 1 44.72 234 GLU B O 1
ATOM 6790 N N . HIS B 1 235 ? -13.133 19.656 -1.636 1 37.09 235 HIS B N 1
ATOM 6791 C CA . HIS B 1 235 ? -13.828 20.812 -2.174 1 37.09 235 HIS B CA 1
ATOM 6792 C C . HIS B 1 235 ? -14.805 20.406 -3.273 1 37.09 235 HIS B C 1
ATOM 6794 O O . HIS B 1 235 ? -15.508 21.25 -3.826 1 37.09 235 HIS B O 1
ATOM 6800 N N . GLY B 1 236 ? -14.789 19.172 -3.809 1 34.16 236 GLY B N 1
ATOM 6801 C CA . GLY B 1 236 ? -15.609 18.859 -4.969 1 34.16 236 GLY B CA 1
ATOM 6802 C C . GLY B 1 236 ? -17.094 19.141 -4.75 1 34.16 236 GLY B C 1
ATOM 6803 O O . GLY B 1 236 ? -17.562 20.234 -5.039 1 34.16 236 GLY B O 1
ATOM 6804 N N . LEU B 1 237 ? -17.891 17.844 -4.582 1 34.56 237 LEU B N 1
ATOM 6805 C CA . LEU B 1 237 ? -19.344 17.984 -4.691 1 34.56 237 LEU B CA 1
ATOM 6806 C C . LEU B 1 237 ? -19.891 18.828 -3.551 1 34.56 237 LEU B C 1
ATOM 6808 O O . LEU B 1 237 ? -21.109 18.984 -3.42 1 34.56 237 LEU B O 1
ATOM 6812 N N . CYS B 1 238 ? -19.344 18.562 -2.461 1 36.22 238 CYS B N 1
ATOM 6813 C CA . CYS B 1 238 ? -20.016 19.453 -1.531 1 36.22 238 CYS B CA 1
ATOM 6814 C C . CYS B 1 238 ? -20.016 20.891 -2.053 1 36.22 238 CYS B C 1
ATOM 6816 O O . CYS B 1 238 ? -19.125 21.281 -2.799 1 36.22 238 CYS B O 1
ATOM 6818 N N . GLU B 1 239 ? -21.047 21.594 -1.912 1 35.5 239 GLU B N 1
ATOM 6819 C CA . GLU B 1 239 ? -21.328 22.859 -2.586 1 35.5 239 GLU B CA 1
ATOM 6820 C C . GLU B 1 239 ? -20.125 23.781 -2.562 1 35.5 239 GLU B C 1
ATOM 6822 O O . GLU B 1 239 ? -20.078 24.781 -3.293 1 35.5 239 GLU B O 1
ATOM 6827 N N . ARG B 1 240 ? -19.203 23.484 -1.654 1 35.31 240 ARG B N 1
ATOM 6828 C CA . ARG B 1 240 ? -18.281 24.594 -1.497 1 35.31 240 ARG B CA 1
ATOM 6829 C C . ARG B 1 240 ? -17.266 24.609 -2.631 1 35.31 240 ARG B C 1
ATOM 6831 O O . ARG B 1 240 ? -16.891 25.688 -3.123 1 35.31 240 ARG B O 1
ATOM 6838 N N . ASN B 1 241 ? -16.422 23.422 -2.803 1 36.72 241 ASN B N 1
ATOM 6839 C CA . ASN B 1 241 ? -15.305 23.578 -3.727 1 36.72 241 ASN B CA 1
ATOM 6840 C C . ASN B 1 241 ? -15.727 23.312 -5.168 1 36.72 241 ASN B C 1
ATOM 6842 O O . ASN B 1 241 ? -14.898 22.969 -6.012 1 36.72 241 ASN B O 1
ATOM 6846 N N . ASN B 1 242 ? -16.766 22.906 -5.406 1 39.75 242 ASN B N 1
ATOM 6847 C CA . ASN B 1 242 ? -17.078 23.203 -6.801 1 39.75 242 ASN B CA 1
ATOM 6848 C C . ASN B 1 242 ? -16.641 24.625 -7.18 1 39.75 242 ASN B C 1
ATOM 6850 O O . ASN B 1 242 ? -17.141 25.594 -6.609 1 39.75 242 ASN B O 1
ATOM 6854 N N . LYS B 1 243 ? -15.367 24.516 -7.438 1 50.31 243 LYS B N 1
ATOM 6855 C CA . LYS B 1 243 ? -14.992 25.875 -7.828 1 50.31 243 LYS B CA 1
ATOM 6856 C C . LYS B 1 243 ? -16.203 26.672 -8.305 1 50.31 243 LYS B C 1
ATOM 6858 O O . LYS B 1 243 ? -16.328 27.859 -8.031 1 50.31 243 LYS B O 1
ATOM 6863 N N . THR B 1 244 ? -16.953 25.766 -8.695 1 56.94 244 THR B N 1
ATOM 6864 C CA . THR B 1 244 ? -18.172 26.375 -9.227 1 56.94 244 THR B CA 1
ATOM 6865 C C . THR B 1 244 ? -19.375 26.062 -8.32 1 56.94 244 THR B C 1
ATOM 6867 O O . THR B 1 244 ? -19.688 24.891 -8.086 1 56.94 244 THR B O 1
ATOM 6870 N N . LEU B 1 245 ? -19.672 26.797 -7.352 1 61.5 245 LEU B N 1
ATOM 6871 C CA . LEU B 1 245 ? -20.844 26.719 -6.492 1 61.5 245 LEU B CA 1
ATOM 6872 C C . LEU B 1 245 ? -22.078 26.344 -7.297 1 61.5 245 LEU B C 1
ATOM 6874 O O . LEU B 1 245 ? -22.828 25.438 -6.902 1 61.5 245 LEU B O 1
ATOM 6878 N N . TRP B 1 246 ? -22.25 26.984 -8.32 1 68.31 246 TRP B N 1
ATOM 6879 C CA . TRP B 1 246 ? -23.266 26.656 -9.32 1 68.31 246 TRP B CA 1
ATOM 6880 C C . TRP B 1 246 ? -22.797 27.062 -10.719 1 68.31 246 TRP B C 1
ATOM 6882 O O . TRP B 1 246 ? -21.938 27.938 -10.867 1 68.31 246 TRP B O 1
ATOM 6892 N N . GLU B 1 247 ? -23.266 26.25 -11.602 1 72.62 247 GLU B N 1
ATOM 6893 C CA . GLU B 1 247 ? -22.969 26.578 -12.992 1 72.62 247 GLU B CA 1
ATOM 6894 C C . GLU B 1 247 ? -24.203 26.359 -13.875 1 72.62 247 GLU B C 1
ATOM 6896 O O . GLU B 1 247 ? -24.938 25.391 -13.688 1 72.62 247 GLU B O 1
ATOM 6901 N N . PHE B 1 248 ? -24.5 27.297 -14.695 1 78.62 248 PHE B N 1
ATOM 6902 C CA . PHE B 1 248 ? -25.391 27.172 -15.836 1 78.62 248 PHE B CA 1
ATOM 6903 C C . PHE B 1 248 ? -24.609 27.188 -17.141 1 78.62 248 PHE B C 1
ATOM 6905 O O . PHE B 1 248 ? -23.797 28.094 -17.375 1 78.62 248 PHE B O 1
ATOM 6912 N N . SER B 1 249 ? -24.844 26.047 -17.859 1 77.38 249 SER B N 1
ATOM 6913 C CA . SER B 1 249 ? -24.109 25.984 -19.109 1 77.38 249 SER B CA 1
ATOM 6914 C C . SER B 1 249 ? -25.047 25.969 -20.312 1 77.38 249 SER B C 1
ATOM 6916 O O . SER B 1 249 ? -26.141 25.406 -20.234 1 77.38 249 SER B O 1
ATOM 6918 N N . LYS B 1 250 ? -24.578 26.656 -21.391 1 79.31 250 LYS B N 1
ATOM 6919 C CA . LYS B 1 250 ? -25.219 26.703 -22.703 1 79.31 250 LYS B CA 1
ATOM 6920 C C . LYS B 1 250 ? -26.656 27.203 -22.594 1 79.31 250 LYS B C 1
ATOM 6922 O O . LYS B 1 250 ? -27.578 26.578 -23.141 1 79.31 250 LYS B O 1
ATOM 6927 N N . VAL B 1 251 ? -26.734 28.281 -21.922 1 81.38 251 VAL B N 1
ATOM 6928 C CA . VAL B 1 251 ? -28.047 28.875 -21.766 1 81.38 251 VAL B CA 1
ATOM 6929 C C . VAL B 1 251 ? -28.281 29.906 -22.875 1 81.38 251 VAL B C 1
ATOM 6931 O O . VAL B 1 251 ? -27.469 30.844 -23.031 1 81.38 251 VAL B O 1
ATOM 6934 N N . GLN B 1 252 ? -29.281 29.656 -23.609 1 78.44 252 GLN B N 1
ATOM 6935 C CA . GLN B 1 252 ? -29.688 30.656 -24.594 1 78.44 252 GLN B CA 1
ATOM 6936 C C . GLN B 1 252 ? -30.609 31.703 -23.953 1 78.44 252 GLN B C 1
ATOM 6938 O O . GLN B 1 252 ? -31.672 31.375 -23.453 1 78.44 252 GLN B O 1
ATOM 6943 N N . LEU B 1 253 ? -30.016 32.875 -23.844 1 76.44 253 LEU B N 1
ATOM 6944 C CA . LEU B 1 253 ? -30.828 33.938 -23.297 1 76.44 253 LEU B CA 1
ATOM 6945 C C . LEU B 1 253 ? -31.859 34.438 -24.312 1 76.44 253 LEU B C 1
ATOM 6947 O O . LEU B 1 253 ? -31.516 34.844 -25.406 1 76.44 253 LEU B O 1
ATOM 6951 N N . GLU B 1 254 ? -33.125 34.031 -24.031 1 67.19 254 GLU B N 1
ATOM 6952 C CA . GLU B 1 254 ? -34.219 34.438 -24.938 1 67.19 254 GLU B CA 1
ATOM 6953 C C . GLU B 1 254 ? -35.094 35.5 -24.281 1 67.19 254 GLU B C 1
ATOM 6955 O O . GLU B 1 254 ? -35.031 35.719 -23.078 1 67.19 254 GLU B O 1
ATOM 6960 N N . SER B 1 255 ? -35.812 36.094 -25.094 1 62.28 255 SER B N 1
ATOM 6961 C CA . SER B 1 255 ? -36.688 37.188 -24.672 1 62.28 255 SER B CA 1
ATOM 6962 C C . SER B 1 255 ? -37.812 36.625 -23.781 1 62.28 255 SER B C 1
ATOM 6964 O O . SER B 1 255 ? -38.406 37.375 -22.984 1 62.28 255 SER B O 1
ATOM 6966 N N . HIS B 1 256 ? -38.062 35.312 -23.891 1 61.16 256 HIS B N 1
ATOM 6967 C CA . HIS B 1 256 ? -39.125 34.781 -23.047 1 61.16 256 HIS B CA 1
ATOM 6968 C C . HIS B 1 256 ? -38.594 34.312 -21.703 1 61.16 256 HIS B C 1
ATOM 6970 O O . HIS B 1 256 ? -37.438 33.906 -21.609 1 61.16 256 HIS B O 1
ATOM 6976 N N . TYR B 1 257 ? -39.438 34.562 -20.688 1 61.16 257 TYR B N 1
ATOM 6977 C CA . TYR B 1 257 ? -39.125 34.125 -19.328 1 61.16 257 TYR B CA 1
ATOM 6978 C C . TYR B 1 257 ? -38.969 32.594 -19.266 1 61.16 257 TYR B C 1
ATOM 6980 O O . TYR B 1 257 ? -39.812 31.859 -19.75 1 61.16 257 TYR B O 1
ATOM 6988 N N . ASP B 1 258 ? -37.688 32.156 -18.938 1 70.12 258 ASP B N 1
ATOM 6989 C CA . ASP B 1 258 ? -37.469 30.734 -18.688 1 70.12 258 ASP B CA 1
ATOM 6990 C C . ASP B 1 258 ? -36.656 30.531 -17.422 1 70.12 258 ASP B C 1
ATOM 6992 O O . ASP B 1 258 ? -35.875 31.406 -17.016 1 70.12 258 ASP B O 1
ATOM 6996 N N . THR B 1 259 ? -37 29.484 -16.688 1 72.56 259 THR B N 1
ATOM 6997 C CA . THR B 1 259 ? -36.25 29.078 -15.508 1 72.56 259 THR B CA 1
ATOM 6998 C C . THR B 1 259 ? -35.438 27.812 -15.781 1 72.56 259 THR B C 1
ATOM 7000 O O . THR B 1 259 ? -36 26.812 -16.234 1 72.56 259 THR B O 1
ATOM 7003 N N . VAL B 1 260 ? -34.188 28.016 -15.648 1 75.25 260 VAL B N 1
ATOM 7004 C CA . VAL B 1 260 ? -33.312 26.875 -15.82 1 75.25 260 VAL B CA 1
ATOM 7005 C C . VAL B 1 260 ? -32.781 26.438 -14.461 1 75.25 260 VAL B C 1
ATOM 7007 O O . VAL B 1 260 ? -32.5 27.266 -13.594 1 75.25 260 VAL B O 1
ATOM 7010 N N . HIS B 1 261 ? -32.625 25.172 -14.289 1 71 261 HIS B N 1
ATOM 7011 C CA . HIS B 1 261 ? -32.062 24.625 -13.055 1 71 261 HIS B CA 1
ATOM 7012 C C . HIS B 1 261 ? -30.594 24.25 -13.234 1 71 261 HIS B C 1
ATOM 7014 O O . HIS B 1 261 ? -30.172 23.859 -14.336 1 71 261 HIS B O 1
ATOM 7020 N N . SER B 1 262 ? -29.844 24.562 -12.195 1 61.19 262 SER B N 1
ATOM 7021 C CA . SER B 1 262 ? -28.438 24.156 -12.203 1 61.19 262 SER B CA 1
ATOM 7022 C C . SER B 1 262 ? -28.297 22.641 -12.305 1 61.19 262 SER B C 1
ATOM 7024 O O . SER B 1 262 ? -29.062 21.906 -11.703 1 61.19 262 SER B O 1
ATOM 7026 N N . GLU B 1 263 ? -27.344 22.25 -13.094 1 59.81 263 GLU B N 1
ATOM 7027 C CA . GLU B 1 263 ? -27.047 20.828 -13.234 1 59.81 263 GLU B CA 1
ATOM 7028 C C . GLU B 1 263 ? -26.453 20.266 -11.945 1 59.81 263 GLU 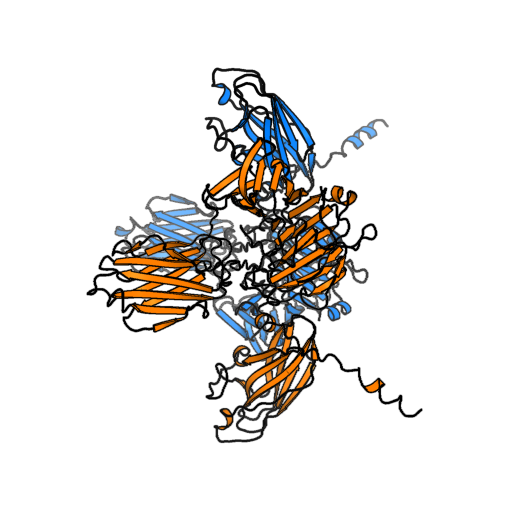B C 1
ATOM 7030 O O . GLU B 1 263 ? -26.688 19.109 -11.602 1 59.81 263 GLU B O 1
ATOM 7035 N N . LEU B 1 264 ? -25.812 21.141 -11.281 1 57.31 264 LEU B N 1
ATOM 7036 C CA . LEU B 1 264 ? -25.062 20.688 -10.117 1 57.31 264 LEU B CA 1
ATOM 7037 C C . LEU B 1 264 ? -25.891 20.812 -8.844 1 57.31 264 LEU B C 1
ATOM 7039 O O . LEU B 1 264 ? -25.766 19.984 -7.938 1 57.31 264 LEU B O 1
ATOM 7043 N N . TYR B 1 265 ? -26.719 21.891 -8.766 1 54.78 265 TYR B N 1
ATOM 7044 C CA . TYR B 1 265 ? -27.516 22.172 -7.574 1 54.78 265 TYR B CA 1
ATOM 7045 C C . TYR B 1 265 ? -28.953 22.531 -7.953 1 54.78 265 TYR B C 1
ATOM 7047 O O . TYR B 1 265 ? -29.234 23.672 -8.312 1 54.78 265 TYR B O 1
ATOM 7055 N N . PRO B 1 266 ? -29.734 21.641 -7.828 1 56.53 266 PRO B N 1
ATOM 7056 C CA . PRO B 1 266 ? -31.109 21.922 -8.281 1 56.53 266 PRO B CA 1
ATOM 7057 C C . PRO B 1 266 ? -31.766 23.047 -7.5 1 56.53 266 PRO B C 1
ATOM 7059 O O . PRO B 1 266 ? -32.719 23.672 -7.988 1 56.53 266 PRO B O 1
ATOM 7062 N N . SER B 1 267 ? -31.203 23.359 -6.32 1 64.69 267 SER B N 1
ATOM 7063 C CA . SER B 1 267 ? -31.797 24.438 -5.555 1 64.69 267 SER B CA 1
ATOM 7064 C C . SER B 1 267 ? -31.391 25.797 -6.113 1 64.69 267 SER B C 1
ATOM 7066 O O . SER B 1 267 ? -31.906 26.828 -5.68 1 64.69 267 SER B O 1
ATOM 7068 N N . VAL B 1 268 ? -30.609 25.766 -7.027 1 69.75 268 VAL B N 1
ATOM 7069 C CA . VAL B 1 268 ? -30.203 27 -7.68 1 69.75 268 VAL B CA 1
ATOM 7070 C C . VAL B 1 268 ? -30.906 27.125 -9.023 1 69.75 268 VAL B C 1
ATOM 7072 O O . VAL B 1 268 ? -30.844 26.219 -9.859 1 69.75 268 VAL B O 1
ATOM 7075 N N . THR B 1 269 ? -31.641 28.172 -9.102 1 80.19 269 THR B N 1
ATOM 7076 C CA . THR B 1 269 ? -32.375 28.422 -10.328 1 80.19 269 THR B CA 1
ATOM 7077 C C . THR B 1 269 ? -31.922 29.734 -10.984 1 80.19 269 THR B C 1
ATOM 7079 O O . THR B 1 269 ? -31.516 30.656 -10.289 1 80.19 269 THR B O 1
ATOM 7082 N N . MET B 1 270 ? -31.938 29.719 -12.273 1 81.69 270 MET B N 1
ATOM 7083 C CA . MET B 1 270 ? -31.703 30.938 -13.031 1 81.69 270 MET B CA 1
ATOM 7084 C C . MET B 1 270 ? -32.938 31.312 -13.859 1 81.69 270 MET B C 1
ATOM 7086 O O . MET B 1 270 ? -33.406 30.5 -14.648 1 81.69 270 MET B O 1
ATOM 7090 N N . GLU B 1 271 ? -33.406 32.531 -13.594 1 82.44 271 GLU B N 1
ATOM 7091 C CA . GLU B 1 271 ? -34.438 33.156 -14.43 1 82.44 271 GLU B CA 1
ATOM 7092 C C . GLU B 1 271 ? -33.812 34.125 -15.414 1 82.44 271 GLU B C 1
ATOM 7094 O O . GLU B 1 271 ? -32.906 34.906 -15.062 1 82.44 271 GLU B O 1
ATOM 7099 N N . HIS B 1 272 ? -34.125 33.875 -16.656 1 81.5 272 HIS B N 1
ATOM 7100 C CA . HIS B 1 272 ? -33.625 34.875 -17.609 1 81.5 272 HIS B CA 1
ATOM 7101 C C . HIS B 1 272 ? -34.75 35.375 -18.5 1 81.5 272 HIS B C 1
ATOM 7103 O O . HIS B 1 272 ? -35.75 34.656 -18.719 1 81.5 272 HIS B O 1
ATOM 7109 N N . GLY B 1 273 ? -34.688 36.562 -18.844 1 78.38 273 GLY B N 1
ATOM 7110 C CA . GLY B 1 273 ? -35.688 37.188 -19.688 1 78.38 273 GLY B CA 1
ATOM 7111 C C . GLY B 1 273 ? -35.312 38.625 -20.078 1 78.38 273 GLY B C 1
ATOM 7112 O O . GLY B 1 273 ? -34.188 39.062 -19.859 1 78.38 273 GLY B O 1
ATOM 7113 N N . ARG B 1 274 ? -36.25 39.219 -20.75 1 75.06 274 ARG B N 1
ATOM 7114 C CA . ARG B 1 274 ? -36.094 40.625 -21.125 1 75.06 274 ARG B CA 1
ATOM 7115 C C . ARG B 1 274 ? -36.875 41.531 -20.188 1 75.06 274 ARG B C 1
ATOM 7117 O O . ARG B 1 274 ? -38.031 41.25 -19.844 1 75.06 274 ARG B O 1
ATOM 7124 N N . SER B 1 275 ? -36.062 42.375 -19.469 1 66.94 275 SER B N 1
ATOM 7125 C CA . SER B 1 275 ? -36.75 43.344 -18.594 1 66.94 275 SER B CA 1
ATOM 7126 C C . SER B 1 275 ? -37.625 44.281 -19.406 1 66.94 275 SER B C 1
ATOM 7128 O O . SER B 1 275 ? -37.188 44.844 -20.422 1 66.94 275 SER B O 1
ATOM 7130 N N . ASN B 1 276 ? -38.812 44.438 -19.078 1 59.91 276 ASN B N 1
ATOM 7131 C CA . ASN B 1 276 ? -39.719 45.344 -19.75 1 59.91 276 ASN B CA 1
ATOM 7132 C C . ASN B 1 276 ? -39.344 46.812 -19.547 1 59.91 276 ASN B C 1
ATOM 7134 O O . ASN B 1 276 ? -39.656 47.656 -20.375 1 59.91 276 ASN B O 1
ATOM 7138 N N . THR B 1 277 ? -38.594 47.062 -18.406 1 55 277 THR B N 1
ATOM 7139 C CA . THR B 1 277 ? -38.312 48.469 -18.031 1 55 277 THR B CA 1
ATOM 7140 C C . THR B 1 277 ? -37 48.906 -18.688 1 55 277 THR B C 1
ATOM 7142 O O . THR B 1 277 ? -36.938 50.031 -19.234 1 55 277 THR B O 1
ATOM 7145 N N . SER B 1 278 ? -35.938 48.062 -18.672 1 57.62 278 SER B N 1
ATOM 7146 C CA . SER B 1 278 ? -34.625 48.531 -19.094 1 57.62 278 SER B CA 1
ATOM 7147 C C . SER B 1 278 ? -34.25 48 -20.484 1 57.62 278 SER B C 1
ATOM 7149 O O . SER B 1 278 ? -33.25 48.375 -21.062 1 57.62 278 SER B O 1
ATOM 7151 N N . LYS B 1 279 ? -35.281 47.375 -21.156 1 62.19 279 LYS B N 1
ATOM 7152 C CA . LYS B 1 279 ? -35.062 46.75 -22.469 1 62.19 279 LYS B CA 1
ATOM 7153 C C . LYS B 1 279 ? -33.75 45.969 -22.484 1 62.19 279 LYS B C 1
ATOM 7155 O O . LYS B 1 279 ? -33.094 45.875 -23.531 1 62.19 279 LYS B O 1
ATOM 7160 N N . SER B 1 280 ? -33.312 45.531 -21.406 1 73.81 280 SER B N 1
ATOM 7161 C CA . SER B 1 280 ? -32.125 44.719 -21.266 1 73.81 280 SER B CA 1
ATOM 7162 C C . SER B 1 280 ? -32.438 43.281 -20.969 1 73.81 280 SER B C 1
ATOM 7164 O O . SER B 1 280 ? -33.531 42.969 -20.484 1 73.81 280 SER B O 1
ATOM 7166 N N . LEU B 1 281 ? -31.594 42.406 -21.406 1 80.44 281 LEU B N 1
ATOM 7167 C CA . LEU B 1 281 ? -31.703 41.031 -20.969 1 80.44 281 LEU B CA 1
ATOM 7168 C C . LEU B 1 281 ? -31.219 40.875 -19.531 1 80.44 281 LEU B C 1
ATOM 7170 O O . LEU B 1 281 ? -30.297 41.562 -19.109 1 80.44 281 LEU B O 1
ATOM 7174 N N . TYR B 1 282 ? -31.906 40.125 -18.828 1 82 282 TYR B N 1
ATOM 7175 C CA . TYR B 1 282 ? -31.422 39.875 -17.469 1 82 282 TYR B CA 1
ATOM 7176 C C . TYR B 1 282 ? -31.344 38.406 -17.188 1 82 282 TYR B C 1
ATOM 7178 O O . TYR B 1 282 ? -32.031 37.594 -17.828 1 82 282 TYR B O 1
ATOM 7186 N N . MET B 1 283 ? -30.469 38.062 -16.281 1 83.69 283 MET B N 1
ATOM 7187 C CA . MET B 1 283 ? -30.344 36.781 -15.602 1 83.69 283 MET B CA 1
ATOM 7188 C C . MET B 1 283 ? -30.438 36.938 -14.086 1 83.69 283 MET B C 1
ATOM 7190 O O . MET B 1 283 ? -29.672 37.688 -13.5 1 83.69 283 MET B O 1
ATOM 7194 N N . LYS B 1 284 ? -31.406 36.281 -13.555 1 81.62 284 LYS B N 1
ATOM 7195 C CA . LYS B 1 284 ? -31.578 36.25 -12.102 1 81.62 284 LYS B CA 1
ATOM 7196 C C . LYS B 1 284 ? -31.344 34.844 -11.547 1 81.62 284 LYS B C 1
ATOM 7198 O O . LYS B 1 284 ? -32.062 33.906 -11.867 1 81.62 284 LYS B O 1
ATOM 7203 N N . ILE B 1 285 ? -30.312 34.844 -10.805 1 81.06 285 ILE B N 1
ATOM 7204 C CA . ILE B 1 285 ? -29.969 33.562 -10.195 1 81.06 285 ILE B CA 1
ATOM 7205 C C . ILE B 1 285 ? -30.359 33.562 -8.719 1 81.06 285 ILE B C 1
ATOM 7207 O O . ILE B 1 285 ? -29.953 34.469 -7.969 1 81.06 285 ILE B O 1
ATOM 7211 N N . ASN B 1 286 ? -31.188 32.625 -8.461 1 75.81 286 ASN B N 1
ATOM 7212 C CA . ASN B 1 286 ? -31.609 32.438 -7.074 1 75.81 286 ASN B CA 1
ATOM 7213 C C . ASN B 1 286 ? -31.031 31.172 -6.477 1 75.81 286 ASN B C 1
ATOM 7215 O O . ASN B 1 286 ? -31.031 30.109 -7.121 1 75.81 286 ASN B O 1
ATOM 7219 N N . PHE B 1 287 ? -30.406 31.422 -5.449 1 67.56 287 PHE B N 1
ATOM 7220 C CA . PHE B 1 287 ? -29.906 30.219 -4.77 1 67.56 287 PHE B CA 1
ATOM 7221 C C . PHE B 1 287 ? -30.062 30.359 -3.26 1 67.56 287 PHE B C 1
ATOM 7223 O O . PHE B 1 287 ? -30.016 31.469 -2.725 1 67.56 287 PHE B O 1
ATOM 7230 N N . LYS B 1 288 ? -30.484 29.188 -2.697 1 60.34 288 LYS B N 1
ATOM 7231 C CA . LYS B 1 288 ? -30.672 29.109 -1.253 1 60.34 288 LYS B CA 1
ATOM 7232 C C . LYS B 1 288 ? -29.719 28.094 -0.627 1 60.34 288 LYS B C 1
ATOM 7234 O O . LYS B 1 288 ? -29.391 27.078 -1.249 1 60.34 288 LYS B O 1
ATOM 7239 N N . ASN B 1 289 ? -29.25 28.422 0.607 1 48.69 289 ASN B N 1
ATOM 7240 C CA . ASN B 1 289 ? -28.516 27.531 1.493 1 48.69 289 ASN B CA 1
ATOM 7241 C C . ASN B 1 289 ? -27.203 27.062 0.852 1 48.69 289 ASN B C 1
ATOM 7243 O O . ASN B 1 289 ? -26.906 25.875 0.841 1 48.69 289 ASN B O 1
ATOM 7247 N N . LEU B 1 290 ? -26.719 27.891 -0.004 1 50.44 290 LEU B N 1
ATOM 7248 C CA . LEU B 1 290 ? -25.391 27.578 -0.483 1 50.44 290 LEU B CA 1
ATOM 7249 C C . LEU B 1 290 ? -24.344 27.844 0.597 1 50.44 290 LEU B C 1
ATOM 7251 O O . LEU B 1 290 ? -24.234 28.969 1.101 1 50.44 290 LEU B O 1
ATOM 7255 N N . HIS B 1 291 ? -23.891 26.844 1.208 1 43.56 291 HIS B N 1
ATOM 7256 C CA . HIS B 1 291 ? -22.828 27.031 2.182 1 43.56 291 HIS B CA 1
ATOM 7257 C C . HIS B 1 291 ? -21.531 27.516 1.506 1 43.56 291 HIS B C 1
ATOM 7259 O O . HIS B 1 291 ? -20.984 26.797 0.664 1 43.56 291 HIS B O 1
ATOM 7265 N N . VAL B 1 292 ? -21.375 28.75 1.279 1 45.78 292 VAL B N 1
ATOM 7266 C CA . VAL B 1 292 ? -20.125 29.328 0.805 1 45.78 292 VAL B CA 1
ATOM 7267 C C . VAL B 1 292 ? -19.141 29.438 1.965 1 45.78 292 VAL B C 1
ATOM 7269 O O . VAL B 1 292 ? -19.484 29.953 3.035 1 45.78 292 VAL B O 1
ATOM 7272 N N . ASP B 1 293 ? -18.109 28.703 1.893 1 44.16 293 ASP B N 1
ATOM 7273 C CA . ASP B 1 293 ? -17.047 28.922 2.867 1 44.16 293 ASP B CA 1
ATOM 7274 C C . ASP B 1 293 ? -16.578 30.375 2.852 1 44.16 293 ASP B C 1
ATOM 7276 O O . ASP B 1 293 ? -16.938 31.141 1.948 1 44.16 293 ASP B O 1
ATOM 7280 N N . ASP B 1 294 ? -15.961 30.766 3.959 1 44.06 294 ASP B N 1
ATOM 7281 C CA . ASP B 1 294 ? -15.461 32.125 4.211 1 44.06 294 ASP B CA 1
ATOM 7282 C C . ASP B 1 294 ? -14.445 32.531 3.148 1 44.06 294 ASP B C 1
ATOM 7284 O O . ASP B 1 294 ? -13.453 33.219 3.457 1 44.06 294 ASP B O 1
ATOM 7288 N N . THR B 1 295 ? -14.539 32.094 1.874 1 47.84 295 THR B N 1
ATOM 7289 C CA . THR B 1 295 ? -13.656 32.562 0.813 1 47.84 295 THR B CA 1
ATOM 7290 C C . THR B 1 295 ? -14.43 33.375 -0.213 1 47.84 295 THR B C 1
ATOM 7292 O O . THR B 1 295 ? -15.656 33.281 -0.289 1 47.84 295 THR B O 1
ATOM 7295 N N . ASP B 1 296 ? -13.75 34.188 -0.806 1 54.03 296 ASP B N 1
ATOM 7296 C CA . ASP B 1 296 ? -14.312 34.938 -1.926 1 54.03 296 ASP B CA 1
ATOM 7297 C C . ASP B 1 296 ? -14.836 34 -3.008 1 54.03 296 ASP B C 1
ATOM 7299 O O . ASP B 1 296 ? -14.336 32.875 -3.164 1 54.03 296 ASP B O 1
ATOM 7303 N N . THR B 1 297 ? -15.969 34.344 -3.441 1 63.97 297 THR B N 1
ATOM 7304 C CA . THR B 1 297 ? -16.547 33.562 -4.543 1 63.97 297 THR B CA 1
ATOM 7305 C C . THR B 1 297 ? -16.375 34.312 -5.863 1 63.97 297 THR B C 1
ATOM 7307 O O . THR B 1 297 ? -16.344 35.562 -5.891 1 63.97 297 THR B O 1
ATOM 7310 N N . ARG B 1 298 ? -15.977 33.562 -6.84 1 69.81 298 ARG B N 1
ATOM 7311 C CA . ARG B 1 298 ? -15.836 34.094 -8.195 1 69.81 298 ARG B CA 1
ATOM 7312 C C . ARG B 1 298 ? -17.078 33.781 -9.031 1 69.81 298 ARG B C 1
ATOM 7314 O O . ARG B 1 298 ? -17.484 32.625 -9.125 1 69.81 298 ARG B O 1
ATOM 7321 N N . LEU B 1 299 ? -17.625 34.781 -9.414 1 78 299 LEU B N 1
ATOM 7322 C CA . LEU B 1 299 ? -18.656 34.656 -10.438 1 78 299 LEU B CA 1
ATOM 7323 C C . LEU B 1 299 ? -18.047 34.719 -11.828 1 78 299 LEU B C 1
ATOM 7325 O O . LEU B 1 299 ? -17.484 35.781 -12.211 1 78 299 LEU B O 1
ATOM 7329 N N . VAL B 1 300 ? -18.062 33.625 -12.445 1 79.88 300 VAL B N 1
ATOM 7330 C CA . VAL B 1 300 ? -17.469 33.562 -13.773 1 79.88 300 VAL B CA 1
ATOM 7331 C C . VAL B 1 300 ? -18.562 33.5 -14.836 1 79.88 300 VAL B C 1
ATOM 7333 O O . VAL B 1 300 ? -19.453 32.656 -14.773 1 79.88 300 VAL B O 1
ATOM 7336 N N . LEU B 1 301 ? -18.469 34.438 -15.75 1 85.69 301 LEU B N 1
ATOM 7337 C CA . LEU B 1 301 ? -19.406 34.5 -16.859 1 85.69 301 LEU B CA 1
ATOM 7338 C C . LEU B 1 301 ? -18.672 34.469 -18.203 1 85.69 301 LEU B C 1
ATOM 7340 O O . LEU B 1 301 ? -17.734 35.219 -18.422 1 85.69 301 LEU B O 1
ATOM 7344 N N . GLN B 1 302 ? -19.062 33.438 -18.969 1 85.56 302 GLN B N 1
ATOM 7345 C CA . GLN B 1 302 ? -18.531 33.344 -20.328 1 85.56 302 GLN B CA 1
ATOM 7346 C C . GLN B 1 302 ? -19.656 33.281 -21.359 1 85.56 302 GLN B C 1
ATOM 7348 O O . GLN B 1 302 ? -20.625 32.531 -21.188 1 85.56 302 GLN B O 1
ATOM 7353 N N . PHE B 1 303 ? -19.531 34.031 -22.453 1 84.56 303 PHE B N 1
ATOM 7354 C CA . PHE B 1 303 ? -20.5 34.031 -23.562 1 84.56 303 PHE B CA 1
ATOM 7355 C C . PHE B 1 303 ? -19.906 33.312 -24.781 1 84.56 303 PHE B C 1
ATOM 7357 O O . PHE B 1 303 ? -18.703 33.344 -24.984 1 84.56 303 PHE B O 1
ATOM 7364 N N . LEU B 1 304 ? -20.828 32.688 -25.453 1 80.75 304 LEU B N 1
ATOM 7365 C CA . LEU B 1 304 ? -20.484 32.094 -26.734 1 80.75 304 LEU B CA 1
ATOM 7366 C C . LEU B 1 304 ? -20.797 33.031 -27.891 1 80.75 304 LEU B C 1
ATOM 7368 O O . LEU B 1 304 ? -21.828 33.719 -27.875 1 80.75 304 LEU B O 1
ATOM 7372 N N . HIS B 1 305 ? -19.938 33.125 -28.906 1 75.56 305 HIS B N 1
ATOM 7373 C CA . HIS B 1 305 ? -20.156 33.781 -30.188 1 75.56 305 HIS B CA 1
ATOM 7374 C C . HIS B 1 305 ? -20.484 35.281 -29.984 1 75.56 305 HIS B C 1
ATOM 7376 O O . HIS B 1 305 ? -21.5 35.75 -30.484 1 75.56 305 HIS B O 1
ATOM 7382 N N . VAL B 1 306 ? -19.625 35.938 -29.172 1 73 306 VAL B N 1
ATOM 7383 C CA . VAL B 1 306 ? -19.797 37.375 -28.938 1 73 306 VAL B CA 1
ATOM 7384 C C . VAL B 1 306 ? -19.328 38.156 -30.156 1 73 306 VAL B C 1
ATOM 7386 O O . VAL B 1 306 ? -18.156 38.094 -30.531 1 73 306 VAL B O 1
ATOM 7389 N N . VAL B 1 307 ? -20.25 38.75 -30.859 1 71.25 307 VAL B N 1
ATOM 7390 C CA . VAL B 1 307 ? -19.922 39.531 -32.062 1 71.25 307 VAL B CA 1
ATOM 7391 C C . VAL B 1 307 ? -19.828 41 -31.734 1 71.25 307 VAL B C 1
ATOM 7393 O O . VAL B 1 307 ? -18.906 41.688 -32.156 1 71.25 307 VAL B O 1
ATOM 7396 N N . ASP B 1 308 ? -20.797 41.562 -30.938 1 72.88 308 ASP B N 1
ATOM 7397 C CA . ASP B 1 308 ? -20.828 42.969 -30.578 1 72.88 308 ASP B CA 1
ATOM 7398 C C . ASP B 1 308 ? -20.516 43.188 -29.109 1 72.88 308 ASP B C 1
ATOM 7400 O O . ASP B 1 308 ? -20.703 42.281 -28.297 1 72.88 308 ASP B O 1
ATOM 7404 N N . ILE B 1 309 ? -20.141 44.375 -28.828 1 77.12 309 ILE B N 1
ATOM 7405 C CA . ILE B 1 309 ? -19.781 44.719 -27.453 1 77.12 309 ILE B CA 1
ATOM 7406 C C . ILE B 1 309 ? -21.047 44.938 -26.641 1 77.12 309 ILE B C 1
ATOM 7408 O O . ILE B 1 309 ? -21.984 45.594 -27.094 1 77.12 309 ILE B O 1
ATOM 7412 N N . PHE B 1 310 ? -21.156 44.281 -25.547 1 81 310 PHE B N 1
ATOM 7413 C CA . PHE B 1 310 ? -22.25 44.594 -24.641 1 81 310 PHE B CA 1
ATOM 7414 C C . PHE B 1 310 ? -21.75 44.656 -23.203 1 81 310 PHE B C 1
ATOM 7416 O O . PHE B 1 310 ? -20.672 44.156 -22.891 1 81 310 PHE B O 1
ATOM 7423 N N . LEU B 1 311 ? -22.547 45.375 -22.406 1 83.19 311 LEU B N 1
ATOM 7424 C CA . LEU B 1 311 ? -22.25 45.594 -21 1 83.19 311 LEU B CA 1
ATOM 7425 C C . LEU B 1 311 ? -23.078 44.688 -20.109 1 83.19 311 LEU B C 1
ATOM 7427 O O . LEU B 1 311 ? -24.281 44.531 -20.344 1 83.19 311 LEU B O 1
ATOM 7431 N N . VAL B 1 312 ? -22.391 44.094 -19.156 1 86.12 312 VAL B N 1
ATOM 7432 C CA . VAL B 1 312 ? -23.094 43.312 -18.141 1 86.12 312 VAL B CA 1
ATOM 7433 C C . VAL B 1 312 ? -22.891 43.969 -16.781 1 86.12 312 VAL B C 1
ATOM 7435 O O . VAL B 1 312 ? -21.766 44.219 -16.359 1 86.12 312 VAL B O 1
ATOM 7438 N N . THR B 1 313 ? -24.016 44.25 -16.219 1 83.88 313 THR B N 1
ATOM 7439 C CA . THR B 1 313 ? -24 44.688 -14.82 1 83.88 313 THR B CA 1
ATOM 7440 C C . THR B 1 313 ? -24.375 43.531 -13.898 1 83.88 313 THR B C 1
ATOM 7442 O O . THR B 1 313 ? -25.219 42.688 -14.25 1 83.88 313 THR B O 1
ATOM 7445 N N . CYS B 1 314 ? -23.672 43.469 -12.812 1 82.94 314 CYS B N 1
ATOM 7446 C CA . CYS B 1 314 ? -23.922 42.406 -11.836 1 82.94 314 CYS B CA 1
ATOM 7447 C C . CYS B 1 314 ? -24.188 43 -10.453 1 82.94 314 CYS B C 1
ATOM 7449 O O . CYS B 1 314 ? -23.391 43.781 -9.945 1 82.94 314 CYS B O 1
ATOM 7451 N N . THR B 1 315 ? -25.375 42.594 -9.961 1 81.62 315 THR B N 1
ATOM 7452 C CA . THR B 1 315 ? -25.75 42.969 -8.602 1 81.62 315 THR B CA 1
ATOM 7453 C C . THR B 1 315 ? -26.094 41.75 -7.781 1 81.62 315 THR B C 1
ATOM 7455 O O . THR B 1 315 ? -26.641 40.75 -8.312 1 81.62 315 THR B O 1
ATOM 7458 N N . TYR B 1 316 ? -25.578 41.812 -6.535 1 76.56 316 TYR B N 1
ATOM 7459 C CA . TYR B 1 316 ? -26.031 40.75 -5.641 1 76.56 316 TYR B CA 1
ATOM 7460 C C . TYR B 1 316 ? -26.547 41.312 -4.328 1 76.56 316 TYR B C 1
ATOM 7462 O O . TYR B 1 316 ? -2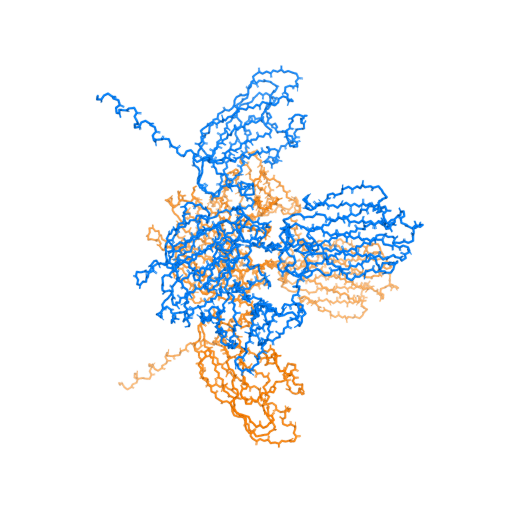6.188 42.438 -3.953 1 76.56 316 TYR B O 1
ATOM 7470 N N . LYS B 1 317 ? -27.531 40.656 -3.77 1 68.56 317 LYS B N 1
ATOM 7471 C CA . LYS B 1 317 ? -28.141 41.094 -2.514 1 68.56 317 LYS B CA 1
ATOM 7472 C C . LYS B 1 317 ? -27.375 40.531 -1.314 1 68.56 317 LYS B C 1
ATOM 7474 O O . LYS B 1 317 ? -27.141 39.312 -1.234 1 68.56 317 LYS B O 1
ATOM 7479 N N . ASP B 1 318 ? -26.781 41.344 -0.374 1 60.06 318 ASP B N 1
ATOM 7480 C CA . ASP B 1 318 ? -26.141 41.031 0.888 1 60.06 318 ASP B CA 1
ATOM 7481 C C . ASP B 1 318 ? -26.844 41.688 2.066 1 60.06 318 ASP B C 1
ATOM 7483 O O . ASP B 1 318 ? -26.906 42.906 2.139 1 60.06 318 ASP B O 1
ATOM 7487 N N . GLU B 1 319 ? -27.281 40.938 3.096 1 58.91 319 GLU B N 1
ATOM 7488 C CA . GLU B 1 319 ? -27.984 41.406 4.289 1 58.91 319 GLU B CA 1
ATOM 7489 C C . GLU B 1 319 ? -29 42.469 3.945 1 58.91 319 GLU B C 1
ATOM 7491 O O . GLU B 1 319 ? -29.062 43.5 4.613 1 58.91 319 GLU B O 1
ATOM 7496 N N . GLY B 1 320 ? -29.875 42.344 2.803 1 62.53 320 GLY B N 1
ATOM 7497 C CA . GLY B 1 320 ? -30.953 43.25 2.455 1 62.53 320 GLY B CA 1
ATOM 7498 C C . GLY B 1 320 ? -30.516 44.375 1.533 1 62.53 320 GLY B C 1
ATOM 7499 O O . GLY B 1 320 ? -31.359 45.094 0.977 1 62.53 320 GLY B O 1
ATOM 7500 N N . SER B 1 321 ? -29.203 44.625 1.452 1 68.31 321 SER B N 1
ATOM 7501 C CA . SER B 1 321 ? -28.719 45.688 0.578 1 68.31 321 SER B CA 1
ATOM 7502 C C . SER B 1 321 ? -28.25 45.125 -0.762 1 68.31 321 SER B C 1
ATOM 7504 O O . SER B 1 321 ? -27.719 44.031 -0.827 1 68.31 321 SER B O 1
ATOM 7506 N N . LEU B 1 322 ? -28.562 45.844 -1.786 1 71.75 322 LEU B N 1
ATOM 7507 C CA . LEU B 1 322 ? -28.109 45.5 -3.135 1 71.75 322 LEU B CA 1
ATOM 7508 C C . LEU B 1 322 ? -26.719 46.062 -3.406 1 71.75 322 LEU B C 1
ATOM 7510 O O . LEU B 1 322 ? -26.484 47.25 -3.287 1 71.75 322 LEU B O 1
ATOM 7514 N N . ILE B 1 323 ? -25.75 45.188 -3.623 1 75.69 323 ILE B N 1
ATOM 7515 C CA . ILE B 1 323 ? -24.375 45.562 -3.939 1 75.69 323 ILE B CA 1
ATOM 7516 C C . ILE B 1 323 ? -24.109 45.344 -5.43 1 75.69 323 ILE B C 1
ATOM 7518 O O . ILE B 1 323 ? -24.375 44.281 -5.977 1 75.69 323 ILE B O 1
ATOM 7522 N N . THR B 1 324 ? -23.672 46.406 -6.047 1 78.62 324 THR B N 1
ATOM 7523 C CA . THR B 1 324 ? -23.359 46.375 -7.469 1 78.62 324 THR B CA 1
ATOM 7524 C C . THR B 1 324 ? -21.859 46.156 -7.691 1 78.62 324 THR B C 1
ATOM 7526 O O . THR B 1 324 ? -21.031 46.844 -7.117 1 78.62 324 THR B O 1
ATOM 7529 N N . LEU B 1 325 ? -21.609 45.125 -8.492 1 76.75 325 LEU B N 1
ATOM 7530 C CA . LEU B 1 325 ? -20.219 44.844 -8.852 1 76.75 325 LEU B CA 1
ATOM 7531 C C . LEU B 1 325 ? -19.781 45.656 -10.07 1 76.75 325 LEU B C 1
ATOM 7533 O O . LEU B 1 325 ? -20.625 46.25 -10.758 1 76.75 325 LEU B O 1
ATOM 7537 N N . LYS B 1 326 ? -18.375 45.656 -10.258 1 76.69 326 LYS B N 1
ATOM 7538 C CA . LYS B 1 326 ? -17.859 46.406 -11.391 1 76.69 326 LYS B CA 1
ATOM 7539 C C . LYS B 1 326 ? -18.469 45.906 -12.703 1 76.69 326 LYS B C 1
ATOM 7541 O O . LYS B 1 326 ? -18.547 44.688 -12.938 1 76.69 326 LYS B O 1
ATOM 7546 N N . ASN B 1 327 ? -18.875 46.844 -13.438 1 79.06 327 ASN B N 1
ATOM 7547 C CA . ASN B 1 327 ? -19.422 46.5 -14.75 1 79.06 327 ASN B CA 1
ATOM 7548 C C . ASN B 1 327 ? -18.375 45.812 -15.633 1 79.06 327 ASN B C 1
ATOM 7550 O O . ASN B 1 327 ? -17.188 46.125 -15.539 1 79.06 327 ASN B O 1
ATOM 7554 N N . ALA B 1 328 ? -18.859 44.844 -16.438 1 81.94 328 ALA B N 1
ATOM 7555 C CA . ALA B 1 328 ? -17.984 44.094 -17.344 1 81.94 328 ALA B CA 1
ATOM 7556 C C . ALA B 1 328 ? -18.438 44.281 -18.797 1 81.94 328 ALA B C 1
ATOM 7558 O O . ALA B 1 328 ? -19.609 44.125 -19.109 1 81.94 328 ALA B O 1
ATOM 7559 N N . TYR B 1 329 ? -17.438 44.625 -19.656 1 80.44 329 TYR B N 1
ATOM 7560 C CA . TYR B 1 329 ? -17.703 44.656 -21.094 1 80.44 329 TYR B CA 1
ATOM 7561 C C . TYR B 1 329 ? -17.281 43.375 -21.781 1 80.44 329 TYR B C 1
ATOM 7563 O O . TYR B 1 329 ? -16.234 42.812 -21.469 1 80.44 329 TYR B O 1
ATOM 7571 N N . PHE B 1 330 ? -18.078 42.844 -22.531 1 81.81 330 PHE B N 1
ATOM 7572 C CA . PHE B 1 330 ? -17.797 41.656 -23.312 1 81.81 330 PHE B CA 1
ATOM 7573 C C . PHE B 1 330 ? -17.719 41.969 -24.797 1 81.81 330 PHE B C 1
ATOM 7575 O O . PHE B 1 330 ? -18.484 42.812 -25.297 1 81.81 330 PHE B O 1
ATOM 7582 N N . SER B 1 331 ? -16.688 41.375 -25.469 1 77.88 331 SER B N 1
ATOM 7583 C CA . SER B 1 331 ? -16.453 41.5 -26.906 1 77.88 331 SER B CA 1
ATOM 7584 C C . SER B 1 331 ? -15.953 40.219 -27.516 1 77.88 331 SER B C 1
ATOM 7586 O O . SER B 1 331 ? -15.781 39.219 -26.812 1 77.88 331 SER B O 1
ATOM 7588 N N . SER B 1 332 ? -15.773 40.219 -28.797 1 76 332 SER B N 1
ATOM 7589 C CA . SER B 1 332 ? -15.273 39.062 -29.5 1 76 332 SER B CA 1
ATOM 7590 C C . SER B 1 332 ? -13.914 38.625 -28.953 1 76 332 SER B C 1
ATOM 7592 O O . SER B 1 332 ? -13.539 37.438 -29.062 1 76 332 SER B O 1
ATOM 7594 N N . ILE B 1 333 ? -13.18 39.5 -28.25 1 71.25 333 ILE B N 1
ATOM 7595 C CA . ILE B 1 333 ? -11.844 39.219 -27.734 1 71.25 333 ILE B CA 1
ATOM 7596 C C . ILE B 1 333 ? -11.93 38.875 -26.25 1 71.25 333 ILE B C 1
ATOM 7598 O O . ILE B 1 333 ? -11.078 38.125 -25.734 1 71.25 333 ILE B O 1
ATOM 7602 N N . LYS B 1 334 ? -12.93 39.406 -25.594 1 78.25 334 LYS B N 1
ATOM 7603 C CA . LYS B 1 334 ? -13.125 39.125 -24.172 1 78.25 334 LYS B CA 1
ATOM 7604 C C . LYS B 1 334 ? -14.508 38.531 -23.922 1 78.25 334 LYS B C 1
ATOM 7606 O O . LYS B 1 334 ? -15.477 39.25 -23.688 1 78.25 334 LYS B O 1
ATOM 7611 N N . THR B 1 335 ? -14.5 37.312 -23.906 1 80.81 335 THR B N 1
ATOM 7612 C CA . THR B 1 335 ? -15.789 36.625 -23.797 1 80.81 335 THR B CA 1
ATOM 7613 C C . THR B 1 335 ? -16 36.094 -22.375 1 80.81 335 THR B C 1
ATOM 7615 O O . THR B 1 335 ? -17.047 35.531 -22.078 1 80.81 335 THR B O 1
ATOM 7618 N N . LYS B 1 336 ? -15.078 36.344 -21.609 1 82.38 336 LYS B N 1
ATOM 7619 C CA . LYS B 1 336 ? -15.133 35.844 -20.234 1 82.38 336 LYS B CA 1
ATOM 7620 C C . LYS B 1 336 ? -14.82 36.938 -19.234 1 82.38 336 LYS B C 1
ATOM 7622 O O . LYS B 1 336 ? -13.969 37.812 -19.5 1 82.38 336 LYS B O 1
ATOM 7627 N N . HIS B 1 337 ? -15.617 36.906 -18.156 1 82.38 337 HIS B N 1
ATOM 7628 C CA . HIS B 1 337 ? -15.344 37.812 -17.031 1 82.38 337 HIS B CA 1
ATOM 7629 C C . HIS B 1 337 ? -15.555 37.094 -15.695 1 82.38 337 HIS B C 1
ATOM 7631 O O . HIS B 1 337 ? -16.422 36.25 -15.57 1 82.38 337 HIS B O 1
ATOM 7637 N N . VAL B 1 338 ? -14.75 37.594 -14.805 1 77.94 338 VAL B N 1
ATOM 7638 C CA . VAL B 1 338 ? -14.836 37.062 -13.453 1 77.94 338 VAL B CA 1
ATOM 7639 C C . VAL B 1 338 ? -15.062 38.188 -12.453 1 77.94 338 VAL B C 1
ATOM 7641 O O . VAL B 1 338 ? -14.312 39.188 -12.438 1 77.94 338 VAL B O 1
ATOM 7644 N N . TRP B 1 339 ? -16.188 38.062 -11.75 1 77.75 339 TRP B N 1
ATOM 7645 C CA . TRP B 1 339 ? -16.391 38.938 -10.594 1 77.75 339 TRP B CA 1
ATOM 7646 C C . TRP B 1 339 ? -16 38.25 -9.305 1 77.75 339 TRP B C 1
ATOM 7648 O O . TRP B 1 339 ? -16.25 37.031 -9.133 1 77.75 339 TRP B O 1
ATOM 7658 N N . LEU B 1 340 ? -15.344 39.062 -8.523 1 65.75 340 LEU B N 1
ATOM 7659 C CA . LEU B 1 340 ? -15.086 38.594 -7.168 1 65.75 340 LEU B CA 1
ATOM 7660 C C . LEU B 1 340 ? -16.188 39.031 -6.211 1 65.75 340 LEU B C 1
ATOM 7662 O O . LEU B 1 340 ? -16.516 40.219 -6.16 1 65.75 340 LEU B O 1
ATOM 7666 N N . ILE B 1 341 ? -16.766 38.125 -5.676 1 64.94 341 ILE B N 1
ATOM 7667 C CA . ILE B 1 341 ? -17.734 38.406 -4.633 1 64.94 341 ILE B CA 1
ATOM 7668 C C . ILE B 1 341 ? -17.109 38.156 -3.26 1 64.94 341 ILE B C 1
ATOM 7670 O O . ILE B 1 341 ? -16.734 37.031 -2.939 1 64.94 341 ILE B O 1
ATOM 7674 N N . PRO B 1 342 ? -16.766 39.25 -2.523 1 55.5 342 PRO B N 1
ATOM 7675 C CA . PRO B 1 342 ? -16.031 39.125 -1.258 1 55.5 342 PRO B CA 1
ATOM 7676 C C . PRO B 1 342 ? -16.656 38.125 -0.307 1 55.5 342 PRO B C 1
ATOM 7678 O O . PRO B 1 342 ? -17.875 37.906 -0.331 1 55.5 342 PRO B O 1
ATOM 7681 N N . LYS B 1 343 ? -15.781 37.75 0.688 1 51.88 343 LYS B N 1
ATOM 7682 C CA . LYS B 1 343 ? -16.062 36.844 1.819 1 51.88 343 LYS B CA 1
ATOM 7683 C C . LYS B 1 343 ? -17.078 37.469 2.768 1 51.88 343 LYS B C 1
ATOM 7685 O O . LYS B 1 343 ? -17.188 38.719 2.848 1 51.88 343 LYS B O 1
ATOM 7690 N N . ASN B 1 344 ? -17.953 36.594 3.391 1 44.88 344 ASN B N 1
ATOM 7691 C CA . ASN B 1 344 ? -19.016 36.844 4.352 1 44.88 344 ASN B CA 1
ATOM 7692 C C . ASN B 1 344 ? -20.25 37.438 3.674 1 44.88 344 ASN B C 1
ATOM 7694 O O . ASN B 1 344 ? -21.172 37.875 4.344 1 44.88 344 ASN B O 1
ATOM 7698 N N . SER B 1 345 ? -20.172 37.719 2.602 1 42 345 SER B N 1
ATOM 7699 C CA . SER B 1 345 ? -21.484 38 2.043 1 42 345 SER B CA 1
ATOM 7700 C C . SER B 1 345 ? -22.359 36.75 2.057 1 42 345 SER B C 1
ATOM 7702 O O . SER B 1 345 ? -21.984 35.719 1.516 1 42 345 SER B O 1
ATOM 7704 N N . LEU B 1 346 ? -22.781 36.406 3.279 1 40.25 346 LEU B N 1
ATOM 7705 C CA . LEU B 1 346 ? -23.672 35.375 3.777 1 40.25 346 LEU B CA 1
ATOM 7706 C C . LEU B 1 346 ? -24.625 34.906 2.684 1 40.25 346 LEU B C 1
ATOM 7708 O O . LEU B 1 346 ? -25.578 35.594 2.338 1 40.25 346 LEU B O 1
ATOM 7712 N N . LEU B 1 347 ? -24.297 34.156 1.883 1 41.56 347 LEU B N 1
ATOM 7713 C CA . LEU B 1 347 ? -25.234 33.781 0.837 1 41.56 347 LEU B CA 1
ATOM 7714 C C . LEU B 1 347 ? -26.312 32.844 1.386 1 41.56 347 LEU B C 1
ATOM 7716 O O . LEU B 1 347 ? -26.297 31.641 1.131 1 41.56 347 LEU B O 1
ATOM 7720 N N . LYS B 1 348 ? -26.766 33.031 2.527 1 40.69 348 LYS B N 1
ATOM 7721 C CA . LYS B 1 348 ? -27.906 32.188 2.902 1 40.69 348 LYS B CA 1
ATOM 7722 C C . LYS B 1 348 ? -28.875 32.031 1.732 1 40.69 348 LYS B C 1
ATOM 7724 O O . LYS B 1 348 ? -29.219 30.906 1.36 1 40.69 348 LYS B O 1
ATOM 7729 N N . GLU B 1 349 ? -29.844 33.125 1.608 1 46.25 349 GLU B N 1
ATOM 7730 C CA . GLU B 1 349 ? -30.797 33.281 0.518 1 46.25 349 GLU B CA 1
ATOM 7731 C C . GLU B 1 349 ? -30.328 34.375 -0.469 1 46.25 349 GLU B C 1
ATOM 7733 O O . GLU B 1 349 ? -30.281 35.562 -0.137 1 46.25 349 GLU B O 1
ATOM 7738 N N . ARG B 1 350 ? -29.562 34.031 -1.647 1 59.94 350 ARG B N 1
ATOM 7739 C CA . ARG B 1 350 ? -29.016 35.125 -2.426 1 59.94 350 ARG B CA 1
ATOM 7740 C C . ARG B 1 350 ? -29.531 35.094 -3.859 1 59.94 350 ARG B C 1
ATOM 7742 O O . ARG B 1 350 ? -29.938 34.062 -4.359 1 59.94 350 ARG B O 1
ATOM 7749 N N . GLU B 1 351 ? -29.75 36.375 -4.207 1 73.5 351 GLU B N 1
ATOM 7750 C CA . GLU B 1 351 ? -30.109 36.719 -5.582 1 73.5 351 GLU B CA 1
ATOM 7751 C C . GLU B 1 351 ? -28.969 37.469 -6.281 1 73.5 351 GLU B C 1
ATOM 7753 O O . GLU B 1 351 ? -28.406 38.406 -5.719 1 73.5 351 GLU B O 1
ATOM 7758 N N . ILE B 1 352 ? -28.469 36.844 -7.332 1 79.62 352 ILE B N 1
ATOM 7759 C CA . ILE B 1 352 ? -27.562 37.562 -8.234 1 79.62 352 ILE B CA 1
ATOM 7760 C C . ILE B 1 352 ? -28.328 38 -9.484 1 79.62 352 ILE B C 1
ATOM 7762 O O . ILE B 1 352 ? -28.969 37.188 -10.141 1 79.62 352 ILE B O 1
ATOM 7766 N N . LEU B 1 353 ? -28.344 39.281 -9.656 1 83.44 353 LEU B N 1
ATOM 7767 C CA . LEU B 1 353 ? -29.031 39.844 -10.82 1 83.44 353 LEU B CA 1
ATOM 7768 C C . LEU B 1 353 ? -28.016 40.438 -11.797 1 83.44 353 LEU B C 1
ATOM 7770 O O . LEU B 1 353 ? -27.203 41.281 -11.43 1 83.44 353 LEU B O 1
ATOM 7774 N N . LEU B 1 354 ? -28.031 39.844 -12.969 1 85.62 354 LEU B N 1
ATOM 7775 C CA . LEU B 1 354 ? -27.203 40.375 -14.055 1 85.62 354 LEU B CA 1
ATOM 7776 C C . LEU B 1 354 ? -28.078 41.031 -15.125 1 85.62 354 LEU B C 1
ATOM 7778 O O . LEU B 1 354 ? -29.109 40.469 -15.508 1 85.62 354 LEU B O 1
ATOM 7782 N N . HIS B 1 355 ? -27.656 42.188 -15.531 1 82.94 355 HIS B N 1
ATOM 7783 C CA . HIS B 1 355 ? -28.297 42.875 -16.656 1 82.94 355 HIS B CA 1
ATOM 7784 C C . HIS B 1 355 ? -27.344 43 -17.844 1 82.94 355 HIS B C 1
ATOM 7786 O O . HIS B 1 355 ? -26.188 43.344 -17.656 1 82.94 355 HIS B O 1
ATOM 7792 N N . ILE B 1 356 ? -27.844 42.594 -18.922 1 82.94 356 ILE B N 1
ATOM 7793 C CA . ILE B 1 356 ? -27.078 42.719 -20.156 1 82.94 356 ILE B CA 1
ATOM 7794 C C . ILE B 1 356 ? -27.641 43.844 -21 1 82.94 356 ILE B C 1
ATOM 7796 O O . ILE B 1 356 ? -28.797 43.781 -21.438 1 82.94 356 ILE B O 1
ATOM 7800 N N . LEU B 1 357 ? -26.766 44.812 -21.094 1 79.44 357 LEU B N 1
ATOM 7801 C CA . LEU B 1 357 ? -27.141 45.938 -21.922 1 79.44 357 LEU B CA 1
ATOM 7802 C C . LEU B 1 357 ? -26.438 45.906 -23.266 1 79.44 357 LEU B C 1
ATOM 7804 O O . LEU B 1 357 ? -25.203 46.031 -23.344 1 79.44 357 LEU B O 1
ATOM 7808 N N . ALA B 1 358 ? -27.156 45.5 -24.234 1 74.06 358 ALA B N 1
ATOM 7809 C CA . ALA B 1 358 ? -26.641 45.406 -25.609 1 74.06 358 ALA B CA 1
ATOM 7810 C C . ALA B 1 358 ? -27.547 46.188 -26.562 1 74.06 358 ALA B C 1
ATOM 7812 O O . ALA B 1 358 ? -28.672 46.562 -26.203 1 74.06 358 ALA B O 1
ATOM 7813 N N . ASP B 1 359 ? -26.953 46.438 -27.766 1 68.44 359 ASP B N 1
ATOM 7814 C CA . ASP B 1 359 ? -27.781 46.969 -28.828 1 68.44 359 ASP B CA 1
ATOM 7815 C C . ASP B 1 359 ? -28.984 46.094 -29.094 1 68.44 359 ASP B C 1
ATOM 7817 O O . ASP B 1 359 ? -28.844 44.875 -29.219 1 68.44 359 ASP B O 1
ATOM 7821 N N . PRO B 1 360 ? -30.156 46.562 -28.938 1 63.62 360 PRO B N 1
ATOM 7822 C CA . PRO B 1 360 ? -31.391 45.812 -29.109 1 63.62 360 PRO B CA 1
ATOM 7823 C C . PRO B 1 360 ? -31.359 44.906 -30.359 1 63.62 360 PRO B C 1
ATOM 7825 O O . PRO B 1 360 ? -31.969 43.844 -30.375 1 63.62 360 PRO B O 1
ATOM 7828 N N . ALA B 1 361 ? -30.734 45.281 -31.469 1 61.41 361 ALA B N 1
ATOM 7829 C CA . ALA B 1 361 ? -30.656 44.469 -32.688 1 61.41 361 ALA B CA 1
ATOM 7830 C C . ALA B 1 361 ? -29.812 43.219 -32.469 1 61.41 361 ALA B C 1
ATOM 7832 O O . ALA B 1 361 ? -29.984 42.219 -33.188 1 61.41 361 ALA B O 1
ATOM 7833 N N . GLN B 1 362 ? -29.078 43.094 -31.438 1 58.41 362 GLN B N 1
ATOM 7834 C CA . GLN B 1 362 ? -28.125 42 -31.203 1 58.41 362 GLN B CA 1
ATOM 7835 C C . GLN B 1 362 ? -28.578 41.125 -30.062 1 58.41 362 GLN B C 1
ATOM 7837 O O . GLN B 1 362 ? -28 40.031 -29.844 1 58.41 362 GLN B O 1
ATOM 7842 N N . MET B 1 363 ? -29.5 41.5 -29.281 1 59.03 363 MET B N 1
ATOM 7843 C CA . MET B 1 363 ? -29.906 40.781 -28.078 1 59.03 363 MET B CA 1
ATOM 7844 C C . MET B 1 363 ? -30.547 39.438 -28.438 1 59.03 363 MET B C 1
ATOM 7846 O O . MET B 1 363 ? -30.859 38.656 -27.547 1 59.03 363 MET B O 1
ATOM 7850 N N . ARG B 1 364 ? -30.719 39.094 -29.688 1 59.91 364 ARG B N 1
ATOM 7851 C CA . ARG B 1 364 ? -31.453 37.875 -30.047 1 59.91 364 ARG B CA 1
ATOM 7852 C C . ARG B 1 364 ? -30.562 36.625 -29.938 1 59.91 364 ARG B C 1
ATOM 7854 O O . ARG B 1 364 ? -31.062 35.5 -29.906 1 59.91 364 ARG B O 1
ATOM 7861 N N . SER B 1 365 ? -29.422 36.812 -29.828 1 62.5 365 SER B N 1
ATOM 7862 C CA . SER B 1 365 ? -28.625 35.594 -29.938 1 62.5 365 SER B CA 1
ATOM 7863 C C . SER B 1 365 ? -27.5 35.594 -28.906 1 62.5 365 SER B C 1
ATOM 7865 O O . SER B 1 365 ? -26.344 35.281 -29.25 1 62.5 365 SER B O 1
ATOM 7867 N N . ILE B 1 366 ? -27.766 35.938 -27.766 1 73.5 366 ILE B N 1
ATOM 7868 C CA . ILE B 1 366 ? -26.656 35.812 -26.828 1 73.5 366 ILE B CA 1
ATOM 7869 C C . ILE B 1 366 ? -26.75 34.469 -26.094 1 73.5 366 ILE B C 1
ATOM 7871 O O . ILE B 1 366 ? -27.781 34.125 -25.516 1 73.5 366 ILE B O 1
ATOM 7875 N N . THR B 1 367 ? -25.703 33.781 -26.328 1 81.38 367 THR B N 1
ATOM 7876 C CA . THR B 1 367 ? -25.625 32.469 -25.656 1 81.38 367 THR B CA 1
ATOM 7877 C C . THR B 1 367 ? -24.562 32.5 -24.562 1 81.38 367 THR B C 1
ATOM 7879 O O . THR B 1 367 ? -23.406 32.844 -24.797 1 81.38 367 THR B O 1
ATOM 7882 N N . VAL B 1 368 ? -25.094 32.219 -23.391 1 81.81 368 VAL B N 1
ATOM 7883 C CA . VAL B 1 368 ? -24.188 32 -22.266 1 81.81 368 VAL B CA 1
ATOM 7884 C C . VAL B 1 368 ? -23.562 30.625 -22.359 1 81.81 368 VAL B C 1
ATOM 7886 O O . VAL B 1 368 ? -24.266 29.609 -22.344 1 81.81 368 VAL B O 1
ATOM 7889 N N . ASP B 1 369 ? -22.297 30.703 -22.578 1 83.69 369 ASP B N 1
ATOM 7890 C CA . ASP B 1 369 ? -21.609 29.422 -22.516 1 83.69 369 ASP B CA 1
ATOM 7891 C C . ASP B 1 369 ? -21.703 28.812 -21.125 1 83.69 369 ASP B C 1
ATOM 7893 O O . ASP B 1 369 ? -22.141 27.672 -20.969 1 83.69 369 ASP B O 1
ATOM 7897 N N . PHE B 1 370 ? -21.266 29.719 -20.234 1 83.38 370 PHE B N 1
ATOM 7898 C CA . PHE B 1 370 ? -21.531 29.312 -18.859 1 83.38 370 PHE B CA 1
ATOM 7899 C C . PHE B 1 370 ? -21.5 30.516 -17.922 1 83.38 370 PHE B C 1
ATOM 7901 O O . PHE B 1 370 ? -20.828 31.516 -18.203 1 83.38 370 PHE B O 1
ATOM 7908 N N . ILE B 1 371 ? -22.328 30.453 -16.906 1 81.38 371 ILE B N 1
ATOM 7909 C CA . ILE B 1 371 ? -22.219 31.25 -15.695 1 81.38 371 ILE B CA 1
ATOM 7910 C C . ILE B 1 371 ? -22.109 30.344 -14.477 1 81.38 371 ILE B C 1
ATOM 7912 O O . ILE B 1 371 ? -22.875 29.391 -14.328 1 81.38 371 ILE B O 1
ATOM 7916 N N . LYS B 1 372 ? -21.094 30.719 -13.828 1 77.06 372 LYS B N 1
ATOM 7917 C CA . LYS B 1 372 ? -20.906 29.859 -12.656 1 77.06 372 LYS B CA 1
ATOM 7918 C C . LYS B 1 372 ? -20.359 30.656 -11.469 1 77.06 372 LYS B C 1
ATOM 7920 O O . LYS B 1 372 ? -19.688 31.672 -11.656 1 77.06 372 LYS B O 1
ATOM 7925 N N . LEU B 1 373 ? -20.766 30.359 -10.438 1 69.31 373 LEU B N 1
ATOM 7926 C CA . LEU B 1 373 ? -20.188 30.828 -9.18 1 69.31 373 LEU B CA 1
ATOM 7927 C C . LEU B 1 373 ? -19.219 29.781 -8.625 1 69.31 373 LEU B C 1
ATOM 7929 O O . LEU B 1 373 ? -19.562 28.625 -8.469 1 69.31 373 LEU B O 1
ATOM 7933 N N . GLU B 1 374 ? -18.125 30.25 -8.656 1 63.97 374 GLU B N 1
ATOM 7934 C CA . GLU B 1 374 ? -17.078 29.344 -8.18 1 63.97 374 GLU B CA 1
ATOM 7935 C C . GLU B 1 374 ? -16.453 29.875 -6.895 1 63.97 374 GLU B C 1
ATOM 7937 O O . GLU B 1 374 ? -16.453 31.094 -6.648 1 63.97 374 GLU B O 1
ATOM 7942 N N . HIS B 1 375 ? -16.094 29.094 -6.129 1 54.97 375 HIS B N 1
ATOM 7943 C CA . HIS B 1 375 ? -15.266 29.516 -5.004 1 54.97 375 HIS B CA 1
ATOM 7944 C C . HIS B 1 375 ? -13.953 30.109 -5.484 1 54.97 375 HIS B C 1
ATOM 7946 O O . HIS B 1 375 ? -13.383 29.656 -6.477 1 54.97 375 HIS B O 1
ATOM 7952 N N . HIS B 1 376 ? -13.758 31.312 -5.133 1 46.19 376 HIS B N 1
ATOM 7953 C CA . HIS B 1 376 ? -12.398 31.781 -5.379 1 46.19 376 HIS B CA 1
ATOM 7954 C C . HIS B 1 376 ? -11.375 30.891 -4.664 1 46.19 376 HIS B C 1
ATOM 7956 O O . HIS B 1 376 ? -11.438 30.734 -3.443 1 46.19 376 HIS B O 1
ATOM 7962 N N . ALA B 1 377 ? -11.07 29.844 -5.266 1 42.03 377 ALA B N 1
ATOM 7963 C CA . ALA B 1 377 ? -9.945 29.219 -4.586 1 42.03 377 ALA B CA 1
ATOM 7964 C C . ALA B 1 377 ? -9.055 30.25 -3.912 1 42.03 377 ALA B C 1
ATOM 7966 O O . ALA B 1 377 ? -8.641 31.234 -4.547 1 42.03 377 ALA B O 1
ATOM 7967 N N . SER B 1 378 ? -9.312 30.672 -2.854 1 38.81 378 SER B N 1
ATOM 7968 C CA . SER B 1 378 ? -8.219 31.359 -2.164 1 38.81 378 SER B CA 1
ATOM 7969 C C . SER B 1 378 ? -6.879 30.688 -2.471 1 38.81 378 SER B C 1
ATOM 7971 O O . SER B 1 378 ? -6.562 29.625 -1.929 1 38.81 378 SER B O 1
ATOM 7973 N N . GLN B 1 379 ? -6.645 30.219 -3.572 1 36.75 379 GLN B N 1
ATOM 7974 C CA . GLN B 1 379 ? -5.223 29.875 -3.598 1 36.75 379 GLN B CA 1
ATOM 7975 C C . GLN B 1 379 ? -4.414 30.844 -2.729 1 36.75 379 GLN B C 1
ATOM 7977 O O . GLN B 1 379 ? -4.512 32.062 -2.887 1 36.75 379 GLN B O 1
ATOM 7982 N N . SER B 1 380 ? -4.391 30.703 -1.487 1 41.5 380 SER B N 1
ATOM 7983 C CA . SER B 1 380 ? -3.297 31.344 -0.764 1 41.5 380 SER B CA 1
ATOM 7984 C C . SER B 1 380 ? -2.135 31.672 -1.695 1 41.5 380 SER B C 1
ATOM 7986 O O . SER B 1 380 ? -1.417 30.781 -2.141 1 41.5 380 SER B O 1
ATOM 7988 N N . ILE B 1 381 ? -2.4 32.469 -2.596 1 50.19 381 ILE B N 1
ATOM 7989 C CA . ILE B 1 381 ? -1.493 32.781 -3.697 1 50.19 381 ILE B CA 1
ATOM 7990 C C . ILE B 1 381 ? -0.169 33.281 -3.145 1 50.19 381 ILE B C 1
ATOM 7992 O O . ILE B 1 381 ? 0.896 33 -3.701 1 50.19 381 ILE B O 1
ATOM 7996 N N . ASN B 1 382 ? -0.37 33.938 -1.811 1 62.22 382 ASN B N 1
ATOM 7997 C CA . ASN B 1 382 ? 0.928 34.5 -1.442 1 62.22 382 ASN B CA 1
ATOM 7998 C C . ASN B 1 382 ? 1.517 33.781 -0.227 1 62.22 382 ASN B C 1
ATOM 8000 O O . ASN B 1 382 ? 0.837 33.625 0.785 1 62.22 382 ASN B O 1
ATOM 8004 N N . SER B 1 383 ? 2.256 32.938 -0.33 1 78.25 383 SER B N 1
ATOM 8005 C CA . SER B 1 383 ? 2.988 32.281 0.759 1 78.25 383 SER B CA 1
ATOM 8006 C C . SER B 1 383 ? 4.398 32.844 0.884 1 78.25 383 SER B C 1
ATOM 8008 O O . SER B 1 383 ? 4.934 33.438 -0.074 1 78.25 383 SER B O 1
ATOM 8010 N N . GLU B 1 384 ? 4.68 33.031 2.123 1 86.62 384 GLU B N 1
ATOM 8011 C CA . GLU B 1 384 ? 6.062 33.406 2.418 1 86.62 384 GLU B CA 1
ATOM 8012 C C . GLU B 1 384 ? 6.781 32.281 3.16 1 86.62 384 GLU B C 1
ATOM 8014 O O . GLU B 1 384 ? 6.164 31.547 3.939 1 86.62 384 GLU B O 1
ATOM 8019 N N . ASN B 1 385 ? 7.98 32.219 2.879 1 88.69 385 ASN B N 1
ATOM 8020 C CA . ASN B 1 385 ? 8.805 31.219 3.537 1 88.69 385 ASN B CA 1
ATOM 8021 C C . ASN B 1 385 ? 9.25 31.672 4.922 1 88.69 385 ASN B C 1
ATOM 8023 O O . ASN B 1 385 ? 9.883 32.719 5.062 1 88.69 385 ASN B O 1
ATOM 8027 N N . LEU B 1 386 ? 8.883 30.938 5.852 1 92.88 386 LEU B N 1
ATOM 8028 C CA . LEU B 1 386 ? 9.336 31.203 7.207 1 92.88 386 LEU B CA 1
ATOM 8029 C C . LEU B 1 386 ? 10.688 30.547 7.469 1 92.88 386 LEU B C 1
ATOM 8031 O O . LEU B 1 386 ? 11.539 31.109 8.156 1 92.88 386 LEU B O 1
ATOM 8035 N N . PHE B 1 387 ? 10.797 29.359 7.016 1 90 387 PHE B N 1
ATOM 8036 C CA . PHE B 1 387 ? 12 28.562 7.215 1 90 387 PHE B CA 1
ATOM 8037 C C . PHE B 1 387 ? 12.156 27.531 6.109 1 90 387 PHE B C 1
ATOM 8039 O O . PHE B 1 387 ? 11.164 26.969 5.641 1 90 387 PHE B O 1
ATOM 8046 N N . SER B 1 388 ? 13.383 27.359 5.645 1 82.88 388 SER B N 1
ATOM 8047 C CA . SER B 1 388 ? 13.672 26.312 4.664 1 82.88 388 SER B CA 1
ATOM 8048 C C . SER B 1 388 ? 15 25.625 4.965 1 82.88 388 SER B C 1
ATOM 8050 O O . SER B 1 388 ? 16.016 26.297 5.18 1 82.88 388 SER B O 1
ATOM 8052 N N . SER B 1 389 ? 14.891 24.438 5.133 1 82.62 389 SER B N 1
ATOM 8053 C CA . SER B 1 389 ? 16.062 23.562 5.203 1 82.62 389 SER B CA 1
ATOM 8054 C C . SER B 1 389 ? 15.93 22.391 4.227 1 82.62 389 SER B C 1
ATOM 8056 O O . SER B 1 389 ? 14.961 22.312 3.475 1 82.62 389 SER B O 1
ATOM 8058 N N . TYR B 1 390 ? 16.938 21.641 4.184 1 79.62 390 TYR B N 1
ATOM 8059 C CA . TYR B 1 390 ? 16.891 20.484 3.281 1 79.62 390 TYR B CA 1
ATOM 8060 C C . TYR B 1 390 ? 15.719 19.578 3.613 1 79.62 390 TYR B C 1
ATOM 8062 O O . TYR B 1 390 ? 15.031 19.078 2.715 1 79.62 390 TYR B O 1
ATOM 8070 N N . ASP B 1 391 ? 15.438 19.375 4.816 1 83.62 391 ASP B N 1
ATOM 8071 C CA . ASP B 1 391 ? 14.469 18.375 5.227 1 83.62 391 ASP B CA 1
ATOM 8072 C C . ASP B 1 391 ? 13.102 19 5.484 1 83.62 391 ASP B C 1
ATOM 8074 O O . ASP B 1 391 ? 12.07 18.344 5.348 1 83.62 391 ASP B O 1
ATOM 8078 N N . THR B 1 392 ? 13.164 20.281 5.902 1 89.81 392 THR B N 1
ATOM 8079 C CA . THR B 1 392 ? 11.93 20.875 6.402 1 89.81 392 THR B CA 1
ATOM 8080 C C . THR B 1 392 ? 11.695 22.234 5.766 1 89.81 392 THR B C 1
ATOM 8082 O O . THR B 1 392 ? 12.641 23.016 5.594 1 89.81 392 THR B O 1
ATOM 8085 N N . LYS B 1 393 ? 10.477 22.469 5.371 1 90.06 393 LYS B N 1
ATOM 8086 C CA . LYS B 1 393 ? 10.031 23.781 4.891 1 90.06 393 LYS B CA 1
ATOM 8087 C C . LYS B 1 393 ? 8.789 24.25 5.645 1 90.06 393 LYS B C 1
ATOM 8089 O O . LYS B 1 393 ? 7.848 23.469 5.844 1 90.06 393 LYS B O 1
ATOM 8094 N N . ILE B 1 394 ? 8.852 25.453 6.16 1 95.19 394 ILE B N 1
ATOM 8095 C CA . ILE B 1 394 ? 7.707 26.047 6.828 1 95.19 394 ILE B CA 1
ATOM 8096 C C . ILE B 1 394 ? 7.25 27.281 6.066 1 95.19 394 ILE B C 1
ATOM 8098 O O . ILE B 1 394 ? 8.031 28.219 5.855 1 95.19 394 ILE B O 1
ATOM 8102 N N . GLU B 1 395 ? 6.023 27.297 5.719 1 92.56 395 GLU B N 1
ATOM 8103 C CA . GLU B 1 395 ? 5.445 28.422 4.977 1 92.56 395 GLU B CA 1
ATOM 8104 C C . GLU B 1 395 ? 4.25 29.016 5.719 1 92.56 395 GLU B C 1
ATOM 8106 O O . GLU B 1 395 ? 3.539 28.297 6.43 1 92.56 395 GLU B O 1
ATOM 8111 N N . VAL B 1 396 ? 4.141 30.234 5.594 1 93.19 396 VAL B N 1
ATOM 8112 C CA . VAL B 1 396 ? 2.98 30.938 6.141 1 93.19 396 VAL B CA 1
ATOM 8113 C C . VAL B 1 396 ? 2.104 31.453 5 1 93.19 396 VAL B C 1
ATOM 8115 O O . VAL B 1 396 ? 2.611 31.891 3.967 1 93.19 396 VAL B O 1
ATOM 8118 N N . PHE B 1 397 ? 0.87 31.297 5.246 1 85 397 PHE B N 1
ATOM 8119 C CA . PHE B 1 397 ? -0.104 31.703 4.242 1 85 397 PHE B CA 1
ATOM 8120 C C . PHE B 1 397 ? -0.984 32.844 4.773 1 85 397 PHE B C 1
ATOM 8122 O O . PHE B 1 397 ? -1.277 32.875 5.969 1 85 397 PHE B O 1
ATOM 8129 N N . TYR B 1 398 ? -1.258 33.719 3.822 1 78.5 398 TYR B N 1
ATOM 8130 C CA . TYR B 1 398 ? -2.062 34.875 4.188 1 78.5 398 TYR B CA 1
ATOM 8131 C C . TYR B 1 398 ? -3.441 34.812 3.541 1 78.5 398 TYR B C 1
ATOM 8133 O O . TYR B 1 398 ? -3.6 34.25 2.463 1 78.5 398 TYR B O 1
ATOM 8141 N N . ASP B 1 399 ? -4.324 35.156 4.285 1 60.28 399 ASP B N 1
ATOM 8142 C CA . ASP B 1 399 ? -5.633 35.312 3.656 1 60.28 399 ASP B CA 1
ATOM 8143 C C . ASP B 1 399 ? -5.629 36.406 2.615 1 60.28 399 ASP B C 1
ATOM 8145 O O . ASP B 1 399 ? -4.91 37.406 2.764 1 60.28 399 ASP B O 1
ATOM 8149 N N . GLN B 1 400 ? -5.766 36.375 1.394 1 48.44 400 GLN B N 1
ATOM 8150 C CA . GLN B 1 400 ? -5.805 37.438 0.387 1 48.44 400 GLN B CA 1
ATOM 8151 C C . GLN B 1 400 ? -6.637 38.625 0.865 1 48.44 400 GLN B C 1
ATOM 8153 O O . GLN B 1 400 ? -7.316 39.281 0.068 1 48.44 400 GLN B O 1
ATOM 8158 N N . PHE B 1 401 ? -7.059 38.688 2.023 1 43.09 401 PHE B N 1
ATOM 8159 C CA . PHE B 1 401 ? -7.918 39.875 2.182 1 43.09 401 PHE B CA 1
ATOM 8160 C C . PHE B 1 401 ? -7.098 41.156 2.146 1 43.09 401 PHE B C 1
ATOM 8162 O O . PHE B 1 401 ? -5.914 41.156 2.502 1 43.09 401 PHE B O 1
ATOM 8169 N N . ASN B 1 402 ? -7.582 42.094 1.474 1 38.44 402 ASN B N 1
ATOM 8170 C CA . ASN B 1 402 ? -7.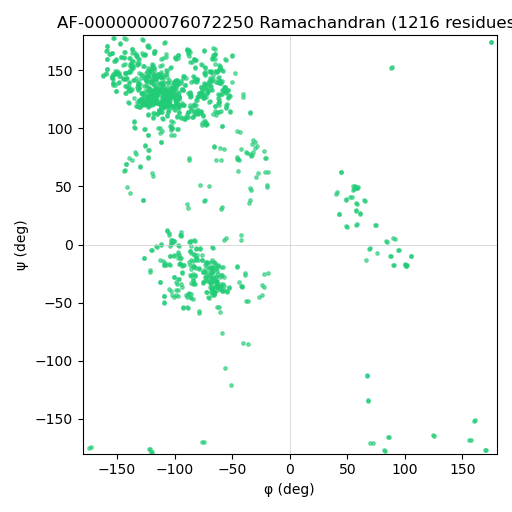09 43.469 1.363 1 38.44 402 ASN B CA 1
ATOM 8171 C C . ASN B 1 402 ? -6.617 44 2.711 1 38.44 402 ASN B C 1
ATOM 8173 O O . ASN B 1 402 ? -7.25 43.75 3.74 1 38.44 402 ASN B O 1
ATOM 8177 N N . LYS B 1 403 ? -5.445 44.562 2.887 1 41.78 403 LYS B N 1
ATOM 8178 C CA . LYS B 1 403 ? -4.754 45.312 3.922 1 41.78 403 LYS B CA 1
ATOM 8179 C C . LYS B 1 403 ? -5.746 46.062 4.816 1 41.78 403 LYS B C 1
ATOM 8181 O O . LYS B 1 403 ? -5.492 46.25 6.008 1 41.78 403 LYS B O 1
ATOM 8186 N N . GLU B 1 404 ? -6.648 46.656 4.234 1 38.5 404 GLU B N 1
ATOM 8187 C CA . GLU B 1 404 ? -7.453 47.625 4.969 1 38.5 404 GLU B CA 1
ATOM 8188 C C . GLU B 1 404 ? -8.445 46.938 5.898 1 38.5 404 GLU B C 1
ATOM 8190 O O . GLU B 1 404 ? -9.086 47.594 6.727 1 38.5 404 GLU B O 1
ATOM 8195 N N . HIS B 1 405 ? -8.961 45.812 5.574 1 37.78 405 HIS B N 1
ATOM 8196 C CA . HIS B 1 405 ? -9.992 45.312 6.477 1 37.78 405 HIS B CA 1
ATOM 8197 C C . HIS B 1 405 ? -9.398 44.438 7.57 1 37.78 405 HIS B C 1
ATOM 8199 O O . HIS B 1 405 ? -8.609 43.531 7.285 1 37.78 405 HIS B O 1
ATOM 8205 N N . SER B 1 406 ? -9.32 44.844 8.758 1 41.78 406 SER B N 1
ATOM 8206 C CA . SER B 1 406 ? -8.938 44.281 10.062 1 41.78 406 SER B CA 1
ATOM 8207 C C . SER B 1 406 ? -9.391 42.844 10.203 1 41.78 406 SER B C 1
ATOM 8209 O O . SER B 1 406 ? -10.586 42.562 10.172 1 41.78 406 SER B O 1
ATOM 8211 N N . VAL B 1 407 ? -8.789 41.875 9.68 1 50.09 407 VAL B N 1
ATOM 8212 C CA . VAL B 1 407 ? -9.102 40.469 9.922 1 50.09 407 VAL B CA 1
ATOM 8213 C C . VAL B 1 407 ? -9.336 40.25 11.414 1 50.09 407 VAL B C 1
ATOM 8215 O O . VAL B 1 407 ? -8.438 40.469 12.227 1 50.09 407 VAL B O 1
ATOM 8218 N N . GLN B 1 408 ? -10.57 40.25 11.906 1 51.75 408 GLN B N 1
ATOM 8219 C CA . GLN B 1 408 ? -10.93 40.125 13.32 1 51.75 408 GLN B CA 1
ATOM 8220 C C . GLN B 1 408 ? -10.062 39.062 14.008 1 51.75 408 GLN B C 1
ATOM 8222 O O . GLN B 1 408 ? -9.68 39.25 15.164 1 51.75 408 GLN B O 1
ATOM 8227 N N . ASP B 1 409 ? -9.727 38 13.312 1 64.94 409 ASP B N 1
ATOM 8228 C CA . ASP B 1 409 ? -9 36.969 14.039 1 64.94 409 ASP B CA 1
ATOM 8229 C C . ASP B 1 409 ? -7.621 36.719 13.43 1 64.94 409 ASP B C 1
ATOM 8231 O O . ASP B 1 409 ? -7.301 35.594 13.031 1 64.94 409 ASP B O 1
ATOM 8235 N N . ALA B 1 410 ? -6.918 37.844 13.508 1 75.25 410 ALA B N 1
ATOM 8236 C CA . ALA B 1 410 ? -5.582 37.812 12.922 1 75.25 410 ALA B CA 1
ATOM 8237 C C . ALA B 1 410 ? -4.625 37 13.805 1 75.25 410 ALA B C 1
ATOM 8239 O O . ALA B 1 410 ? -4.699 37.062 15.031 1 75.25 410 ALA B O 1
ATOM 8240 N N . MET B 1 411 ? -3.809 36.156 13.195 1 91.56 411 MET B N 1
ATOM 8241 C CA . MET B 1 411 ? -2.766 35.375 13.852 1 91.56 411 MET B CA 1
ATOM 8242 C C . MET B 1 411 ? -1.38 35.875 13.453 1 91.56 411 MET B C 1
ATOM 8244 O O . MET B 1 411 ? -1.137 36.156 12.281 1 91.56 411 MET B O 1
ATOM 8248 N N . SER B 1 412 ? -0.597 36.156 14.477 1 94.69 412 SER B N 1
ATOM 8249 C CA . SER B 1 412 ? 0.798 36.5 14.203 1 94.69 412 SER B CA 1
ATOM 8250 C C . SER B 1 412 ? 1.709 35.281 14.438 1 94.69 412 SER B C 1
ATOM 8252 O O . SER B 1 412 ? 1.499 34.531 15.375 1 94.69 412 SER B O 1
ATOM 8254 N N . VAL B 1 413 ? 2.682 35.188 13.508 1 97.06 413 VAL B N 1
ATOM 8255 C CA . VAL B 1 413 ? 3.637 34.094 13.625 1 97.06 413 VAL B CA 1
ATOM 8256 C C . VAL B 1 413 ? 5.059 34.625 13.672 1 97.06 413 VAL B C 1
ATOM 8258 O O . VAL B 1 413 ? 5.426 35.5 12.859 1 97.06 413 VAL B O 1
ATOM 8261 N N . ARG B 1 414 ? 5.84 34.156 14.609 1 97.25 414 ARG B N 1
ATOM 8262 C CA . ARG B 1 414 ? 7.211 34.625 14.781 1 97.25 414 ARG B CA 1
ATOM 8263 C C . ARG B 1 414 ? 8.203 33.5 14.633 1 97.25 414 ARG B C 1
ATOM 8265 O O . ARG B 1 414 ? 8.031 32.438 15.219 1 97.25 414 ARG B O 1
ATOM 8272 N N . ASN B 1 415 ? 9.18 33.688 13.844 1 95.12 415 ASN B N 1
ATOM 8273 C CA . ASN B 1 415 ? 10.383 32.844 13.875 1 95.12 415 ASN B CA 1
ATOM 8274 C C . ASN B 1 415 ? 11.32 33.25 15 1 95.12 415 ASN B C 1
ATOM 8276 O O . ASN B 1 415 ? 11.938 34.312 14.945 1 95.12 415 ASN B O 1
ATOM 8280 N N . VAL B 1 416 ? 11.461 32.438 15.906 1 93 416 VAL B N 1
ATOM 8281 C CA . VAL B 1 416 ? 12.18 32.781 17.125 1 93 416 VAL B CA 1
ATOM 8282 C C . VAL B 1 416 ? 13.664 32.938 16.812 1 93 416 VAL B C 1
ATOM 8284 O O . VAL B 1 416 ? 14.32 33.844 17.359 1 93 416 VAL B O 1
ATOM 8287 N N . ASP B 1 417 ? 14.219 32.188 15.969 1 84.62 417 ASP B N 1
ATOM 8288 C CA . ASP B 1 417 ? 15.648 32.188 15.672 1 84.62 417 ASP B CA 1
ATOM 8289 C C . ASP B 1 417 ? 16.031 33.5 14.961 1 84.62 417 ASP B C 1
ATOM 8291 O O . ASP B 1 417 ? 17.078 34.094 15.266 1 84.62 417 ASP B O 1
ATOM 8295 N N . MET B 1 418 ? 15.219 33.969 14.047 1 85 418 MET B N 1
ATOM 8296 C CA . MET B 1 418 ? 15.539 35.125 13.25 1 85 418 MET B CA 1
ATOM 8297 C C . MET B 1 418 ? 14.82 36.375 13.781 1 85 418 MET B C 1
ATOM 8299 O O . MET B 1 418 ? 15.07 37.5 13.32 1 85 418 MET B O 1
ATOM 8303 N N . ASP B 1 419 ? 13.945 36.188 14.656 1 90.31 419 ASP B N 1
ATOM 8304 C CA . ASP B 1 419 ? 13.133 37.219 15.242 1 90.31 419 ASP B CA 1
ATOM 8305 C C . ASP B 1 419 ? 12.328 37.969 14.172 1 90.31 419 ASP B C 1
ATOM 8307 O O . ASP B 1 419 ? 12.211 39.188 14.211 1 90.31 419 ASP B O 1
ATOM 8311 N N . THR B 1 420 ? 11.938 37.25 13.195 1 92.62 420 THR B N 1
ATOM 8312 C CA . THR B 1 420 ? 11.07 37.781 12.148 1 92.62 420 THR B CA 1
ATOM 8313 C C . THR B 1 420 ? 9.602 37.5 12.477 1 92.62 420 THR B C 1
ATOM 8315 O O . THR B 1 420 ? 9.242 36.406 12.852 1 92.62 420 THR B O 1
ATOM 8318 N N . ILE B 1 421 ? 8.773 38.531 12.32 1 94.44 421 ILE B N 1
ATOM 8319 C CA . ILE B 1 421 ? 7.355 38.406 12.656 1 94.44 421 ILE B CA 1
ATOM 8320 C C . ILE B 1 421 ? 6.52 38.531 11.383 1 94.44 421 ILE B C 1
ATOM 8322 O O . ILE B 1 421 ? 6.742 39.438 10.562 1 94.44 421 ILE B O 1
ATOM 8326 N N . PHE B 1 422 ? 5.617 37.594 11.203 1 92.5 422 PHE B N 1
ATOM 8327 C CA . PHE B 1 422 ? 4.625 37.594 10.133 1 92.5 422 PHE B CA 1
ATOM 8328 C C . PHE B 1 422 ? 3.236 37.906 10.688 1 92.5 422 PHE B C 1
ATOM 8330 O O . PHE B 1 422 ? 2.725 37.188 11.539 1 92.5 422 PHE B O 1
ATOM 8337 N N . ASN B 1 423 ? 2.646 38.938 10.172 1 87.75 423 ASN B N 1
ATOM 8338 C CA . ASN B 1 423 ? 1.332 39.312 10.664 1 87.75 423 ASN B CA 1
ATOM 8339 C C . ASN B 1 423 ? 0.221 38.906 9.711 1 87.75 423 ASN B C 1
ATOM 8341 O O . ASN B 1 423 ? 0.473 38.656 8.523 1 87.75 423 ASN B O 1
ATOM 8345 N N . HIS B 1 424 ? -1.028 38.656 10.266 1 84.44 424 HIS B N 1
ATOM 8346 C CA . HIS B 1 424 ? -2.246 38.344 9.531 1 84.44 424 HIS B CA 1
ATOM 8347 C C . HIS B 1 424 ? -2.119 37 8.812 1 84.44 424 HIS B C 1
ATOM 8349 O O . HIS B 1 424 ? -2.49 36.875 7.641 1 84.44 424 HIS B O 1
ATOM 8355 N N . VAL B 1 425 ? -1.444 36.125 9.547 1 88.69 425 VAL B N 1
ATOM 8356 C CA . VAL B 1 425 ? -1.263 34.781 8.992 1 88.69 425 VAL B CA 1
ATOM 8357 C C . VAL B 1 425 ? -2.557 34 9.141 1 88.69 425 VAL B C 1
ATOM 8359 O O . VAL B 1 425 ? -3.211 34.031 10.188 1 88.69 425 VAL B O 1
ATOM 8362 N N . SER B 1 426 ? -2.914 33.312 8.078 1 84.31 426 SER B N 1
ATOM 8363 C CA . SER B 1 426 ? -4.117 32.469 8.133 1 84.31 426 SER B CA 1
ATOM 8364 C C . SER B 1 426 ? -3.775 31.016 8.406 1 84.31 426 SER B C 1
ATOM 8366 O O . SER B 1 426 ? -4.555 30.297 9.031 1 84.31 426 SER B O 1
ATOM 8368 N N . GLU B 1 427 ? -2.646 30.641 7.883 1 90.38 427 GLU B N 1
ATOM 8369 C CA . GLU B 1 427 ? -2.299 29.219 7.965 1 90.38 427 GLU B CA 1
ATOM 8370 C C . GLU B 1 427 ? -0.786 29.016 7.922 1 90.38 427 GLU B C 1
ATOM 8372 O O . GLU B 1 427 ? -0.069 29.797 7.293 1 90.38 427 GLU B O 1
ATOM 8377 N N . ILE B 1 428 ? -0.403 28.047 8.656 1 95.12 428 ILE B N 1
ATOM 8378 C CA . ILE B 1 428 ? 0.979 27.578 8.602 1 95.12 428 ILE B CA 1
ATOM 8379 C C . ILE B 1 428 ? 1.032 26.188 7.988 1 95.12 428 ILE B C 1
ATOM 8381 O O . ILE B 1 428 ? 0.212 25.328 8.32 1 95.12 428 ILE B O 1
ATOM 8385 N N . VAL B 1 429 ? 1.977 26 7.074 1 94 429 VAL B N 1
ATOM 8386 C CA . VAL B 1 429 ? 2.182 24.672 6.5 1 94 429 VAL B CA 1
ATOM 8387 C C . VAL B 1 429 ? 3.617 24.219 6.746 1 94 429 VAL B C 1
ATOM 8389 O O . VAL B 1 429 ? 4.566 24.922 6.391 1 94 429 VAL B O 1
ATOM 8392 N N . ILE B 1 430 ? 3.732 23.109 7.406 1 96.44 430 ILE B N 1
ATOM 8393 C CA . ILE B 1 430 ? 5.027 22.453 7.59 1 96.44 430 ILE B CA 1
ATOM 8394 C C . ILE B 1 430 ? 5.16 21.281 6.625 1 96.44 430 ILE B C 1
ATOM 8396 O O . ILE B 1 430 ? 4.301 20.391 6.602 1 96.44 430 ILE B O 1
ATOM 8400 N N . SER B 1 431 ? 6.211 21.281 5.891 1 92.62 431 SER B N 1
ATOM 8401 C CA . SER B 1 431 ? 6.438 20.219 4.91 1 92.62 431 SER B CA 1
ATOM 8402 C C . SER B 1 431 ? 7.758 19.5 5.168 1 92.62 431 SER B C 1
ATOM 8404 O O . SER B 1 431 ? 8.68 20.078 5.742 1 92.62 431 SER B O 1
ATOM 8406 N N . HIS B 1 432 ? 7.734 18.297 4.824 1 91.81 432 HIS B N 1
ATOM 8407 C CA . HIS B 1 432 ? 8.93 17.469 4.898 1 91.81 432 HIS B CA 1
ATOM 8408 C C . HIS B 1 432 ? 9.352 16.984 3.516 1 91.81 432 HIS B C 1
ATOM 8410 O O . HIS B 1 432 ? 8.5 16.625 2.695 1 91.81 432 HIS B O 1
ATOM 8416 N N . ARG B 1 433 ? 10.609 17 3.352 1 87 433 ARG B N 1
ATOM 8417 C CA . ARG B 1 433 ? 11.133 16.469 2.096 1 87 433 ARG B CA 1
ATOM 8418 C C . ARG B 1 433 ? 11 14.953 2.045 1 87 433 ARG B C 1
ATOM 8420 O O . ARG B 1 433 ? 11.32 14.258 3.016 1 87 433 ARG B O 1
ATOM 8427 N N . LEU B 1 434 ? 10.531 14.453 0.939 1 85.06 434 LEU B N 1
ATOM 8428 C CA . LEU B 1 434 ? 10.43 13.008 0.764 1 85.06 434 LEU B CA 1
ATOM 8429 C C . LEU B 1 434 ? 11.781 12.414 0.363 1 85.06 434 LEU B C 1
ATOM 8431 O O . LEU B 1 434 ? 12.359 12.812 -0.651 1 85.06 434 LEU B O 1
ATOM 8435 N N . PRO B 1 435 ? 12.195 11.5 1.127 1 79.81 435 PRO B N 1
ATOM 8436 C CA . PRO B 1 435 ? 13.508 10.93 0.803 1 79.81 435 PRO B CA 1
ATOM 8437 C C . PRO B 1 435 ? 13.523 10.219 -0.548 1 79.81 435 PRO B C 1
ATOM 8439 O O . PRO B 1 435 ? 14.57 10.133 -1.189 1 79.81 435 PRO B O 1
ATOM 8442 N N . TRP B 1 436 ? 12.391 9.742 -0.907 1 79.56 436 TRP B N 1
ATOM 8443 C CA . TRP B 1 436 ? 12.336 8.938 -2.125 1 79.56 436 TRP B CA 1
ATOM 8444 C C . TRP B 1 436 ? 11.883 9.781 -3.312 1 79.56 436 TRP B C 1
ATOM 8446 O O . TRP B 1 436 ? 11.852 9.297 -4.449 1 79.56 436 TRP B O 1
ATOM 8456 N N . ALA B 1 437 ? 11.539 10.984 -2.861 1 74.38 437 ALA B N 1
ATOM 8457 C CA . ALA B 1 437 ? 11.148 11.945 -3.891 1 74.38 437 ALA B CA 1
ATOM 8458 C C . ALA B 1 437 ? 11.75 13.32 -3.615 1 74.38 437 ALA B C 1
ATOM 8460 O O . ALA B 1 437 ? 12.094 13.633 -2.473 1 74.38 437 ALA B O 1
ATOM 8461 N N . ASP B 1 438 ? 12.328 14.016 -4.578 1 72 438 ASP B N 1
ATOM 8462 C CA . ASP B 1 438 ? 12.922 15.336 -4.438 1 72 438 ASP B CA 1
ATOM 8463 C C . ASP B 1 438 ? 11.852 16.422 -4.41 1 72 438 ASP B C 1
ATOM 8465 O O . ASP B 1 438 ? 11.93 17.391 -5.164 1 72 438 ASP B O 1
ATOM 8469 N N . VAL B 1 439 ? 10.844 16.141 -3.475 1 79.12 439 VAL B N 1
ATOM 8470 C CA . VAL B 1 439 ? 9.75 17.094 -3.338 1 79.12 439 VAL B CA 1
ATOM 8471 C C . VAL B 1 439 ? 9.383 17.25 -1.864 1 79.12 439 VAL B C 1
ATOM 8473 O O . VAL B 1 439 ? 9.609 16.344 -1.062 1 79.12 439 VAL B O 1
ATOM 8476 N N . TYR B 1 440 ? 8.938 18.422 -1.513 1 86.38 440 TYR B N 1
ATOM 8477 C CA . TYR B 1 440 ? 8.406 18.656 -0.173 1 86.38 440 TYR B CA 1
ATOM 8478 C C . TYR B 1 440 ? 6.922 18.312 -0.109 1 86.38 440 TYR B C 1
ATOM 8480 O O . TYR B 1 440 ? 6.148 18.703 -0.985 1 86.38 440 TYR B O 1
ATOM 8488 N N . SER B 1 441 ? 6.602 17.547 0.833 1 88.19 441 SER B N 1
ATOM 8489 C CA . SER B 1 441 ? 5.215 17.172 1.074 1 88.19 441 SER B CA 1
ATOM 8490 C C . SER B 1 441 ? 4.727 17.688 2.422 1 88.19 441 SER B C 1
ATOM 8492 O O . SER B 1 441 ? 5.418 17.547 3.434 1 88.19 441 SER B O 1
ATOM 8494 N N . PRO B 1 442 ? 3.545 18.266 2.424 1 92.25 442 PRO B N 1
ATOM 8495 C CA . PRO B 1 442 ? 3.021 18.766 3.691 1 92.25 442 PRO B CA 1
ATOM 8496 C C . PRO B 1 442 ? 2.785 17.672 4.723 1 92.25 442 PRO B C 1
ATOM 8498 O O . PRO B 1 442 ? 2.318 16.578 4.371 1 92.25 442 PRO B O 1
ATOM 8501 N N . ILE B 1 443 ? 3.129 18 6.02 1 96 443 ILE B N 1
ATOM 8502 C CA . ILE B 1 443 ? 2.857 17.047 7.09 1 96 443 ILE B CA 1
ATOM 8503 C C . ILE B 1 443 ? 1.946 17.688 8.133 1 96 443 ILE B C 1
ATOM 8505 O O . ILE B 1 443 ? 1.298 16.984 8.914 1 96 443 ILE B O 1
ATOM 8509 N N . VAL B 1 444 ? 1.977 19 8.164 1 97.25 444 VAL B N 1
ATOM 8510 C CA . VAL B 1 444 ? 1.104 19.703 9.102 1 97.25 444 VAL B CA 1
ATOM 8511 C C . VAL B 1 444 ? 0.52 20.938 8.438 1 97.25 444 VAL B C 1
ATOM 8513 O O . VAL B 1 444 ? 1.237 21.688 7.773 1 97.25 444 VAL B O 1
ATOM 8516 N N . LYS B 1 445 ? -0.687 21.109 8.578 1 94.38 445 LYS B N 1
ATOM 8517 C CA . LYS B 1 445 ? -1.392 22.344 8.281 1 94.38 445 LYS B CA 1
ATOM 8518 C C . LYS B 1 445 ? -2.139 22.859 9.516 1 94.38 445 LYS B C 1
ATOM 8520 O O . LYS B 1 445 ? -2.939 22.141 10.102 1 94.38 445 LYS B O 1
ATOM 8525 N N . LEU B 1 446 ? -1.754 24.016 9.875 1 95.94 446 LEU B N 1
ATOM 8526 C CA . LEU B 1 446 ? -2.367 24.609 11.055 1 95.94 446 LEU B CA 1
ATOM 8527 C C . LEU B 1 446 ? -3.041 25.938 10.703 1 95.94 446 LEU B C 1
ATOM 8529 O O . LEU B 1 446 ? -2.383 26.875 10.25 1 95.94 446 LEU B O 1
ATOM 8533 N N . SER B 1 447 ? -4.289 26 11.016 1 90.56 447 SER B N 1
ATOM 8534 C CA . SER B 1 447 ? -5.059 27.203 10.711 1 90.56 447 SER B CA 1
ATOM 8535 C C . SER B 1 447 ? -5.156 28.125 11.922 1 90.56 447 SER B C 1
ATOM 8537 O O . SER B 1 447 ? -4.973 27.672 13.055 1 90.56 447 SER B O 1
ATOM 8539 N N . ARG B 1 448 ? -5.508 29.359 11.711 1 90.75 448 ARG B N 1
ATOM 8540 C CA . ARG B 1 448 ? -5.676 30.359 12.766 1 90.75 448 ARG B CA 1
ATOM 8541 C C . ARG B 1 448 ? -6.828 29.984 13.695 1 90.75 448 ARG B C 1
ATOM 8543 O O . ARG B 1 448 ? -6.938 30.516 14.805 1 90.75 448 ARG B O 1
ATOM 8550 N N . THR B 1 449 ? -7.625 29.062 13.203 1 88 449 THR B N 1
ATOM 8551 C CA . THR B 1 449 ? -8.789 28.656 13.977 1 88 449 THR B CA 1
ATOM 8552 C C . THR B 1 449 ? -8.43 27.547 14.961 1 88 449 THR B C 1
ATOM 8554 O O . THR B 1 449 ? -9.273 27.094 15.734 1 88 449 THR B O 1
ATOM 8557 N N . GLY B 1 450 ? -7.289 27.094 14.891 1 93.62 450 GLY B N 1
ATOM 8558 C CA . GLY B 1 450 ? -6.867 26 15.742 1 93.62 450 GLY B CA 1
ATOM 8559 C C . GLY B 1 450 ? -7.016 24.641 15.086 1 93.62 450 GLY B C 1
ATOM 8560 O O . GLY B 1 450 ? -6.633 23.625 15.664 1 93.62 450 GLY B O 1
ATOM 8561 N N . GLU B 1 451 ? -7.578 24.609 13.906 1 93 451 GLU B N 1
ATOM 8562 C CA . GLU B 1 451 ? -7.68 23.359 13.164 1 93 451 GLU B CA 1
ATOM 8563 C C . GLU B 1 451 ? -6.316 22.922 12.641 1 93 451 GLU B C 1
ATOM 8565 O O . GLU B 1 451 ? -5.582 23.719 12.055 1 93 451 GLU B O 1
ATOM 8570 N N . MET B 1 452 ? -6.059 21.719 12.914 1 96.62 452 MET B N 1
ATOM 8571 C CA . MET B 1 452 ? -4.766 21.172 12.516 1 96.62 452 MET B CA 1
ATOM 8572 C C . MET B 1 452 ? -4.949 19.859 11.75 1 96.62 452 MET B C 1
ATOM 8574 O O . MET B 1 452 ? -5.664 18.969 12.203 1 96.62 452 MET B O 1
ATOM 8578 N N . ASN B 1 453 ? -4.379 19.828 10.578 1 95.5 453 ASN B N 1
ATOM 8579 C CA . ASN B 1 453 ? -4.234 18.594 9.82 1 95.5 453 ASN B CA 1
ATOM 8580 C C . ASN B 1 453 ? -2.82 18.031 9.93 1 95.5 453 ASN B C 1
ATOM 8582 O O . ASN B 1 453 ? -1.843 18.766 9.773 1 95.5 453 ASN B O 1
ATOM 8586 N N . ILE B 1 454 ? -2.75 16.812 10.266 1 97.56 454 ILE B N 1
ATOM 8587 C CA . ILE B 1 454 ? -1.451 16.156 10.383 1 97.56 454 ILE B CA 1
ATOM 8588 C C . ILE B 1 454 ? -1.396 14.953 9.453 1 97.56 454 ILE B C 1
ATOM 8590 O O . ILE B 1 454 ? -2.359 14.188 9.359 1 97.56 454 ILE B O 1
ATOM 8594 N N . LEU B 1 455 ? -0.333 14.805 8.742 1 96.5 455 LEU B N 1
ATOM 8595 C CA . LEU B 1 455 ? -0.106 13.672 7.848 1 96.5 455 LEU B CA 1
ATOM 8596 C C . LEU B 1 455 ? 1.206 12.977 8.18 1 96.5 455 LEU B C 1
ATOM 8598 O O . LEU B 1 455 ? 2.172 13.617 8.594 1 96.5 455 LEU B O 1
ATOM 8602 N N . PRO B 1 456 ? 1.204 11.688 8.094 1 95.44 456 PRO B N 1
ATOM 8603 C CA . PRO B 1 456 ? 2.525 11.078 7.926 1 95.44 456 PRO B CA 1
ATOM 8604 C C . PRO B 1 456 ? 3.184 11.453 6.598 1 95.44 456 PRO B C 1
ATOM 8606 O O . PRO B 1 456 ? 2.523 12 5.711 1 95.44 456 PRO B O 1
ATOM 8609 N N . ILE B 1 457 ? 4.461 11.219 6.559 1 92.25 457 ILE B N 1
ATOM 8610 C CA . ILE B 1 457 ? 5.109 11.453 5.273 1 92.25 457 ILE B CA 1
ATOM 8611 C C . ILE B 1 457 ? 4.504 10.547 4.211 1 92.25 457 ILE B C 1
ATOM 8613 O O . ILE B 1 457 ? 4.195 9.383 4.484 1 92.25 457 ILE B O 1
ATOM 8617 N N . ALA B 1 458 ? 4.34 11.109 3.018 1 90.75 458 ALA B N 1
ATOM 8618 C CA . ALA B 1 458 ? 3.797 10.297 1.937 1 90.75 458 ALA B CA 1
ATOM 8619 C C . ALA B 1 458 ? 4.633 9.039 1.729 1 90.75 458 ALA B C 1
ATOM 8621 O O . ALA B 1 458 ? 5.863 9.094 1.721 1 90.75 458 ALA B O 1
ATOM 8622 N N . PRO B 1 459 ? 3.953 7.926 1.663 1 90.81 459 PRO B N 1
ATOM 8623 C CA . PRO B 1 459 ? 4.723 6.688 1.507 1 90.81 459 PRO B CA 1
ATOM 8624 C C . PRO B 1 459 ? 5.438 6.602 0.161 1 90.81 459 PRO B C 1
ATOM 8626 O O . PRO B 1 459 ? 5.121 7.359 -0.76 1 90.81 459 PRO B O 1
ATOM 8629 N N . HIS B 1 460 ? 6.395 5.703 0.128 1 89.62 460 HIS B N 1
ATOM 8630 C CA . HIS B 1 460 ? 7.172 5.473 -1.085 1 89.62 460 HIS B CA 1
ATOM 8631 C C . HIS B 1 460 ? 6.262 5.223 -2.283 1 89.62 460 HIS B C 1
ATOM 8633 O O . HIS B 1 460 ? 5.312 4.441 -2.195 1 89.62 460 HIS B O 1
ATOM 8639 N N . GLY B 1 461 ? 6.477 5.945 -3.34 1 82.88 461 GLY B N 1
ATOM 8640 C CA . GLY B 1 461 ? 5.66 5.809 -4.535 1 82.88 461 GLY B CA 1
ATOM 8641 C C . GLY B 1 461 ? 4.613 6.898 -4.672 1 82.88 461 GLY B C 1
ATOM 8642 O O . GLY B 1 461 ? 4.02 7.07 -5.738 1 82.88 461 GLY B O 1
ATOM 8643 N N . LEU B 1 462 ? 4.32 7.59 -3.59 1 85.69 462 LEU B N 1
ATOM 8644 C CA . LEU B 1 462 ? 3.389 8.711 -3.611 1 85.69 462 LEU B CA 1
ATOM 8645 C C . LEU B 1 462 ? 4.086 10.008 -3.213 1 85.69 462 LEU B C 1
ATOM 8647 O O . LEU B 1 462 ? 5.082 9.984 -2.488 1 85.69 462 LEU B O 1
ATOM 8651 N N . THR B 1 463 ? 3.557 11.125 -3.734 1 83.94 463 THR B N 1
ATOM 8652 C CA . THR B 1 463 ? 4.125 12.414 -3.369 1 83.94 463 THR B CA 1
ATOM 8653 C C . THR B 1 463 ? 3.172 13.195 -2.465 1 83.94 463 THR B C 1
ATOM 8655 O O . THR B 1 463 ? 3.57 14.172 -1.826 1 83.94 463 THR B O 1
ATOM 8658 N N . GLU B 1 464 ? 1.93 12.766 -2.482 1 85.56 464 GLU B N 1
ATOM 8659 C CA . GLU B 1 464 ? 0.918 13.414 -1.655 1 85.56 464 GLU B CA 1
ATOM 8660 C C . GLU B 1 464 ? -0.179 12.43 -1.254 1 85.56 464 GLU B C 1
ATOM 8662 O O . GLU B 1 464 ? -0.433 11.453 -1.96 1 85.56 464 GLU B O 1
ATOM 8667 N N . ILE B 1 465 ? -0.719 12.633 -0.103 1 90.56 465 ILE B N 1
ATOM 8668 C CA . ILE B 1 465 ? -1.886 11.898 0.376 1 90.56 465 ILE B CA 1
ATOM 8669 C C . ILE B 1 465 ? -2.912 12.875 0.946 1 90.56 465 ILE B C 1
ATOM 8671 O O . ILE B 1 465 ? -2.568 14 1.313 1 90.56 465 ILE B O 1
ATOM 8675 N N . PRO B 1 466 ? -4.164 12.508 0.952 1 89.5 466 PRO B N 1
ATOM 8676 C CA . PRO B 1 466 ? -5.188 13.422 1.452 1 89.5 466 PRO B CA 1
ATOM 8677 C C . PRO B 1 466 ? -5.105 13.633 2.963 1 89.5 466 PRO B C 1
ATOM 8679 O O . PRO B 1 466 ? -4.719 12.727 3.697 1 89.5 466 PRO B O 1
ATOM 8682 N N . PHE B 1 467 ? -5.449 14.742 3.506 1 89 467 PHE B N 1
ATOM 8683 C CA . PHE B 1 467 ? -5.418 15.047 4.93 1 89 467 PHE B CA 1
ATOM 8684 C C . PHE B 1 467 ? -6.504 14.281 5.672 1 89 467 PHE B C 1
ATOM 8686 O O . PHE B 1 467 ? -6.246 13.703 6.734 1 89 467 PHE B O 1
ATOM 8693 N N . GLY B 1 468 ? -7.758 14.289 5.055 1 90.06 468 GLY B N 1
ATOM 8694 C CA . GLY B 1 468 ? -8.844 13.57 5.707 1 90.06 468 GLY B CA 1
ATOM 8695 C C . GLY B 1 468 ? -9.258 14.188 7.027 1 90.06 468 GLY B C 1
ATOM 8696 O O . GLY B 1 468 ? -9.578 15.383 7.086 1 90.06 468 GLY B O 1
ATOM 8697 N N . THR B 1 469 ? -9.016 13.492 8.234 1 93.75 469 THR B N 1
ATOM 8698 C CA . THR B 1 469 ? -9.43 13.875 9.578 1 93.75 469 THR B CA 1
ATOM 8699 C C . THR B 1 469 ? -8.539 14.992 10.117 1 93.75 469 THR B C 1
ATOM 8701 O O . THR B 1 469 ? -7.32 14.961 9.945 1 93.75 469 THR B O 1
ATOM 8704 N N . SER B 1 470 ? -9.195 16.016 10.703 1 93.44 470 SER B N 1
ATOM 8705 C CA . SER B 1 470 ? -8.477 17.109 11.344 1 93.44 470 SER B CA 1
ATOM 8706 C C . SER B 1 470 ? -8.789 17.172 12.836 1 93.44 470 SER B C 1
ATOM 8708 O O . SER B 1 470 ? -9.688 16.484 13.32 1 93.44 470 SER B O 1
ATOM 8710 N N . ILE B 1 471 ? -7.988 17.938 13.555 1 96.56 471 ILE B N 1
ATOM 8711 C CA . ILE B 1 471 ? -8.172 18.125 14.984 1 96.56 471 ILE B CA 1
ATOM 8712 C C . ILE B 1 471 ? -8.18 19.625 15.312 1 96.56 471 ILE B C 1
ATOM 8714 O O . ILE B 1 471 ? -7.367 20.391 14.789 1 96.56 471 ILE B O 1
ATOM 8718 N N . VAL B 1 472 ? -9.125 20.047 16.016 1 95.31 472 VAL B N 1
ATOM 8719 C CA . VAL B 1 472 ? -9.094 21.375 16.625 1 95.31 472 VAL B CA 1
ATOM 8720 C C . VAL B 1 472 ? -8.562 21.281 18.062 1 95.31 472 VAL B C 1
ATOM 8722 O O . VAL B 1 472 ? -9.203 20.672 18.922 1 95.31 472 VAL B O 1
ATOM 8725 N N . PHE B 1 473 ? -7.398 21.75 18.25 1 96.75 473 PHE B N 1
ATOM 8726 C CA . PHE B 1 473 ? -6.852 21.75 19.594 1 96.75 473 PHE B CA 1
ATOM 8727 C C . PHE B 1 473 ? -7.059 23.109 20.266 1 96.75 473 PHE B C 1
ATOM 8729 O O . PHE B 1 473 ? -7.238 24.125 19.578 1 96.75 473 PHE B O 1
ATOM 8736 N N . GLY B 1 474 ? -6.992 23.156 21.547 1 96.31 474 GLY B N 1
ATOM 8737 C CA . GLY B 1 474 ? -7.441 24.312 22.312 1 96.31 474 GLY B CA 1
ATOM 8738 C C . GLY B 1 474 ? -8.914 24.25 22.672 1 96.31 474 GLY B C 1
ATOM 8739 O O . GLY B 1 474 ? -9.695 23.578 22 1 96.31 474 GLY B O 1
ATOM 8740 N N . GLN B 1 475 ? -9.188 24.891 23.781 1 95.44 475 GLN B N 1
ATOM 8741 C CA . GLN B 1 475 ? -10.578 24.812 24.219 1 95.44 475 GLN B CA 1
ATOM 8742 C C . GLN B 1 475 ? -11.516 25.422 23.172 1 95.44 475 GLN B C 1
ATOM 8744 O O . GLN B 1 475 ? -11.289 26.531 22.688 1 95.44 475 GLN B O 1
ATOM 8749 N N . ASN B 1 476 ? -12.531 24.656 22.703 1 92.62 476 ASN B N 1
ATOM 8750 C CA . ASN B 1 476 ? -13.461 25.047 21.656 1 92.62 476 ASN B CA 1
ATOM 8751 C C . ASN B 1 476 ? -14.898 24.703 22.016 1 92.62 476 ASN B C 1
ATOM 8753 O O . ASN B 1 476 ? -15.148 24.016 23.016 1 92.62 476 ASN B O 1
ATOM 8757 N N . ASP B 1 477 ? -15.773 25.266 21.281 1 89.38 477 ASP B N 1
ATOM 8758 C CA . ASP B 1 477 ? -17.203 25.016 21.516 1 89.38 477 ASP B CA 1
ATOM 8759 C C . ASP B 1 477 ? -17.828 24.281 20.344 1 89.38 477 ASP B C 1
ATOM 8761 O O . ASP B 1 477 ? -18.141 24.891 19.328 1 89.38 477 ASP B O 1
ATOM 8765 N N . PRO B 1 478 ? -17.984 22.969 20.531 1 84.75 478 PRO B N 1
ATOM 8766 C CA . PRO B 1 478 ? -18.547 22.203 19.422 1 84.75 478 PRO B CA 1
ATOM 8767 C C . PRO B 1 478 ? -20.016 22.531 19.156 1 84.75 478 PRO B C 1
ATOM 8769 O O . PRO B 1 478 ? -20.578 22.141 18.125 1 84.75 478 PRO B O 1
ATOM 8772 N N . SER B 1 479 ? -20.703 23.094 20.062 1 76.62 479 SER B N 1
ATOM 8773 C CA . SER B 1 479 ? -22.125 23.406 19.922 1 76.62 479 SER B CA 1
ATOM 8774 C C . SER B 1 479 ? -22.328 24.594 18.984 1 76.62 479 SER B C 1
ATOM 8776 O O . SER B 1 479 ? -23.406 24.75 18.391 1 76.62 479 SER B O 1
ATOM 8778 N N . LYS B 1 480 ? -21.328 25.375 18.875 1 66.38 480 LYS B N 1
ATOM 8779 C CA . LYS B 1 480 ? -21.469 26.578 18.062 1 66.38 480 LYS B CA 1
ATOM 8780 C C . LYS B 1 480 ? -21.25 26.281 16.578 1 66.38 480 LYS B C 1
ATOM 8782 O O . LYS B 1 480 ? -20.141 25.922 16.172 1 66.38 480 LYS B O 1
ATOM 8787 N N . ASN B 1 481 ? -22.125 26.484 15.68 1 58.19 481 ASN B N 1
ATOM 8788 C CA . ASN B 1 481 ? -22.172 26.484 14.219 1 58.19 481 ASN B CA 1
ATOM 8789 C C . ASN B 1 481 ? -21.562 25.219 13.641 1 58.19 481 ASN B C 1
ATOM 8791 O O . ASN B 1 481 ? -21.234 25.172 12.453 1 58.19 481 ASN B O 1
ATOM 8795 N N . ASN B 1 482 ? -21.359 24.172 14.492 1 62.88 482 ASN B N 1
ATOM 8796 C CA . ASN B 1 482 ? -20.766 22.906 14.078 1 62.88 482 ASN B CA 1
ATOM 8797 C C . ASN B 1 482 ? -19.391 23.094 13.477 1 62.88 482 ASN B C 1
ATOM 8799 O O . ASN B 1 482 ? -19 22.359 12.562 1 62.88 482 ASN B O 1
ATOM 8803 N N . LEU B 1 483 ? -18.875 24.266 13.766 1 74.56 483 LEU B N 1
ATOM 8804 C CA . LEU B 1 483 ? -17.484 24.516 13.375 1 74.56 483 LEU B CA 1
ATOM 8805 C C . LEU B 1 483 ? -16.641 24.906 14.586 1 74.56 483 LEU B C 1
ATOM 8807 O O . LEU B 1 483 ? -16.297 26.078 14.758 1 74.56 483 LEU B O 1
ATOM 8811 N N . PRO B 1 484 ? -16.359 23.938 15.32 1 86.69 484 PRO B N 1
ATOM 8812 C CA . PRO B 1 484 ? -15.531 24.25 16.484 1 86.69 484 PRO B CA 1
ATOM 8813 C C . PRO B 1 484 ? -14.219 24.938 16.125 1 86.69 484 PRO B C 1
ATOM 8815 O O . PRO B 1 484 ? -13.633 24.641 15.086 1 86.69 484 PRO B O 1
ATOM 8818 N N . SER B 1 485 ? -13.922 26.016 16.938 1 88.31 485 SER B N 1
ATOM 8819 C CA . SER B 1 485 ? -12.68 26.734 16.688 1 88.31 485 SER B CA 1
ATOM 8820 C C . SER B 1 485 ? -12.039 27.188 18 1 88.31 485 SER B C 1
ATOM 8822 O O . SER B 1 485 ? -12.734 27.391 19 1 88.31 485 SER B O 1
ATOM 8824 N N . ALA B 1 486 ? -10.797 27.219 18 1 93.94 486 ALA B N 1
ATOM 8825 C CA . ALA B 1 486 ? -9.945 27.812 19.031 1 93.94 486 ALA B CA 1
ATOM 8826 C C . ALA B 1 486 ? -8.984 28.828 18.422 1 93.94 486 ALA B C 1
ATOM 8828 O O . ALA B 1 486 ? -7.809 28.531 18.203 1 93.94 486 ALA B O 1
ATOM 8829 N N . PRO B 1 487 ? -9.531 30.031 18.281 1 92.69 487 PRO B N 1
ATOM 8830 C CA . PRO B 1 487 ? -8.727 31.016 17.547 1 92.69 487 PRO B CA 1
ATOM 8831 C C . PRO B 1 487 ? -7.367 31.266 18.203 1 92.69 487 PRO B C 1
ATOM 8833 O O . PRO B 1 487 ? -7.281 31.422 19.422 1 92.69 487 PRO B O 1
ATOM 8836 N N . ILE B 1 488 ? -6.355 31.406 17.406 1 96.19 488 ILE B N 1
ATOM 8837 C CA . ILE B 1 488 ? -4.98 31.578 17.844 1 96.19 488 ILE B CA 1
ATOM 8838 C C . ILE B 1 488 ? -4.57 33.031 17.656 1 96.19 488 ILE B C 1
ATOM 8840 O O . ILE B 1 488 ? -4.809 33.625 16.609 1 96.19 488 ILE B O 1
ATOM 8844 N N . SER B 1 489 ? -3.959 33.594 18.688 1 96.12 489 SER B N 1
ATOM 8845 C CA . SER B 1 489 ? -3.463 34.969 18.625 1 96.12 489 SER B CA 1
ATOM 8846 C C . SER B 1 489 ? -2.039 35.031 18.078 1 96.12 489 SER B C 1
ATOM 8848 O O . SER B 1 489 ? -1.719 35.844 17.234 1 96.12 489 SER B O 1
ATOM 8850 N N . ARG B 1 490 ? -1.276 34.094 18.578 1 96.81 490 ARG B N 1
ATOM 8851 C CA . ARG B 1 490 ? 0.139 34.156 18.234 1 96.81 490 ARG B CA 1
ATOM 8852 C C . ARG B 1 490 ? 0.766 32.75 18.297 1 96.81 490 ARG B C 1
ATOM 8854 O O . ARG B 1 490 ? 0.41 31.953 19.172 1 96.81 490 ARG B O 1
ATOM 8861 N N . ILE B 1 491 ? 1.762 32.562 17.359 1 98.25 491 ILE B N 1
ATOM 8862 C CA . ILE B 1 491 ? 2.58 31.344 17.406 1 98.25 491 ILE B CA 1
ATOM 8863 C C . ILE B 1 491 ? 4.059 31.719 17.312 1 98.25 491 ILE B C 1
ATOM 8865 O O . ILE B 1 491 ? 4.469 32.406 16.375 1 98.25 491 ILE B O 1
ATOM 8869 N N . ASP B 1 492 ? 4.836 31.328 18.281 1 97.75 492 ASP B N 1
ATOM 8870 C CA . ASP B 1 492 ? 6.293 31.391 18.203 1 97.75 492 ASP B CA 1
ATOM 8871 C C . ASP B 1 492 ? 6.879 30.031 17.797 1 97.75 492 ASP B C 1
ATOM 8873 O O . ASP B 1 492 ? 6.629 29.031 18.453 1 97.75 492 ASP B O 1
ATOM 8877 N N . ILE B 1 493 ? 7.656 30.047 16.703 1 97.25 493 ILE B N 1
ATOM 8878 C CA . ILE B 1 493 ? 8.148 28.781 16.172 1 97.25 493 ILE B CA 1
ATOM 8879 C C . ILE B 1 493 ? 9.664 28.719 16.281 1 97.25 493 ILE B C 1
ATOM 8881 O O . ILE B 1 493 ? 10.359 29.672 15.906 1 97.25 493 ILE B O 1
ATOM 8885 N N . THR B 1 494 ? 10.156 27.656 16.828 1 93.88 494 THR B N 1
ATOM 8886 C CA . THR B 1 494 ? 11.555 27.266 16.688 1 93.88 494 THR B CA 1
ATOM 8887 C C . THR B 1 494 ? 11.703 26.219 15.578 1 93.88 494 THR B C 1
ATOM 8889 O O . THR B 1 494 ? 11.516 25.031 15.812 1 93.88 494 THR B O 1
ATOM 8892 N N . PRO B 1 495 ? 12.102 26.672 14.414 1 88.44 495 PRO B N 1
ATOM 8893 C CA . PRO B 1 495 ? 11.953 25.828 13.227 1 88.44 495 PRO B CA 1
ATOM 8894 C C . PRO B 1 495 ? 12.812 24.562 13.281 1 88.44 495 PRO B C 1
ATOM 8896 O O . PRO B 1 495 ? 12.359 23.484 12.875 1 88.44 495 PRO B O 1
ATOM 8899 N N . ALA B 1 496 ? 14.07 24.656 13.773 1 77.38 496 ALA B N 1
ATOM 8900 C CA . ALA B 1 496 ? 14.969 23.5 13.758 1 77.38 496 ALA B CA 1
ATOM 8901 C C . ALA B 1 496 ? 14.422 22.359 14.617 1 77.38 496 ALA B C 1
ATOM 8903 O O . ALA B 1 496 ? 14.539 21.188 14.25 1 77.38 496 ALA B O 1
ATOM 8904 N N . ALA B 1 497 ? 13.781 22.766 15.664 1 82.81 497 ALA B N 1
ATOM 8905 C CA . ALA B 1 497 ? 13.227 21.781 16.578 1 82.81 497 ALA B CA 1
ATOM 8906 C C . ALA B 1 497 ? 11.766 21.5 16.25 1 82.81 497 ALA B C 1
ATOM 8908 O O . ALA B 1 497 ? 11.164 20.578 16.812 1 82.81 497 ALA B O 1
ATOM 8909 N N . LEU B 1 498 ? 11.172 22.203 15.477 1 92 498 LEU B N 1
ATOM 8910 C CA . LEU B 1 498 ? 9.758 22.141 15.117 1 92 498 LEU B CA 1
ATOM 8911 C C . LEU B 1 498 ? 8.883 22.234 16.359 1 92 498 LEU B C 1
ATOM 8913 O O . LEU B 1 498 ? 8.016 21.391 16.578 1 92 498 LEU B O 1
ATOM 8917 N N . GLN B 1 499 ? 9.203 23.203 17.078 1 94.75 499 GLN B N 1
ATOM 8918 C CA . GLN B 1 499 ? 8.438 23.516 18.281 1 94.75 499 GLN B CA 1
ATOM 8919 C C . GLN B 1 499 ? 7.605 24.781 18.078 1 94.75 499 GLN B C 1
ATOM 8921 O O . GLN B 1 499 ? 8.117 25.797 17.625 1 94.75 499 GLN B O 1
ATOM 8926 N N . LEU B 1 500 ? 6.352 24.656 18.422 1 97.81 500 LEU B N 1
ATOM 8927 C CA . LEU B 1 500 ? 5.418 25.766 18.297 1 97.81 500 LEU B CA 1
ATOM 8928 C C . LEU B 1 500 ? 4.863 26.172 19.672 1 97.81 500 LEU B C 1
ATOM 8930 O O . LEU B 1 500 ? 4.312 25.328 20.391 1 97.81 500 LEU B O 1
ATOM 8934 N N . PHE B 1 501 ? 5.059 27.391 20.031 1 97.88 501 PHE B N 1
ATOM 8935 C CA . PHE B 1 501 ? 4.453 27.969 21.219 1 97.88 501 PHE B CA 1
ATOM 8936 C C . PHE B 1 501 ? 3.199 28.766 20.859 1 97.88 501 PHE B C 1
ATOM 8938 O O . PHE B 1 501 ? 3.289 29.859 20.312 1 97.88 501 PHE B O 1
ATOM 8945 N N . VAL B 1 502 ? 2.047 28.234 21.25 1 98.38 502 VAL B N 1
ATOM 8946 C CA . VAL B 1 502 ? 0.775 28.766 20.766 1 98.38 502 VAL B CA 1
ATOM 8947 C C . VAL B 1 502 ? 0.063 29.516 21.875 1 98.38 502 VAL B C 1
ATOM 8949 O O . VAL B 1 502 ? -0.053 29 23 1 98.38 502 VAL B O 1
ATOM 8952 N N . THR B 1 503 ? -0.354 30.672 21.609 1 97.81 503 THR B N 1
ATOM 8953 C CA . THR B 1 503 ? -1.223 31.453 22.469 1 97.81 503 THR B CA 1
ATOM 8954 C C . THR B 1 503 ? -2.574 31.703 21.812 1 97.81 503 THR B C 1
ATOM 8956 O O . THR B 1 503 ? -2.641 32.25 20.703 1 97.81 503 THR B O 1
ATOM 8959 N N . PHE B 1 504 ? -3.553 31.328 22.531 1 96.56 504 PHE B N 1
ATOM 8960 C CA . PHE B 1 504 ? -4.898 31.484 21.984 1 96.56 504 PHE B CA 1
ATOM 8961 C C . PHE B 1 504 ? -5.465 32.844 22.344 1 96.56 504 PHE B C 1
ATOM 8963 O O . PHE B 1 504 ? -4.938 33.531 23.219 1 96.56 504 PHE B O 1
ATOM 8970 N N . LYS B 1 505 ? -6.57 33.219 21.703 1 93.81 505 LYS B N 1
ATOM 8971 C CA . LYS B 1 505 ? -7.207 34.5 21.953 1 93.81 505 LYS B CA 1
ATOM 8972 C C . LYS B 1 505 ? -7.84 34.562 23.344 1 93.81 505 LYS B C 1
ATOM 8974 O O . LYS B 1 505 ? -7.996 35.625 23.938 1 93.81 505 LYS B O 1
ATOM 8979 N N . ASP B 1 506 ? -8.211 33.406 23.844 1 92.56 506 ASP B N 1
ATOM 8980 C CA . ASP B 1 506 ? -8.773 33.344 25.203 1 92.56 506 ASP B CA 1
ATOM 8981 C C . ASP B 1 506 ? -7.664 33.312 26.25 1 92.56 506 ASP B C 1
ATOM 8983 O O . ASP B 1 506 ? -7.934 33.094 27.438 1 92.56 506 ASP B O 1
ATOM 8987 N N . HIS B 1 507 ? -6.43 33.406 25.859 1 94.25 507 HIS B N 1
ATOM 8988 C CA . HIS B 1 507 ? -5.23 33.531 26.688 1 94.25 507 HIS B CA 1
ATOM 8989 C C . HIS B 1 507 ? -4.742 32.188 27.156 1 94.25 507 HIS B C 1
ATOM 8991 O O . HIS B 1 507 ? -3.77 32.094 27.906 1 94.25 507 HIS B O 1
ATOM 8997 N N . GLY B 1 508 ? -5.422 31.156 26.719 1 96.25 508 GLY B N 1
ATOM 8998 C CA . GLY B 1 508 ? -4.832 29.828 26.906 1 96.25 508 GLY B CA 1
ATOM 8999 C C . GLY B 1 508 ? -3.547 29.641 26.109 1 96.25 508 GLY B C 1
ATOM 9000 O O . GLY B 1 508 ? -3.266 30.391 25.188 1 96.25 508 GLY B O 1
ATOM 9001 N N . THR B 1 509 ? -2.746 28.625 26.594 1 97.31 509 THR B N 1
ATOM 9002 C CA . THR B 1 509 ? -1.483 28.391 25.906 1 97.31 509 THR B CA 1
ATOM 9003 C C . THR B 1 509 ? -1.225 26.891 25.75 1 97.31 509 THR B C 1
ATOM 9005 O O . THR B 1 509 ? -1.776 26.078 26.5 1 97.31 509 THR B O 1
ATOM 9008 N N . THR B 1 510 ? -0.458 26.531 24.719 1 97.69 510 THR B N 1
ATOM 9009 C CA . THR B 1 510 ? -0.001 25.172 24.516 1 97.69 510 THR B CA 1
ATOM 9010 C C . THR B 1 510 ? 1.303 25.141 23.719 1 97.69 510 THR B C 1
ATOM 9012 O O . THR B 1 510 ? 1.523 26 22.859 1 97.69 510 THR B O 1
ATOM 9015 N N . ASN B 1 511 ? 2.16 24.234 24.094 1 97.12 511 ASN B N 1
ATOM 9016 C CA . ASN B 1 511 ? 3.373 23.953 23.328 1 97.12 511 ASN B CA 1
ATOM 9017 C C . ASN B 1 511 ? 3.236 22.688 22.5 1 97.12 511 ASN B C 1
ATOM 9019 O O . ASN B 1 511 ? 2.832 21.641 23.016 1 97.12 511 ASN B O 1
ATOM 9023 N N . ILE B 1 512 ? 3.588 22.797 21.234 1 97.75 512 ILE B N 1
ATOM 9024 C CA . ILE B 1 512 ? 3.465 21.656 20.344 1 97.75 512 ILE B CA 1
ATOM 9025 C C . ILE B 1 512 ? 4.844 21.25 19.828 1 97.75 512 ILE B C 1
ATOM 9027 O O . ILE B 1 512 ? 5.605 22.094 19.359 1 97.75 512 ILE B O 1
ATOM 9031 N N . LEU B 1 513 ? 5.176 20.047 19.969 1 95.56 513 LEU B N 1
ATOM 9032 C CA . LEU B 1 513 ? 6.367 19.469 19.359 1 95.56 513 LEU B CA 1
ATOM 9033 C C . LEU B 1 513 ? 5.992 18.484 18.25 1 95.56 513 LEU B C 1
ATOM 9035 O O . LEU B 1 513 ? 5.199 17.562 18.469 1 95.56 513 LEU B O 1
ATOM 9039 N N . ILE B 1 514 ? 6.555 18.719 17.062 1 94.94 514 ILE B N 1
ATOM 9040 C CA . ILE B 1 514 ? 6.242 17.859 15.914 1 94.94 514 ILE B CA 1
ATOM 9041 C C . ILE B 1 514 ? 7.445 16.984 15.586 1 94.94 514 ILE B C 1
ATOM 9043 O O . ILE B 1 514 ? 8.57 17.469 15.469 1 94.94 514 ILE B O 1
ATOM 9047 N N . LYS B 1 515 ? 7.168 15.68 15.484 1 89.31 515 LYS B N 1
ATOM 9048 C CA . LYS B 1 515 ? 8.164 14.703 15.062 1 89.31 515 LYS B CA 1
ATOM 9049 C C . LYS B 1 515 ? 7.617 13.812 13.953 1 89.31 515 LYS B C 1
ATOM 9051 O O . LYS B 1 515 ? 6.574 13.172 14.117 1 89.31 515 LYS B O 1
ATOM 9056 N N . SER B 1 516 ? 8.32 13.789 12.859 1 89.12 516 SER B N 1
ATOM 9057 C CA . SER B 1 516 ? 7.852 12.992 11.734 1 89.12 516 SER B CA 1
ATOM 9058 C C . SER B 1 516 ? 8.867 11.914 11.359 1 89.12 516 SER B C 1
ATOM 9060 O O . SER B 1 516 ? 10.07 12.18 11.328 1 89.12 516 SER B O 1
ATOM 9062 N N . THR B 1 517 ? 8.367 10.703 11.211 1 80.06 517 THR B N 1
ATOM 9063 C CA . THR B 1 517 ? 9.148 9.594 10.672 1 80.06 517 THR B CA 1
ATOM 9064 C C . THR B 1 517 ? 8.508 9.047 9.398 1 80.06 517 THR B C 1
ATOM 9066 O O . THR B 1 517 ? 7.508 9.578 8.93 1 80.06 517 THR B O 1
ATOM 9069 N N . TRP B 1 518 ? 9.133 8.031 8.867 1 77 518 TRP B N 1
ATOM 9070 C CA . TRP B 1 518 ? 8.57 7.438 7.664 1 77 518 TRP B CA 1
ATOM 9071 C C . TRP B 1 518 ? 7.312 6.641 7.988 1 77 518 TRP B C 1
ATOM 9073 O O . TRP B 1 518 ? 6.516 6.332 7.098 1 77 518 TRP B O 1
ATOM 9083 N N . LYS B 1 519 ? 7.152 6.359 9.242 1 81.44 519 LYS B N 1
ATOM 9084 C CA . LYS B 1 519 ? 6.02 5.523 9.641 1 81.44 519 LYS B CA 1
ATOM 9085 C C . LYS B 1 519 ? 4.848 6.379 10.117 1 81.44 519 LYS B C 1
ATOM 9087 O O . LYS B 1 519 ? 3.688 6.039 9.883 1 81.44 519 LYS B O 1
ATOM 9092 N N . ASP B 1 520 ? 5.23 7.398 10.812 1 91.69 520 ASP B N 1
ATOM 9093 C CA . ASP B 1 520 ? 4.176 8.195 11.438 1 91.69 520 ASP B CA 1
ATOM 9094 C C . ASP B 1 520 ? 4.656 9.617 11.719 1 91.69 520 ASP B C 1
ATOM 9096 O O . ASP B 1 520 ? 5.832 9.93 11.516 1 91.69 520 ASP B O 1
ATOM 9100 N N . THR B 1 521 ? 3.746 10.5 11.969 1 95.44 521 THR B N 1
ATOM 9101 C CA . THR B 1 521 ? 3.998 11.836 12.492 1 95.44 521 THR B CA 1
ATOM 9102 C C . THR B 1 521 ? 3.34 12.016 13.859 1 95.44 521 THR B C 1
ATOM 9104 O O . THR B 1 521 ? 2.172 11.664 14.039 1 95.44 521 THR B O 1
ATOM 9107 N N . LYS B 1 522 ? 4.133 12.555 14.75 1 95.38 522 LYS B N 1
ATOM 9108 C CA . LYS B 1 522 ? 3.658 12.789 16.109 1 95.38 522 LYS B CA 1
ATOM 9109 C C . LYS B 1 522 ? 3.605 14.281 16.438 1 95.38 522 LYS B C 1
ATOM 9111 O O . LYS B 1 522 ? 4.52 15.023 16.078 1 95.38 522 LYS B O 1
ATOM 9116 N N . ALA B 1 523 ? 2.535 14.672 16.953 1 97.31 523 ALA B N 1
ATOM 9117 C CA . ALA B 1 523 ? 2.385 15.992 17.562 1 97.31 523 ALA B CA 1
ATOM 9118 C C . ALA B 1 523 ? 2.17 15.891 19.062 1 97.31 523 ALA B C 1
ATOM 9120 O O . ALA B 1 523 ? 1.148 15.367 19.516 1 97.31 523 ALA B O 1
ATOM 9121 N N . ILE B 1 524 ? 3.098 16.391 19.766 1 96.5 524 ILE B N 1
ATOM 9122 C CA . ILE B 1 524 ? 3.033 16.359 21.234 1 96.5 524 ILE B CA 1
ATOM 9123 C C . ILE B 1 524 ? 2.586 17.719 21.766 1 96.5 524 ILE B C 1
ATOM 9125 O O . ILE B 1 524 ? 3.26 18.719 21.547 1 96.5 524 ILE B O 1
ATOM 9129 N N . PHE B 1 525 ? 1.5 17.703 22.422 1 97.44 525 PHE B N 1
ATOM 9130 C CA . PHE B 1 525 ? 0.976 18.906 23.062 1 97.44 525 PHE B CA 1
ATOM 9131 C C . PHE B 1 525 ? 1.32 18.922 24.547 1 97.44 525 PHE B C 1
ATOM 9133 O O . PHE B 1 525 ? 0.959 18 25.281 1 97.44 525 PHE B O 1
ATOM 9140 N N . LYS B 1 526 ? 2.004 19.953 24.906 1 95.81 526 LYS B N 1
ATOM 9141 C CA . LYS B 1 526 ? 2.459 20 26.281 1 95.81 526 LYS B CA 1
ATOM 9142 C C . LYS B 1 526 ? 2.197 21.375 26.906 1 95.81 526 LYS B C 1
ATOM 9144 O O . LYS B 1 526 ? 1.892 22.328 26.188 1 95.81 526 LYS B O 1
ATOM 9149 N N . ASP B 1 527 ? 2.254 21.453 28.297 1 95.31 527 ASP B N 1
ATOM 9150 C CA . ASP B 1 527 ? 2.096 22.672 29.078 1 95.31 527 ASP B CA 1
ATOM 9151 C C . ASP B 1 527 ? 0.781 23.375 28.734 1 95.31 527 ASP B C 1
ATOM 9153 O O . ASP B 1 527 ? 0.763 24.578 28.469 1 95.31 527 ASP B O 1
ATOM 9157 N N . ILE B 1 528 ? -0.226 22.609 28.703 1 97.12 528 ILE B N 1
ATOM 9158 C CA . ILE B 1 528 ? -1.537 23.125 28.328 1 97.12 528 ILE B CA 1
ATOM 9159 C C . ILE B 1 528 ? -2.115 23.953 29.484 1 97.12 528 ILE B C 1
ATOM 9161 O O . ILE B 1 528 ? -2.174 23.484 30.625 1 97.12 528 ILE B O 1
ATOM 9165 N N . VAL B 1 529 ? -2.475 25.125 29.188 1 96.19 529 VAL B N 1
ATOM 9166 C CA . VAL B 1 529 ? -3.172 25.984 30.141 1 96.19 529 VAL B CA 1
ATOM 9167 C C . VAL B 1 529 ? -4.555 26.344 29.594 1 96.19 529 VAL B C 1
ATOM 9169 O O . VAL B 1 529 ? -4.668 27.062 28.594 1 96.19 529 VAL B O 1
ATOM 9172 N N . ASN B 1 530 ? -5.539 25.828 30.281 1 93.75 530 ASN B N 1
ATOM 9173 C CA . ASN B 1 530 ? -6.918 26.125 29.922 1 93.75 530 ASN B CA 1
ATOM 9174 C C . ASN B 1 530 ? -7.496 27.25 30.766 1 93.75 530 ASN B C 1
ATOM 9176 O O . ASN B 1 530 ? -7.25 27.312 31.969 1 93.75 530 ASN B O 1
ATOM 9180 N N . THR B 1 531 ? -8.266 28.094 30.109 1 94.12 531 THR B N 1
ATOM 9181 C CA . THR B 1 531 ? -8.82 29.25 30.828 1 94.12 531 THR B CA 1
ATOM 9182 C C . THR B 1 531 ? -10.32 29.062 31.047 1 94.12 531 THR B C 1
ATOM 9184 O O . THR B 1 531 ? -10.914 29.781 31.859 1 94.12 531 THR B O 1
ATOM 9187 N N . ARG B 1 532 ? -10.875 28.188 30.359 1 93.81 532 ARG B N 1
ATOM 9188 C CA . ARG B 1 532 ? -12.312 27.953 30.484 1 93.81 532 ARG B CA 1
ATOM 9189 C C . ARG B 1 532 ? -12.586 26.609 31.172 1 93.81 532 ARG B C 1
ATOM 9191 O O . ARG B 1 532 ? -11.664 25.844 31.422 1 93.81 532 ARG B O 1
ATOM 9198 N N . ASN B 1 533 ? -13.867 26.422 31.422 1 93.69 533 ASN B N 1
ATOM 9199 C CA . ASN B 1 533 ? -14.266 25.172 32.062 1 93.69 533 ASN B CA 1
ATOM 9200 C C . ASN B 1 533 ? -14.008 23.969 31.188 1 93.69 533 ASN B C 1
ATOM 9202 O O . ASN B 1 533 ? -14.633 23.812 30.141 1 93.69 533 ASN B O 1
ATOM 9206 N N . PRO B 1 534 ? -13.18 23.078 31.656 1 93.56 534 PRO B N 1
ATOM 9207 C CA . PRO B 1 534 ? -12.789 21.953 30.797 1 93.56 534 PRO B CA 1
ATOM 9208 C C . PRO B 1 534 ? -13.906 20.922 30.625 1 93.56 534 PRO B C 1
ATOM 9210 O O . PRO B 1 534 ? -13.836 20.078 29.719 1 93.56 534 PRO B O 1
ATOM 9213 N N . LEU B 1 535 ? -14.859 20.922 31.438 1 91.12 535 LEU B N 1
ATOM 9214 C CA . LEU B 1 535 ? -15.945 19.953 31.328 1 91.12 535 LEU B CA 1
ATOM 9215 C C . LEU B 1 535 ? -17.016 20.469 30.359 1 91.12 535 LEU B C 1
ATOM 9217 O O . LEU B 1 535 ? -17.875 19.703 29.922 1 91.12 535 LEU B O 1
ATOM 9221 N N . LYS B 1 536 ? -16.922 21.719 30.031 1 92 536 LYS B N 1
ATOM 9222 C CA . LYS B 1 536 ? -17.875 22.297 29.078 1 92 536 LYS B CA 1
ATOM 9223 C C . LYS B 1 536 ? -17.219 22.5 27.719 1 92 536 LYS B C 1
ATOM 9225 O O . LYS B 1 536 ? -17.875 22.391 26.688 1 92 536 LYS B O 1
ATOM 9230 N N . TYR B 1 537 ? -15.992 22.891 27.812 1 95.25 537 TYR B N 1
ATOM 9231 C CA . TYR B 1 537 ? -15.242 23.141 26.594 1 95.25 537 TYR B CA 1
ATOM 9232 C C . TYR B 1 537 ? -14.148 22.109 26.391 1 95.25 537 TYR B C 1
ATOM 9234 O O . TYR B 1 537 ? -13.148 22.094 27.109 1 95.25 537 TYR B O 1
ATOM 9242 N N . PRO B 1 538 ? -14.336 21.234 25.422 1 96.81 538 PRO B N 1
ATOM 9243 C CA . PRO B 1 538 ? -13.32 20.203 25.203 1 96.81 538 PRO B CA 1
ATOM 9244 C C . PRO B 1 538 ? -11.953 20.781 24.859 1 96.81 538 PRO B C 1
ATOM 9246 O O . PRO B 1 538 ? -11.859 21.859 24.297 1 96.81 538 PRO B O 1
ATOM 9249 N N . PHE B 1 539 ? -10.898 20.031 25.203 1 97.19 539 PHE B N 1
ATOM 9250 C CA . PHE B 1 539 ? -9.547 20.484 24.906 1 97.19 539 PHE B CA 1
ATOM 9251 C C . PHE B 1 539 ? -9.18 20.172 23.469 1 97.19 539 PHE B C 1
ATOM 9253 O O . PHE B 1 539 ? -8.203 20.703 22.938 1 97.19 539 PHE B O 1
ATOM 9260 N N . ALA B 1 540 ? -9.898 19.234 22.875 1 97.31 540 ALA B N 1
ATOM 9261 C CA . ALA B 1 540 ? -9.703 18.859 21.469 1 97.31 540 ALA B CA 1
ATOM 9262 C C . ALA B 1 540 ? -11 18.328 20.859 1 97.31 540 ALA B C 1
ATOM 9264 O O . ALA B 1 540 ? -11.812 17.719 21.547 1 97.31 540 ALA B O 1
ATOM 9265 N N . THR B 1 541 ? -11.172 18.594 19.609 1 96.12 541 THR B N 1
ATOM 9266 C CA . THR B 1 541 ? -12.289 18.047 18.859 1 96.12 541 THR B CA 1
ATOM 9267 C C . THR B 1 541 ? -11.805 17.469 17.516 1 96.12 541 THR B C 1
ATOM 9269 O O . THR B 1 541 ? -11.211 18.188 16.719 1 96.12 541 THR B O 1
ATOM 9272 N N . ILE B 1 542 ? -12.031 16.203 17.375 1 96.38 542 ILE B N 1
ATOM 9273 C CA . ILE B 1 542 ? -11.734 15.578 16.094 1 96.38 542 ILE B CA 1
ATOM 9274 C C . ILE B 1 542 ? -12.844 15.891 15.102 1 96.38 542 ILE B C 1
ATOM 9276 O O . ILE B 1 542 ? -14.031 15.781 15.422 1 96.38 542 ILE B O 1
ATOM 9280 N N . MET B 1 543 ? -12.469 16.344 13.953 1 92.44 543 MET B N 1
ATOM 9281 C CA . MET B 1 543 ? -13.406 16.578 12.859 1 92.44 543 MET B CA 1
ATOM 9282 C C . MET B 1 543 ? -13.172 15.609 11.711 1 92.44 543 MET B C 1
ATOM 9284 O O . MET B 1 543 ? -12.07 15.547 11.164 1 92.44 543 MET B O 1
ATOM 9288 N N . THR B 1 544 ? -14.18 14.875 11.391 1 92.56 544 THR B N 1
ATOM 9289 C CA . THR B 1 544 ? -14.008 13.836 10.375 1 92.56 544 THR B CA 1
ATOM 9290 C C . THR B 1 544 ? -15.289 13.648 9.57 1 92.56 544 THR B C 1
ATOM 9292 O O . THR B 1 544 ? -16.281 14.32 9.82 1 92.56 544 THR B O 1
ATOM 9295 N N . THR B 1 545 ? -15.203 12.82 8.523 1 88 545 THR B N 1
ATOM 9296 C CA . THR B 1 545 ? -16.328 12.539 7.648 1 88 545 THR B CA 1
ATOM 9297 C C . THR B 1 545 ? -16.688 11.055 7.676 1 88 545 THR B C 1
ATOM 9299 O O . THR B 1 545 ? -15.805 10.203 7.578 1 88 545 THR B O 1
ATOM 9302 N N . TRP B 1 546 ? -17.969 10.82 7.902 1 90.06 546 TRP B N 1
ATOM 9303 C CA . TRP B 1 546 ? -18.516 9.477 7.727 1 90.06 546 TRP B CA 1
ATOM 9304 C C . TRP B 1 546 ? -19.844 9.523 6.984 1 90.06 546 TRP B C 1
ATOM 9306 O O . TRP B 1 546 ? -20.875 9.914 7.555 1 90.06 546 TRP B O 1
ATOM 9316 N N . ASN B 1 547 ? -19.844 9.133 5.766 1 80.88 547 ASN B N 1
ATOM 9317 C CA . ASN B 1 547 ? -21.094 8.977 5.02 1 80.88 547 ASN B CA 1
ATOM 9318 C C . ASN B 1 547 ? -21.672 7.57 5.172 1 80.88 547 ASN B C 1
ATOM 9320 O O . ASN B 1 547 ? -22.812 7.402 5.582 1 80.88 547 ASN B O 1
ATOM 9324 N N . TYR B 1 548 ? -20.938 6.59 4.898 1 82.88 548 TYR B N 1
ATOM 9325 C CA . TYR B 1 548 ? -21.172 5.168 5.133 1 82.88 548 TYR B CA 1
ATOM 9326 C C . TYR B 1 548 ? -19.859 4.395 5.113 1 82.88 548 TYR B C 1
ATOM 9328 O O . TYR B 1 548 ? -18.812 4.938 4.742 1 82.88 548 TYR B O 1
ATOM 9336 N N . ASP B 1 549 ? -19.938 3.223 5.559 1 88.81 549 ASP B N 1
ATOM 9337 C CA . ASP B 1 549 ? -18.734 2.398 5.484 1 88.81 549 ASP B CA 1
ATOM 9338 C C . ASP B 1 549 ? -18.297 2.207 4.035 1 88.81 549 ASP B C 1
ATOM 9340 O O . ASP B 1 549 ? -19.094 1.8 3.186 1 88.81 549 ASP B O 1
ATOM 9344 N N . GLY B 1 550 ? -17.078 2.596 3.752 1 88.94 550 GLY B N 1
ATOM 9345 C CA . GLY B 1 550 ? -16.562 2.572 2.393 1 88.94 550 GLY B CA 1
ATOM 9346 C C . GLY B 1 550 ? -16.469 3.951 1.768 1 88.94 550 GLY B C 1
ATOM 9347 O O . GLY B 1 550 ? -15.945 4.102 0.662 1 88.94 550 GLY B O 1
ATOM 9348 N N . ASN B 1 551 ? -17.031 4.914 2.414 1 87.56 551 ASN B N 1
ATOM 9349 C CA . ASN B 1 551 ? -16.984 6.316 2.012 1 87.56 551 ASN B CA 1
ATOM 9350 C C . ASN B 1 551 ? -16.859 7.242 3.217 1 87.56 551 ASN B C 1
ATOM 9352 O O . ASN B 1 551 ? -17.75 8.031 3.504 1 87.56 551 ASN B O 1
ATOM 9356 N N . SER B 1 552 ? -15.664 7.152 3.826 1 91.19 552 SER B N 1
ATOM 9357 C CA . SER B 1 552 ? -15.43 7.887 5.066 1 91.19 552 SER B CA 1
ATOM 9358 C C . SER B 1 552 ? -13.945 8.086 5.316 1 91.19 552 SER B C 1
ATOM 9360 O O . SER B 1 552 ? -13.109 7.355 4.777 1 91.19 552 SER B O 1
ATOM 9362 N N . ASP B 1 553 ? -13.617 9.07 6.145 1 94.62 553 ASP B N 1
ATOM 9363 C CA . ASP B 1 553 ? -12.258 9.234 6.648 1 94.62 553 ASP B CA 1
ATOM 9364 C C . ASP B 1 553 ? -12.016 8.344 7.867 1 94.62 553 ASP B C 1
ATOM 9366 O O . ASP B 1 553 ? -10.875 7.957 8.133 1 94.62 553 ASP B O 1
ATOM 9370 N N . VAL B 1 554 ? -13.102 8.133 8.602 1 96.12 554 VAL B N 1
ATOM 9371 C CA . VAL B 1 554 ? -13.062 7.258 9.773 1 96.12 554 VAL B CA 1
ATOM 9372 C C . VAL B 1 554 ? -14.359 6.457 9.867 1 96.12 554 VAL B C 1
ATOM 9374 O O . VAL B 1 554 ? -15.445 7 9.641 1 96.12 554 VAL B O 1
ATOM 9377 N N . ASP B 1 555 ? -14.211 5.16 10.164 1 94.75 555 ASP B N 1
ATOM 9378 C CA . ASP B 1 555 ? -15.453 4.402 10.328 1 94.75 555 ASP B CA 1
ATOM 9379 C C . ASP B 1 555 ? -15.477 3.668 11.664 1 94.75 555 ASP B C 1
ATOM 9381 O O . ASP B 1 555 ? -16.531 3.197 12.102 1 94.75 555 ASP B O 1
ATOM 9385 N N . HIS B 1 556 ? -14.312 3.623 12.352 1 95.19 556 HIS B N 1
ATOM 9386 C CA . HIS B 1 556 ? -14.258 2.967 13.648 1 95.19 556 HIS B CA 1
ATOM 9387 C C . HIS B 1 556 ? -13.406 3.76 14.633 1 95.19 556 HIS B C 1
ATOM 9389 O O . HIS B 1 556 ? -12.578 4.582 14.227 1 95.19 556 HIS B O 1
ATOM 9395 N N . VAL B 1 557 ? -13.625 3.471 15.938 1 95.75 557 VAL B N 1
ATOM 9396 C CA . VAL B 1 557 ? -12.836 4.047 17.016 1 95.75 557 VAL B CA 1
ATOM 9397 C C . VAL B 1 557 ? -12.562 2.984 18.078 1 95.75 557 VAL B C 1
ATOM 9399 O O . VAL B 1 557 ? -13.422 2.148 18.375 1 95.75 557 VAL B O 1
ATOM 9402 N N . SER B 1 558 ? -11.328 2.969 18.5 1 94.12 558 SER B N 1
ATOM 9403 C CA . SER B 1 558 ? -10.961 2.107 19.609 1 94.12 558 SER B CA 1
ATOM 9404 C C . SER B 1 558 ? -10.594 2.926 20.844 1 94.12 558 SER B C 1
ATOM 9406 O O . SER B 1 558 ? -9.906 3.945 20.734 1 94.12 558 SER B O 1
ATOM 9408 N N . SER B 1 559 ? -11.164 2.496 21.953 1 91.75 559 SER B N 1
ATOM 9409 C CA . SER B 1 559 ? -10.812 3.098 23.234 1 91.75 559 SER B CA 1
ATOM 9410 C C . SER B 1 559 ? -9.914 2.178 24.047 1 91.75 559 SER B C 1
ATOM 9412 O O . SER B 1 559 ? -10.281 1.038 24.344 1 91.75 559 SER B O 1
ATOM 9414 N N . ASN B 1 560 ? -8.789 2.627 24.406 1 89.38 560 ASN B N 1
ATOM 9415 C CA . ASN B 1 560 ? -7.812 1.896 25.203 1 89.38 560 ASN B CA 1
ATOM 9416 C C . ASN B 1 560 ? -7.41 0.584 24.531 1 89.38 560 ASN B C 1
ATOM 9418 O O . ASN B 1 560 ? -7.223 -0.428 25.219 1 89.38 560 ASN B O 1
ATOM 9422 N N . GLY B 1 561 ? -7.422 0.489 23.234 1 79 561 GLY B N 1
ATOM 9423 C CA . GLY B 1 561 ? -6.961 -0.668 22.484 1 79 561 GLY B CA 1
ATOM 9424 C C . GLY B 1 561 ? -7.844 -1.888 22.656 1 79 561 GLY B C 1
ATOM 9425 O O . GLY B 1 561 ? -7.586 -2.939 22.062 1 79 561 GLY B O 1
ATOM 9426 N N . ASP B 1 562 ? -8.805 -1.943 23.406 1 71.12 562 ASP B N 1
ATOM 9427 C CA . ASP B 1 562 ? -9.531 -3.145 23.812 1 71.12 562 ASP B CA 1
ATOM 9428 C C . ASP B 1 562 ? -10.828 -3.291 23.016 1 71.12 562 ASP B C 1
ATOM 9430 O O . ASP B 1 562 ? -11.148 -4.383 22.531 1 71.12 562 ASP B O 1
ATOM 9434 N N . THR B 1 563 ? -11.484 -2.285 22.906 1 81.12 563 THR B N 1
ATOM 9435 C CA . THR B 1 563 ? -12.828 -2.396 22.344 1 81.12 563 THR B CA 1
ATOM 9436 C C . THR B 1 563 ? -12.953 -1.527 21.094 1 81.12 563 THR B C 1
ATOM 9438 O O . THR B 1 563 ? -12.648 -0.335 21.125 1 81.12 563 THR B O 1
ATOM 9441 N N . VAL B 1 564 ? -13.297 -2.143 20.016 1 89.94 564 VAL B N 1
ATOM 9442 C CA . VAL B 1 564 ? -13.523 -1.429 18.766 1 89.94 564 VAL B CA 1
ATOM 9443 C C . VAL B 1 564 ? -15.008 -1.14 18.594 1 89.94 564 VAL B C 1
ATOM 9445 O O . VAL B 1 564 ? -15.844 -2.027 18.766 1 89.94 564 VAL B O 1
ATOM 9448 N N . HIS B 1 565 ? -15.32 0.115 18.359 1 91.56 565 HIS B N 1
ATOM 9449 C CA . HIS B 1 565 ? -16.688 0.559 18.094 1 91.56 565 HIS B CA 1
ATOM 9450 C C . HIS B 1 565 ? -16.828 1.159 16.703 1 91.56 565 HIS B C 1
ATOM 9452 O O . HIS B 1 565 ? -15.875 1.753 16.188 1 91.56 565 HIS B O 1
ATOM 9458 N N . HIS B 1 566 ? -18 0.929 16.141 1 91.44 566 HIS B N 1
ATOM 9459 C CA . HIS B 1 566 ? -18.297 1.735 14.961 1 91.44 566 HIS B CA 1
ATOM 9460 C C . HIS B 1 566 ? -18.375 3.217 15.312 1 91.44 566 HIS B C 1
ATOM 9462 O O . HIS B 1 566 ? -18.844 3.572 16.406 1 91.44 566 HIS B O 1
ATOM 9468 N N . ILE B 1 567 ? -18.031 4.043 14.453 1 93.88 567 ILE B N 1
ATOM 9469 C CA . ILE B 1 567 ? -17.812 5.445 14.789 1 93.88 567 ILE B CA 1
ATOM 9470 C C . ILE B 1 567 ? -19.156 6.121 15.078 1 93.88 567 ILE B C 1
ATOM 9472 O O . ILE B 1 567 ? -19.219 7.051 15.883 1 93.88 567 ILE B O 1
ATOM 9476 N N . VAL B 1 568 ? -20.234 5.664 14.445 1 88.94 568 VAL B N 1
ATOM 9477 C CA . VAL B 1 568 ? -21.5 6.379 14.617 1 88.94 568 VAL B CA 1
ATOM 9478 C C . VAL B 1 568 ? -22.516 5.477 15.32 1 88.94 568 VAL B C 1
ATOM 9480 O O . VAL B 1 568 ? -23.625 5.91 15.633 1 88.94 568 VAL B O 1
ATOM 9483 N N . LYS B 1 569 ? -22.188 4.266 15.633 1 82.56 569 LYS B N 1
ATOM 9484 C CA . LYS B 1 569 ? -23.172 3.346 16.188 1 82.56 569 LYS B CA 1
ATOM 9485 C C . LYS B 1 569 ? -22.719 2.773 17.516 1 82.56 569 LYS B C 1
ATOM 9487 O O . LYS B 1 569 ? -21.531 2.5 17.703 1 82.56 569 LYS B O 1
ATOM 9492 N N . GLY B 1 570 ? -23.719 2.641 18.406 1 83.5 570 GLY B N 1
ATOM 9493 C CA . GLY B 1 570 ? -23.516 1.739 19.516 1 83.5 570 GLY B CA 1
ATOM 9494 C C . GLY B 1 570 ? -22.922 2.424 20.734 1 83.5 570 GLY B C 1
ATOM 9495 O O . GLY B 1 570 ? -22.516 1.759 21.703 1 83.5 570 GLY B O 1
ATOM 9496 N N . TRP B 1 571 ? -22.734 3.758 20.719 1 89.94 571 TRP B N 1
ATOM 9497 C CA . TRP B 1 571 ? -22.172 4.426 21.891 1 89.94 571 TRP B CA 1
ATOM 9498 C C . TRP B 1 571 ? -22.516 5.91 21.875 1 89.94 571 TRP B C 1
ATOM 9500 O O . TRP B 1 571 ? -22.719 6.5 20.812 1 89.94 571 TRP B O 1
ATOM 9510 N N . ASP B 1 572 ? -22.625 6.527 23.016 1 90.62 572 ASP B N 1
ATOM 9511 C CA . ASP B 1 572 ? -22.812 7.965 23.188 1 90.62 572 ASP B CA 1
ATOM 9512 C C . ASP B 1 572 ? -21.547 8.617 23.75 1 90.62 572 ASP B C 1
ATOM 9514 O O . ASP B 1 572 ? -21.109 9.664 23.266 1 90.62 572 ASP B O 1
ATOM 9518 N N . LYS B 1 573 ? -21.062 7.898 24.734 1 94.5 573 LYS B N 1
ATOM 9519 C CA . LYS B 1 573 ? -19.828 8.344 25.375 1 94.5 573 LYS B CA 1
ATOM 9520 C C . LYS B 1 573 ? -18.828 7.199 25.5 1 94.5 573 LYS B C 1
ATOM 9522 O O . LYS B 1 573 ? -19.219 6.062 25.781 1 94.5 573 LYS B O 1
ATOM 9527 N N . LEU B 1 574 ? -17.656 7.516 25.219 1 94.25 574 LEU B N 1
ATOM 9528 C CA . LEU B 1 574 ? -16.562 6.574 25.453 1 94.25 574 LEU B CA 1
ATOM 9529 C C . LEU B 1 574 ? -15.539 7.156 26.422 1 94.25 574 LEU B C 1
ATOM 9531 O O . LEU B 1 574 ? -15.234 8.352 26.359 1 94.25 574 LEU B O 1
ATOM 9535 N N . TYR B 1 575 ? -15.086 6.301 27.297 1 92.88 575 TYR B N 1
ATOM 9536 C CA . TYR B 1 575 ? -14.078 6.719 28.266 1 92.88 575 TYR B CA 1
ATOM 9537 C C . TYR B 1 575 ? -12.742 6.039 27.984 1 92.88 575 TYR B C 1
ATOM 9539 O O . TYR B 1 575 ? -12.703 4.863 27.609 1 92.88 575 TYR B O 1
ATOM 9547 N N . GLY B 1 576 ? -11.68 6.82 28.125 1 92.44 576 GLY B N 1
ATOM 9548 C CA . GLY B 1 576 ? -10.367 6.215 27.953 1 92.44 576 GLY B CA 1
ATOM 9549 C C . GLY B 1 576 ? -9.234 7.223 28.016 1 92.44 576 GLY B C 1
ATOM 9550 O O . GLY B 1 576 ? -9.469 8.43 28.141 1 92.44 576 GLY B O 1
ATOM 9551 N N . THR B 1 577 ? -7.996 6.715 27.984 1 93.19 577 THR B N 1
ATOM 9552 C CA . THR B 1 577 ? -6.805 7.555 27.922 1 93.19 577 THR B CA 1
ATOM 9553 C C . THR B 1 577 ? -6.207 7.559 26.516 1 93.19 577 THR B C 1
ATOM 9555 O O . THR B 1 577 ? -5.273 8.305 26.234 1 93.19 577 THR B O 1
ATOM 9558 N N . SER B 1 578 ? -6.738 6.699 25.75 1 93.75 578 SER B N 1
ATOM 9559 C CA . SER B 1 578 ? -6.297 6.598 24.359 1 93.75 578 SER B CA 1
ATOM 9560 C C . SER B 1 578 ? -7.465 6.293 23.438 1 93.75 578 SER B C 1
ATOM 9562 O O . SER B 1 578 ? -8.297 5.438 23.734 1 93.75 578 SER B O 1
ATOM 9564 N N . PHE B 1 579 ? -7.582 7.059 22.375 1 95.56 579 PHE B N 1
ATOM 9565 C CA . PHE B 1 579 ? -8.57 6.836 21.328 1 95.56 579 PHE B CA 1
ATOM 9566 C C . PHE B 1 579 ? -7.906 6.73 19.969 1 95.56 579 PHE B C 1
ATOM 9568 O O . PHE B 1 579 ? -7.125 7.602 19.578 1 95.56 579 PHE B O 1
ATOM 9575 N N . THR B 1 580 ? -8.156 5.652 19.281 1 96.31 580 THR B N 1
ATOM 9576 C CA . THR B 1 580 ? -7.648 5.504 17.922 1 96.31 580 THR B CA 1
ATOM 9577 C C . THR B 1 580 ? -8.797 5.531 16.906 1 96.31 580 THR B C 1
ATOM 9579 O O . THR B 1 580 ? -9.727 4.727 17 1 96.31 580 THR B O 1
ATOM 9582 N N . PHE B 1 581 ? -8.758 6.5 16.062 1 96.88 581 PHE B N 1
ATOM 9583 C CA . PHE B 1 581 ? -9.727 6.652 14.977 1 96.88 581 PHE B CA 1
ATOM 9584 C C . PHE B 1 581 ? -9.172 6.078 13.68 1 96.88 581 PHE B C 1
ATOM 9586 O O . PHE B 1 581 ? -8.125 6.512 13.195 1 96.88 581 PHE B O 1
ATOM 9593 N N . PHE B 1 582 ? -9.844 5.105 13.133 1 96.56 582 PHE B N 1
ATOM 9594 C CA . PHE B 1 582 ? -9.281 4.395 11.992 1 96.56 582 PHE B CA 1
ATOM 9595 C C . PHE B 1 582 ? -10.383 3.797 11.125 1 96.56 582 PHE B C 1
ATOM 9597 O O . PHE B 1 582 ? -11.57 4.02 11.383 1 96.56 582 PHE B O 1
ATOM 9604 N N . ARG B 1 583 ? -9.992 3.182 10.07 1 96 583 ARG B N 1
ATOM 9605 C CA . ARG B 1 583 ? -10.93 2.537 9.156 1 96 583 ARG B CA 1
ATOM 9606 C C . ARG B 1 583 ? -10.719 1.027 9.125 1 96 583 ARG B C 1
ATOM 9608 O O . ARG B 1 583 ? -9.594 0.559 8.922 1 96 583 ARG B O 1
ATOM 9615 N N . GLN B 1 584 ? -11.812 0.336 9.297 1 94.19 584 GLN B N 1
ATOM 9616 C CA . GLN B 1 584 ? -11.805 -1.105 9.07 1 94.19 584 GLN B CA 1
ATOM 9617 C C . GLN B 1 584 ? -12.234 -1.441 7.648 1 94.19 584 GLN B C 1
ATOM 9619 O O . GLN B 1 584 ? -12 -2.553 7.168 1 94.19 584 GLN B O 1
ATOM 9624 N N . CYS B 1 585 ? -12.984 -0.509 7.094 1 93.75 585 CYS B N 1
ATOM 9625 C CA . CYS B 1 585 ? -13.453 -0.707 5.723 1 93.75 585 CYS B CA 1
ATOM 9626 C C . CYS B 1 585 ? -12.664 0.155 4.746 1 93.75 585 CYS B C 1
ATOM 9628 O O . CYS B 1 585 ? -12.453 1.344 4.992 1 93.75 585 CYS B O 1
ATOM 9630 N N . LEU B 1 586 ? -12.211 -0.45 3.725 1 93.62 586 LEU B N 1
ATOM 9631 C CA . LEU B 1 586 ? -11.594 0.327 2.654 1 93.62 586 LEU B CA 1
ATOM 9632 C C . LEU B 1 586 ? -12.531 1.428 2.172 1 93.62 586 LEU B C 1
ATOM 9634 O O . LEU B 1 586 ? -13.727 1.186 1.953 1 93.62 586 LEU B O 1
ATOM 9638 N N . SER B 1 587 ? -11.969 2.662 2.033 1 92.38 587 SER B N 1
ATOM 9639 C CA . SER B 1 587 ? -12.812 3.799 1.667 1 92.38 587 SER B CA 1
ATOM 9640 C C . SER B 1 587 ? -12.383 4.395 0.331 1 92.38 587 SER B C 1
ATOM 9642 O O . SER B 1 587 ? -11.188 4.605 0.093 1 92.38 587 SER B O 1
ATOM 9644 N N . ARG B 1 588 ? -13.367 4.707 -0.455 1 84.56 588 ARG B N 1
ATOM 9645 C CA . ARG B 1 588 ? -13.086 5.434 -1.689 1 84.56 588 ARG B CA 1
ATOM 9646 C C . ARG B 1 588 ? -12.859 6.918 -1.412 1 84.56 588 ARG B C 1
ATOM 9648 O O . ARG B 1 588 ? -12.273 7.625 -2.23 1 84.56 588 ARG B O 1
ATOM 9655 N N . TYR B 1 589 ? -13.367 7.336 -0.281 1 87.75 589 TYR B N 1
ATOM 9656 C CA . TYR B 1 589 ? -13.219 8.719 0.151 1 87.75 589 TYR B CA 1
ATOM 9657 C C . TYR B 1 589 ? -11.844 8.945 0.767 1 87.75 589 TYR B C 1
ATOM 9659 O O . TYR B 1 589 ? -11.531 8.398 1.825 1 87.75 589 TYR B O 1
ATOM 9667 N N . ASN B 1 590 ? -11.039 9.812 0.088 1 91.56 590 ASN B N 1
ATOM 9668 C CA . ASN B 1 590 ? -9.703 10.062 0.619 1 91.56 590 ASN B CA 1
ATOM 9669 C C . ASN B 1 590 ? -9.016 8.758 1.042 1 91.56 590 ASN B C 1
ATOM 9671 O O . ASN B 1 590 ? -8.633 8.609 2.201 1 91.56 590 ASN B O 1
ATOM 9675 N N . THR B 1 591 ? -8.812 7.906 0.085 1 92.38 591 THR B N 1
ATOM 9676 C CA . THR B 1 591 ? -8.477 6.5 0.283 1 92.38 591 THR B CA 1
ATOM 9677 C C . THR B 1 591 ? -7.281 6.359 1.219 1 92.38 591 THR B C 1
ATOM 9679 O O . THR B 1 591 ? -7.262 5.477 2.078 1 92.38 591 THR B O 1
ATOM 9682 N N . GLN B 1 592 ? -6.293 7.285 1.113 1 94.31 592 GLN B N 1
ATOM 9683 C CA . GLN B 1 592 ? -5.047 7.094 1.854 1 94.31 592 GLN B CA 1
ATOM 9684 C C . GLN B 1 592 ? -4.961 8.047 3.039 1 94.31 592 GLN B C 1
ATOM 9686 O O . GLN B 1 592 ? -3.891 8.219 3.625 1 94.31 592 GLN B O 1
ATOM 9691 N N . SER B 1 593 ? -6.113 8.719 3.35 1 94.69 593 SER B N 1
ATOM 9692 C CA . SER B 1 593 ? -6.059 9.586 4.523 1 94.69 593 SER B CA 1
ATOM 9693 C C . SER B 1 593 ? -5.672 8.797 5.773 1 94.69 593 SER B C 1
ATOM 9695 O O . SER B 1 593 ? -6.023 7.621 5.902 1 94.69 593 SER B O 1
ATOM 9697 N N . PRO B 1 594 ? -5.027 9.414 6.688 1 96.38 594 PRO B N 1
ATOM 9698 C CA . PRO B 1 594 ? -4.391 8.664 7.773 1 96.38 594 PRO B CA 1
ATOM 9699 C C . PRO B 1 594 ? -5.371 8.297 8.883 1 96.38 594 PRO B C 1
ATOM 9701 O O . PRO B 1 594 ? -6.461 8.867 8.969 1 96.38 594 PRO B O 1
ATOM 9704 N N . ASP B 1 595 ? -4.953 7.293 9.609 1 96.5 595 ASP B N 1
ATOM 9705 C CA . ASP B 1 595 ? -5.543 7 10.914 1 96.5 595 ASP B CA 1
ATOM 9706 C C . ASP B 1 595 ? -4.93 7.875 12 1 96.5 595 ASP B C 1
ATOM 9708 O O . ASP B 1 595 ? -3.803 8.352 11.859 1 96.5 595 ASP B O 1
ATOM 9712 N N . LEU B 1 596 ? -5.691 8.125 13.016 1 97.19 596 LEU B N 1
ATOM 9713 C CA . LEU B 1 596 ? -5.262 9.078 14.039 1 97.19 596 LEU B CA 1
ATOM 9714 C C . LEU B 1 596 ? -5.445 8.492 15.43 1 97.19 596 LEU B C 1
ATOM 9716 O O . LEU B 1 596 ? -6.504 7.945 15.742 1 97.19 596 LEU B O 1
ATOM 9720 N N . ARG B 1 597 ? -4.418 8.609 16.281 1 96.06 597 ARG B N 1
ATOM 9721 C CA . ARG B 1 597 ? -4.492 8.211 17.688 1 96.06 597 ARG B CA 1
ATOM 9722 C C . ARG B 1 597 ? -4.25 9.406 18.609 1 96.06 597 ARG B C 1
ATOM 9724 O O . ARG B 1 597 ? -3.262 10.117 18.453 1 96.06 597 ARG B O 1
ATOM 9731 N N . LEU B 1 598 ? -5.137 9.602 19.484 1 96.5 598 LEU B N 1
ATOM 9732 C CA . LEU B 1 598 ? -4.965 10.594 20.547 1 96.5 598 LEU B CA 1
ATOM 9733 C C . LEU B 1 598 ? -4.758 9.906 21.891 1 96.5 598 LEU B C 1
ATOM 9735 O O . LEU B 1 598 ? -5.59 9.109 22.328 1 96.5 598 LEU B O 1
ATOM 9739 N N . GLN B 1 599 ? -3.662 10.242 22.578 1 94.44 599 GLN B N 1
ATOM 9740 C CA . GLN B 1 599 ? -3.32 9.641 23.859 1 94.44 599 GLN B CA 1
ATOM 9741 C C . GLN B 1 599 ? -3.043 10.719 24.906 1 94.44 599 GLN B C 1
ATOM 9743 O O . GLN B 1 599 ? -2.26 11.641 24.672 1 94.44 599 GLN B O 1
ATOM 9748 N N . ILE B 1 600 ? -3.695 10.547 26.031 1 94.12 600 ILE B N 1
ATOM 9749 C CA . ILE B 1 600 ? -3.289 11.352 27.172 1 94.12 600 ILE B CA 1
ATOM 9750 C C . ILE B 1 600 ? -1.968 10.828 27.734 1 94.12 600 ILE B C 1
ATOM 9752 O O . ILE B 1 600 ? -1.811 9.625 27.938 1 94.12 600 ILE B O 1
ATOM 9756 N N . ILE B 1 601 ? -1.002 11.711 27.891 1 92.81 601 ILE B N 1
ATOM 9757 C CA . ILE B 1 601 ? 0.311 11.25 28.344 1 92.81 601 ILE B CA 1
ATOM 9758 C C . ILE B 1 601 ? 0.76 12.078 29.547 1 92.81 601 ILE B C 1
ATOM 9760 O O . ILE B 1 601 ? 0.152 13.094 29.875 1 92.81 601 ILE B O 1
ATOM 9764 N N . ASN B 1 602 ? 1.769 11.5 30.188 1 89.38 602 ASN B N 1
ATOM 9765 C CA . ASN B 1 602 ? 2.398 12.211 31.297 1 89.38 602 ASN B CA 1
ATOM 9766 C C . ASN B 1 602 ? 3.893 12.422 31.062 1 89.38 602 ASN B C 1
ATOM 9768 O O . ASN B 1 602 ? 4.387 12.164 29.969 1 89.38 602 ASN B O 1
ATOM 9772 N N . GLU B 1 603 ? 4.57 12.961 32 1 86.62 603 GLU B N 1
ATOM 9773 C CA . GLU B 1 603 ? 5.977 13.32 31.859 1 86.62 603 GLU B CA 1
ATOM 9774 C C . GLU B 1 603 ? 6.844 12.086 31.625 1 86.62 603 GLU B C 1
ATOM 9776 O O . GLU B 1 603 ? 7.82 12.141 30.875 1 86.62 603 GLU B O 1
ATOM 9781 N N . LYS B 1 604 ? 6.488 11.023 32.156 1 82.31 604 LYS B N 1
ATOM 9782 C CA . LYS B 1 604 ? 7.242 9.789 31.984 1 82.31 604 LYS B CA 1
ATOM 9783 C C . LYS B 1 604 ? 7.168 9.297 30.531 1 82.31 604 LYS B C 1
ATOM 9785 O O . LYS B 1 604 ? 8.156 8.82 29.984 1 82.31 604 LYS B O 1
ATOM 9790 N N . ASP B 1 605 ? 5.973 9.477 29.969 1 83.5 605 ASP B N 1
ATOM 9791 C CA . ASP B 1 605 ? 5.758 9.055 28.594 1 83.5 605 ASP B CA 1
ATOM 9792 C C . ASP B 1 605 ? 6.559 9.922 27.625 1 83.5 605 ASP B C 1
ATOM 9794 O O . ASP B 1 605 ? 7.062 9.422 26.609 1 83.5 605 ASP B O 1
ATOM 9798 N N . LEU B 1 606 ? 6.684 11.086 27.969 1 82.44 606 LEU B N 1
ATOM 9799 C CA . LEU B 1 606 ? 7.359 12.055 27.109 1 82.44 606 LEU B CA 1
ATOM 9800 C C . LEU B 1 606 ? 8.797 11.625 26.828 1 82.44 606 LEU B C 1
ATOM 9802 O O . LEU B 1 606 ? 9.281 11.742 25.703 1 82.44 606 LEU B O 1
ATOM 9806 N N . TYR B 1 607 ? 9.422 11.094 27.766 1 71.19 607 TYR B N 1
ATOM 9807 C CA . TYR B 1 607 ? 10.812 10.664 27.625 1 71.19 607 TYR B CA 1
ATOM 9808 C C . TYR B 1 607 ? 10.93 9.492 26.656 1 71.19 607 TYR B C 1
ATOM 9810 O O . TYR B 1 607 ? 11.945 9.336 25.969 1 71.19 607 TYR B O 1
ATOM 9818 N N . LEU B 1 608 ? 9.844 8.781 26.5 1 67.69 608 LEU B N 1
ATOM 9819 C CA . LEU B 1 608 ? 9.867 7.621 25.625 1 67.69 608 LEU B CA 1
ATOM 9820 C C . LEU B 1 608 ? 9.688 8.031 24.172 1 67.69 608 LEU B C 1
ATOM 9822 O O . LEU B 1 608 ? 10.164 7.352 23.266 1 67.69 608 LEU B O 1
ATOM 9826 N N . PHE B 1 609 ? 9.055 9.102 24.078 1 64.75 609 PHE B N 1
ATOM 9827 C CA . PHE B 1 609 ? 8.703 9.477 22.703 1 64.75 609 PHE B CA 1
ATOM 9828 C C . PHE B 1 609 ? 9.75 10.406 22.109 1 64.75 609 PHE B C 1
ATOM 9830 O O . PHE B 1 609 ? 9.789 10.617 20.891 1 64.75 609 PHE B O 1
ATOM 9837 N N . ILE B 1 610 ? 10.586 11.047 22.969 1 59.78 610 ILE B N 1
ATOM 9838 C CA . ILE B 1 610 ? 11.609 11.969 22.484 1 59.78 610 ILE B CA 1
ATOM 9839 C C . ILE B 1 610 ? 12.938 11.234 22.344 1 59.78 610 ILE B C 1
ATOM 9841 O O . ILE B 1 610 ? 13.688 11.477 21.391 1 59.78 610 ILE B O 1
#

Nearest PDB structures (foldseek):
  8hhe-assembly1_A  TM=6.852E-01  e=3.838E-03  Bacillus thuringiensis YBT-1518
  1ciy-assembly1_A  TM=7.229E-01  e=6.567E-03  Bacillus thuringiensis
  6za2-assembly1_A  TM=3.853E-01  e=1.124E-02  Porphyromonas gingivalis ATCC 33277
  6za2-assembly1_B  TM=3.856E-01  e=1.661E-02  Porphyromonas gingivalis ATCC 33277
  4aw7-assembly1_A  TM=4.781E-01  e=2.557E-01  Phocaeicola plebeius

Sequence (1220 aa):
MYITAVRALVFLQHSLLLYGKSLFPLEVENYVMDKFTINRDSSTGYGSINFKTGDSFKIYFCLRAETSVNLNNVRFSNDGGSDTIEFGIDGIRLGILTSPDDSNYGKGWNNFLQSGPIGPYLNLSSGRHFISISVNKTDFYGVELDQLEIKTLDSHISDEIFKCSLFCDKDITYSNGRARDDMSSAVLTRKTSQPVCPSNNNLLLPIYHENVKMFLVTVMHPKYRSFENNFHDEHGLCERNNKTLWEFSKVQLESHYDTVHSELYPSVTMEHGRSNTSKSLYMKINFKNLHVDDTDTRLVLQFLHVVDIFLVTCTYKDEGSLITLKNAYFSSIKTKHVWLIPKNSLLKEREILLHILADPAQMRSITVDFIKLEHHASQSINSENLFSSYDTKIEVFYDQFNKEHSVQDAMSVRNVDMDTIFNHVSEIVISHRLPWADVYSPIVKLSRTGEMNILPIAPHGLTEIPFGTSIVFGQNDPSKNNLPSAPISRIDITPAALQLFVTFKDHGTTNILIKSTWKDTKAIFKDIVNTRNPLKYPFATIMTTWNYDGNSDVDHVSSNGDTVHHIVKGWDKLYGTSFTFFRQCLSRYNTQSPDLRLQIINEKDLYLFIMYITAVRALVFLQHSLLLYGKSLFPLEVENYVMDKFTINRDSSTGYGSINFKTGDSFKIYFCLRAETSVNLNNVRFSNDGGSDTIEFGIDGIRLGILTSPDDSNYGKGWNNFLQSGPIGPYLNLSSGRHFISISVNKTDFYGVELDQLEIKTLDSHISDEIFKCSLFCDKDITYSNGRARDDMSSAVLTRKTSQPVCPSNNNLLLPIYHENVKMFLVTVMHPKYRSFENNFHDEHGLCERNNKTLWEFSKVQLESHYDTVHSELYPSVTMEHGRSNTSKSLYMKINFKNLHVDDTDTRLVLQFLHVVDIFLVTCTYKDEGSLITLKNAYFSSIKTKHVWLIPKNSLLKEREILLHILADPAQMRSITVDFIKLEHHASQSINSENLFSSYDTKIEVFYDQFNKEHSVQDAMSVRNVDMDTIFNHVSEIVISHRLPWADVYSPIVKLSRTGEMNILPIAPHGLTEIPFGTSIVFGQNDPSKNNLPSAPISRIDITPAALQLFVTFKDHGTTNILIKSTWKDTKAIFKDIVNTRNPLKYPFATIMTTWNYDGNSDVDHVSSNGDTVHHIVKGWDKLYGTSFTFFRQCLSRYNTQSPDLRLQIINEKDLYLFI

Solvent-accessible surface area (backbone atoms only — not comparable to full-atom values): 62283 Å² total; per-residue (Å²): 134,78,75,71,70,69,63,73,69,57,73,73,63,71,82,71,65,79,56,40,62,34,78,46,80,42,56,42,51,82,47,45,71,82,58,69,70,42,76,39,92,66,43,55,89,84,13,24,31,75,42,41,59,73,41,68,52,64,48,69,33,26,32,77,48,68,36,40,36,29,46,44,30,41,34,31,25,45,48,31,56,49,29,35,36,36,36,23,46,77,86,41,76,40,42,74,48,69,50,66,69,46,68,51,90,65,58,25,57,52,49,70,43,74,65,44,63,44,51,63,73,40,82,40,65,50,32,81,45,37,38,39,40,35,29,70,38,41,40,96,86,27,38,30,41,25,34,38,27,39,33,32,51,45,56,62,68,39,70,49,33,32,56,37,47,31,54,38,40,88,81,63,74,64,70,87,22,67,71,54,86,92,51,80,60,29,41,38,37,72,45,78,46,83,46,89,20,82,49,38,59,22,32,38,36,39,31,27,38,83,78,64,44,31,35,36,38,40,21,28,62,52,83,68,76,59,64,49,73,37,63,49,49,63,38,32,84,18,50,45,34,26,43,40,52,34,42,45,66,65,41,70,50,40,72,57,81,46,78,44,63,23,83,79,32,72,67,26,35,36,37,30,23,50,40,87,84,73,69,21,41,33,39,37,34,38,35,55,70,52,68,69,60,84,42,33,29,25,38,36,39,29,47,42,82,44,78,62,67,30,38,36,39,38,32,34,48,42,97,89,40,78,44,74,49,81,70,44,76,33,26,69,87,36,42,61,49,74,45,79,41,64,52,72,58,61,40,49,77,26,44,38,40,32,37,35,47,48,59,74,90,60,57,75,62,44,30,31,44,29,40,25,34,15,41,33,72,69,60,54,74,57,64,46,79,74,45,70,50,62,56,40,38,32,34,38,26,33,60,81,67,61,87,82,61,77,61,89,68,43,11,33,39,30,38,60,88,77,69,45,75,42,73,52,30,40,33,39,37,36,24,36,44,37,60,67,39,104,45,72,26,70,29,33,38,39,37,28,39,24,39,32,34,57,35,30,52,54,48,48,70,46,72,69,63,39,51,63,40,33,33,25,44,45,60,24,46,63,84,49,88,75,55,54,42,20,48,27,38,36,34,41,29,38,74,95,67,37,32,37,42,37,31,31,69,79,69,25,35,37,33,38,40,54,48,75,45,84,66,28,19,35,41,36,38,33,74,44,42,78,74,66,62,29,85,78,26,22,48,30,30,39,35,25,29,60,78,42,70,36,39,24,45,38,46,26,34,24,41,20,37,73,46,80,37,51,63,85,48,95,70,65,68,46,70,30,34,17,40,37,39,28,52,38,37,51,24,64,32,21,40,48,17,37,23,41,31,44,30,63,47,53,76,74,52,48,61,72,76,101,135,80,75,73,72,69,67,77,75,58,77,79,67,68,81,71,66,79,56,40,64,36,77,45,78,40,58,43,52,81,47,44,71,85,58,68,70,41,78,42,92,66,43,58,88,83,14,22,31,74,42,41,59,73,41,68,54,62,47,68,34,26,34,78,49,70,37,41,37,30,46,43,29,39,32,31,23,44,48,31,56,49,29,36,35,35,37,24,46,78,87,41,77,39,42,72,48,71,50,65,69,46,68,51,91,67,57,24,57,52,50,71,43,73,65,46,63,43,50,65,73,39,82,40,64,51,32,80,44,36,39,40,40,36,29,70,38,40,38,97,85,26,38,30,41,24,34,38,28,39,32,30,50,47,56,63,68,39,72,50,34,32,56,37,48,32,55,38,40,87,81,62,74,64,70,91,22,67,71,53,85,91,50,81,61,28,40,37,37,72,44,79,45,83,46,89,17,84,44,38,58,21,32,39,36,40,31,27,39,84,78,66,44,30,34,35,37,40,21,27,62,54,82,68,76,60,61,50,73,38,63,48,48,61,33,34,82,10,47,40,37,20,44,42,48,34,43,44,65,68,42,70,49,43,71,57,80,46,78,45,64,24,83,80,33,70,68,27,34,34,38,30,22,49,40,86,86,74,70,20,39,34,40,37,34,38,35,54,70,52,60,66,58,84,42,34,30,25,38,35,39,30,48,41,82,42,77,61,67,31,39,35,40,39,31,36,48,41,97,91,41,81,44,74,51,81,70,43,74,34,26,67,88,36,41,61,47,74,43,79,40,64,55,71,58,61,39,48,78,25,44,38,42,32,37,36,49,47,60,74,91,59,56,76,64,43,30,31,42,30,39,26,34,15,36,33,70,68,58,55,76,56,63,45,78,75,44,69,50,61,56,39,38,32,33,38,26,32,59,85,66,62,88,81,60,77,61,88,70,44,12,33,38,28,38,60,86,78,68,45,76,43,73,53,30,39,32,39,39,36,24,35,45,37,61,67,41,102,46,73,25,70,29,33,38,38,36,27,39,24,40,31,33,56,35,29,51,54,47,50,71,46,73,70,64,40,51,65,42,31,33,25,43,46,61,23,46,65,83,49,89,75,55,55,44,22,48,29,37,34,36,42,30,39,74,94,68,37,32,37,42,37,31,30,70,79,67,24,36,37,33,37,39,53,48,76,44,84,67,28,20,34,41,37,38,33,72,43,40,79,75,64,61,29,86,77,25,21,49,31,31,38,36,26,28,61,78,43,70,36,38,25,45,40,45,25,35,25,41,20,36,72,47,79,36,51,64,87,48,96,69,68,68,44,68,30,35,18,41,37,40,28,53,39,39,50,25,64,32,22,38,49,17,40,22,41,32,44,30,62,48,52,77,76,52,49,66,73,73,107

pLDDT: mean 81.3, std 18.09, range [23.2, 98.38]